Protein 6UEZ (pdb70)

InterPro domains:
  IPR001128 Cytochrome P450 [PF00067] (71-498)
  IPR001128 Cytochrome P450 [PR00385] (317-334)
  IPR001128 Cytochrome P450 [PR00385] (371-382)
  IPR001128 Cytochrome P450 [PR00385] (446-455)
  IPR001128 Cytochrome P450 [PR00385] (455-466)
  IPR002403 Cytochrome P450, E-class, group IV [PR00465] (67-84)
  IPR002403 Cytochrome P450, E-class, group IV [PR00465] (89-112)
  IPR002403 Cytochrome P450, E-class, group IV [PR00465] (308-334)
  IPR002403 Cytochrome P450, E-class, group IV [PR00465] (366-382)
  IPR002403 Cytochrome P450, E-class, group IV [PR00465] (399-413)
  IPR002403 Cytochrome P450, E-class, group IV [PR00465] (415-433)
  IPR002403 Cytochrome P450, E-class, group IV [PR00465] (439-455)
  IPR002403 Cytochrome P450, E-class, group IV [PR00465] (455-473)
  IPR017972 Cytochrome P450, conserved site [PS00086] (448-457)
  IPR036396 Cytochrome P450 superfamily [G3DSA:1.10.630.10] (57-509)
  IPR036396 Cytochrome P450 superfamily [SSF48264] (65-507)
  IPR050529 Lanosterol 14-alpha demethylase-like [PTHR24304] (34-508)

Solvent-accessible surface area: 39103 Å² total; per-residue (Å²): 234,60,132,105,6,42,115,15,152,18,101,87,116,139,58,10,27,6,108,53,0,16,143,29,3,10,104,28,0,21,93,5,36,128,160,59,21,59,1,0,4,0,20,0,32,37,136,39,1,0,0,0,1,10,13,135,3,0,8,29,4,4,30,17,104,9,114,44,1,1,0,30,61,3,30,32,114,9,16,33,49,0,22,3,138,20,6,13,41,54,26,82,26,90,42,35,62,42,3,26,97,25,38,47,58,14,31,57,100,70,57,6,97,121,7,2,66,44,0,33,128,20,0,115,89,32,1,112,83,12,33,115,74,27,80,83,42,0,44,107,3,0,14,53,0,0,0,5,0,0,0,45,15,21,5,25,160,79,3,50,87,59,14,75,68,166,9,9,109,13,8,56,26,0,18,21,12,25,13,43,37,22,2,21,70,77,57,208,72,114,109,44,15,98,152,41,65,85,136,7,7,124,50,12,46,63,1,0,112,85,13,37,115,102,111,183,183,26,151,84,182,137,151,63,61,17,40,48,9,25,80,20,72,10,190,114,46,108,82,20,76,44,32,14,1,0,1,6,6,1,13,22,6,14,60,6,8,8,37,2,4,3,1,0,0,0,0,0,2,2,1,3,112,54,67,91,14,0,123,118,0,18,73,24,0,43,121,48,16,24,128,124,43,45,100,6,59,47,89,32,6,107,64,0,44,23,0,41,32,0,0,51,0,0,6,0,2,44,3,9,73,5,9,19,7,12,42,1,121,49,89,26,97,16,70,63,43,14,0,40,71,45,22,17,0,0,1,0,0,5,0,1,0,32,9,74,103,33,6,107,109,49,103,73,18,46,8,72,9,20,66,134,110,18,14,26,97,63,62,114,18,2,35,7,16,40,24,23,9,76,46,72,60,54,18,82,99,8,13,33,9,0,3,13,0,0,0,0,9,0,0,39,31,1,41,0,42,30,39,146,62,75,40,2,82,40,43,68,105,26,21,16,13,29,5,81,84,13,46,0,108,4,108,95,24,136,104,126,107,7,41,113,15,153,21,97,83,118,133,62,9,28,6,118,53,1,17,157,26,3,10,103,31,0,37,94,6,31,120,158,58,22,57,1,0,4,0,23,0,29,39,137,38,2,0,0,0,2,9,11,137,4,0,20,29,4,4,92,16,106,10,121,41,1,2,0,27,61,3,29,31,113,10,15,21,46,1,23,4,131,20,5,14,41,35,23,83,26,91,45,34,76,37,3,43,110,25,37,88,55,10,32,64,99,70,51,7,101,129,8,1,54,36,0,33,126,17,0,113,112,34,4,125,85,13,40,132,75,27,84,82,42,0,45,105,4,0,14,50,0,0,0,6,0,0,0,37,8,18,4,10,160,71,15,52,90,75,12,76,71,160,5,9,109,12,6,56,33,0,18,18,10,24,11,41,45,28,4,22,82,84,59,196,166,107,92,51,7,103,171,0,56,85,141,4,6,53,60,14,74,98,7,8,126,58,13,54,88,71,29,140,48,65,21,75,29,110,96,30,56,47,37,50,14,44,105,18,71,11,121,70,44,85,79,20,74,44,52,14,4,0,1,5,17,1,12,21,8,14,59,6,7,6,39,2,4,3,1,0,0,1,0,0,1,3,1,4,113,54,56,87,14,0,114,114,0,25,91,24,1,51,117,48,16,24,122,122,41,44,98,6,66,34,75,33,5,128,82,0,85,20,0,41,34,0,0,47,0,0,6,0,2,47,4,8,74,6,10,20,7,12,42,2,118,50,88,27,99,16,66,64,45,31,0,41,72,47,22,17,0,0,1,1,1,4,0,1,0,33,12,98,100,35,6,106,109,56,101,73,20,46,6,71,10,29,119,133,146,17,16,29,97,64,65,147,15,3,36,7,14,39,24,22,30,124,43,144,63,57,19,80,100,7,15,35,9,0,4,14,0,0,0,0,6,0,0,39,40,10,28,1,34,25,40,138,63,76,39,2,86,37,44,73,105,24,20,17,14,27,5,84,79,13,44,0,98,3,104,45,33,136

Nearest PDB structures (foldseek):
  8ss0-assembly2_B  TM=9.964E-01  e=1.584E-68  Homo sapiens
  8sbi-assembly1_A  TM=9.655E-01  e=4.770E-65  Homo sapiens
  4uhi-assembly1_C  TM=9.512E-01  e=1.164E-63  Homo sapiens
  7wzl-assembly1_A  TM=8.510E-01  e=2.479E-21  Streptomyces avermitilis
  7wzm-assembly1_A  TM=8.390E-01  e=9.065E-21  Streptomyces avermitilis

CATH classification: 1.10.630.10

GO terms:
  GO:0006695 cholesterol biosynthetic process (P, TAS)
  GO:0008398 sterol 14-demethylase activity (F, IDA)
  GO:0006694 steroid biosynthetic process (P, IDA)
  GO:0020037 heme binding (F, IDA)
  GO:0008398 sterol 14-demethylase activity (F, EXP)
  GO:0005789 endoplasmic reticulum membrane (C, TAS)
  GO:0016712 oxidoreductase activity, acting on paired donors, with incorporation or reduction of molecular oxygen, reduced flavin or flavoprotein as one donor, and incorporation of one atom of oxygen (F, TAS)
  GO:0016125 sterol metabolic process (P, TAS)
  GO:0016020 membrane (C, HDA)

Sequence (891 aa):
KGKLPPYIFSPIPFLGHAIAFGKSPIEFLENAYEKYGPVFSFTMVGKTFTYLLGSDAAALLFNSKNEDLNAEDVYSRLTTPVFGKGVAYDVPNPVFLEQKKMLKSGLNIAHFKQHVSIIEKETKEYFESWGESGEKNVFEALSELIILTASHCLHGKEIRSQLNEKVAQLYADLAGGFSHAAWLLPGWLPLPSFRRRDRAHREIKDIFYKAIQKRRQSQEKIDDILQTLLDATYKDGRPLTDDEVAGMLIGLLLAGQATSSTTSAWMGFFLARDKTLQKKCYLEQKTVCGENLPPLTYDQLKDLNLLDRCIKETLRLRPPIMIMMRMARTPQTVAGYTIPPGHQVCVSPTVNQRLKDSWVERLDFNPDRYLQDNPASGEKFAYVPFGAGRHRCIGENFAYVQIKTIWSTMLRLYEFDLIDGYFPTVNYTTMIHTPENPVIRYKRRSGKLPPYIFSPIPFLGHAIAFGKSPIEFLENAYEKYGPVFSFTMVGKTFTYLLGSDAAALLFNSKNEDLNAEDVYSRLTTPVFGKGVAYDVPNPVFLEQKKMLKSGLNIAHFKQHVSIIEKETKEYFESWGESGEKNVFEALSELIILTASHCLHGKEIRSQLNEKVAQLYADLAGGFSHAAWLLPGWLPLPSFRRRDRAHREIKDIFYKAIQKRRQSQEKIDDILQTLLDATYKDGRPLTDDEVAGMLIGLLLAGQATSSTTSAWMGFFLARDKTLQKKCYLEQKTVCGENLPPLTYDQLKDLNLLDRCIKETLRLRPPIMIMMRMARTPQTVAGYTIPPGHQVCVSPTVNQRLKDSWVERLDFNPDRYLQDNPASGEKFAYVPFGAGRHRCIGENFAYVQIKTIWSTMLRLYEFDLIDGYFPTVNYTTMIHTPENPVIRYKRRS

Radius of gyration: 33.24 Å; Cα contacts (8 Å, |Δi|>4): 1461; chains: 2; bounding box: 66×96×78 Å

Structure (mmCIF, N/CA/C/O backbone):
data_6UEZ
#
_entry.id   6UEZ
#
_cell.length_a   91.180
_cell.length_b   165.070
_cell.length_c   154.030
_cell.angle_alpha   90.000
_cell.angle_beta   90.000
_cell.angle_gamma   90.000
#
_symmetry.space_group_name_H-M   'C 2 2 21'
#
loop_
_entity.id
_entity.type
_entity.pdbx_description
1 polymer 'Lanosterol 14-alpha demethylase'
2 non-polymer 'PROTOPORPHYRIN IX CONTAINING FE'
3 non-polymer LANOSTEROL
4 water water
#
loop_
_atom_site.group_PDB
_atom_site.id
_atom_site.type_symbol
_atom_site.label_atom_id
_atom_site.label_alt_id
_atom_site.label_comp_id
_atom_site.label_asym_id
_atom_site.label_entity_id
_atom_site.label_seq_id
_atom_site.pdbx_PDB_ins_code
_atom_site.Cartn_x
_atom_site.Cartn_y
_atom_site.Cartn_z
_atom_site.occupancy
_atom_site.B_iso_or_equiv
_atom_site.auth_seq_id
_atom_site.auth_comp_id
_atom_site.auth_asym_id
_atom_site.auth_atom_id
_atom_site.pdbx_PDB_model_num
ATOM 1 N N . LYS A 1 8 ? -54.210 -53.860 8.450 1.00 93.79 57 LYS A N 1
ATOM 2 C CA . LYS A 1 8 ? -55.296 -52.852 8.614 1.00 88.81 57 LYS A CA 1
ATOM 3 C C . LYS A 1 8 ? -55.522 -52.598 10.108 1.00 91.70 57 LYS A C 1
ATOM 4 O O . LYS A 1 8 ? -55.529 -51.419 10.514 1.00 98.69 57 LYS A O 1
ATOM 10 N N . GLY A 1 9 ? -55.623 -53.676 10.893 1.00 101.62 58 GLY A N 1
ATOM 11 C CA . GLY A 1 9 ? -56.079 -53.609 12.295 1.00 98.13 58 GLY A CA 1
ATOM 12 C C . GLY A 1 9 ? -55.125 -54.267 13.277 1.00 94.77 58 GLY A C 1
ATOM 13 O O . GLY A 1 9 ? -55.340 -54.058 14.487 1.00 120.29 58 GLY A O 1
ATOM 14 N N . LYS A 1 10 ? -54.135 -55.049 12.831 1.00 74.32 59 LYS A N 1
ATOM 15 C CA . LYS A 1 10 ? -53.292 -55.817 13.790 1.00 77.52 59 LYS A CA 1
ATOM 16 C C . LYS A 1 10 ? -52.222 -54.901 14.398 1.00 63.38 59 LYS A C 1
ATOM 17 O O . LYS A 1 10 ? -51.147 -54.755 13.792 1.00 58.01 59 LYS A O 1
ATOM 23 N N . LEU A 1 11 ? -52.528 -54.299 15.553 1.00 58.55 60 LEU A N 1
ATOM 24 C CA . LEU A 1 11 ? -51.593 -53.442 16.333 1.00 57.22 60 LEU A CA 1
ATOM 25 C C . LEU A 1 11 ? -50.470 -54.306 16.900 1.00 60.32 60 LEU A C 1
ATOM 26 O O . LEU A 1 11 ? -50.698 -55.459 17.264 1.00 49.70 60 LEU A O 1
ATOM 31 N N . PRO A 1 12 ? -49.236 -53.761 17.010 1.00 49.18 61 PRO A N 1
ATOM 32 C CA . PRO A 1 12 ? -48.128 -54.492 17.626 1.00 49.18 61 PRO A CA 1
ATOM 33 C C . PRO A 1 12 ? -48.535 -54.891 19.038 1.00 46.95 61 PRO A C 1
ATOM 34 O O . PRO A 1 12 ? -49.328 -54.203 19.675 1.00 48.65 61 PRO A O 1
ATOM 38 N N . PRO A 1 13 ? -47.945 -55.969 19.595 1.00 47.59 62 PRO A N 1
ATOM 39 C CA . PRO A 1 13 ? -48.176 -56.299 21.002 1.00 52.69 62 PRO A CA 1
ATOM 40 C C . PRO A 1 13 ? -47.847 -55.090 21.891 1.00 62.90 62 PRO A C 1
ATOM 41 O O . PRO A 1 13 ? -46.930 -54.358 21.564 1.00 48.70 62 PRO A O 1
ATOM 45 N N . TYR A 1 14 ? -48.618 -54.894 22.966 1.00 57.74 63 TYR A N 1
ATOM 46 C CA . TYR A 1 14 ? -48.499 -53.735 23.890 1.00 53.50 63 TYR A CA 1
ATOM 47 C C . TYR A 1 14 ? -47.921 -54.211 25.227 1.00 53.85 63 TYR A C 1
ATOM 48 O O . TYR A 1 14 ? -48.353 -55.270 25.715 1.00 51.56 63 TYR A O 1
ATOM 57 N N . ILE A 1 15 ? -46.894 -53.529 25.744 1.00 50.90 64 ILE A N 1
ATOM 58 C CA . ILE A 1 15 ? -46.284 -53.880 27.062 1.00 50.83 64 ILE A CA 1
ATOM 59 C C . ILE A 1 15 ? -47.161 -53.267 28.157 1.00 58.81 64 ILE A C 1
ATOM 60 O O . ILE A 1 15 ? -47.145 -52.029 28.304 1.00 57.02 64 ILE A O 1
ATOM 65 N N . PHE A 1 16 ? -47.863 -54.116 28.912 1.00 60.11 65 PHE A N 1
ATOM 66 C CA . PHE A 1 16 ? -48.750 -53.680 30.021 1.00 58.96 65 PHE A CA 1
ATOM 67 C C . PHE A 1 16 ? -47.919 -52.907 31.052 1.00 61.02 65 PHE A C 1
ATOM 68 O O . PHE A 1 16 ? -46.858 -53.402 31.491 1.00 56.98 65 PHE A O 1
ATOM 76 N N . SER A 1 17 ? -48.397 -51.717 31.427 1.00 60.21 66 SER A N 1
ATOM 77 C CA . SER A 1 17 ? -47.904 -50.967 32.611 1.00 63.03 66 SER A CA 1
ATOM 78 C C . SER A 1 17 ? -49.000 -50.899 33.670 1.00 66.62 66 SER A C 1
ATOM 79 O O . SER A 1 17 ? -50.098 -50.429 33.378 1.00 63.16 66 SER A O 1
ATOM 82 N N . PRO A 1 18 ? -48.690 -51.235 34.942 1.00 69.15 67 PRO A N 1
ATOM 83 C CA . PRO A 1 18 ? -49.658 -51.107 36.032 1.00 72.53 67 PRO A CA 1
ATOM 84 C C . PRO A 1 18 ? -49.828 -49.648 36.483 1.00 76.14 67 PRO A C 1
ATOM 85 O O . PRO A 1 18 ? -50.611 -49.412 37.382 1.00 71.38 67 PRO A O 1
ATOM 89 N N . ILE A 1 19 ? -49.097 -48.719 35.859 1.00 73.27 68 ILE A N 1
ATOM 90 C CA . ILE A 1 19 ? -49.150 -47.261 36.185 1.00 60.26 68 ILE A CA 1
ATOM 91 C C . ILE A 1 19 ? -49.794 -46.506 35.026 1.00 65.20 68 ILE A C 1
ATOM 92 O O . ILE A 1 19 ? -49.175 -46.354 33.974 1.00 66.23 68 ILE A O 1
ATOM 97 N N . PRO A 1 20 ? -51.002 -45.927 35.220 1.00 74.31 69 PRO A N 1
ATOM 98 C CA . PRO A 1 20 ? -51.675 -45.169 34.164 1.00 67.95 69 PRO A CA 1
ATOM 99 C C . PRO A 1 20 ? -50.953 -43.857 33.819 1.00 63.98 69 PRO A C 1
ATOM 100 O O . PRO A 1 20 ? -50.324 -43.285 34.693 1.00 65.16 69 PRO A O 1
ATOM 104 N N . PHE A 1 21 ? -50.990 -43.486 32.535 1.00 62.94 70 PHE A N 1
ATOM 105 C CA . PHE A 1 21 ? -50.429 -42.256 31.913 1.00 61.26 70 PHE A CA 1
ATOM 106 C C . PHE A 1 21 ? -48.895 -42.310 31.882 1.00 57.02 70 PHE A C 1
ATOM 107 O O . PHE A 1 21 ? -48.307 -42.132 30.795 1.00 58.80 70 PHE A O 1
ATOM 115 N N . LEU A 1 22 ? -48.237 -42.398 33.041 1.00 54.60 71 LEU A N 1
ATOM 116 C CA . LEU A 1 22 ? -46.751 -42.421 33.101 1.00 60.10 71 LEU A CA 1
ATOM 117 C C . LEU A 1 22 ? -46.226 -43.585 32.254 1.00 61.87 71 LEU A C 1
ATOM 118 O O . LEU A 1 22 ? -45.334 -43.337 31.416 1.00 62.53 71 LEU A O 1
ATOM 123 N N . GLY A 1 23 ? -46.739 -44.793 32.509 1.00 54.84 72 GLY A N 1
ATOM 124 C CA . GLY A 1 23 ? -46.360 -46.022 31.786 1.00 54.40 72 GLY A CA 1
ATOM 125 C C . GLY A 1 23 ? -44.994 -46.504 32.241 1.00 57.03 72 GLY A C 1
ATOM 126 O O . GLY A 1 23 ? -44.774 -46.580 33.466 1.00 51.91 72 GLY A O 1
ATOM 127 N N . HIS A 1 24 ? -44.073 -46.695 31.291 1.00 53.18 73 HIS A N 1
ATOM 128 C CA . HIS A 1 24 ? -42.709 -47.225 31.555 1.00 46.17 73 HIS A CA 1
ATOM 129 C C . HIS A 1 24 ? -41.684 -46.090 31.480 1.00 45.45 73 HIS A C 1
ATOM 130 O O . HIS A 1 24 ? -40.503 -46.399 31.254 1.00 48.25 73 HIS A O 1
ATOM 137 N N . ALA A 1 25 ? -42.116 -44.833 31.616 1.00 52.11 74 ALA A N 1
ATOM 138 C CA . ALA A 1 25 ? -41.243 -43.648 31.436 1.00 50.47 74 ALA A CA 1
ATOM 139 C C . ALA A 1 25 ? -40.011 -43.749 32.345 1.00 51.55 74 ALA A C 1
ATOM 140 O O . ALA A 1 25 ? -38.903 -43.430 31.872 1.00 48.49 74 ALA A O 1
ATOM 142 N N . ILE A 1 26 ? -40.151 -44.312 33.550 1.00 47.29 75 ILE A N 1
ATOM 143 C CA . ILE A 1 26 ? -39.036 -44.359 34.543 1.00 47.76 75 ILE A CA 1
ATOM 144 C C . ILE A 1 26 ? -38.091 -45.521 34.217 1.00 53.74 75 ILE A C 1
ATOM 145 O O . ILE A 1 26 ? -36.888 -45.248 34.023 1.00 51.28 75 ILE A O 1
ATOM 150 N N . ALA A 1 27 ? -38.614 -46.745 34.085 1.00 52.31 76 ALA A N 1
ATOM 151 C CA . ALA A 1 27 ? -37.811 -47.954 33.783 1.00 53.90 76 ALA A CA 1
ATOM 152 C C . ALA A 1 27 ? -37.048 -47.747 32.471 1.00 49.29 76 ALA A C 1
ATOM 153 O O . ALA A 1 27 ? -35.881 -48.170 32.399 1.00 50.38 76 ALA A O 1
ATOM 155 N N . PHE A 1 28 ? -37.679 -47.159 31.451 1.00 50.54 77 PHE A N 1
ATOM 156 C CA . PHE A 1 28 ? -37.038 -46.975 30.123 1.00 50.81 77 PHE A CA 1
ATOM 157 C C . PHE A 1 28 ? -35.920 -45.935 30.244 1.00 50.38 77 PHE A C 1
ATOM 158 O O . PHE A 1 28 ? -34.790 -46.195 29.795 1.00 47.24 77 PHE A O 1
ATOM 166 N N . GLY A 1 29 ? -36.260 -44.756 30.772 1.00 50.34 78 GLY A N 1
ATOM 167 C CA . GLY A 1 29 ? -35.314 -43.640 30.962 1.00 49.81 78 GLY A CA 1
ATOM 168 C C . GLY A 1 29 ? -34.095 -44.066 31.758 1.00 48.84 78 GLY A C 1
ATOM 169 O O . GLY A 1 29 ? -32.981 -43.615 31.437 1.00 54.08 78 GLY A O 1
ATOM 170 N N . LYS A 1 30 ? -34.286 -44.968 32.722 1.00 47.19 79 LYS A N 1
ATOM 171 C CA . LYS A 1 30 ? -33.226 -45.352 33.690 1.00 49.94 79 LYS A CA 1
ATOM 172 C C . LYS A 1 30 ? -32.258 -46.352 33.048 1.00 53.30 79 LYS A C 1
ATOM 173 O O . LYS A 1 30 ? -31.049 -46.254 33.330 1.00 52.18 79 LYS A O 1
ATOM 179 N N . SER A 1 31 ? -32.773 -47.319 32.282 1.00 44.64 80 SER A N 1
ATOM 180 C CA . SER A 1 31 ? -31.959 -48.399 31.665 1.00 45.58 80 SER A CA 1
ATOM 181 C C . SER A 1 31 ? -32.574 -48.777 30.321 1.00 43.37 80 SER A C 1
ATOM 182 O O . SER A 1 31 ? -33.190 -49.832 30.185 1.00 48.13 80 SER A O 1
ATOM 185 N N . PRO A 1 32 ? -32.446 -47.882 29.316 1.00 44.00 81 PRO A N 1
ATOM 186 C CA . PRO A 1 32 ? -33.142 -48.025 28.038 1.00 43.43 81 PRO A CA 1
ATOM 187 C C . PRO A 1 32 ? -32.707 -49.281 27.269 1.00 42.14 81 PRO A C 1
ATOM 188 O O . PRO A 1 32 ? -33.563 -49.920 26.686 1.00 42.01 81 PRO A O 1
ATOM 192 N N . ILE A 1 33 ? -31.424 -49.647 27.347 1.00 40.14 82 ILE A N 1
ATOM 193 C CA . ILE A 1 33 ? -30.866 -50.767 26.530 1.00 43.07 82 ILE A CA 1
ATOM 194 C C . ILE A 1 33 ? -31.348 -52.088 27.137 1.00 42.70 82 ILE A C 1
ATOM 195 O O . ILE A 1 33 ? -31.897 -52.921 26.396 1.00 42.89 82 ILE A O 1
ATOM 200 N N . GLU A 1 34 ? -31.204 -52.244 28.455 1.00 45.67 83 GLU A N 1
ATOM 201 C CA . GLU A 1 34 ? -31.739 -53.407 29.212 1.00 45.43 83 GLU A CA 1
ATOM 202 C C . GLU A 1 34 ? -33.250 -53.529 28.969 1.00 44.66 83 GLU A C 1
ATOM 203 O O . GLU A 1 34 ? -33.723 -54.665 28.772 1.00 44.62 83 GLU A O 1
ATOM 209 N N . PHE A 1 35 ? -33.996 -52.420 29.044 1.00 41.39 84 PHE A N 1
ATOM 210 C CA . PHE A 1 35 ? -35.466 -52.386 28.820 1.00 41.97 84 PHE A CA 1
ATOM 211 C C . PHE A 1 35 ? -35.799 -52.964 27.438 1.00 47.97 84 PHE A C 1
ATOM 212 O O . PHE A 1 35 ? -36.699 -53.825 27.354 1.00 42.65 84 PHE A O 1
ATOM 220 N N . LEU A 1 36 ? -35.136 -52.485 26.381 1.00 41.68 85 LEU A N 1
ATOM 221 C CA . LEU A 1 36 ? -35.478 -52.873 24.985 1.00 40.91 85 LEU A CA 1
ATOM 222 C C . LEU A 1 36 ? -35.053 -54.322 24.721 1.00 37.07 85 LEU A C 1
ATOM 223 O O . LEU A 1 36 ? -35.827 -55.035 24.055 1.00 39.74 85 LEU A O 1
ATOM 228 N N . GLU A 1 37 ? -33.940 -54.779 25.302 1.00 41.49 86 GLU A N 1
ATOM 229 C CA . GLU A 1 37 ? -33.448 -56.175 25.141 1.00 44.72 86 GLU A CA 1
ATOM 230 C C . GLU A 1 37 ? -34.420 -57.150 25.818 1.00 52.88 86 GLU A C 1
ATOM 231 O O . GLU A 1 37 ? -34.780 -58.166 25.186 1.00 47.95 86 GLU A O 1
ATOM 237 N N . ASN A 1 38 ? -34.873 -56.814 27.029 1.00 46.11 87 ASN A N 1
ATOM 238 C CA . ASN A 1 38 ? -35.879 -57.610 27.783 1.00 48.44 87 ASN A CA 1
ATOM 239 C C . ASN A 1 38 ? -37.178 -57.660 26.970 1.00 45.61 87 ASN A C 1
ATOM 240 O O . ASN A 1 38 ? -37.771 -58.748 26.847 1.00 54.22 87 ASN A O 1
ATOM 245 N N . ALA A 1 39 ? -37.586 -56.530 26.389 1.00 42.47 88 ALA A N 1
ATOM 246 C CA . ALA A 1 39 ? -38.819 -56.421 25.576 1.00 41.03 88 ALA A CA 1
ATOM 247 C C . ALA A 1 39 ? -38.667 -57.258 24.302 1.00 54.40 88 ALA A C 1
ATOM 248 O O . ALA A 1 39 ? -39.661 -57.904 23.905 1.00 46.97 88 ALA A O 1
ATOM 250 N N . TYR A 1 40 ? -37.470 -57.266 23.706 1.00 48.77 89 TYR A N 1
ATOM 251 C CA . TYR A 1 40 ? -37.162 -58.067 22.491 1.00 52.70 89 TYR A CA 1
ATOM 252 C C . TYR A 1 40 ? -37.401 -59.553 22.790 1.00 44.69 89 TYR A C 1
ATOM 253 O O . TYR A 1 40 ? -38.116 -60.212 22.013 1.00 43.98 89 TYR A O 1
ATOM 262 N N . GLU A 1 41 ? -36.871 -60.043 23.915 1.00 45.65 90 GLU A N 1
ATOM 263 C CA . GLU A 1 41 ? -36.964 -61.471 24.322 1.00 53.58 90 GLU A CA 1
ATOM 264 C C . GLU A 1 41 ? -38.436 -61.852 24.521 1.00 53.74 90 GLU A C 1
ATOM 265 O O . GLU A 1 41 ? -38.817 -62.967 24.116 1.00 48.65 90 GLU A O 1
ATOM 271 N N . LYS A 1 42 ? -39.241 -60.947 25.083 1.00 60.53 91 LYS A N 1
ATOM 272 C CA . LYS A 1 42 ? -40.631 -61.260 25.513 1.00 62.21 91 LYS A CA 1
ATOM 273 C C . LYS A 1 42 ? -41.618 -61.041 24.360 1.00 55.53 91 LYS A C 1
ATOM 274 O O . LYS A 1 42 ? -42.558 -61.842 24.239 1.00 56.05 91 LYS A O 1
ATOM 280 N N . TYR A 1 43 ? -41.464 -59.975 23.567 1.00 49.24 92 TYR A N 1
ATOM 281 C CA . TYR A 1 43 ? -42.515 -59.495 22.633 1.00 44.59 92 TYR A CA 1
ATOM 282 C C . TYR A 1 43 ? -42.069 -59.618 21.172 1.00 47.72 92 TYR A C 1
ATOM 283 O O . TYR A 1 43 ? -42.932 -59.394 20.302 1.00 47.87 92 TYR A O 1
ATOM 292 N N . GLY A 1 44 ? -40.772 -59.808 20.907 1.00 49.00 93 GLY A N 1
ATOM 293 C CA . GLY A 1 44 ? -40.252 -59.900 19.528 1.00 48.97 93 GLY A CA 1
ATOM 294 C C . GLY A 1 44 ? -39.788 -58.554 18.977 1.00 49.27 93 GLY A C 1
ATOM 295 O O . GLY A 1 44 ? -39.565 -57.604 19.726 1.00 44.49 93 GLY A O 1
ATOM 296 N N . PRO A 1 45 ? -39.613 -58.431 17.641 1.00 49.49 94 PRO A N 1
ATOM 297 C CA . PRO A 1 45 ? -38.936 -57.273 17.058 1.00 44.70 94 PRO A CA 1
ATOM 298 C C . PRO A 1 45 ? -39.778 -55.990 17.039 1.00 45.53 94 PRO A C 1
ATOM 299 O O . PRO A 1 45 ? -39.200 -54.948 16.809 1.00 42.28 94 PRO A O 1
ATOM 303 N N . VAL A 1 46 ? -41.105 -56.098 17.171 1.00 49.30 95 VAL A N 1
ATOM 304 C CA . VAL A 1 46 ? -42.024 -54.927 17.036 1.00 40.93 95 VAL A CA 1
ATOM 305 C C . VAL A 1 46 ? -42.995 -54.935 18.220 1.00 56.26 95 VAL A C 1
ATOM 306 O O . VAL A 1 46 ? -43.719 -55.938 18.399 1.00 47.36 95 VAL A O 1
ATOM 310 N N . PHE A 1 47 ? -42.991 -53.858 19.011 1.00 48.63 96 PHE A N 1
ATOM 311 C CA . PHE A 1 47 ? -43.830 -53.768 20.234 1.00 43.03 96 PHE A CA 1
ATOM 312 C C . PHE A 1 47 ? -44.071 -52.297 20.575 1.00 49.63 96 PHE A C 1
ATOM 313 O O . PHE A 1 47 ? -43.332 -51.418 20.090 1.00 45.16 96 PHE A O 1
ATOM 321 N N . SER A 1 48 ? -45.099 -52.079 21.399 1.00 45.94 97 SER A N 1
ATOM 322 C CA . SER A 1 48 ? -45.651 -50.744 21.744 1.00 43.28 97 SER A CA 1
ATOM 323 C C . SER A 1 48 ? -45.725 -50.625 23.268 1.00 48.56 97 SER A C 1
ATOM 324 O O . SER A 1 48 ? -45.773 -51.674 23.943 1.00 42.60 97 SER A O 1
ATOM 327 N N . PHE A 1 49 ? -45.470 -49.417 23.777 1.00 51.05 98 PHE A N 1
ATOM 328 C CA . PHE A 1 49 ? -45.632 -49.131 25.224 1.00 47.27 98 PHE A CA 1
ATOM 329 C C . PHE A 1 49 ? -45.927 -47.642 25.414 1.00 48.57 98 PHE A C 1
ATOM 330 O O . PHE A 1 49 ? -45.726 -46.827 24.492 1.00 49.03 98 PHE A O 1
ATOM 338 N N . THR A 1 50 ? -46.471 -47.324 26.590 1.00 52.74 99 THR A N 1
ATOM 339 C CA . THR A 1 50 ? -46.791 -45.926 26.978 1.00 52.81 99 THR A CA 1
ATOM 340 C C . THR A 1 50 ? -45.618 -45.319 27.751 1.00 40.81 99 THR A C 1
ATOM 341 O O . THR A 1 50 ? -45.088 -45.991 28.655 1.00 45.60 99 THR A O 1
ATOM 345 N N . MET A 1 51 ? -45.307 -44.058 27.446 1.00 41.71 100 MET A N 1
ATOM 346 C CA . MET A 1 51 ? -44.574 -43.140 28.358 1.00 49.14 100 MET A CA 1
ATOM 347 C C . MET A 1 51 ? -45.286 -41.781 28.354 1.00 47.38 100 MET A C 1
ATOM 348 O O . MET A 1 51 ? -45.557 -41.256 27.255 1.00 49.68 100 MET A O 1
ATOM 353 N N . VAL A 1 52 ? -45.560 -41.238 29.544 1.00 49.87 101 VAL A N 1
ATOM 354 C CA . VAL A 1 52 ? -46.063 -39.845 29.759 1.00 50.66 101 VAL A CA 1
ATOM 355 C C . VAL A 1 52 ? -47.268 -39.627 28.838 1.00 46.54 101 VAL A C 1
ATOM 356 O O . VAL A 1 52 ? -47.279 -38.627 28.095 1.00 50.88 101 VAL A O 1
ATOM 360 N N . GLY A 1 53 ? -48.174 -40.611 28.807 1.00 54.41 102 GLY A N 1
ATOM 361 C CA . GLY A 1 53 ? -49.468 -40.545 28.102 1.00 56.41 102 GLY A CA 1
ATOM 362 C C . GLY A 1 53 ? -49.320 -40.615 26.593 1.00 61.32 102 GLY A C 1
ATOM 363 O O . GLY A 1 53 ? -50.261 -40.182 25.900 1.00 55.79 102 GLY A O 1
ATOM 364 N N . LYS A 1 54 ? -48.218 -41.176 26.088 1.00 55.54 103 LYS A N 1
ATOM 365 C CA . LYS A 1 54 ? -48.002 -41.318 24.623 1.00 49.81 103 LYS A CA 1
ATOM 366 C C . LYS A 1 54 ? -47.523 -42.738 24.312 1.00 47.76 103 LYS A C 1
ATOM 367 O O . LYS A 1 54 ? -46.849 -43.356 25.160 1.00 47.99 103 LYS A O 1
ATOM 373 N N . THR A 1 55 ? -47.907 -43.232 23.134 1.00 46.75 104 THR A N 1
ATOM 374 C CA . THR A 1 55 ? -47.574 -44.607 22.683 1.00 48.76 104 THR A CA 1
ATOM 375 C C . THR A 1 55 ? -46.294 -44.533 21.847 1.00 40.62 104 THR A C 1
ATOM 376 O O . THR A 1 55 ? -46.217 -43.674 20.951 1.00 40.98 104 THR A O 1
ATOM 380 N N . PHE A 1 56 ? -45.292 -45.320 22.242 1.00 46.64 105 PHE A N 1
ATOM 381 C CA . PHE A 1 56 ? -44.047 -45.524 21.458 1.00 51.24 105 PHE A CA 1
ATOM 382 C C . PHE A 1 56 ? -44.082 -46.950 20.910 1.00 47.38 105 PHE A C 1
ATOM 383 O O . PHE A 1 56 ? -44.567 -47.849 21.624 1.00 49.26 105 PHE A O 1
ATOM 391 N N . THR A 1 57 ? -43.667 -47.091 19.650 1.00 45.28 106 THR A N 1
ATOM 392 C CA . THR A 1 57 ? -43.527 -48.399 18.959 1.00 45.51 106 THR A CA 1
ATOM 393 C C . THR A 1 57 ? -42.073 -48.560 18.505 1.00 38.66 106 THR A C 1
ATOM 394 O O . THR A 1 57 ? -41.575 -47.677 17.788 1.00 40.53 106 THR A O 1
ATOM 398 N N . TYR A 1 58 ? -41.409 -49.606 19.001 1.00 41.93 107 TYR A N 1
ATOM 399 C CA . TYR A 1 58 ? -39.975 -49.877 18.725 1.00 42.41 107 TYR A CA 1
ATOM 400 C C . TYR A 1 58 ? -39.841 -50.968 17.658 1.00 47.61 107 TYR A C 1
ATOM 401 O O . TYR A 1 58 ? -40.646 -51.922 17.621 1.00 44.21 107 TYR A O 1
ATOM 410 N N . LEU A 1 59 ? -38.915 -50.699 16.734 1.00 44.96 108 LEU A N 1
ATOM 411 C CA . LEU A 1 59 ? -38.515 -51.590 15.615 1.00 40.64 108 LEU A CA 1
ATOM 412 C C . LEU A 1 59 ? -37.071 -52.044 15.850 1.00 36.49 108 LEU A C 1
ATOM 413 O O . LEU A 1 59 ? -36.178 -51.181 15.860 1.00 42.59 108 LEU A O 1
ATOM 418 N N . LEU A 1 60 ? -36.910 -53.294 16.289 1.00 37.59 109 LEU A N 1
ATOM 419 C CA . LEU A 1 60 ? -35.583 -53.874 16.621 1.00 42.25 109 LEU A CA 1
ATOM 420 C C . LEU A 1 60 ? -35.193 -54.894 15.546 1.00 46.11 109 LEU A C 1
ATOM 421 O O . LEU A 1 60 ? -36.066 -55.687 15.134 1.00 42.55 109 LEU A O 1
ATOM 426 N N . GLY A 1 61 ? -33.886 -55.019 15.298 1.00 42.12 110 GLY A N 1
ATOM 427 C CA . GLY A 1 61 ? -33.333 -55.890 14.243 1.00 39.69 110 GLY A CA 1
ATOM 428 C C . GLY A 1 61 ? -33.433 -55.210 12.890 1.00 43.34 110 GLY A C 1
ATOM 429 O O . GLY A 1 61 ? -34.131 -54.181 12.793 1.00 40.18 110 GLY A O 1
ATOM 430 N N . SER A 1 62 ? -32.641 -55.682 11.924 1.00 40.49 111 SER A N 1
ATOM 431 C CA . SER A 1 62 ? -32.537 -55.108 10.557 1.00 42.13 111 SER A CA 1
ATOM 432 C C . SER A 1 62 ? -33.926 -55.004 9.918 1.00 39.97 111 SER A C 1
ATOM 433 O O . SER A 1 62 ? -34.269 -53.914 9.432 1.00 42.04 111 SER A O 1
ATOM 436 N N . ASP A 1 63 ? -34.691 -56.099 9.912 1.00 38.90 112 ASP A N 1
ATOM 437 C CA . ASP A 1 63 ? -35.920 -56.229 9.083 1.00 45.37 112 ASP A CA 1
ATOM 438 C C . ASP A 1 63 ? -36.957 -55.196 9.540 1.00 41.47 112 ASP A C 1
ATOM 439 O O . ASP A 1 63 ? -37.500 -54.471 8.678 1.00 46.69 112 ASP A O 1
ATOM 444 N N . ALA A 1 64 ? -37.208 -55.103 10.849 1.00 43.67 113 ALA A N 1
ATOM 445 C CA . ALA A 1 64 ? -38.192 -54.148 11.410 1.00 46.17 113 ALA A CA 1
ATOM 446 C C . ALA A 1 64 ? -37.679 -52.710 11.257 1.00 40.26 113 ALA A C 1
ATOM 447 O O . ALA A 1 64 ? -38.461 -51.857 10.788 1.00 41.38 113 ALA A O 1
ATOM 449 N N . ALA A 1 65 ? -36.408 -52.443 11.573 1.00 40.53 114 ALA A N 1
ATOM 450 C CA . ALA A 1 65 ? -35.856 -51.066 11.545 1.00 38.20 114 ALA A CA 1
ATOM 451 C C . ALA A 1 65 ? -35.931 -50.518 10.116 1.00 40.17 114 ALA A C 1
ATOM 452 O O . ALA A 1 65 ? -35.970 -49.277 9.963 1.00 39.14 114 ALA A O 1
ATOM 454 N N . ALA A 1 66 ? -35.965 -51.403 9.114 1.00 40.93 115 ALA A N 1
ATOM 455 C CA . ALA A 1 66 ? -36.002 -51.024 7.681 1.00 42.68 115 ALA A CA 1
ATOM 456 C C . ALA A 1 66 ? -37.165 -50.062 7.420 1.00 34.44 115 ALA A C 1
ATOM 457 O O . ALA A 1 66 ? -36.979 -49.134 6.610 1.00 40.70 115 ALA A O 1
ATOM 459 N N . LEU A 1 67 ? -38.302 -50.254 8.096 1.00 42.09 116 LEU A N 1
ATOM 460 C CA . LEU A 1 67 ? -39.484 -49.364 7.936 1.00 42.82 116 LEU A CA 1
ATOM 461 C C . LEU A 1 67 ? -39.091 -47.910 8.225 1.00 42.03 116 LEU A C 1
ATOM 462 O O . LEU A 1 67 ? -39.415 -47.027 7.406 1.00 41.61 116 LEU A O 1
ATOM 467 N N . LEU A 1 68 ? -38.402 -47.649 9.339 1.00 40.69 117 LEU A N 1
ATOM 468 C CA . LEU A 1 68 ? -37.979 -46.266 9.698 1.00 40.60 117 LEU A CA 1
ATOM 469 C C . LEU A 1 68 ? -36.930 -45.766 8.699 1.00 38.61 117 LEU A C 1
ATOM 470 O O . LEU A 1 68 ? -37.059 -44.630 8.199 1.00 44.11 117 LEU A O 1
ATOM 475 N N . PHE A 1 69 ? -35.933 -46.591 8.369 1.00 37.53 118 PHE A N 1
ATOM 476 C CA . PHE A 1 69 ? -34.787 -46.136 7.536 1.00 39.38 118 PHE A CA 1
ATOM 477 C C . PHE A 1 69 ? -35.222 -45.938 6.076 1.00 43.60 118 PHE A C 1
ATOM 478 O O . PHE A 1 69 ? -34.650 -45.047 5.411 1.00 44.13 118 PHE A O 1
ATOM 486 N N . ASN A 1 70 ? -36.281 -46.617 5.621 1.00 44.25 119 ASN A N 1
ATOM 487 C CA . ASN A 1 70 ? -36.743 -46.528 4.207 1.00 48.68 119 ASN A CA 1
ATOM 488 C C . ASN A 1 70 ? -37.844 -45.471 4.058 1.00 51.16 119 ASN A C 1
ATOM 489 O O . ASN A 1 70 ? -38.240 -45.200 2.906 1.00 49.84 119 ASN A O 1
ATOM 494 N N . SER A 1 71 ? -38.306 -44.885 5.168 1.00 52.20 120 SER A N 1
ATOM 495 C CA . SER A 1 71 ? -39.541 -44.056 5.227 1.00 47.25 120 SER A CA 1
ATOM 496 C C . SER A 1 71 ? -39.281 -42.623 4.749 1.00 51.48 120 SER A C 1
ATOM 497 O O . SER A 1 71 ? -38.197 -42.060 5.017 1.00 45.97 120 SER A O 1
ATOM 500 N N . LYS A 1 72 ? -40.274 -42.050 4.063 1.00 49.16 121 LYS A N 1
ATOM 501 C CA . LYS A 1 72 ? -40.286 -40.614 3.676 1.00 52.27 121 LYS A CA 1
ATOM 502 C C . LYS A 1 72 ? -40.681 -39.794 4.907 1.00 41.05 121 LYS A C 1
ATOM 503 O O . LYS A 1 72 ? -41.402 -40.331 5.776 1.00 41.65 121 LYS A O 1
ATOM 509 N N . ASN A 1 73 ? -40.187 -38.556 4.989 1.00 43.42 122 ASN A N 1
ATOM 510 C CA . ASN A 1 73 ? -40.430 -37.681 6.167 1.00 49.97 122 ASN A CA 1
ATOM 511 C C . ASN A 1 73 ? -41.929 -37.375 6.302 1.00 52.71 122 ASN A C 1
ATOM 512 O O . ASN A 1 73 ? -42.379 -37.179 7.451 1.00 43.63 122 ASN A O 1
ATOM 517 N N . GLU A 1 74 ? -42.700 -37.445 5.210 1.00 54.17 123 GLU A N 1
ATOM 518 C CA . GLU A 1 74 ? -44.162 -37.160 5.228 1.00 52.76 123 GLU A CA 1
ATOM 519 C C . GLU A 1 74 ? -44.907 -38.289 5.949 1.00 49.37 123 GLU A C 1
ATOM 520 O O . GLU A 1 74 ? -45.988 -38.007 6.502 1.00 53.24 123 GLU A O 1
ATOM 526 N N . ASP A 1 75 ? -44.358 -39.510 5.953 1.00 49.57 124 ASP A N 1
ATOM 527 C CA . ASP A 1 75 ? -45.015 -40.688 6.582 1.00 47.80 124 ASP A CA 1
ATOM 528 C C . ASP A 1 75 ? -44.480 -40.849 8.011 1.00 48.76 124 ASP A C 1
ATOM 529 O O . ASP A 1 75 ? -45.307 -40.885 8.943 1.00 49.55 124 ASP A O 1
ATOM 534 N N . LEU A 1 76 ? -43.159 -40.981 8.177 1.00 47.10 125 LEU A N 1
ATOM 535 C CA . LEU A 1 76 ? -42.475 -41.028 9.499 1.00 45.16 125 LEU A CA 1
ATOM 536 C C . LEU A 1 76 ? -41.618 -39.769 9.655 1.00 47.27 125 LEU A C 1
ATOM 537 O O . LEU A 1 76 ? -40.551 -39.671 9.005 1.00 45.49 125 LEU A O 1
ATOM 542 N N . ASN A 1 77 ? -42.133 -38.832 10.455 1.00 42.64 126 ASN A N 1
ATOM 543 C CA . ASN A 1 77 ? -41.701 -37.411 10.481 1.00 42.22 126 ASN A CA 1
ATOM 544 C C . ASN A 1 77 ? -40.672 -37.206 11.598 1.00 37.00 126 ASN A C 1
ATOM 545 O O . ASN A 1 77 ? -40.971 -37.551 12.757 1.00 42.42 126 ASN A O 1
ATOM 550 N N . ALA A 1 78 ? -39.522 -36.604 11.291 1.00 37.66 127 ALA A N 1
ATOM 551 C CA . ALA A 1 78 ? -38.460 -36.399 12.306 1.00 40.85 127 ALA A CA 1
ATOM 552 C C . ALA A 1 78 ? -38.747 -35.145 13.140 1.00 43.03 127 ALA A C 1
ATOM 553 O O . ALA A 1 78 ? -38.788 -35.275 14.380 1.00 39.56 127 ALA A O 1
ATOM 555 N N . GLU A 1 79 ? -39.058 -34.018 12.487 1.00 46.04 128 GLU A N 1
ATOM 556 C CA . GLU A 1 79 ? -39.123 -32.683 13.142 1.00 40.65 128 GLU A CA 1
ATOM 557 C C . GLU A 1 79 ? -40.265 -32.654 14.164 1.00 43.89 128 GLU A C 1
ATOM 558 O O . GLU A 1 79 ? -40.057 -32.026 15.222 1.00 44.23 128 GLU A O 1
ATOM 564 N N . ASP A 1 80 ? -41.321 -33.450 13.959 1.00 45.82 129 ASP A N 1
ATOM 565 C CA . ASP A 1 80 ? -42.429 -33.587 14.945 1.00 46.46 129 ASP A CA 1
ATOM 566 C C . ASP A 1 80 ? -41.840 -33.955 16.313 1.00 54.77 129 ASP A C 1
ATOM 567 O O . ASP A 1 80 ? -42.389 -33.501 17.339 1.00 45.54 129 ASP A O 1
ATOM 572 N N . VAL A 1 81 ? -40.870 -34.874 16.346 1.00 46.53 130 VAL A N 1
ATOM 573 C CA . VAL A 1 81 ? -40.263 -35.342 17.629 1.00 44.78 130 VAL A CA 1
ATOM 574 C C . VAL A 1 81 ? -39.089 -34.426 17.990 1.00 39.34 130 VAL A C 1
ATOM 575 O O . VAL A 1 81 ? -39.017 -34.014 19.160 1.00 45.41 130 VAL A O 1
ATOM 579 N N . TYR A 1 82 ? -38.199 -34.120 17.041 1.00 40.49 131 TYR A N 1
ATOM 580 C CA . TYR A 1 82 ? -36.853 -33.572 17.359 1.00 38.16 131 TYR A CA 1
ATOM 581 C C . TYR A 1 82 ? -36.923 -32.083 17.723 1.00 44.66 131 TYR A C 1
ATOM 582 O O . TYR A 1 82 ? -36.058 -31.649 18.515 1.00 41.79 131 TYR A O 1
ATOM 591 N N . SER A 1 83 ? -37.902 -31.326 17.215 1.00 44.99 132 SER A N 1
ATOM 592 C CA . SER A 1 83 ? -37.966 -29.853 17.420 1.00 45.55 132 SER A CA 1
ATOM 593 C C . SER A 1 83 ? -37.845 -29.514 18.910 1.00 42.10 132 SER A C 1
ATOM 594 O O . SER A 1 83 ? -37.064 -28.610 19.252 1.00 41.20 132 SER A O 1
ATOM 597 N N . ARG A 1 84 ? -38.654 -30.145 19.765 1.00 43.12 133 ARG A N 1
ATOM 598 C CA . ARG A 1 84 ? -38.629 -29.871 21.226 1.00 46.33 133 ARG A CA 1
ATOM 599 C C . ARG A 1 84 ? -37.229 -30.133 21.795 1.00 51.31 133 ARG A C 1
ATOM 600 O O . ARG A 1 84 ? -36.919 -29.529 22.843 1.00 42.70 133 ARG A O 1
ATOM 608 N N . LEU A 1 85 ? -36.414 -30.982 21.158 1.00 48.14 134 LEU A N 1
ATOM 609 C CA . LEU A 1 85 ? -35.063 -31.332 21.673 1.00 44.45 134 LEU A CA 1
ATOM 610 C C . LEU A 1 85 ? -34.015 -30.348 21.140 1.00 40.68 134 LEU A C 1
ATOM 611 O O . LEU A 1 85 ? -33.169 -29.900 21.940 1.00 42.54 134 LEU A O 1
ATOM 616 N N . THR A 1 86 ? -34.033 -30.056 19.837 1.00 39.57 135 THR A N 1
ATOM 617 C CA . THR A 1 86 ? -32.911 -29.388 19.127 1.00 43.89 135 THR A CA 1
ATOM 618 C C . THR A 1 86 ? -33.148 -27.878 19.041 1.00 41.42 135 THR A C 1
ATOM 619 O O . THR A 1 86 ? -32.150 -27.151 18.860 1.00 39.13 135 THR A O 1
ATOM 623 N N . THR A 1 87 ? -34.411 -27.449 18.957 1.00 40.66 136 THR A N 1
ATOM 624 C CA . THR A 1 87 ? -34.774 -26.025 18.717 1.00 45.23 136 THR A CA 1
ATOM 625 C C . THR A 1 87 ? -34.240 -25.148 19.848 1.00 45.36 136 THR A C 1
ATOM 626 O O . THR A 1 87 ? -33.687 -24.082 19.579 1.00 43.52 136 THR A O 1
ATOM 630 N N . PRO A 1 88 ? -34.417 -25.521 21.137 1.00 40.76 137 PRO A N 1
ATOM 631 C CA . PRO A 1 88 ? -33.793 -24.777 22.232 1.00 45.10 137 PRO A CA 1
ATOM 632 C C . PRO A 1 88 ? -32.258 -24.807 22.170 1.00 53.28 137 PRO A C 1
ATOM 633 O O . PRO A 1 88 ? -31.640 -24.017 22.861 1.00 48.51 137 PRO A O 1
ATOM 637 N N . VAL A 1 89 ? -31.666 -25.775 21.462 1.00 48.56 138 VAL A N 1
ATOM 638 C CA . VAL A 1 89 ? -30.180 -25.926 21.433 1.00 49.09 138 VAL A CA 1
ATOM 639 C C . VAL A 1 89 ? -29.602 -25.076 20.297 1.00 47.32 138 VAL A C 1
ATOM 640 O O . VAL A 1 89 ? -28.618 -24.351 20.548 1.00 47.43 138 VAL A O 1
ATOM 644 N N . PHE A 1 90 ? -30.158 -25.186 19.086 1.00 48.37 139 PHE A N 1
ATOM 645 C CA . PHE A 1 90 ? -29.628 -24.488 17.885 1.00 50.99 139 PHE A CA 1
ATOM 646 C C . PHE A 1 90 ? -30.276 -23.106 17.735 1.00 47.61 139 PHE A C 1
ATOM 647 O O . PHE A 1 90 ? -29.602 -22.200 17.206 1.00 51.87 139 PHE A O 1
ATOM 655 N N . GLY A 1 91 ? -31.551 -22.962 18.110 1.00 48.41 140 GLY A N 1
ATOM 656 C CA . GLY A 1 91 ? -32.330 -21.735 17.851 1.00 52.66 140 GLY A CA 1
ATOM 657 C C . GLY A 1 91 ? -33.361 -21.911 16.746 1.00 59.89 140 GLY A C 1
ATOM 658 O O . GLY A 1 91 ? -33.316 -22.932 16.028 1.00 59.54 140 GLY A O 1
ATOM 659 N N . LYS A 1 92 ? -34.261 -20.936 16.588 1.00 56.67 141 LYS A N 1
ATOM 660 C CA . LYS A 1 92 ? -35.422 -21.027 15.659 1.00 60.66 141 LYS A CA 1
ATOM 661 C C . LYS A 1 92 ? -34.933 -20.859 14.214 1.00 51.29 141 LYS A C 1
ATOM 662 O O . LYS A 1 92 ? -33.819 -20.333 14.019 1.00 48.60 141 LYS A O 1
ATOM 668 N N . GLY A 1 93 ? -35.607 -21.496 13.250 1.00 51.40 142 GLY A N 1
ATOM 669 C CA . GLY A 1 9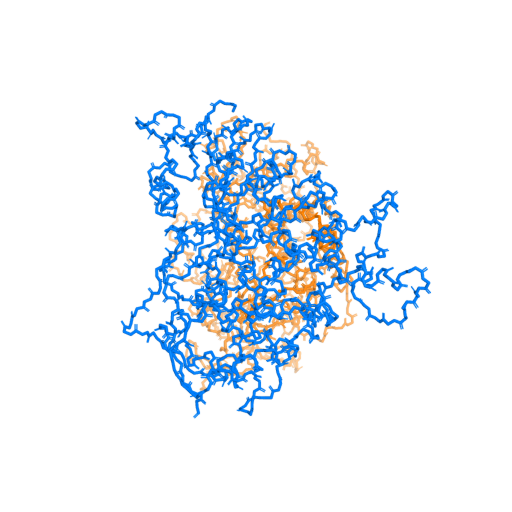3 ? -35.332 -21.307 11.810 1.00 54.58 142 GLY A CA 1
ATOM 670 C C . GLY A 1 93 ? -34.335 -22.287 11.209 1.00 56.49 142 GLY A C 1
ATOM 671 O O . GLY A 1 93 ? -34.091 -22.182 9.986 1.00 49.77 142 GLY A O 1
ATOM 672 N N . VAL A 1 94 ? -33.719 -23.172 12.000 1.00 46.56 143 VAL A N 1
ATOM 673 C CA . VAL A 1 94 ? -32.732 -24.164 11.473 1.00 49.93 143 VAL A CA 1
ATOM 674 C C . VAL A 1 94 ? -33.108 -25.584 11.912 1.00 47.65 143 VAL A C 1
ATOM 675 O O . VAL A 1 94 ? -33.933 -25.740 12.834 1.00 47.32 143 VAL A O 1
ATOM 679 N N . ALA A 1 95 ? -32.605 -26.579 11.174 1.00 48.46 144 ALA A N 1
ATOM 680 C CA . ALA A 1 95 ? -32.760 -28.022 11.470 1.00 47.33 144 ALA A CA 1
ATOM 681 C C . ALA A 1 95 ? -34.250 -28.374 11.564 1.00 41.71 144 ALA A C 1
ATOM 682 O O . ALA A 1 95 ? -34.959 -28.275 10.542 1.00 48.37 144 ALA A O 1
ATOM 684 N N . TYR A 1 96 ? -34.726 -28.718 12.763 1.00 40.79 145 TYR A N 1
ATOM 685 C CA . TYR A 1 96 ? -36.055 -29.346 12.975 1.00 41.19 145 TYR A CA 1
ATOM 686 C C . TYR A 1 96 ? -37.079 -28.280 13.380 1.00 44.88 145 TYR A C 1
ATOM 687 O O . TYR A 1 96 ? -38.270 -28.619 13.556 1.00 47.22 145 TYR A O 1
ATOM 696 N N . ASP A 1 97 ? -36.690 -27.004 13.302 1.00 45.07 146 ASP A N 1
ATOM 697 C CA . ASP A 1 97 ? -37.651 -25.891 13.529 1.00 52.22 146 ASP A CA 1
ATOM 698 C C . ASP A 1 97 ? -38.285 -25.462 12.201 1.00 52.71 146 ASP A C 1
ATOM 699 O O . ASP A 1 97 ? -39.105 -24.528 12.226 1.00 55.41 146 ASP A O 1
ATOM 704 N N . VAL A 1 98 ? -37.873 -26.045 11.071 1.00 50.69 147 VAL A N 1
ATOM 705 C CA . VAL A 1 98 ? -38.422 -25.692 9.728 1.00 48.64 147 VAL A CA 1
ATOM 706 C C . VAL A 1 98 ? -38.926 -26.955 9.035 1.00 61.83 147 VAL A C 1
ATOM 707 O O . VAL A 1 98 ? -38.684 -28.069 9.495 1.00 50.63 147 VAL A O 1
ATOM 711 N N . PRO A 1 99 ? -39.679 -26.811 7.920 1.00 59.52 148 PRO A N 1
ATOM 712 C CA . PRO A 1 99 ? -40.051 -27.958 7.092 1.00 57.79 148 PRO A CA 1
ATOM 713 C C . PRO A 1 99 ? -38.796 -28.610 6.494 1.00 54.00 148 PRO A C 1
ATOM 714 O O . PRO A 1 99 ? -37.846 -27.915 6.166 1.00 46.80 148 PRO A O 1
ATOM 718 N N . ASN A 1 100 ? -38.867 -29.931 6.309 1.00 52.17 149 ASN A N 1
ATOM 719 C CA . ASN A 1 100 ? -37.740 -30.773 5.825 1.00 51.31 149 ASN A CA 1
ATOM 720 C C . ASN A 1 100 ? -37.120 -30.172 4.566 1.00 50.33 149 ASN A C 1
ATOM 721 O O . ASN A 1 100 ? -35.895 -30.150 4.453 1.00 51.61 149 ASN A O 1
ATOM 726 N N . PRO A 1 101 ? -37.904 -29.750 3.547 1.00 56.17 150 PRO A N 1
ATOM 727 C CA . PRO A 1 101 ? -37.321 -29.248 2.302 1.00 51.64 150 PRO A CA 1
ATOM 728 C C . PRO A 1 101 ? -36.387 -28.061 2.584 1.00 45.33 150 PRO A C 1
ATOM 729 O O . PRO A 1 101 ? -35.312 -27.988 2.020 1.00 53.43 150 PRO A O 1
ATOM 733 N N . VAL A 1 102 ? -36.769 -27.207 3.536 1.00 51.18 151 VAL A N 1
ATOM 734 C CA . VAL A 1 102 ? -35.914 -26.061 3.967 1.00 50.70 151 VAL A CA 1
ATOM 735 C C . VAL A 1 102 ? -34.632 -26.619 4.594 1.00 49.20 151 VAL A C 1
ATOM 736 O O . VAL A 1 102 ? -33.526 -26.169 4.220 1.00 52.51 151 VAL A O 1
ATOM 740 N N . PHE A 1 103 ? -34.786 -27.557 5.531 1.00 49.91 152 PHE A N 1
ATOM 741 C CA . PHE A 1 103 ? -33.643 -28.218 6.213 1.00 45.55 152 PHE A CA 1
ATOM 742 C C . PHE A 1 103 ? -32.765 -28.914 5.165 1.00 45.90 152 PHE A C 1
ATOM 743 O O . PHE A 1 103 ? -31.527 -28.823 5.284 1.00 48.50 152 PHE A O 1
ATOM 751 N N . LEU A 1 104 ? -33.361 -29.533 4.140 1.00 49.84 153 LEU A N 1
ATOM 752 C CA . LEU A 1 104 ? -32.568 -30.237 3.095 1.00 49.63 153 LEU A CA 1
ATOM 753 C C . LEU A 1 104 ? -31.665 -29.220 2.389 1.00 47.68 153 LEU A C 1
ATOM 754 O O . LEU A 1 104 ? -30.501 -29.577 2.128 1.00 50.35 153 LEU A O 1
ATOM 759 N N . GLU A 1 105 ? -32.075 -27.950 2.299 1.00 53.39 154 GLU A N 1
ATOM 760 C CA . GLU A 1 105 ? -31.201 -26.885 1.732 1.00 58.55 154 GLU A CA 1
ATOM 761 C C . GLU A 1 105 ? -30.078 -26.551 2.722 1.00 48.81 154 GLU A C 1
ATOM 762 O O . GLU A 1 105 ? -28.931 -26.355 2.273 1.00 50.32 154 GLU A O 1
ATOM 768 N N . GLN A 1 106 ? -30.359 -26.518 4.029 1.00 52.36 155 GLN A N 1
ATOM 769 C CA . GLN A 1 106 ? -29.325 -26.182 5.046 1.00 55.56 155 GLN A CA 1
ATOM 770 C C . GLN A 1 106 ? -28.285 -27.310 5.083 1.00 51.42 155 GLN A C 1
ATOM 771 O O . GLN A 1 106 ? -27.076 -27.013 5.008 1.00 48.86 155 GLN A O 1
ATOM 777 N N . LYS A 1 107 ? -28.745 -28.561 4.993 1.00 51.22 156 LYS A N 1
ATOM 778 C CA . LYS A 1 107 ? -27.883 -29.772 5.058 1.00 51.27 156 LYS A CA 1
ATOM 779 C C . LYS A 1 107 ? -26.902 -29.731 3.880 1.00 54.72 156 LYS A C 1
ATOM 780 O O . LYS A 1 107 ? -25.678 -29.846 4.112 1.00 50.87 156 LYS A O 1
ATOM 786 N N . LYS A 1 108 ? -27.413 -29.395 2.691 1.00 51.40 157 LYS A N 1
ATOM 787 C CA . LYS A 1 108 ? -26.592 -29.305 1.454 1.00 58.80 157 LYS A CA 1
ATOM 788 C C . LYS A 1 108 ? -25.499 -28.249 1.658 1.00 51.70 157 LYS A C 1
ATOM 789 O O . LYS A 1 108 ? -24.343 -28.512 1.280 1.00 57.75 157 LYS A O 1
ATOM 795 N N . MET A 1 109 ? -25.851 -27.110 2.262 1.00 54.07 158 MET A N 1
ATOM 796 C CA . MET A 1 109 ? -24.906 -25.988 2.503 1.00 56.40 158 MET A CA 1
ATOM 797 C C . MET A 1 109 ? -23.772 -26.480 3.409 1.00 54.81 158 MET A C 1
ATOM 798 O O . MET A 1 109 ? -22.604 -26.255 3.043 1.00 57.91 158 MET A O 1
ATOM 803 N N . LEU A 1 110 ? -24.096 -27.203 4.487 1.00 53.60 159 LEU A N 1
ATOM 804 C CA . LEU A 1 110 ? -23.091 -27.672 5.479 1.00 54.45 159 LEU A CA 1
ATOM 805 C C . LEU A 1 110 ? -22.247 -28.799 4.875 1.00 51.37 159 LEU A C 1
ATOM 806 O O . LEU A 1 110 ? -21.213 -29.138 5.477 1.00 61.39 159 LEU A O 1
ATOM 811 N N . LYS A 1 111 ? -22.640 -29.309 3.705 1.00 57.52 160 LYS A N 1
ATOM 812 C CA . LYS A 1 111 ? -21.938 -30.422 3.012 1.00 60.94 160 LYS A CA 1
ATOM 813 C C . LYS A 1 111 ? -20.833 -29.846 2.119 1.00 60.64 160 LYS A C 1
ATOM 814 O O . LYS A 1 111 ? -19.932 -30.618 1.741 1.00 53.80 160 LYS A O 1
ATOM 820 N N . SER A 1 112 ? -20.823 -28.527 1.894 1.00 65.23 161 SER A N 1
ATOM 821 C CA . SER A 1 112 ? -19.936 -27.875 0.894 1.00 72.80 161 SER A CA 1
ATOM 822 C C . SER A 1 112 ? -18.460 -28.019 1.288 1.00 67.72 161 SER A C 1
ATOM 823 O O . SER A 1 112 ? -17.626 -28.125 0.367 1.00 77.51 161 SER A O 1
ATOM 826 N N . GLY A 1 113 ? -18.141 -28.170 2.574 1.00 60.06 162 GLY A N 1
ATOM 827 C CA . GLY A 1 113 ? -16.733 -28.329 2.985 1.00 62.65 162 GLY A CA 1
ATOM 828 C C . GLY A 1 113 ? -16.371 -29.774 3.282 1.00 63.77 162 GLY A C 1
ATOM 829 O O . GLY A 1 113 ? -15.249 -30.017 3.763 1.00 58.39 162 GLY A O 1
ATOM 830 N N . LEU A 1 114 ? -17.286 -30.716 3.043 1.00 57.08 163 LEU A N 1
ATOM 831 C CA . LEU A 1 114 ? -17.012 -32.135 3.391 1.00 54.74 163 LEU A CA 1
ATOM 832 C C . LEU A 1 114 ? -16.539 -32.904 2.154 1.00 59.73 163 LEU A C 1
ATOM 833 O O . LEU A 1 114 ? -17.346 -33.660 1.573 1.00 53.55 163 LEU A O 1
ATOM 838 N N . ASN A 1 115 ? -15.245 -32.809 1.836 1.00 49.40 164 ASN A N 1
ATOM 839 C CA . ASN A 1 115 ? -14.696 -33.536 0.663 1.00 56.25 164 ASN A CA 1
ATOM 840 C C . ASN A 1 115 ? -13.224 -33.860 0.925 1.00 54.18 164 ASN A C 1
ATOM 841 O O . ASN A 1 115 ? -12.638 -33.293 1.861 1.00 48.04 164 ASN A O 1
ATOM 846 N N . ILE A 1 116 ? -12.671 -34.769 0.122 1.00 55.70 165 ILE A N 1
ATOM 847 C CA . ILE A 1 116 ? -11.266 -35.242 0.292 1.00 59.00 165 ILE A CA 1
ATOM 848 C C . ILE A 1 116 ? -10.333 -34.031 0.184 1.00 58.06 165 ILE A C 1
ATOM 849 O O . ILE A 1 116 ? -9.404 -33.939 1.011 1.00 59.42 165 ILE A O 1
ATOM 854 N N . ALA A 1 117 ? -10.657 -33.072 -0.691 1.00 64.29 166 ALA A N 1
ATOM 855 C CA . ALA A 1 117 ? -9.881 -31.823 -0.877 1.00 63.24 166 ALA A CA 1
ATOM 856 C C . ALA A 1 117 ? -9.673 -31.172 0.494 1.00 62.10 166 ALA A C 1
ATOM 857 O O . ALA A 1 117 ? -8.499 -31.041 0.908 1.00 57.78 166 ALA A O 1
ATOM 859 N N . HIS A 1 118 ? -10.770 -30.965 1.231 1.00 59.29 167 HIS A N 1
ATOM 860 C CA . HIS A 1 118 ? -10.750 -30.386 2.602 1.00 60.53 167 HIS A CA 1
ATOM 861 C C . HIS A 1 118 ? -10.141 -31.380 3.600 1.00 55.90 167 HIS A C 1
ATOM 862 O O . HIS A 1 118 ? -9.305 -30.940 4.418 1.00 57.13 167 HIS A O 1
ATOM 869 N N . PHE A 1 119 ? -10.540 -32.657 3.582 1.00 53.38 168 PHE A N 1
ATOM 870 C CA . PHE A 1 119 ? -10.095 -33.648 4.600 1.00 54.37 168 PHE A CA 1
ATOM 871 C C . PHE A 1 119 ? -8.565 -33.752 4.576 1.00 59.38 168 PHE A C 1
ATOM 872 O O . PHE A 1 119 ? -7.964 -33.919 5.661 1.00 51.13 168 PHE A O 1
ATOM 880 N N . LYS A 1 120 ? -7.960 -33.650 3.386 1.00 55.53 169 LYS A N 1
ATOM 881 C CA . LYS A 1 120 ? -6.483 -33.704 3.211 1.00 66.71 169 LYS A CA 1
ATOM 882 C C . LYS A 1 120 ? -5.841 -32.594 4.051 1.00 59.76 169 LYS A C 1
ATOM 883 O O . LYS A 1 120 ? -4.882 -32.917 4.777 1.00 62.55 169 LYS A O 1
ATOM 889 N N . GLN A 1 121 ? -6.414 -31.385 4.045 1.00 56.20 170 GLN A N 1
ATOM 890 C CA . GLN A 1 121 ? -5.955 -30.238 4.878 1.00 63.68 170 GLN A CA 1
ATOM 891 C C . GLN A 1 121 ? -6.222 -30.561 6.353 1.00 63.04 170 GLN A C 1
ATOM 892 O O . GLN A 1 121 ? -5.390 -30.214 7.213 1.00 60.28 170 GLN A O 1
ATOM 898 N N . HIS A 1 122 ? -7.369 -31.182 6.642 1.00 59.70 171 HIS A N 1
ATOM 899 C CA . HIS A 1 122 ? -7.846 -31.449 8.025 1.00 57.40 171 HIS A CA 1
ATOM 900 C C . HIS A 1 122 ? -6.797 -32.272 8.779 1.00 47.47 171 HIS A C 1
ATOM 901 O O . HIS A 1 122 ? -6.566 -31.988 9.968 1.00 48.57 171 HIS A O 1
ATOM 908 N N . VAL A 1 123 ? -6.218 -33.282 8.126 1.00 50.23 172 VAL A N 1
ATOM 909 C CA . VAL A 1 123 ? -5.354 -34.263 8.847 1.00 53.19 172 VAL A CA 1
ATOM 910 C C . VAL A 1 123 ? -4.293 -33.483 9.632 1.00 53.60 172 VAL A C 1
ATOM 911 O O . VAL A 1 123 ? -4.190 -33.714 10.851 1.00 54.77 172 VAL A O 1
ATOM 915 N N . SER A 1 124 ? -3.569 -32.554 9.003 1.00 54.65 173 SER A N 1
ATOM 916 C CA . SER A 1 124 ? -2.413 -31.904 9.675 1.00 66.09 173 SER A CA 1
ATOM 917 C C . SER A 1 124 ? -2.917 -30.966 10.781 1.00 59.50 173 SER A C 1
ATOM 918 O O . SER A 1 124 ? -2.388 -31.064 11.908 1.00 59.40 173 SER A O 1
ATOM 921 N N . ILE A 1 125 ? -4.000 -30.224 10.527 1.00 54.32 174 ILE A N 1
ATOM 922 C CA . ILE A 1 125 ? -4.643 -29.321 11.530 1.00 52.40 174 ILE A CA 1
ATOM 923 C C . ILE A 1 125 ? -4.944 -30.125 12.801 1.00 56.62 174 ILE A C 1
ATOM 924 O O . ILE A 1 125 ? -4.609 -29.675 13.914 1.00 52.74 174 ILE A O 1
ATOM 929 N N . ILE A 1 126 ? -5.607 -31.274 12.647 1.00 51.42 175 ILE A N 1
ATOM 930 C CA . ILE A 1 126 ? -6.043 -32.087 13.819 1.00 56.33 175 ILE A CA 1
ATOM 931 C C . ILE A 1 126 ? -4.808 -32.627 14.550 1.00 49.81 175 ILE A C 1
ATOM 932 O O . ILE A 1 126 ? -4.756 -32.517 15.793 1.00 53.98 175 ILE A O 1
ATOM 937 N N . GLU A 1 127 ? -3.865 -33.221 13.813 1.00 48.82 176 GLU A N 1
ATOM 938 C CA . GLU A 1 127 ? -2.613 -33.787 14.386 1.00 64.81 176 GLU A CA 1
ATOM 939 C C . GLU A 1 127 ? -1.937 -32.708 15.242 1.00 59.73 176 GLU A C 1
ATOM 940 O O . GLU A 1 127 ? -1.626 -32.972 16.423 1.00 56.74 176 GLU A O 1
ATOM 946 N N . LYS A 1 128 ? -1.816 -31.493 14.702 1.00 61.62 177 LYS A N 1
ATOM 947 C CA . LYS A 1 128 ? -1.149 -30.367 15.410 1.00 75.01 177 LYS A CA 1
ATOM 948 C C . LYS A 1 128 ? -1.939 -30.013 16.676 1.00 75.23 177 LYS A C 1
ATOM 949 O O . LYS A 1 128 ? -1.328 -29.982 17.766 1.00 62.97 177 LYS A O 1
ATOM 955 N N . GLU A 1 129 ? -3.246 -29.760 16.557 1.00 57.36 178 GLU A N 1
ATOM 956 C CA . GLU A 1 129 ? -4.093 -29.375 17.720 1.00 55.96 178 GLU A CA 1
ATOM 957 C C . GLU A 1 129 ? -3.967 -30.430 18.826 1.00 56.45 178 GLU A C 1
ATOM 958 O O . GLU A 1 129 ? -4.024 -30.055 20.015 1.00 57.22 178 GLU A O 1
ATOM 964 N N . THR A 1 130 ? -3.921 -31.711 18.447 1.00 57.38 179 THR A N 1
ATOM 965 C CA . THR A 1 130 ? -3.821 -32.854 19.394 1.00 56.98 179 THR A CA 1
ATOM 966 C C . THR A 1 130 ? -2.446 -32.820 20.072 1.00 61.43 179 THR A C 1
ATOM 967 O O . THR A 1 130 ? -2.398 -32.842 21.319 1.00 67.52 179 THR A O 1
ATOM 971 N N . LYS A 1 131 ? -1.379 -32.739 19.272 1.00 56.18 180 LYS A N 1
ATOM 972 C CA . LYS A 1 131 ? 0.015 -32.666 19.789 1.00 67.18 180 LYS A CA 1
ATOM 973 C C . LYS A 1 131 ? 0.128 -31.467 20.738 1.00 59.08 180 LYS A C 1
ATOM 974 O O . LYS A 1 131 ? 0.538 -31.697 21.892 1.00 64.00 180 LYS A O 1
ATOM 980 N N . GLU A 1 132 ? -0.416 -30.309 20.344 1.00 57.96 181 GLU A N 1
ATOM 981 C CA . GLU A 1 132 ? -0.384 -29.042 21.127 1.00 59.75 181 GLU A CA 1
ATOM 982 C C . GLU A 1 132 ? -1.158 -29.216 22.440 1.00 60.25 181 GLU A C 1
ATOM 983 O O . GLU A 1 132 ? -0.593 -28.877 23.498 1.00 55.21 181 GLU A O 1
ATOM 989 N N . TYR A 1 133 ? -2.421 -29.654 22.378 1.00 58.86 182 TYR A N 1
ATOM 990 C CA . TYR A 1 133 ? -3.303 -29.774 23.570 1.00 59.39 182 TYR A CA 1
ATOM 991 C C . TYR A 1 133 ? -2.653 -30.673 24.630 1.00 53.94 182 TYR A C 1
ATOM 992 O O . TYR A 1 133 ? -2.853 -30.408 25.835 1.00 58.82 182 TYR A O 1
ATOM 1001 N N . PHE A 1 134 ? -1.983 -31.753 24.217 1.00 53.53 183 PHE A N 1
ATOM 1002 C CA . PHE A 1 134 ? -1.601 -32.856 25.139 1.00 61.56 183 PHE A CA 1
ATOM 1003 C C . PHE A 1 134 ? -0.236 -32.584 25.782 1.00 67.21 183 PHE A C 1
ATOM 1004 O O . PHE A 1 134 ? 0.086 -33.244 26.788 1.00 66.41 183 PHE A O 1
ATOM 1012 N N . GLU A 1 135 ? 0.495 -31.580 25.291 1.00 83.55 184 GLU A N 1
ATOM 1013 C CA . GLU A 1 135 ? 1.728 -31.089 25.965 1.00 77.04 184 GLU A CA 1
ATOM 1014 C C . GLU A 1 135 ? 1.385 -30.719 27.412 1.00 70.91 184 GLU A C 1
ATOM 1015 O O . GLU A 1 135 ? 2.276 -30.823 28.277 1.00 88.27 184 GLU A O 1
ATOM 1021 N N . SER A 1 136 ? 0.106 -30.443 27.690 1.00 72.19 185 SER A N 1
ATOM 1022 C CA . SER A 1 136 ? -0.392 -30.077 29.042 1.00 71.46 185 SER A CA 1
ATOM 1023 C C . SER A 1 136 ? -0.431 -31.309 29.954 1.00 76.45 185 SER A C 1
ATOM 1024 O O . SER A 1 136 ? -0.722 -31.130 31.152 1.00 84.30 185 SER A O 1
ATOM 1027 N N . TRP A 1 137 ? -0.243 -32.513 29.402 1.00 69.25 186 TRP A N 1
ATOM 1028 C CA . TRP A 1 137 ? -0.413 -33.799 30.133 1.00 73.65 186 TRP A CA 1
ATOM 1029 C C . TRP A 1 137 ? 0.929 -34.316 30.671 1.00 72.99 186 TRP A C 1
ATOM 1030 O O . TRP A 1 137 ? 0.915 -35.169 31.585 1.00 58.90 186 TRP A O 1
ATOM 1041 N N . GLY A 1 138 ? 2.051 -33.778 30.180 1.00 73.86 187 GLY A N 1
ATOM 1042 C CA . GLY A 1 138 ? 3.397 -34.126 30.679 1.00 77.98 187 GLY A CA 1
ATOM 1043 C C . GLY A 1 138 ? 3.796 -35.544 30.307 1.00 72.54 187 GLY A C 1
ATOM 1044 O O . GLY A 1 138 ? 3.356 -36.038 29.249 1.00 71.06 187 GLY A O 1
ATOM 1045 N N . GLU A 1 139 ? 4.589 -36.208 31.152 1.00 70.24 188 GLU A N 1
ATOM 1046 C CA . GLU A 1 139 ? 5.257 -37.486 30.781 1.00 77.58 188 GLU A CA 1
ATOM 1047 C C . GLU A 1 139 ? 4.403 -38.672 31.244 1.00 68.07 188 GLU A C 1
ATOM 1048 O O . GLU A 1 139 ? 4.436 -39.715 30.556 1.00 68.03 188 GLU A O 1
ATOM 1054 N N . SER A 1 140 ? 3.607 -38.489 32.304 1.00 60.15 189 SER A N 1
ATOM 1055 C CA . SER A 1 140 ? 2.735 -39.539 32.896 1.00 68.71 189 SER A CA 1
ATOM 1056 C C . SER A 1 140 ? 1.664 -38.897 33.784 1.00 60.17 189 SER A C 1
ATOM 1057 O O . SER A 1 140 ? 1.804 -37.701 34.104 1.00 63.25 189 SER A O 1
ATOM 1060 N N . GLY A 1 141 ? 0.678 -39.687 34.224 1.00 59.73 190 GLY A N 1
ATOM 1061 C CA . GLY A 1 141 ? -0.374 -39.226 35.150 1.00 62.56 190 GLY A CA 1
ATOM 1062 C C . GLY A 1 141 ? -1.707 -39.933 34.960 1.00 62.56 190 GLY A C 1
ATOM 1063 O O . GLY A 1 141 ? -1.761 -40.973 34.266 1.00 57.80 190 GLY A O 1
ATOM 1064 N N . GLU A 1 142 ? -2.719 -39.427 35.671 1.00 64.73 191 GLU A N 1
ATOM 1065 C CA . GLU A 1 142 ? -4.115 -39.936 35.725 1.00 58.94 191 GLU A CA 1
ATOM 1066 C C . GLU A 1 142 ? -5.058 -38.754 35.479 1.00 71.21 191 GLU A C 1
ATOM 1067 O O . GLU A 1 142 ? -5.104 -37.842 36.329 1.00 64.06 191 GLU A O 1
ATOM 1073 N N . LYS A 1 143 ? -5.700 -38.707 34.309 1.00 69.97 192 LYS A N 1
ATOM 1074 C CA . LYS A 1 143 ? -6.503 -37.518 33.917 1.00 65.15 192 LYS A CA 1
ATOM 1075 C C . LYS A 1 143 ? -7.838 -37.961 33.312 1.00 63.88 192 LYS A C 1
ATOM 1076 O O . LYS A 1 143 ? -7.952 -39.105 32.828 1.00 53.64 192 LYS A O 1
ATOM 1082 N N . ASN A 1 144 ? -8.808 -37.049 33.368 1.00 57.19 193 ASN A N 1
ATOM 1083 C CA . ASN A 1 144 ? -10.140 -37.239 32.743 1.00 56.42 193 ASN A CA 1
ATOM 1084 C C . ASN A 1 144 ? -9.956 -37.127 31.229 1.00 49.19 193 ASN A C 1
ATOM 1085 O O . ASN A 1 144 ? -9.689 -36.025 30.726 1.00 48.25 193 ASN A O 1
ATOM 1090 N N . VAL A 1 145 ? -9.948 -38.266 30.543 1.00 45.75 194 VAL A N 1
ATOM 1091 C CA . VAL A 1 145 ? -9.720 -38.284 29.068 1.00 46.11 194 VAL A CA 1
ATOM 1092 C C . VAL A 1 145 ? -10.984 -37.772 28.366 1.00 42.55 194 VAL A C 1
ATOM 1093 O O . VAL A 1 145 ? -10.866 -37.208 27.257 1.00 45.47 194 VAL A O 1
ATOM 1097 N N . PHE A 1 146 ? -12.152 -37.854 29.011 1.00 44.51 195 PHE A N 1
ATOM 1098 C CA . PHE A 1 146 ? -13.422 -37.388 28.390 1.00 47.13 195 PHE A CA 1
ATOM 1099 C C . PHE A 1 146 ? -13.456 -35.855 28.402 1.00 52.54 195 PHE A C 1
ATOM 1100 O O . PHE A 1 146 ? -13.840 -35.257 27.379 1.00 45.97 195 PHE A O 1
ATOM 1108 N N . GLU A 1 147 ? -12.994 -35.213 29.479 1.00 49.71 196 GLU A N 1
ATOM 1109 C CA . GLU A 1 147 ? -12.938 -33.727 29.527 1.00 52.74 196 GLU A CA 1
ATOM 1110 C C . GLU A 1 147 ? -11.888 -33.213 28.537 1.00 43.56 196 GLU A C 1
ATOM 1111 O O . GLU A 1 147 ? -12.185 -32.234 27.831 1.00 49.88 196 GLU A O 1
ATOM 1117 N N . ALA A 1 148 ? -10.745 -33.896 28.424 1.00 49.36 197 ALA A N 1
ATOM 1118 C CA . ALA A 1 148 ? -9.656 -33.532 27.487 1.00 50.27 197 ALA A CA 1
ATOM 1119 C C . ALA A 1 148 ? -10.149 -33.640 26.038 1.00 48.12 197 ALA A C 1
ATOM 1120 O O . ALA A 1 148 ? -10.017 -32.661 25.278 1.00 42.40 197 ALA A O 1
ATOM 1122 N N . LEU A 1 149 ? -10.774 -34.763 25.673 1.00 48.98 198 LEU A N 1
ATOM 1123 C CA . LEU A 1 149 ? -11.265 -34.961 24.284 1.00 44.00 198 LEU A CA 1
ATOM 1124 C C . LEU A 1 149 ? -12.399 -33.972 23.982 1.00 41.59 198 LEU A C 1
ATOM 1125 O O . LEU A 1 149 ? -12.402 -33.406 22.868 1.00 46.38 198 LEU A O 1
ATOM 1130 N N . SER A 1 150 ? -13.262 -33.680 24.960 1.00 40.64 199 SER A N 1
ATOM 1131 C CA . SER A 1 150 ? -14.364 -32.692 24.816 1.00 45.76 199 SER A CA 1
ATOM 1132 C C . SER A 1 150 ? -13.765 -31.317 24.500 1.00 46.36 199 SER A C 1
ATOM 1133 O O . SER A 1 150 ? -14.282 -30.613 23.615 1.00 41.04 199 SER A O 1
ATOM 1136 N N . GLU A 1 151 ? -12.708 -30.942 25.225 1.00 46.94 200 GLU A N 1
ATOM 1137 C CA . GLU A 1 151 ? -11.973 -29.664 25.031 1.00 43.92 200 GLU A CA 1
ATOM 1138 C C . GLU A 1 151 ? -11.288 -29.683 23.661 1.00 43.73 200 GLU A C 1
ATOM 1139 O O . GLU A 1 151 ? -11.505 -28.742 22.871 1.00 48.83 200 GLU A O 1
ATOM 1145 N N . LEU A 1 152 ? -10.467 -30.711 23.423 1.00 48.15 201 LEU A N 1
ATOM 1146 C CA . LEU A 1 152 ? -9.652 -30.840 22.186 1.00 47.38 201 LEU A CA 1
ATOM 1147 C C . LEU A 1 152 ? -10.568 -30.760 20.960 1.00 52.61 201 LEU A C 1
ATOM 1148 O O . LEU A 1 152 ? -10.225 -30.030 20.010 1.00 48.11 201 LEU A O 1
ATOM 1153 N N . ILE A 1 153 ? -11.731 -31.417 20.996 1.00 47.85 202 ILE A N 1
ATOM 1154 C CA . ILE A 1 153 ? -12.533 -31.630 19.753 1.00 48.43 202 ILE A CA 1
ATOM 1155 C C . ILE A 1 153 ? -13.359 -30.374 19.456 1.00 40.49 202 ILE A C 1
ATOM 1156 O O . ILE A 1 153 ? -13.513 -30.062 18.261 1.00 43.19 202 ILE A O 1
ATOM 1161 N N . ILE A 1 154 ? -13.588 -29.513 20.452 1.00 40.10 203 ILE A N 1
ATOM 1162 C CA . ILE A 1 154 ? -14.088 -28.136 20.163 1.00 43.55 203 ILE A CA 1
ATOM 1163 C C . ILE A 1 154 ? -13.068 -27.448 19.248 1.00 50.32 203 ILE A C 1
ATOM 1164 O O . ILE A 1 154 ? -13.495 -26.773 18.290 1.00 53.17 203 ILE A O 1
ATOM 1169 N N . LEU A 1 155 ? -11.774 -27.596 19.552 1.00 43.92 204 LEU A N 1
ATOM 1170 C CA . LEU A 1 155 ? -10.665 -26.924 18.821 1.00 48.01 204 LEU A CA 1
ATOM 1171 C C . LEU A 1 155 ? -10.502 -27.559 17.437 1.00 53.07 204 LEU A C 1
ATOM 1172 O O . LEU A 1 155 ? -10.348 -26.798 16.465 1.00 53.35 204 LEU A O 1
ATOM 1177 N N . THR A 1 156 ? -10.597 -28.889 17.326 1.00 52.90 205 THR A N 1
ATOM 1178 C CA . THR A 1 156 ? -10.310 -29.593 16.047 1.00 53.00 205 THR A CA 1
ATOM 1179 C C . THR A 1 156 ? -11.512 -29.482 15.102 1.00 52.98 205 THR A C 1
ATOM 1180 O O . THR A 1 156 ? -11.301 -29.154 13.919 1.00 52.06 205 THR A O 1
ATOM 1184 N N . ALA A 1 157 ? -12.733 -29.614 15.627 1.00 51.09 206 ALA A N 1
ATOM 1185 C CA . ALA A 1 157 ? -13.972 -29.541 14.816 1.00 48.63 206 ALA A CA 1
ATOM 1186 C C . ALA A 1 157 ? -14.145 -28.117 14.273 1.00 47.71 206 ALA A C 1
ATOM 1187 O O . ALA A 1 157 ? -14.535 -27.976 13.095 1.00 51.29 206 ALA A O 1
ATOM 1189 N N . SER A 1 158 ? -13.941 -27.098 15.116 1.00 45.68 207 SER A N 1
ATOM 1190 C CA . SER A 1 158 ? -14.124 -25.666 14.754 1.00 50.33 207 SER A CA 1
ATOM 1191 C C . SER A 1 158 ? -13.074 -25.261 13.713 1.00 48.97 207 SER A C 1
ATOM 1192 O O . SER A 1 158 ? -13.433 -24.622 12.704 1.00 50.92 207 SER A O 1
ATOM 1195 N N . HIS A 1 159 ? -11.815 -25.633 13.954 1.00 51.98 208 HIS A N 1
ATOM 1196 C CA . HIS A 1 159 ? -10.677 -25.315 13.050 1.00 51.97 208 HIS A CA 1
ATOM 1197 C C . HIS A 1 159 ? -10.928 -25.918 11.662 1.00 55.68 208 HIS A C 1
ATOM 1198 O O . HIS A 1 159 ? -10.771 -25.186 10.660 1.00 52.27 208 HIS A O 1
ATOM 1205 N N . CYS A 1 160 ? -11.358 -27.183 11.608 1.00 54.37 209 CYS A N 1
ATOM 1206 C CA . CYS A 1 160 ? -11.564 -27.936 10.340 1.00 54.04 209 CYS A CA 1
ATOM 1207 C C . CYS A 1 160 ? -12.887 -27.531 9.682 1.00 57.38 209 CYS A C 1
ATOM 1208 O O . CYS A 1 160 ? -12.877 -27.288 8.461 1.00 61.47 209 CYS A O 1
ATOM 1211 N N . LEU A 1 161 ? -14.001 -27.583 10.418 1.00 53.30 210 LEU A N 1
ATOM 1212 C CA . LEU A 1 161 ? -15.341 -27.333 9.823 1.00 49.64 210 LEU A CA 1
ATOM 1213 C C . LEU A 1 161 ? -15.595 -25.824 9.720 1.00 55.67 210 LEU A C 1
ATOM 1214 O O . LEU A 1 161 ? -16.217 -25.412 8.721 1.00 49.68 210 LEU A O 1
ATOM 1219 N N . HIS A 1 162 ? -15.221 -25.036 10.735 1.00 46.74 211 HIS A N 1
ATOM 1220 C CA . HIS A 1 162 ? -15.593 -23.596 10.801 1.00 56.00 211 HIS A CA 1
ATOM 1221 C C . HIS A 1 162 ? -14.503 -22.715 10.184 1.00 53.79 211 HIS A C 1
ATOM 1222 O O . HIS A 1 162 ? -14.877 -21.702 9.563 1.00 58.77 211 HIS A O 1
ATOM 1229 N N . GLY A 1 163 ? -13.232 -23.110 10.307 1.00 59.81 212 GLY A N 1
ATOM 1230 C CA . GLY A 1 163 ? -12.080 -22.361 9.766 1.00 60.81 212 GLY A CA 1
ATOM 1231 C C . GLY A 1 163 ? -11.335 -21.610 10.857 1.00 63.35 212 GLY A C 1
ATOM 1232 O O . GLY A 1 163 ? -11.922 -21.418 11.943 1.00 52.82 212 GLY A O 1
ATOM 1233 N N . LYS A 1 164 ? -10.115 -21.153 10.552 1.00 67.44 213 LYS A N 1
ATOM 1234 C CA . LYS A 1 164 ? -9.153 -20.577 11.532 1.00 76.35 213 LYS A CA 1
ATOM 1235 C C . LYS A 1 164 ? -9.714 -19.283 12.134 1.00 63.92 213 LYS A C 1
ATOM 1236 O O . LYS A 1 164 ? -9.427 -19.027 13.322 1.00 57.67 213 LYS A O 1
ATOM 1242 N N . GLU A 1 165 ? -10.462 -18.496 11.354 1.00 60.75 214 GLU A N 1
ATOM 1243 C CA . GLU A 1 165 ? -11.074 -17.242 11.869 1.00 57.93 214 GLU A CA 1
ATOM 1244 C C . GLU A 1 165 ? -11.948 -17.594 13.079 1.00 63.22 214 GLU A C 1
ATOM 1245 O O . GLU A 1 165 ? -11.554 -17.199 14.192 1.00 63.35 214 GLU A O 1
ATOM 1251 N N . ILE A 1 166 ? -12.981 -18.427 12.912 1.00 65.30 215 ILE A N 1
ATOM 1252 C CA . ILE A 1 166 ? -13.901 -18.816 14.025 1.00 57.42 215 ILE A CA 1
ATOM 1253 C C . ILE A 1 166 ? -13.098 -19.560 15.100 1.00 49.77 215 ILE A C 1
ATOM 1254 O O . ILE A 1 166 ? -13.252 -19.211 16.287 1.00 54.05 215 ILE A O 1
ATOM 1259 N N . ARG A 1 167 ? -12.206 -20.476 14.704 1.00 55.54 216 ARG A N 1
ATOM 1260 C CA . ARG A 1 167 ? -11.349 -21.259 15.637 1.00 54.38 216 ARG A CA 1
ATOM 1261 C C . ARG A 1 167 ? -10.628 -20.310 16.601 1.00 59.83 216 ARG A C 1
ATOM 1262 O O . ARG A 1 167 ? -10.564 -20.618 17.808 1.00 59.79 216 ARG A O 1
ATOM 1270 N N . SER A 1 168 ? -10.069 -19.214 16.079 1.00 64.03 217 SER A N 1
ATOM 1271 C CA . SER A 1 168 ? -9.272 -18.238 16.868 1.00 63.83 217 SER A CA 1
ATOM 1272 C C . SER A 1 168 ? -10.160 -17.541 17.907 1.00 67.56 217 SER A C 1
ATOM 1273 O O . SER A 1 168 ? -9.605 -17.041 18.902 1.00 73.77 217 SER A O 1
ATOM 1276 N N . GLN A 1 169 ? -11.482 -17.550 17.715 1.00 62.84 218 GLN A N 1
ATOM 1277 C CA . GLN A 1 169 ? -12.439 -16.902 18.655 1.00 62.61 218 GLN A CA 1
ATOM 1278 C C . GLN A 1 169 ? -12.898 -17.890 19.733 1.00 59.22 218 GLN A C 1
ATOM 1279 O O . GLN A 1 169 ? -13.588 -17.461 20.649 1.00 59.47 218 GLN A O 1
ATOM 1285 N N . LEU A 1 170 ? -12.519 -19.162 19.618 1.00 62.04 219 LEU A N 1
ATOM 1286 C CA . LEU A 1 170 ? -12.945 -20.224 20.571 1.00 63.01 219 LEU A CA 1
ATOM 1287 C C . LEU A 1 170 ? -11.748 -20.687 21.410 1.00 59.13 219 LEU A C 1
ATOM 1288 O O . LEU A 1 170 ? -10.613 -20.667 20.893 1.00 71.22 219 LEU A O 1
ATOM 1293 N N . ASN A 1 171 ? -12.041 -21.232 22.594 1.00 70.84 220 ASN A N 1
ATOM 1294 C CA . ASN A 1 171 ? -11.059 -21.829 23.540 1.00 71.25 220 ASN A CA 1
ATOM 1295 C C . ASN A 1 171 ? -11.710 -23.059 24.183 1.00 69.94 220 ASN A C 1
ATOM 1296 O O . ASN A 1 171 ? -12.926 -23.246 23.971 1.00 71.05 220 ASN A O 1
ATOM 1301 N N . GLU A 1 172 ? -10.981 -23.749 25.066 1.00 63.18 221 GLU A N 1
ATOM 1302 C CA . GLU A 1 172 ? -11.387 -25.042 25.684 1.00 71.43 221 GLU A CA 1
ATOM 1303 C C . GLU A 1 172 ? -12.614 -24.845 26.583 1.00 68.39 221 GLU A C 1
ATOM 1304 O O . GLU A 1 172 ? -13.354 -25.829 26.779 1.00 67.65 221 GLU A O 1
ATOM 1310 N N . LYS A 1 173 ? -12.853 -23.621 27.066 1.00 61.17 222 LYS A N 1
ATOM 1311 C CA . LYS A 1 173 ? -13.978 -23.262 27.973 1.00 64.40 222 LYS A CA 1
ATOM 1312 C C . LYS A 1 173 ? -15.322 -23.475 27.265 1.00 61.69 222 LYS A C 1
ATOM 1313 O O . LYS A 1 173 ? -16.350 -23.618 27.957 1.00 64.86 222 LYS A O 1
ATOM 1319 N N . VAL A 1 174 ? -15.324 -23.400 25.932 1.00 58.32 223 VAL A N 1
ATOM 1320 C CA . VAL A 1 174 ? -16.539 -23.575 25.081 1.00 56.38 223 VAL A CA 1
ATOM 1321 C C . VAL A 1 174 ? -17.040 -25.015 25.245 1.00 51.85 223 VAL A C 1
ATOM 1322 O O . VAL A 1 174 ? -18.268 -25.213 25.200 1.00 57.90 223 VAL A O 1
ATOM 1326 N N . ALA A 1 175 ? -16.156 -25.929 25.659 1.00 49.05 224 ALA A N 1
ATOM 1327 C CA . ALA A 1 175 ? -16.470 -27.355 25.914 1.00 56.49 224 ALA A CA 1
ATOM 1328 C C . ALA A 1 175 ? -17.529 -27.462 27.018 1.00 56.12 224 ALA A C 1
ATOM 1329 O O . ALA A 1 175 ? -18.450 -28.288 26.858 1.00 48.95 224 ALA A O 1
ATOM 1331 N N . GLN A 1 176 ? -17.471 -26.605 28.044 1.00 50.45 225 GLN A N 1
ATOM 1332 C CA . GLN A 1 176 ? -18.497 -26.602 29.124 1.00 55.17 225 GLN A CA 1
ATOM 1333 C C . GLN A 1 176 ? -19.835 -26.093 28.571 1.00 57.88 225 GLN A C 1
ATOM 1334 O O . GLN A 1 176 ? -20.877 -26.626 29.016 1.00 52.36 225 GLN A O 1
ATOM 1340 N N . LEU A 1 177 ? -19.824 -25.065 27.712 1.00 50.90 226 LEU A N 1
ATOM 1341 C CA . LEU A 1 177 ? -21.052 -24.577 27.027 1.00 48.49 226 LEU A CA 1
ATOM 1342 C C . LEU A 1 177 ? -21.676 -25.759 26.277 1.00 44.68 226 LEU A C 1
ATOM 1343 O O . LEU A 1 177 ? -22.906 -25.929 26.363 1.00 42.09 226 LEU A O 1
ATOM 1348 N N . TYR A 1 178 ? -20.860 -26.525 25.545 1.00 44.82 227 TYR A N 1
ATOM 1349 C CA . TYR A 1 178 ? -21.349 -27.571 24.608 1.00 46.41 227 TYR A CA 1
ATOM 1350 C C . TYR A 1 178 ? -21.811 -28.794 25.408 1.00 44.18 227 TYR A C 1
ATOM 1351 O O . TYR A 1 178 ? -22.795 -29.436 24.993 1.00 44.68 227 TYR A O 1
ATOM 1360 N N . ALA A 1 179 ? -21.273 -28.985 26.616 1.00 45.17 228 ALA A N 1
ATOM 1361 C CA . ALA A 1 179 ? -21.728 -30.046 27.544 1.00 46.45 228 ALA A CA 1
ATOM 1362 C C . ALA A 1 179 ? -23.100 -29.653 28.105 1.00 49.59 228 ALA A C 1
ATOM 1363 O O . ALA A 1 179 ? -23.954 -30.550 28.244 1.00 44.19 228 ALA A O 1
ATOM 1365 N N . ASP A 1 180 ? -23.339 -28.355 28.296 1.00 47.67 229 ASP A N 1
ATOM 1366 C CA . ASP A 1 180 ? -24.636 -27.846 28.810 1.00 42.22 229 ASP A CA 1
ATOM 1367 C C . ASP A 1 180 ? -25.682 -27.924 27.694 1.00 39.99 229 ASP A C 1
ATOM 1368 O O . ASP A 1 180 ? -26.777 -28.331 27.976 1.00 43.94 229 ASP A O 1
ATOM 1373 N N . LEU A 1 181 ? -25.313 -27.582 26.468 1.00 43.02 230 LEU A N 1
ATOM 1374 C CA . LEU A 1 181 ? -26.201 -27.729 25.283 1.00 48.29 230 LEU A CA 1
ATOM 1375 C C . LEU A 1 181 ? -26.598 -29.203 25.158 1.00 41.71 230 LEU A C 1
ATOM 1376 O O . LEU A 1 181 ? -27.806 -29.469 25.024 1.00 46.10 230 LEU A O 1
ATOM 1381 N N . ALA A 1 182 ? -25.611 -30.104 25.223 1.00 42.66 231 ALA A N 1
ATOM 1382 C CA . ALA A 1 182 ? -25.790 -31.567 25.065 1.00 47.44 231 ALA A CA 1
ATOM 1383 C C . ALA A 1 182 ? -26.657 -32.106 26.207 1.00 47.81 231 ALA A C 1
ATOM 1384 O O . ALA A 1 182 ? -27.384 -33.085 25.953 1.00 40.47 231 ALA A O 1
ATOM 1386 N N . GLY A 1 183 ? -26.650 -31.439 27.367 1.00 44.37 232 GLY A N 1
ATOM 1387 C CA . GLY A 1 183 ? -27.518 -31.770 28.516 1.00 45.24 232 GLY A CA 1
ATOM 1388 C C . GLY A 1 183 ? -28.993 -31.597 28.185 1.00 43.71 232 GLY A C 1
ATOM 1389 O O . GLY A 1 183 ? -29.837 -32.171 28.902 1.00 45.06 232 GLY A O 1
ATOM 1390 N N . GLY A 1 184 ? -29.299 -30.823 27.139 1.00 40.08 233 GLY A N 1
ATOM 1391 C CA . GLY A 1 184 ? -30.669 -30.674 26.612 1.00 46.58 233 GLY A CA 1
ATOM 1392 C C . GLY A 1 184 ? -31.204 -31.937 25.956 1.00 45.00 233 GLY A C 1
ATOM 1393 O O . GLY A 1 184 ? -32.424 -31.973 25.700 1.00 47.40 233 GLY A O 1
ATOM 1394 N N . PHE A 1 185 ? -30.339 -32.880 25.565 1.00 40.05 234 PHE A N 1
ATOM 1395 C CA . PHE A 1 185 ? -30.748 -34.141 24.890 1.00 41.68 234 PHE A CA 1
ATOM 1396 C C . PHE A 1 185 ? -30.982 -35.213 25.955 1.00 42.88 234 PHE A C 1
ATOM 1397 O O . PHE A 1 185 ? -30.119 -36.067 26.242 1.00 47.69 234 PHE A O 1
ATOM 1405 N N . SER A 1 186 ? -32.135 -35.093 26.606 1.00 36.99 235 SER A N 1
ATOM 1406 C CA . SER A 1 186 ? -32.445 -35.986 27.744 1.00 41.71 235 SER A CA 1
ATOM 1407 C C . SER A 1 186 ? -33.882 -36.491 27.650 1.00 33.43 235 SER A C 1
ATOM 1408 O O . SER A 1 186 ? -34.699 -35.917 26.926 1.00 38.49 235 SER A O 1
ATOM 1411 N N . HIS A 1 187 ? -34.161 -37.490 28.480 1.00 41.78 236 HIS A N 1
ATOM 1412 C CA . HIS A 1 187 ? -35.499 -38.116 28.605 1.00 45.62 236 HIS A CA 1
ATOM 1413 C C . HIS A 1 187 ? -36.507 -37.024 28.975 1.00 46.62 236 HIS A C 1
ATOM 1414 O O . HIS A 1 187 ? -37.549 -36.938 28.309 1.00 48.62 236 HIS A O 1
ATOM 1421 N N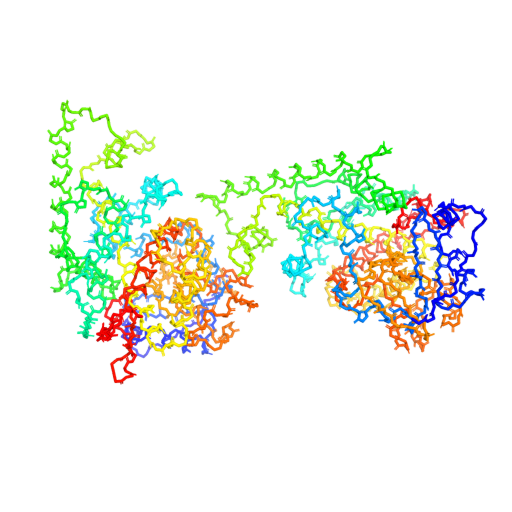 . ALA A 1 188 ? -36.125 -36.123 29.885 1.00 48.73 237 ALA A N 1
ATOM 1422 C CA . ALA A 1 188 ? -37.000 -35.016 30.336 1.00 43.95 237 ALA A CA 1
ATOM 1423 C C . ALA A 1 188 ? -37.337 -34.080 29.170 1.00 43.88 237 ALA A C 1
ATOM 1424 O O . ALA A 1 188 ? -38.524 -33.789 28.960 1.00 42.83 237 ALA A O 1
ATOM 1426 N N . ALA A 1 189 ? -36.340 -33.651 28.392 1.00 38.84 238 ALA A N 1
ATOM 1427 C CA . ALA A 1 189 ? -36.584 -32.744 27.248 1.00 40.67 238 ALA A CA 1
ATOM 1428 C C . ALA A 1 189 ? -37.431 -33.461 26.190 1.00 44.96 238 ALA A C 1
ATOM 1429 O O . ALA A 1 189 ? -38.266 -32.827 25.523 1.00 45.68 238 ALA A O 1
ATOM 1431 N N . TRP A 1 190 ? -37.188 -34.758 26.017 1.00 41.83 239 TRP A N 1
ATOM 1432 C CA . TRP A 1 190 ? -37.917 -35.583 25.025 1.00 42.40 239 TRP A CA 1
ATOM 1433 C C . TRP A 1 190 ? -39.403 -35.670 25.388 1.00 44.44 239 TRP A C 1
ATOM 1434 O O . TRP A 1 190 ? -40.217 -35.516 24.459 1.00 40.91 239 TRP A O 1
ATOM 1445 N N . LEU A 1 191 ? -39.746 -35.776 26.676 1.00 40.98 240 LEU A N 1
ATOM 1446 C CA . LEU A 1 191 ? -41.150 -36.110 27.044 1.00 43.31 240 LEU A CA 1
ATOM 1447 C C . LEU A 1 191 ? -41.894 -35.028 27.836 1.00 49.45 240 LEU A C 1
ATOM 1448 O O . LEU A 1 191 ? -43.104 -35.226 28.001 1.00 48.84 240 LEU A O 1
ATOM 1453 N N . LEU A 1 192 ? -41.252 -33.952 28.301 1.00 51.37 241 LEU A N 1
ATOM 1454 C CA . LEU A 1 192 ? -41.916 -32.916 29.146 1.00 46.65 241 LEU A CA 1
ATOM 1455 C C . LEU A 1 192 ? -42.037 -31.553 28.460 1.00 46.57 241 LEU A C 1
ATOM 1456 O O . LEU A 1 192 ? -41.287 -31.297 27.518 1.00 43.36 241 LEU A O 1
ATOM 1461 N N . PRO A 1 193 ? -42.942 -30.642 28.918 1.00 47.33 242 PRO A N 1
ATOM 1462 C CA . PRO A 1 193 ? -43.103 -29.234 28.509 1.00 52.35 242 PRO A CA 1
ATOM 1463 C C . PRO A 1 193 ? -41.771 -28.502 28.726 1.00 49.75 242 PRO A C 1
ATOM 1464 O O . PRO A 1 193 ? -41.087 -28.831 29.673 1.00 40.85 242 PRO A O 1
ATOM 1468 N N . GLY A 1 194 ? -41.339 -27.623 27.819 1.00 57.51 243 GLY A N 1
ATOM 1469 C CA . GLY A 1 194 ? -39.951 -27.129 27.914 1.00 57.16 243 GLY A CA 1
ATOM 1470 C C . GLY A 1 194 ? -39.750 -26.010 28.925 1.00 76.50 243 GLY A C 1
ATOM 1471 O O . GLY A 1 194 ? -38.983 -25.102 28.563 1.00 64.95 243 GLY A O 1
ATOM 1472 N N . TRP A 1 195 ? -40.148 -26.164 30.196 1.00 107.85 244 TRP A N 1
ATOM 1473 C CA . TRP A 1 195 ? -39.794 -25.228 31.303 1.00 73.78 244 TRP A CA 1
ATOM 1474 C C . TRP A 1 195 ? -39.202 -26.008 32.485 1.00 67.71 244 TRP A C 1
ATOM 1475 O O . TRP A 1 195 ? -40.001 -26.556 33.273 1.00 91.25 244 TRP A O 1
ATOM 1486 N N . LEU A 1 196 ? -37.870 -26.086 32.591 1.00 56.31 245 LEU A N 1
ATOM 1487 C CA . LEU A 1 196 ? -37.161 -26.943 33.585 1.00 72.56 245 LEU A CA 1
ATOM 1488 C C . LEU A 1 196 ? -36.046 -26.162 34.273 1.00 79.05 245 LEU A C 1
ATOM 1489 O O . LEU A 1 196 ? -35.595 -25.135 33.768 1.00 102.96 245 LEU A O 1
ATOM 1494 N N . PRO A 1 197 ? -35.570 -26.629 35.447 1.00 77.08 246 PRO A N 1
ATOM 1495 C CA . PRO A 1 197 ? -34.491 -25.970 36.189 1.00 86.04 246 PRO A CA 1
ATOM 1496 C C . PRO A 1 197 ? -33.123 -25.911 35.489 1.00 88.46 246 PRO A C 1
ATOM 1497 O O . PRO A 1 197 ? -32.406 -24.961 35.761 1.00 85.84 246 PRO A O 1
ATOM 1501 N N . LEU A 1 198 ? -32.813 -26.858 34.606 1.00 78.97 247 LEU A N 1
ATOM 1502 C CA . LEU A 1 198 ? -31.487 -27.016 33.940 1.00 70.16 247 LEU A CA 1
ATOM 1503 C C . LEU A 1 198 ? -31.120 -25.860 33.001 1.00 88.28 247 LEU A C 1
ATOM 1504 O O . LEU A 1 198 ? -31.983 -25.125 32.514 1.00 79.10 247 LEU A O 1
ATOM 1509 N N . PRO A 1 199 ? -29.785 -25.676 32.804 1.00 80.96 248 PRO A N 1
ATOM 1510 C CA . PRO A 1 199 ? -29.059 -24.637 32.054 1.00 64.84 248 PRO A CA 1
ATOM 1511 C C . PRO A 1 199 ? -28.636 -24.735 30.573 1.00 63.38 248 PRO A C 1
ATOM 1512 O O . PRO A 1 199 ? -27.647 -24.133 30.170 1.00 44.20 248 PRO A O 1
ATOM 1516 N N . SER A 1 200 ? -29.293 -25.568 29.763 1.00 48.42 249 SER A N 1
ATOM 1517 C CA . SER A 1 200 ? -29.158 -25.584 28.282 1.00 43.15 249 SER A CA 1
ATOM 1518 C C . SER A 1 200 ? -29.444 -24.181 27.734 1.00 49.61 249 SER A C 1
ATOM 1519 O O . SER A 1 200 ? -28.708 -23.722 26.839 1.00 44.17 249 SER A O 1
ATOM 1522 N N . PHE A 1 201 ? -30.423 -23.490 28.318 1.00 43.30 250 PHE A N 1
ATOM 1523 C CA . PHE A 1 201 ? -30.876 -22.152 27.856 1.00 49.57 250 PHE A CA 1
ATOM 1524 C C . PHE A 1 201 ? -29.757 -21.111 27.967 1.00 48.98 250 PHE A C 1
ATOM 1525 O O . PHE A 1 201 ? -29.580 -20.299 27.042 1.00 51.12 250 PHE A O 1
ATOM 1533 N N . ARG A 1 202 ? -29.057 -21.101 29.102 1.00 56.60 251 ARG A N 1
ATOM 1534 C CA . ARG A 1 202 ? -27.966 -20.128 29.367 1.00 54.88 251 ARG A CA 1
ATOM 1535 C C . ARG A 1 202 ? -26.832 -20.365 28.363 1.00 53.95 251 ARG A C 1
ATOM 1536 O O . ARG A 1 202 ? -26.288 -19.391 27.822 1.00 54.28 251 ARG A O 1
ATOM 1544 N N . ARG A 1 203 ? -26.537 -21.620 28.065 1.00 51.25 252 ARG A N 1
ATOM 1545 C CA . ARG A 1 203 ? -25.431 -21.909 27.124 1.00 47.47 252 ARG A CA 1
ATOM 1546 C C . ARG A 1 203 ? -25.792 -21.527 25.686 1.00 43.91 252 ARG A C 1
ATOM 1547 O O . ARG A 1 203 ? -24.890 -21.149 24.970 1.00 54.05 252 ARG A O 1
ATOM 1555 N N . ARG A 1 204 ? -27.049 -21.662 25.274 1.00 49.85 253 ARG A N 1
ATOM 1556 C CA . ARG A 1 204 ? -27.477 -21.274 23.900 1.00 52.36 253 ARG A CA 1
ATOM 1557 C C . ARG A 1 204 ? -27.283 -19.768 23.699 1.00 51.82 253 ARG A C 1
ATOM 1558 O O . ARG A 1 204 ? -26.668 -19.415 22.692 1.00 50.60 253 ARG A O 1
ATOM 1566 N N . ASP A 1 205 ? -27.721 -18.927 24.641 1.00 59.53 254 ASP A N 1
ATOM 1567 C CA . ASP A 1 205 ? -27.572 -17.453 24.511 1.00 56.58 254 ASP A CA 1
ATOM 1568 C C . ASP A 1 205 ? -26.085 -17.103 24.416 1.00 54.61 254 ASP A C 1
ATOM 1569 O O . ASP A 1 205 ? -25.720 -16.321 23.526 1.00 60.35 254 ASP A O 1
ATOM 1574 N N . ARG A 1 206 ? -25.248 -17.712 25.257 1.00 54.63 255 ARG A N 1
ATOM 1575 C CA . ARG A 1 206 ? -23.796 -17.399 25.262 1.00 50.74 255 ARG A CA 1
ATOM 1576 C C . ARG A 1 206 ? -23.174 -17.814 23.925 1.00 56.75 255 ARG A C 1
ATOM 1577 O O . ARG A 1 206 ? -22.425 -17.007 23.353 1.00 54.43 255 ARG A O 1
ATOM 1585 N N . ALA A 1 207 ? -23.502 -19.003 23.416 1.00 51.84 256 ALA A N 1
ATOM 1586 C CA . ALA A 1 207 ? -22.908 -19.497 22.152 1.00 51.60 256 ALA A CA 1
ATOM 1587 C C . ALA A 1 207 ? -23.402 -18.648 20.978 1.00 48.97 256 ALA A C 1
ATOM 1588 O O . ALA A 1 207 ? -22.581 -18.350 20.091 1.00 58.48 256 ALA A O 1
ATOM 1590 N N . HIS A 1 208 ? -24.687 -18.283 20.968 1.00 47.94 257 HIS A N 1
ATOM 1591 C CA . HIS A 1 208 ? -25.267 -17.479 19.859 1.00 55.89 257 HIS A CA 1
ATOM 1592 C C . HIS A 1 208 ? -24.537 -16.136 19.832 1.00 62.09 257 HIS A C 1
ATOM 1593 O O . HIS A 1 208 ? -24.187 -15.648 18.745 1.00 61.61 257 HIS A O 1
ATOM 1600 N N . ARG A 1 209 ? -24.271 -15.601 21.019 1.00 66.57 258 ARG A N 1
ATOM 1601 C CA . ARG A 1 209 ? -23.557 -14.311 21.166 1.00 69.80 258 ARG A CA 1
ATOM 1602 C C . ARG A 1 209 ? -22.201 -14.411 20.475 1.00 65.85 258 ARG A C 1
ATOM 1603 O O . ARG A 1 209 ? -21.920 -13.568 19.630 1.00 64.48 258 ARG A O 1
ATOM 1611 N N . GLU A 1 210 ? -21.408 -15.415 20.836 1.00 54.25 259 GLU A N 1
ATOM 1612 C CA . GLU A 1 210 ? -20.066 -15.589 20.214 1.00 61.46 259 GLU A CA 1
ATOM 1613 C C . GLU A 1 210 ? -20.195 -15.616 18.687 1.00 65.23 259 GLU A C 1
ATOM 1614 O O . GLU A 1 210 ? -19.378 -14.954 18.019 1.00 58.38 259 GLU A O 1
ATOM 1620 N N . ILE A 1 211 ? -21.131 -16.398 18.142 1.00 58.70 260 ILE A N 1
ATOM 1621 C CA . ILE A 1 211 ? -21.219 -16.585 16.662 1.00 67.28 260 ILE A CA 1
ATOM 1622 C C . ILE A 1 211 ? -21.778 -15.300 16.036 1.00 60.12 260 ILE A C 1
ATOM 1623 O O . ILE A 1 211 ? -21.382 -14.980 14.900 1.00 55.74 260 ILE A O 1
ATOM 1628 N N . LYS A 1 212 ? -22.590 -14.534 16.772 1.00 61.48 261 LYS A N 1
ATOM 1629 C CA . LYS A 1 212 ? -23.129 -13.234 16.284 1.00 59.55 261 LYS A CA 1
ATOM 1630 C C . LYS A 1 212 ? -21.981 -12.227 16.163 1.00 56.73 261 LYS A C 1
ATOM 1631 O O . LYS A 1 212 ? -21.934 -11.516 15.144 1.00 59.61 261 LYS A O 1
ATOM 1637 N N . ASP A 1 213 ? -21.010 -12.278 17.080 1.00 58.10 262 ASP A N 1
ATOM 1638 C CA . ASP A 1 213 ? -19.879 -11.312 17.082 1.00 66.01 262 ASP A CA 1
ATOM 1639 C C . ASP A 1 213 ? -18.824 -11.769 16.063 1.00 75.42 262 ASP A C 1
ATOM 1640 O O . ASP A 1 213 ? -18.312 -10.882 15.351 1.00 75.41 262 ASP A O 1
ATOM 1645 N N . ILE A 1 214 ? -18.660 -13.070 15.795 1.00 71.13 263 ILE A N 1
ATOM 1646 C CA . ILE A 1 214 ? -17.711 -13.514 14.728 1.00 83.22 263 ILE A CA 1
ATOM 1647 C C . ILE A 1 214 ? -18.201 -12.987 13.375 1.00 78.00 263 ILE A C 1
ATOM 1648 O O . ILE A 1 214 ? -17.330 -12.638 12.555 1.00 78.28 263 ILE A O 1
ATOM 1650 N N . PHE A 1 215 ? -19.492 -13.091 13.045 1.00 67.56 264 PHE A N 1
ATOM 1651 C CA . PHE A 1 215 ? -19.920 -12.653 11.691 1.00 72.62 264 PHE A CA 1
ATOM 1652 C C . PHE A 1 215 ? -20.421 -11.205 11.726 1.00 77.18 264 PHE A C 1
ATOM 1653 O O . PHE A 1 215 ? -20.181 -10.546 10.694 1.00 73.52 264 PHE A O 1
ATOM 1661 N N . TYR A 1 216 ? -20.823 -10.659 12.879 1.00 87.07 265 TYR A N 1
ATOM 1662 C CA . TYR A 1 216 ? -21.021 -9.192 13.029 1.00 97.09 265 TYR A CA 1
ATOM 1663 C C . TYR A 1 216 ? -19.692 -8.517 12.670 1.00 94.89 265 TYR A C 1
ATOM 1664 O O . TYR A 1 216 ? -19.709 -7.535 11.907 1.00 133.58 265 TYR A O 1
ATOM 1673 N N . LYS A 1 217 ? -18.578 -9.165 13.028 1.00 86.78 266 LYS A N 1
ATOM 1674 C CA . LYS A 1 217 ? -17.202 -8.715 12.686 1.00 97.53 266 LYS A CA 1
ATOM 1675 C C . LYS A 1 217 ? -16.946 -8.926 11.189 1.00 104.86 266 LYS A C 1
ATOM 1676 O O . LYS A 1 217 ? -16.320 -8.041 10.576 1.00 135.21 266 LYS A O 1
ATOM 1682 N N . ALA A 1 218 ? -17.296 -10.098 10.648 1.00 96.45 267 ALA A N 1
ATOM 1683 C CA . ALA A 1 218 ? -17.165 -10.400 9.203 1.00 82.90 267 ALA A CA 1
ATOM 1684 C C . ALA A 1 218 ? -18.135 -9.516 8.407 1.00 81.59 267 ALA A C 1
ATOM 1685 O O . ALA A 1 218 ? -17.705 -9.010 7.353 1.00 80.96 267 ALA A O 1
ATOM 1687 N N . ILE A 1 219 ? -19.337 -9.256 8.937 1.00 100.18 268 ILE A N 1
ATOM 1688 C CA . ILE A 1 219 ? -20.409 -8.433 8.294 1.00 99.99 268 ILE A CA 1
ATOM 1689 C C . ILE A 1 219 ? -20.157 -6.951 8.605 1.00 136.93 268 ILE A C 1
ATOM 1690 O O . ILE A 1 219 ? -20.673 -6.105 7.848 1.00 165.32 268 ILE A O 1
ATOM 1695 N N . GLN A 1 220 ? -19.375 -6.648 9.649 1.00 162.97 269 GLN A N 1
ATOM 1696 C CA . GLN A 1 220 ? -18.815 -5.298 9.938 1.00 135.29 269 GLN A CA 1
ATOM 1697 C C . GLN A 1 220 ? -17.899 -4.907 8.774 1.00 124.78 269 GLN A C 1
ATOM 1698 O O . GLN A 1 220 ? -17.776 -3.702 8.481 1.00 152.34 269 GLN A O 1
ATOM 1704 N N . LYS A 1 221 ? -17.302 -5.918 8.135 1.00 113.81 270 LYS A N 1
ATOM 1705 C CA . LYS A 1 221 ? -16.488 -5.773 6.900 1.00 115.84 270 LYS A CA 1
ATOM 1706 C C . LYS A 1 221 ? -17.367 -6.065 5.679 1.00 130.37 270 LYS A C 1
ATOM 1707 O O . LYS A 1 221 ? -17.179 -5.373 4.660 1.00 166.43 270 LYS A O 1
ATOM 1713 N N . ARG A 1 222 ? -18.419 -6.874 5.846 1.00 149.62 271 ARG A N 1
ATOM 1714 C CA . ARG A 1 222 ? -19.299 -7.326 4.733 1.00 163.43 271 ARG A CA 1
ATOM 1715 C C . ARG A 1 222 ? -19.958 -6.126 4.038 1.00 173.00 271 ARG A C 1
ATOM 1716 O O . ARG A 1 222 ? -20.381 -6.306 2.878 1.00 170.57 271 ARG A O 1
ATOM 1724 N N . ARG A 1 223 ? -19.962 -4.933 4.644 1.00 157.84 272 ARG A N 1
ATOM 1725 C CA . ARG A 1 223 ? -20.708 -3.766 4.093 1.00 124.91 272 ARG A CA 1
ATOM 1726 C C . ARG A 1 223 ? -19.954 -3.134 2.915 1.00 136.38 272 ARG A C 1
ATOM 1727 O O . ARG A 1 223 ? -20.613 -2.867 1.891 1.00 124.82 272 ARG A O 1
ATOM 1735 N N . GLN A 1 224 ? -18.669 -2.798 3.061 1.00 150.29 273 GLN A N 1
ATOM 1736 C CA . GLN A 1 224 ? -17.841 -2.315 1.921 1.00 156.47 273 GLN A CA 1
ATOM 1737 C C . GLN A 1 224 ? -16.725 -3.335 1.674 1.00 161.68 273 GLN A C 1
ATOM 1738 O O . GLN A 1 224 ? -15.847 -3.065 0.830 1.00 181.21 273 GLN A O 1
ATOM 1744 N N . SER A 1 225 ? -16.785 -4.517 2.280 1.00 171.93 274 SER A N 1
ATOM 1745 C CA . SER A 1 225 ? -15.644 -5.447 2.077 1.00 179.25 274 SER A CA 1
ATOM 1746 C C . SER A 1 225 ? -15.965 -6.594 1.127 1.00 182.17 274 SER A C 1
ATOM 1747 O O . SER A 1 225 ? -16.939 -7.337 1.362 1.00 179.76 274 SER A O 1
ATOM 1750 N N . GLN A 1 226 ? -15.123 -6.712 0.106 1.00 180.59 275 GLN A N 1
ATOM 1751 C CA . GLN A 1 226 ? -15.182 -7.838 -0.847 1.00 142.27 275 GLN A CA 1
ATOM 1752 C C . GLN A 1 226 ? -13.890 -8.621 -0.612 1.00 154.77 275 GLN A C 1
ATOM 1753 O O . GLN A 1 226 ? -12.851 -8.216 -1.170 1.00 157.88 275 GLN A O 1
ATOM 1759 N N . GLU A 1 227 ? -13.941 -9.672 0.222 1.00 161.76 276 GLU A N 1
ATOM 1760 C CA . GLU A 1 227 ? -12.737 -10.506 0.486 1.00 130.97 276 GLU A CA 1
ATOM 1761 C C . GLU A 1 227 ? -12.414 -11.290 -0.791 1.00 161.26 276 GLU A C 1
ATOM 1762 O O . GLU A 1 227 ? -13.372 -11.626 -1.515 1.00 148.24 276 GLU A O 1
ATOM 1768 N N . LYS A 1 228 ? -11.125 -11.421 -1.123 1.00 171.04 277 LYS A N 1
ATOM 1769 C CA . LYS A 1 228 ? -10.624 -12.233 -2.266 1.00 166.97 277 LYS A CA 1
ATOM 1770 C C . LYS A 1 228 ? -9.627 -13.273 -1.736 1.00 169.67 277 LYS A C 1
ATOM 1771 O O . LYS A 1 228 ? -8.437 -13.190 -2.100 1.00 192.45 277 LYS A O 1
ATOM 1777 N N . ILE A 1 229 ? -10.096 -14.189 -0.880 1.00 183.04 278 ILE A N 1
ATOM 1778 C CA . ILE A 1 229 ? -9.319 -15.337 -0.319 1.00 171.63 278 ILE A CA 1
ATOM 1779 C C . ILE A 1 229 ? -10.234 -16.566 -0.254 1.00 199.37 278 ILE A C 1
ATOM 1780 O O . ILE A 1 229 ? -11.450 -16.373 -0.044 1.00 235.78 278 ILE A O 1
ATOM 1785 N N . ASP A 1 230 ? -9.704 -17.774 -0.484 1.00 177.47 279 ASP A N 1
ATOM 1786 C CA . ASP A 1 230 ? -10.481 -19.033 -0.316 1.00 166.74 279 ASP A CA 1
ATOM 1787 C C . ASP A 1 230 ? -10.957 -19.110 1.141 1.00 150.83 279 ASP A C 1
ATOM 1788 O O . ASP A 1 230 ? -10.098 -19.161 2.047 1.00 155.46 279 ASP A O 1
ATOM 1793 N N . ASP A 1 231 ? -12.279 -19.118 1.337 1.00 107.77 280 ASP A N 1
ATOM 1794 C CA . ASP A 1 231 ? -12.984 -19.062 2.647 1.00 89.70 280 ASP A CA 1
ATOM 1795 C C . ASP A 1 231 ? -13.959 -20.241 2.738 1.00 115.84 280 ASP A C 1
ATOM 1796 O O . ASP A 1 231 ? -14.142 -20.931 1.714 1.00 141.07 280 ASP A O 1
ATOM 1801 N N . ILE A 1 232 ? -14.524 -20.478 3.927 1.00 109.19 281 ILE A N 1
ATOM 1802 C CA . ILE A 1 232 ? -15.839 -21.168 4.097 1.00 114.60 281 ILE A CA 1
ATOM 1803 C C . ILE A 1 232 ? -16.865 -20.147 4.602 1.00 90.36 281 ILE A C 1
ATOM 1804 O O . ILE A 1 232 ? -17.973 -20.123 4.033 1.00 126.33 281 ILE A O 1
ATOM 1809 N N . LEU A 1 233 ? -16.539 -19.352 5.629 1.00 130.73 282 LEU A N 1
ATOM 1810 C CA . LEU A 1 233 ? -17.563 -18.595 6.402 1.00 113.29 282 LEU A CA 1
ATOM 1811 C C . LEU A 1 233 ? -18.372 -17.704 5.454 1.00 86.87 282 LEU A C 1
ATOM 1812 O O . LEU A 1 233 ? -19.535 -17.401 5.798 1.00 73.54 282 LEU A O 1
ATOM 1817 N N . GLN A 1 234 ? -17.751 -17.251 4.360 1.00 74.75 283 GLN A N 1
ATOM 1818 C CA . GLN A 1 234 ? -18.447 -16.491 3.287 1.00 79.54 283 GLN A CA 1
ATOM 1819 C C . GLN A 1 234 ? -19.579 -17.369 2.738 1.00 69.10 283 GLN A C 1
ATOM 1820 O O . GLN A 1 234 ? -20.678 -16.811 2.559 1.00 62.31 283 GLN A O 1
ATOM 1826 N N . THR A 1 235 ? -19.372 -18.689 2.641 1.00 71.74 284 THR A N 1
ATOM 1827 C CA . THR A 1 235 ? -20.335 -19.651 2.035 1.00 60.53 284 THR A CA 1
ATOM 1828 C C . THR A 1 235 ? -21.729 -19.411 2.622 1.00 65.83 284 THR A C 1
ATOM 1829 O O . THR A 1 235 ? -22.714 -19.440 1.852 1.00 65.80 284 THR A O 1
ATOM 1833 N N . LEU A 1 236 ? -21.803 -19.470 3.955 1.00 69.85 285 LEU A N 1
ATOM 1834 C CA . LEU A 1 236 ? -23.071 -19.290 4.710 1.00 66.01 285 LEU A CA 1
ATOM 1835 C C . LEU A 1 236 ? -23.557 -17.845 4.535 1.00 61.53 285 LEU A C 1
ATOM 1836 O O . LEU A 1 236 ? -24.763 -17.670 4.274 1.00 56.61 285 LEU A O 1
ATOM 1841 N N . LEU A 1 237 ? -22.661 -16.852 4.529 1.00 64.58 286 LEU A N 1
ATOM 1842 C CA . LEU A 1 237 ? -23.076 -15.430 4.368 1.00 70.51 286 LEU A CA 1
ATOM 1843 C C . LEU A 1 237 ? -23.434 -15.154 2.903 1.00 67.46 286 LEU A C 1
ATOM 1844 O O . LEU A 1 237 ? -24.420 -14.426 2.682 1.00 68.97 286 LEU A O 1
ATOM 1849 N N . ASP A 1 238 ? -22.795 -15.860 1.964 1.00 65.27 287 ASP A N 1
ATOM 1850 C CA . ASP A 1 238 ? -22.933 -15.632 0.500 1.00 69.21 287 ASP A CA 1
ATOM 1851 C C . ASP A 1 238 ? -23.994 -16.560 -0.104 1.00 70.03 287 ASP A C 1
ATOM 1852 O O . ASP A 1 238 ? -24.211 -16.478 -1.329 1.00 80.56 287 ASP A O 1
ATOM 1857 N N . ALA A 1 239 ? -24.611 -17.450 0.679 1.00 64.86 288 ALA A N 1
ATOM 1858 C CA . ALA A 1 239 ? -25.580 -18.434 0.140 1.00 67.06 288 ALA A CA 1
ATOM 1859 C C . ALA A 1 239 ? -26.972 -17.801 0.048 1.00 58.27 288 ALA A C 1
ATOM 1860 O O . ALA A 1 239 ? -27.232 -16.821 0.769 1.00 61.12 288 ALA A O 1
ATOM 1862 N N . THR A 1 240 ? -27.843 -18.402 -0.768 1.00 59.19 289 THR A N 1
ATOM 1863 C CA . THR A 1 240 ? -29.307 -18.135 -0.793 1.00 65.62 289 THR A CA 1
ATOM 1864 C C . THR A 1 240 ? -30.055 -19.471 -0.842 1.00 60.24 289 THR A C 1
ATOM 1865 O O . THR A 1 240 ? -29.538 -20.404 -1.484 1.00 67.56 289 THR A O 1
ATOM 1869 N N . TYR A 1 241 ? -31.276 -19.518 -0.301 1.00 58.33 290 TYR A N 1
ATOM 1870 C CA . TYR A 1 241 ? -32.251 -20.609 -0.565 1.00 61.15 290 TYR A CA 1
ATOM 1871 C C . TYR A 1 241 ? -32.583 -20.623 -2.063 1.00 70.04 290 TYR A C 1
ATOM 1872 O O . TYR A 1 241 ? -32.151 -19.701 -2.787 1.00 65.79 290 TYR A O 1
ATOM 1881 N N . LYS A 1 242 ? -33.214 -21.712 -2.517 1.00 62.76 291 LYS A N 1
ATOM 1882 C CA . LYS A 1 242 ? -33.603 -21.934 -3.936 1.00 77.04 291 LYS A CA 1
ATOM 1883 C C . LYS A 1 242 ? -34.493 -20.781 -4.411 1.00 77.10 291 LYS A C 1
ATOM 1884 O O . LYS A 1 242 ? -34.553 -20.555 -5.636 1.00 79.18 291 LYS A O 1
ATOM 1890 N N . ASP A 1 243 ? -35.180 -20.107 -3.482 1.00 68.94 292 ASP A N 1
ATOM 1891 C CA . ASP A 1 243 ? -36.111 -18.987 -3.788 1.00 68.40 292 ASP A CA 1
ATOM 1892 C C . ASP A 1 243 ? -35.324 -17.674 -3.880 1.00 72.26 292 ASP A C 1
ATOM 1893 O O . ASP A 1 243 ? -35.966 -16.617 -4.051 1.00 75.30 292 ASP A O 1
ATOM 1898 N N . GLY A 1 244 ? -33.991 -17.733 -3.786 1.00 67.75 293 GLY A N 1
ATOM 1899 C CA . GLY A 1 244 ? -33.109 -16.555 -3.920 1.00 63.57 293 GLY A CA 1
ATOM 1900 C C . GLY A 1 244 ? -32.841 -15.843 -2.602 1.00 75.17 293 GLY A C 1
ATOM 1901 O O . GLY A 1 244 ? -31.884 -15.041 -2.573 1.00 80.04 293 GLY A O 1
ATOM 1902 N N . ARG A 1 245 ? -33.588 -16.138 -1.531 1.00 69.46 294 ARG A N 1
ATOM 1903 C CA . ARG A 1 245 ? -33.533 -15.385 -0.245 1.00 66.43 294 ARG A CA 1
ATOM 1904 C C . ARG A 1 245 ? -32.241 -15.684 0.513 1.00 63.59 294 ARG A C 1
ATOM 1905 O O . ARG A 1 245 ? -31.953 -16.844 0.797 1.00 66.92 294 ARG A O 1
ATOM 1913 N N . PRO A 1 246 ? -31.505 -14.651 0.985 1.00 67.51 295 PRO A N 1
ATOM 1914 C CA . PRO A 1 246 ? -30.291 -14.847 1.781 1.00 64.58 295 PRO A CA 1
ATOM 1915 C C . PRO A 1 246 ? -30.609 -15.334 3.202 1.00 62.55 295 PRO A C 1
ATOM 1916 O O . PRO A 1 246 ? -31.757 -15.263 3.600 1.00 62.47 295 PRO A O 1
ATOM 1920 N N . LEU A 1 247 ? -29.609 -15.875 3.904 1.00 71.84 296 LEU A N 1
ATOM 1921 C CA . LEU A 1 247 ? -29.759 -16.282 5.327 1.00 66.53 296 LEU A CA 1
ATOM 1922 C C . LEU A 1 247 ? -29.832 -15.016 6.184 1.00 58.35 296 LEU A C 1
ATOM 1923 O O . LEU A 1 247 ? -29.093 -14.067 5.865 1.00 64.81 296 LEU A O 1
ATOM 1928 N N . THR A 1 248 ? -30.668 -15.020 7.227 1.00 60.05 297 THR A N 1
ATOM 1929 C CA . THR A 1 248 ? -30.609 -14.011 8.319 1.00 58.58 297 THR A CA 1
ATOM 1930 C C . THR A 1 248 ? -29.392 -14.327 9.194 1.00 69.31 297 THR A C 1
ATOM 1931 O O . THR A 1 248 ? -28.885 -15.464 9.124 1.00 63.60 297 THR A O 1
ATOM 1935 N N . ASP A 1 249 ? -28.965 -13.351 9.999 1.00 64.74 298 ASP A N 1
ATOM 1936 C CA . ASP A 1 249 ? -27.876 -13.528 10.995 1.00 70.82 298 ASP A CA 1
ATOM 1937 C C . ASP A 1 249 ? -28.263 -14.659 11.955 1.00 64.63 298 ASP A C 1
ATOM 1938 O O . ASP A 1 249 ? -27.387 -15.478 12.303 1.00 58.76 298 ASP A O 1
ATOM 1943 N N . ASP A 1 250 ? -29.556 -14.781 12.269 1.00 54.39 299 ASP A N 1
ATOM 1944 C CA . ASP A 1 250 ? -30.048 -15.806 13.226 1.00 55.88 299 ASP A CA 1
ATOM 1945 C C . ASP A 1 250 ? -29.825 -17.201 12.630 1.00 58.79 299 ASP A C 1
ATOM 1946 O O . ASP A 1 250 ? -29.337 -18.078 13.372 1.00 59.54 299 ASP A O 1
ATOM 1951 N N . GLU A 1 251 ? -30.148 -17.379 11.344 1.00 54.24 300 GLU A N 1
ATOM 1952 C CA . GLU A 1 251 ? -29.994 -18.657 10.596 1.00 50.93 300 GLU A CA 1
ATOM 1953 C C . GLU A 1 251 ? -28.508 -19.016 10.493 1.00 57.24 300 GLU A C 1
ATOM 1954 O O . GLU A 1 251 ? -28.152 -20.186 10.735 1.00 47.54 300 GLU A O 1
ATOM 1960 N N . VAL A 1 252 ? -27.659 -18.054 10.120 1.00 55.57 301 VAL A N 1
ATOM 1961 C CA . VAL A 1 252 ? -26.188 -18.304 10.060 1.00 54.38 301 VAL A CA 1
ATOM 1962 C C . VAL A 1 252 ? -25.722 -18.783 11.437 1.00 58.25 301 VAL A C 1
ATOM 1963 O O . VAL A 1 252 ? -25.058 -19.837 11.480 1.00 56.14 301 VAL A O 1
ATOM 1967 N N . ALA A 1 253 ? -26.130 -18.088 12.504 1.00 53.41 302 ALA A N 1
ATOM 1968 C CA . ALA A 1 253 ? -25.702 -18.378 13.893 1.00 56.04 302 ALA A CA 1
ATOM 1969 C C . ALA A 1 253 ? -26.082 -19.820 14.250 1.00 52.58 302 ALA A C 1
ATOM 1970 O O . ALA A 1 253 ? -25.190 -20.590 14.662 1.00 48.25 302 ALA A O 1
ATOM 1972 N N . GLY A 1 254 ? -27.358 -20.171 14.062 1.00 49.55 303 GLY A N 1
ATOM 1973 C CA . GLY A 1 254 ? -27.921 -21.492 14.405 1.00 54.32 303 GLY A CA 1
ATOM 1974 C C . GLY A 1 254 ? -27.214 -22.611 13.661 1.00 48.51 303 GLY A C 1
ATOM 1975 O O . GLY A 1 254 ? -26.899 -23.637 14.290 1.00 44.18 303 GLY A O 1
ATOM 1976 N N . MET A 1 255 ? -26.833 -22.378 12.403 1.00 45.82 304 MET A N 1
ATOM 1977 C CA . MET A 1 255 ? -26.131 -23.410 11.599 1.00 50.67 304 MET A CA 1
ATOM 1978 C C . MET A 1 255 ? -24.688 -23.574 12.085 1.00 46.96 304 MET A C 1
ATOM 1979 O O . MET A 1 255 ? -24.232 -24.735 12.145 1.00 46.53 304 MET A O 1
ATOM 1984 N N . LEU A 1 256 ? -24.071 -22.512 12.611 1.00 46.02 305 LEU A N 1
ATOM 1985 C CA . LEU A 1 256 ? -22.685 -22.602 13.146 1.00 50.66 305 LEU A CA 1
ATOM 1986 C C . LEU A 1 256 ? -22.687 -23.337 14.492 1.00 46.41 305 LEU A C 1
ATOM 1987 O O . LEU A 1 256 ? -21.771 -24.147 14.710 1.00 49.63 305 LEU A O 1
ATOM 1992 N N . ILE A 1 257 ? -23.661 -23.062 15.363 1.00 45.72 306 ILE A N 1
ATOM 1993 C CA . ILE A 1 257 ? -23.846 -23.803 16.645 1.00 46.13 306 ILE A CA 1
ATOM 1994 C C . ILE A 1 257 ? -23.995 -25.291 16.319 1.00 45.39 306 ILE A C 1
ATOM 1995 O O . ILE A 1 257 ? -23.266 -26.10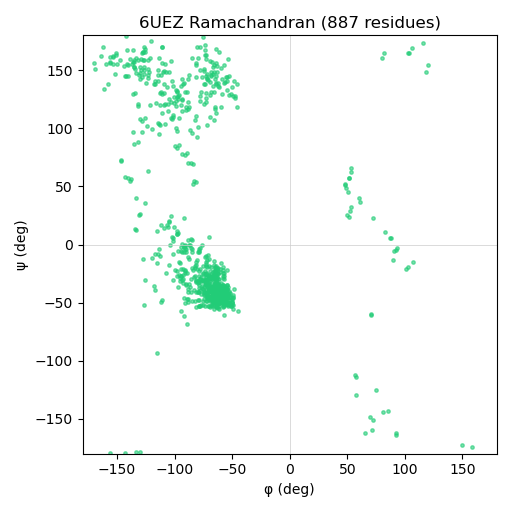5 16.924 1.00 43.57 306 ILE A O 1
ATOM 2000 N N . GLY A 1 258 ? -24.861 -25.589 15.346 1.00 42.25 307 GLY A N 1
ATOM 2001 C CA . GLY A 1 258 ? -25.257 -26.951 14.943 1.00 40.81 307 GLY A CA 1
ATOM 2002 C C . GLY A 1 258 ? -24.087 -27.698 14.331 1.00 41.67 307 GLY A C 1
ATOM 2003 O O . GLY A 1 258 ? -23.825 -28.850 14.737 1.00 40.87 307 GLY A O 1
ATOM 2004 N N . LEU A 1 259 ? -23.344 -27.040 13.441 1.00 42.96 308 LEU A N 1
ATOM 2005 C CA . LEU A 1 259 ? -22.173 -27.706 12.820 1.00 41.25 308 LEU A CA 1
ATOM 2006 C C . LEU A 1 259 ? -21.162 -28.038 13.920 1.00 42.99 308 LEU A C 1
ATOM 2007 O O . LEU A 1 259 ? -20.577 -29.125 13.878 1.00 41.90 308 LEU A O 1
ATOM 2012 N N . LEU A 1 260 ? -20.946 -27.123 14.864 1.00 40.74 309 LEU A N 1
ATOM 2013 C CA . LEU A 1 260 ? -19.949 -27.389 15.935 1.00 43.39 309 LEU A CA 1
ATOM 2014 C C . LEU A 1 260 ? -20.466 -28.511 16.840 1.00 43.91 309 LEU A C 1
ATOM 2015 O O . LEU A 1 260 ? -19.666 -29.364 17.256 1.00 39.79 309 LEU A O 1
ATOM 2020 N N . LEU A 1 261 ? -21.763 -28.527 17.126 1.00 44.55 310 LEU A N 1
ATOM 2021 C CA . LEU A 1 261 ? -22.305 -29.619 17.973 1.00 44.92 310 LEU A CA 1
ATOM 2022 C C . LEU A 1 261 ? -22.118 -30.963 17.261 1.00 43.92 310 LEU A C 1
ATOM 2023 O O . LEU A 1 261 ? -21.632 -31.883 17.900 1.00 38.36 310 LEU A O 1
ATOM 2028 N N . ALA A 1 262 ? -22.448 -31.027 15.973 1.00 39.36 311 ALA A N 1
ATOM 2029 C CA . ALA A 1 262 ? -22.339 -32.271 15.177 1.00 44.34 311 ALA A CA 1
ATOM 2030 C C . ALA A 1 262 ? -20.886 -32.754 15.159 1.00 45.12 311 ALA A C 1
ATOM 2031 O O . ALA A 1 262 ? -20.659 -33.966 15.195 1.00 40.57 311 ALA A O 1
ATOM 2033 N N . GLY A 1 263 ? -19.946 -31.816 15.035 1.00 46.44 312 GLY A N 1
ATOM 2034 C CA . GLY A 1 263 ? -18.501 -32.100 14.962 1.00 41.90 312 GLY A CA 1
ATOM 2035 C C . GLY A 1 263 ? -17.951 -32.594 16.286 1.00 40.45 312 GLY A C 1
ATOM 2036 O O . GLY A 1 263 ? -17.032 -33.425 16.280 1.00 43.36 312 GLY A O 1
ATOM 2037 N N . GLN A 1 264 ? -18.524 -32.143 17.402 1.00 43.10 313 GLN A N 1
ATOM 2038 C CA . GLN A 1 264 ? -17.898 -32.364 18.732 1.00 44.40 313 GLN A CA 1
ATOM 2039 C C . GLN A 1 264 ? -18.696 -33.333 19.613 1.00 43.85 313 GLN A C 1
ATOM 2040 O O . GLN A 1 264 ? -18.068 -34.210 20.218 1.00 47.65 313 GLN A O 1
ATOM 2046 N N . ALA A 1 265 ? -20.007 -33.145 19.768 1.00 41.78 314 ALA A N 1
ATOM 2047 C CA . ALA A 1 265 ? -20.776 -33.943 20.750 1.00 44.53 314 ALA A CA 1
ATOM 2048 C C . ALA A 1 265 ? -20.710 -35.434 20.405 1.00 45.90 314 ALA A C 1
ATOM 2049 O O . ALA A 1 265 ? -20.590 -36.249 21.330 1.00 43.85 314 ALA A O 1
ATOM 2051 N N . THR A 1 266 ? -20.727 -35.783 19.118 1.00 45.23 315 THR A N 1
ATOM 2052 C CA . THR A 1 266 ? -20.705 -37.203 18.677 1.00 45.22 315 THR A CA 1
ATOM 2053 C C . THR A 1 266 ? -19.299 -37.799 18.815 1.00 49.19 315 THR A C 1
ATOM 2054 O O . THR A 1 266 ? -19.211 -38.960 19.247 1.00 52.82 315 THR A O 1
ATOM 2058 N N . SER A 1 267 ? -18.243 -37.029 18.544 1.00 43.59 316 SER A N 1
ATOM 2059 C CA . SER A 1 267 ? -16.856 -37.563 18.478 1.00 43.21 316 SER A CA 1
ATOM 2060 C C . SER A 1 267 ? -16.224 -37.669 19.869 1.00 40.38 316 SER A C 1
ATOM 2061 O O . SER A 1 267 ? -15.348 -38.527 20.053 1.00 44.37 316 SER A O 1
ATOM 2064 N N . SER A 1 268 ? -16.650 -36.829 20.811 1.00 44.45 317 SER A N 1
ATOM 2065 C CA . SER A 1 268 ? -16.020 -36.706 22.152 1.00 47.87 317 SER A CA 1
ATOM 2066 C C . SER A 1 268 ? -16.317 -37.961 22.981 1.00 44.14 317 SER A C 1
ATOM 2067 O O . SER A 1 268 ? -15.353 -38.575 23.476 1.00 45.87 317 SER A O 1
ATOM 2070 N N . THR A 1 269 ? -17.571 -38.426 23.007 1.00 43.68 318 THR A N 1
ATOM 2071 C CA . THR A 1 269 ? -17.960 -39.653 23.754 1.00 45.34 318 THR A CA 1
ATOM 2072 C C . THR A 1 269 ? -17.330 -40.876 23.080 1.00 38.25 318 THR A C 1
ATOM 2073 O O . THR A 1 269 ? -16.717 -41.679 23.804 1.00 42.29 318 THR A O 1
ATOM 2077 N N . THR A 1 270 ? -17.439 -40.998 21.754 1.00 37.44 319 THR A N 1
ATOM 2078 C CA . THR A 1 270 ? -16.867 -42.129 20.974 1.00 42.20 319 THR A CA 1
ATOM 2079 C C . THR A 1 270 ? -15.358 -42.207 21.234 1.00 43.37 319 THR A C 1
ATOM 2080 O O . THR A 1 270 ? -14.862 -43.316 21.522 1.00 42.57 319 THR A O 1
ATOM 2084 N N . SER A 1 271 ? -14.656 -41.072 21.156 1.00 42.43 320 SER A N 1
ATOM 2085 C CA . SER A 1 271 ? -13.180 -40.991 21.321 1.00 42.94 320 SER A CA 1
ATOM 2086 C C . SER A 1 271 ? -12.778 -41.432 22.732 1.00 44.22 320 SER A C 1
ATOM 2087 O O . SER A 1 271 ? -11.808 -42.203 22.834 1.00 43.32 320 SER A O 1
ATOM 2090 N N . ALA A 1 272 ? -13.540 -41.030 23.756 1.00 42.77 321 ALA A N 1
ATOM 2091 C CA . ALA A 1 272 ? -13.298 -41.399 25.171 1.00 43.07 321 ALA A CA 1
ATOM 2092 C C . ALA A 1 272 ? -13.445 -42.917 25.338 1.00 47.57 321 ALA A C 1
ATOM 2093 O O . ALA A 1 272 ? -12.486 -43.579 25.794 1.00 46.48 321 ALA A O 1
ATOM 2095 N N . TRP A 1 273 ? -14.560 -43.460 24.842 1.00 41.49 322 TRP A N 1
ATOM 2096 C CA . TRP A 1 273 ? -14.905 -44.903 24.942 1.00 42.34 322 TRP A CA 1
ATOM 2097 C C . TRP A 1 273 ? -13.790 -45.731 24.294 1.00 41.92 322 TRP A C 1
ATOM 2098 O O . TRP A 1 273 ? -13.417 -46.778 24.862 1.00 45.76 322 TRP A O 1
ATOM 2109 N N . MET A 1 274 ? -13.297 -45.291 23.133 1.00 42.94 323 MET A N 1
ATOM 2110 C CA . MET A 1 274 ? -12.257 -46.039 22.380 1.00 47.40 323 MET A CA 1
ATOM 2111 C C . MET A 1 274 ? -10.983 -46.079 23.231 1.00 49.95 323 MET A C 1
ATOM 2112 O O . MET A 1 274 ? -10.337 -47.144 23.280 1.00 50.23 323 MET A O 1
ATOM 2117 N N . GLY A 1 275 ? -10.682 -44.976 23.920 1.00 50.13 324 GLY A N 1
ATOM 2118 C CA . GLY A 1 275 ? -9.583 -44.881 24.901 1.00 55.88 324 GLY A CA 1
ATOM 2119 C C . GLY A 1 275 ? -9.641 -46.023 25.900 1.00 46.68 324 GLY A C 1
ATOM 2120 O O . GLY A 1 275 ? -8.657 -46.782 25.985 1.00 50.58 324 GLY A O 1
ATOM 2121 N N . PHE A 1 276 ? -10.814 -46.267 26.489 1.00 48.37 325 PHE A N 1
ATOM 2122 C CA . PHE A 1 276 ? -10.998 -47.293 27.550 1.00 47.32 325 PHE A CA 1
ATOM 2123 C C . PHE A 1 276 ? -10.982 -48.703 26.950 1.00 48.55 325 PHE A C 1
ATOM 2124 O O . PHE A 1 276 ? -10.480 -49.623 27.630 1.00 46.15 325 PHE A O 1
ATOM 2132 N N . PHE A 1 277 ? -11.534 -48.897 25.749 1.00 45.94 326 PHE A N 1
ATOM 2133 C CA . PHE A 1 277 ? -11.491 -50.220 25.070 1.00 51.85 326 PHE A CA 1
ATOM 2134 C C . PHE A 1 277 ? -10.030 -50.593 24.797 1.00 50.11 326 PHE A C 1
ATOM 2135 O O . PHE A 1 277 ? -9.682 -51.776 24.978 1.00 49.68 326 PHE A O 1
ATOM 2143 N N . LEU A 1 278 ? -9.203 -49.610 24.423 1.00 46.38 327 LEU A N 1
ATOM 2144 C CA . LEU A 1 278 ? -7.781 -49.829 24.045 1.00 49.05 327 LEU A CA 1
ATOM 2145 C C . LEU A 1 278 ? -6.923 -50.000 25.307 1.00 54.24 327 LEU A C 1
ATOM 2146 O O . LEU A 1 278 ? -6.003 -50.843 25.292 1.00 52.49 327 LEU A O 1
ATOM 2151 N N . ALA A 1 279 ? -7.252 -49.286 26.387 1.00 52.71 328 ALA A N 1
ATOM 2152 C CA . ALA A 1 279 ? -6.559 -49.399 27.692 1.00 58.73 328 ALA A CA 1
ATOM 2153 C C . ALA A 1 279 ? -6.856 -50.774 28.300 1.00 69.23 328 ALA A C 1
ATOM 2154 O O . ALA A 1 279 ? -5.919 -51.421 28.809 1.00 70.73 328 ALA A O 1
ATOM 2156 N N . ARG A 1 280 ? -8.095 -51.250 28.168 1.00 53.43 329 ARG A N 1
ATOM 2157 C CA . ARG A 1 280 ? -8.458 -52.587 28.701 1.00 54.90 329 ARG A CA 1
ATOM 2158 C C . ARG A 1 280 ? -7.736 -53.672 27.899 1.00 57.26 329 ARG A C 1
ATOM 2159 O O . ARG A 1 280 ? -7.293 -54.644 28.522 1.00 58.43 329 ARG A O 1
ATOM 2167 N N . ASP A 1 281 ? -7.680 -53.557 26.570 1.00 57.65 330 ASP A N 1
ATOM 2168 C CA . ASP A 1 281 ? -7.015 -54.582 25.720 1.00 62.94 330 ASP A CA 1
ATOM 2169 C C . ASP A 1 281 ? -5.610 -54.085 25.362 1.00 58.45 330 ASP A C 1
ATOM 2170 O O . ASP A 1 281 ? -5.441 -53.458 24.303 1.00 53.90 330 ASP A O 1
ATOM 2175 N N . LYS A 1 282 ? -4.640 -54.331 26.246 1.00 53.76 331 LYS A N 1
ATOM 2176 C CA . LYS A 1 282 ? -3.246 -53.843 26.068 1.00 54.19 331 LYS A CA 1
ATOM 2177 C C . LYS A 1 282 ? -2.664 -54.441 24.783 1.00 51.47 331 LYS A C 1
ATOM 2178 O O . LYS A 1 282 ? -1.987 -53.694 24.050 1.00 60.55 331 LYS A O 1
ATOM 2184 N N . THR A 1 283 ? -2.953 -55.719 24.512 1.00 51.43 332 THR A N 1
ATOM 2185 C CA . THR A 1 283 ? -2.467 -56.454 23.312 1.00 57.97 332 THR A CA 1
ATOM 2186 C C . THR A 1 283 ? -3.003 -55.746 22.061 1.00 60.57 332 THR A C 1
ATOM 2187 O O . THR A 1 283 ? -2.214 -55.490 21.131 1.00 55.19 332 THR A O 1
ATOM 2191 N N . LEU A 1 284 ? -4.294 -55.403 22.056 1.00 66.42 333 LEU A N 1
ATOM 2192 C CA . LEU A 1 284 ? -4.924 -54.687 20.914 1.00 57.93 333 LEU A CA 1
ATOM 2193 C C . LEU A 1 284 ? -4.236 -53.326 20.761 1.00 48.47 333 LEU A C 1
ATOM 2194 O O . LEU A 1 284 ? -3.797 -52.997 19.635 1.00 53.41 333 LEU A O 1
ATOM 2199 N N . GLN A 1 285 ? -4.007 -52.639 21.884 1.00 46.57 334 GLN A N 1
ATOM 2200 C CA . GLN A 1 285 ? -3.390 -51.285 21.882 1.00 53.85 334 GLN A CA 1
ATOM 2201 C C . GLN A 1 285 ? -1.971 -51.344 21.300 1.00 58.15 334 GLN A C 1
ATOM 2202 O O . GLN A 1 285 ? -1.630 -50.470 20.477 1.00 53.22 334 GLN A O 1
ATOM 2208 N N . LYS A 1 286 ? -1.147 -52.313 21.710 1.00 58.02 335 LYS A N 1
ATOM 2209 C CA . LYS A 1 286 ? 0.235 -52.420 21.169 1.00 55.55 335 LYS A CA 1
ATOM 2210 C C . LYS A 1 286 ? 0.152 -52.736 19.670 1.00 61.35 335 LYS A C 1
ATOM 2211 O O . LYS A 1 286 ? 0.949 -52.150 18.908 1.00 57.36 335 LYS A O 1
ATOM 2217 N N . LYS A 1 287 ? -0.851 -53.506 19.231 1.00 57.45 336 LYS A N 1
ATOM 2218 C CA . LYS A 1 287 ? -1.019 -53.819 17.785 1.00 61.60 336 LYS A CA 1
ATOM 2219 C C . LYS A 1 287 ? -1.359 -52.540 17.008 1.00 57.76 336 LYS A C 1
ATOM 2220 O O . LYS A 1 287 ? -0.862 -52.408 15.869 1.00 56.15 336 LYS A O 1
ATOM 2226 N N . CYS A 1 288 ? -2.190 -51.655 17.569 1.00 54.55 337 CYS A N 1
ATOM 2227 C CA . CYS A 1 288 ? -2.578 -50.360 16.946 1.00 61.74 337 CYS A CA 1
ATOM 2228 C C . CYS A 1 288 ? -1.333 -49.478 16.799 1.00 66.15 337 CYS A C 1
ATOM 2229 O O . CYS A 1 288 ? -1.174 -48.834 15.740 1.00 63.37 337 CYS A O 1
ATOM 2232 N N . TYR A 1 289 ? -0.493 -49.435 17.837 1.00 71.63 338 TYR A N 1
ATOM 2233 C CA . TYR A 1 289 ? 0.768 -48.649 17.839 1.00 76.56 338 TYR A CA 1
ATOM 2234 C C . TYR A 1 289 ? 1.702 -49.197 16.753 1.00 69.01 338 TYR A C 1
ATOM 2235 O O . TYR A 1 289 ? 2.137 -48.431 15.867 1.00 59.13 338 TYR A O 1
ATOM 2244 N N . LEU A 1 290 ? 1.963 -50.508 16.797 1.00 68.02 339 LEU A N 1
ATOM 2245 C CA . LEU A 1 290 ? 2.805 -51.213 15.794 1.00 63.70 339 LEU A CA 1
ATOM 2246 C C . LEU A 1 290 ? 2.244 -50.943 14.394 1.00 73.16 339 LEU A C 1
ATOM 2247 O O . LEU A 1 290 ? 3.052 -50.765 13.461 1.00 64.25 339 LEU A O 1
ATOM 2252 N N . GLU A 1 291 ? 0.915 -50.894 14.247 1.00 68.63 340 GLU A N 1
ATOM 2253 C CA . GLU A 1 291 ? 0.294 -50.602 12.928 1.00 59.11 340 GLU A CA 1
ATOM 2254 C C . GLU A 1 291 ? 0.777 -49.227 12.452 1.00 59.60 340 GLU A C 1
ATOM 2255 O O . GLU A 1 291 ? 0.985 -49.089 11.230 1.00 63.20 340 GLU A O 1
ATOM 2261 N N . GLN A 1 292 ? 0.846 -48.239 13.353 1.00 55.10 341 GLN A N 1
ATOM 2262 C CA . GLN A 1 292 ? 1.283 -46.859 13.010 1.00 63.89 341 GLN A CA 1
ATOM 2263 C C . GLN A 1 292 ? 2.643 -46.953 12.306 1.00 76.87 341 GLN A C 1
ATOM 2264 O O . GLN A 1 292 ? 2.805 -46.381 11.207 1.00 69.14 341 GLN A O 1
ATOM 2270 N N . LYS A 1 293 ? 3.552 -47.760 12.862 1.00 72.22 342 LYS A N 1
ATOM 2271 C CA . LYS A 1 293 ? 4.945 -47.888 12.358 1.00 74.41 342 LYS A CA 1
ATOM 2272 C C . LYS A 1 293 ? 4.945 -48.705 11.060 1.00 67.58 342 LYS A C 1
ATOM 2273 O O . LYS A 1 293 ? 5.528 -48.213 10.073 1.00 62.89 342 LYS A O 1
ATOM 2279 N N . THR A 1 294 ? 4.188 -49.806 11.002 1.00 59.79 343 THR A N 1
ATOM 2280 C CA . THR A 1 294 ? 4.038 -50.650 9.784 1.00 67.17 343 THR A CA 1
ATOM 2281 C C . THR A 1 294 ? 3.562 -49.794 8.605 1.00 69.08 343 THR A C 1
ATOM 2282 O O . THR A 1 294 ? 4.129 -49.935 7.502 1.00 66.35 343 THR A O 1
ATOM 2286 N N . VAL A 1 295 ? 2.513 -48.990 8.802 1.00 67.79 344 VAL A N 1
ATOM 2287 C CA . VAL A 1 295 ? 1.883 -48.201 7.701 1.00 63.98 344 VAL A CA 1
ATOM 2288 C C . VAL A 1 295 ? 2.724 -46.954 7.401 1.00 59.21 344 VAL A C 1
ATOM 2289 O O . VAL A 1 295 ? 2.974 -46.706 6.207 1.00 66.36 344 VAL A O 1
ATOM 2293 N N . CYS A 1 296 ? 3.130 -46.191 8.423 1.00 67.23 345 CYS A N 1
ATOM 2294 C CA . CYS A 1 296 ? 3.662 -44.808 8.279 1.00 70.74 345 CYS A CA 1
ATOM 2295 C C . CYS A 1 296 ? 5.194 -44.791 8.226 1.00 75.07 345 CYS A C 1
ATOM 2296 O O . CYS A 1 296 ? 5.744 -43.847 7.625 1.00 72.37 345 CYS A O 1
ATOM 2299 N N . GLY A 1 297 ? 5.851 -45.764 8.867 1.00 78.59 346 GLY A N 1
ATOM 2300 C CA . GLY A 1 297 ? 7.319 -45.835 9.003 1.00 76.58 346 GLY A CA 1
ATOM 2301 C C . GLY A 1 297 ? 7.740 -45.783 10.462 1.00 78.24 346 GLY A C 1
ATOM 2302 O O . GLY A 1 297 ? 7.020 -45.143 11.255 1.00 72.54 346 GLY A O 1
ATOM 2303 N N . GLU A 1 298 ? 8.852 -46.449 10.796 1.00 82.53 347 GLU A N 1
ATOM 2304 C CA . GLU A 1 298 ? 9.446 -46.518 12.161 1.00 80.10 347 GLU A CA 1
ATOM 2305 C C . GLU A 1 298 ? 9.551 -45.119 12.780 1.00 66.71 347 GLU A C 1
ATOM 2306 O O . GLU A 1 298 ? 9.525 -45.022 14.026 1.00 85.85 347 GLU A O 1
ATOM 2312 N N . ASN A 1 299 ? 9.897 -44.127 11.955 1.00 62.83 348 ASN A N 1
ATOM 2313 C CA . ASN A 1 299 ? 10.281 -42.766 12.416 1.00 68.19 348 ASN A CA 1
ATOM 2314 C C . ASN A 1 299 ? 9.025 -41.946 12.731 1.00 76.29 348 ASN A C 1
ATOM 2315 O O . ASN A 1 299 ? 9.164 -40.890 13.380 1.00 84.34 348 ASN A O 1
ATOM 2320 N N . LEU A 1 300 ? 7.843 -42.413 12.315 1.00 74.37 349 LEU A N 1
ATOM 2321 C CA . LEU A 1 300 ? 6.546 -41.743 12.611 1.00 63.07 349 LEU A CA 1
ATOM 2322 C C . LEU A 1 300 ? 6.581 -40.277 12.183 1.00 56.25 349 LEU A C 1
ATOM 2323 O O . LEU A 1 300 ? 6.469 -39.375 13.009 1.00 62.80 349 LEU A O 1
ATOM 2328 N N . PRO A 1 301 ? 6.679 -40.007 10.861 1.00 66.39 350 PRO A N 1
ATOM 2329 C CA . PRO A 1 301 ? 6.606 -38.654 10.301 1.00 67.37 350 PRO A CA 1
ATOM 2330 C C . PRO A 1 301 ? 5.171 -38.127 10.279 1.00 81.05 350 PRO A C 1
ATOM 2331 O O . PRO A 1 301 ? 4.257 -38.909 10.527 1.00 76.24 350 PRO A O 1
ATOM 2335 N N . PRO A 1 302 ? 4.875 -36.876 9.834 1.00 71.78 351 PRO A N 1
ATOM 2336 C CA . PRO A 1 302 ? 3.514 -36.330 9.768 1.00 68.28 351 PRO A CA 1
ATOM 2337 C C . PRO A 1 302 ? 2.436 -37.243 9.162 1.00 73.67 351 PRO A C 1
ATOM 2338 O O . PRO A 1 302 ? 2.708 -37.871 8.152 1.00 65.49 351 PRO A O 1
ATOM 2342 N N . LEU A 1 303 ? 1.239 -37.275 9.759 1.00 65.21 352 LEU A N 1
ATOM 2343 C CA . LEU A 1 303 ? 0.119 -38.125 9.272 1.00 60.28 352 LEU A CA 1
ATOM 2344 C C . LEU A 1 303 ? -0.409 -37.525 7.968 1.00 49.69 352 LEU A C 1
ATOM 2345 O O . LEU A 1 303 ? -0.595 -36.294 7.918 1.00 59.81 352 LEU A O 1
ATOM 2350 N N . THR A 1 304 ? -0.805 -38.404 7.045 1.00 63.73 353 THR A N 1
ATOM 2351 C CA . THR A 1 304 ? -1.406 -38.024 5.740 1.00 60.25 353 THR A CA 1
ATOM 2352 C C . THR A 1 304 ? -2.772 -38.709 5.631 1.00 57.68 353 THR A C 1
ATOM 2353 O O . THR A 1 304 ? -2.956 -39.801 6.209 1.00 57.56 353 THR A O 1
ATOM 2357 N N . TYR A 1 305 ? -3.689 -38.081 4.894 1.00 59.20 354 TYR A N 1
ATOM 2358 C CA . TYR A 1 305 ? -5.009 -38.665 4.541 1.00 60.09 354 TYR A CA 1
ATOM 2359 C C . TYR A 1 305 ? -4.819 -40.069 3.950 1.00 58.88 354 TYR A C 1
ATOM 2360 O O . TYR A 1 305 ? -5.484 -41.020 4.399 1.00 56.65 354 TYR A O 1
ATOM 2369 N N . ASP A 1 306 ? -3.859 -40.238 3.038 1.00 62.55 355 ASP A N 1
ATOM 2370 C CA . ASP A 1 306 ? -3.675 -41.508 2.282 1.00 60.13 355 ASP A CA 1
ATOM 2371 C C . ASP A 1 306 ? -3.194 -42.607 3.240 1.00 58.69 355 ASP A C 1
ATOM 2372 O O . ASP A 1 306 ? -3.630 -43.766 3.070 1.00 61.31 355 ASP A O 1
ATOM 2377 N N . GLN A 1 307 ? -2.537 -42.226 4.339 1.00 51.83 356 GLN A N 1
ATOM 2378 C CA . GLN A 1 307 ? -2.135 -43.176 5.412 1.00 59.60 356 GLN A CA 1
ATOM 2379 C C . GLN A 1 307 ? -3.373 -43.640 6.191 1.00 56.65 356 GLN A C 1
ATOM 2380 O O . GLN A 1 307 ? -3.514 -44.855 6.426 1.00 55.38 356 GLN A O 1
ATOM 2386 N N . LEU A 1 308 ? -4.272 -42.721 6.551 1.00 58.54 357 LEU A N 1
ATOM 2387 C CA . LEU A 1 308 ? -5.464 -43.049 7.379 1.00 53.12 357 LEU A CA 1
ATOM 2388 C C . LEU A 1 308 ? -6.186 -44.264 6.786 1.00 52.89 357 LEU A C 1
ATOM 2389 O O . LEU A 1 308 ? -6.519 -45.182 7.559 1.00 55.50 357 LEU A O 1
ATOM 2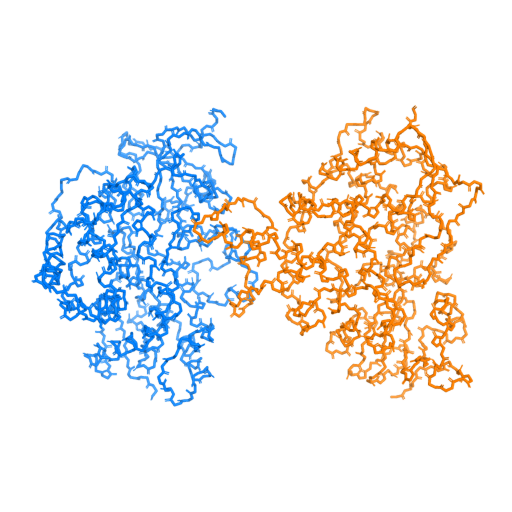394 N N . LYS A 1 309 ? -6.352 -44.298 5.460 1.00 51.26 358 LYS A N 1
ATOM 2395 C CA . LYS A 1 309 ? -7.097 -45.359 4.730 1.00 54.72 358 LYS A CA 1
ATOM 2396 C C . LYS A 1 309 ? -6.400 -46.715 4.898 1.00 54.89 358 LYS A C 1
ATOM 2397 O O . LYS A 1 309 ? -7.056 -47.752 4.668 1.00 54.98 358 LYS A O 1
ATOM 2403 N N . ASP A 1 310 ? -5.122 -46.715 5.290 1.00 54.88 359 ASP A N 1
ATOM 2404 C CA . ASP A 1 310 ? -4.316 -47.957 5.448 1.00 56.44 359 ASP A CA 1
ATOM 2405 C C . ASP A 1 310 ? -4.162 -48.312 6.932 1.00 53.47 359 ASP A C 1
ATOM 2406 O O . ASP A 1 310 ? -3.638 -49.410 7.209 1.00 55.00 359 ASP A O 1
ATOM 2411 N N . LEU A 1 311 ? -4.716 -47.510 7.847 1.00 52.01 360 LEU A N 1
ATOM 2412 C CA . LEU A 1 311 ? -4.752 -47.862 9.294 1.00 49.56 360 LEU A CA 1
ATOM 2413 C C . LEU A 1 311 ? -5.961 -48.764 9.564 1.00 50.52 360 LEU A C 1
ATOM 2414 O O . LEU A 1 311 ? -6.947 -48.290 10.161 1.00 50.64 360 LEU A O 1
ATOM 2419 N N . ASN A 1 312 ? -5.907 -49.999 9.059 1.00 52.03 361 ASN A N 1
ATOM 2420 C CA . ASN A 1 312 ? -7.107 -50.861 8.888 1.00 53.77 361 ASN A CA 1
ATOM 2421 C C . ASN A 1 312 ? -7.565 -51.370 10.260 1.00 55.80 361 ASN A C 1
ATOM 2422 O O . ASN A 1 312 ? -8.792 -51.472 10.455 1.00 50.57 361 ASN A O 1
ATOM 2427 N N . LEU A 1 313 ? -6.625 -51.624 11.178 1.00 50.56 362 LEU A N 1
ATOM 2428 C CA . LEU A 1 313 ? -6.928 -52.106 12.551 1.00 55.28 362 LEU A CA 1
ATOM 2429 C C . LEU A 1 313 ? -7.537 -50.940 13.334 1.00 48.46 362 LEU A C 1
ATOM 2430 O O . LEU A 1 313 ? -8.620 -51.131 13.918 1.00 50.14 362 LEU A O 1
ATOM 2435 N N . LEU A 1 314 ? -6.915 -49.759 13.284 1.00 42.08 363 LEU A N 1
ATOM 2436 C CA . LEU A 1 314 ? -7.462 -48.577 14.003 1.00 46.14 363 LEU A CA 1
ATOM 2437 C C . LEU A 1 314 ? -8.851 -48.244 13.441 1.00 45.90 363 LEU A C 1
ATOM 2438 O O . LEU A 1 314 ? -9.744 -47.879 14.229 1.00 43.18 363 LEU A O 1
ATOM 2443 N N . ASP A 1 315 ? -9.050 -48.417 12.131 1.00 43.49 364 ASP A N 1
ATOM 2444 C CA . ASP A 1 315 ? -10.370 -48.200 11.480 1.00 45.63 364 ASP A CA 1
ATOM 2445 C C . ASP A 1 315 ? -11.408 -49.151 12.089 1.00 50.92 364 ASP A C 1
ATOM 2446 O O . ASP A 1 315 ? -12.499 -48.686 12.475 1.00 47.37 364 ASP A O 1
ATOM 2451 N N . ARG A 1 316 ? -11.066 -50.432 12.254 1.00 42.97 365 ARG A N 1
ATOM 2452 C CA . ARG A 1 316 ? -11.991 -51.460 12.807 1.00 48.73 365 ARG A CA 1
ATOM 2453 C C . ARG A 1 316 ? -12.240 -51.217 14.302 1.00 42.66 365 ARG A C 1
ATOM 2454 O O . ARG A 1 316 ? -13.348 -51.550 14.772 1.00 38.68 365 ARG A O 1
ATOM 2462 N N . CYS A 1 317 ? -11.277 -50.630 15.021 1.00 39.78 366 CYS A N 1
ATOM 2463 C CA . CYS A 1 317 ? -11.416 -50.266 16.458 1.00 42.92 366 CYS A CA 1
ATOM 2464 C C . CYS A 1 317 ? -12.439 -49.134 16.617 1.00 39.29 366 CYS A C 1
ATOM 2465 O O . CYS A 1 317 ? -13.204 -49.149 17.601 1.00 44.66 366 CYS A O 1
ATOM 2468 N N . ILE A 1 318 ? -12.419 -48.150 15.714 1.00 39.02 367 ILE A N 1
ATOM 2469 C CA . ILE A 1 318 ? -13.410 -47.033 15.702 1.00 40.48 367 ILE A CA 1
ATOM 2470 C C . ILE A 1 318 ? -14.777 -47.638 15.367 1.00 41.32 367 ILE A C 1
ATOM 2471 O O . ILE A 1 318 ? -15.747 -47.375 16.100 1.00 41.73 367 ILE A O 1
ATOM 2476 N N . LYS A 1 319 ? -14.824 -48.509 14.356 1.00 40.58 368 LYS A N 1
ATOM 2477 C CA . LYS A 1 319 ? -16.072 -49.203 13.938 1.00 42.31 368 LYS A CA 1
ATOM 2478 C C . LYS A 1 319 ? -16.642 -49.986 15.127 1.00 43.33 368 LYS A C 1
ATOM 2479 O O . LYS A 1 319 ? -17.869 -49.898 15.341 1.00 39.10 368 LYS A O 1
ATOM 2485 N N . GLU A 1 320 ? -15.788 -50.699 15.871 1.00 37.79 369 GLU A N 1
ATOM 2486 C CA . GLU A 1 320 ? -16.217 -51.534 17.028 1.00 37.02 369 GLU A CA 1
ATOM 2487 C C . GLU A 1 320 ? -16.632 -50.643 18.205 1.00 37.83 369 GLU A C 1
ATOM 2488 O O . GLU A 1 320 ? -17.539 -51.067 18.956 1.00 36.59 369 GLU A O 1
ATOM 2494 N N . THR A 1 321 ? -16.037 -49.455 18.363 1.00 38.94 370 THR A N 1
ATOM 2495 C CA . THR A 1 321 ? -16.449 -48.492 19.422 1.00 39.83 370 THR A CA 1
ATOM 2496 C C . THR A 1 321 ? -17.851 -47.954 19.109 1.00 39.30 370 THR A C 1
ATOM 2497 O O . THR A 1 321 ? -18.724 -47.975 19.997 1.00 37.34 370 THR A O 1
ATOM 2501 N N . LEU A 1 322 ? -18.085 -47.577 17.852 1.00 36.00 371 LEU A N 1
ATOM 2502 C CA . LEU A 1 322 ? -19.413 -47.110 17.377 1.00 37.04 371 LEU A CA 1
ATOM 2503 C C . LEU A 1 322 ? -20.411 -48.269 17.438 1.00 36.28 371 LEU A C 1
ATOM 2504 O O . LEU A 1 322 ? -21.576 -47.960 17.751 1.00 37.75 371 LEU A O 1
ATOM 2509 N N . ARG A 1 323 ? -19.955 -49.525 17.377 1.00 36.19 372 ARG A N 1
ATOM 2510 C CA . ARG A 1 323 ? -20.876 -50.685 17.531 1.00 36.79 372 ARG A CA 1
ATOM 2511 C C . ARG A 1 323 ? -21.403 -50.721 18.970 1.00 37.06 372 ARG A C 1
ATOM 2512 O O . ARG A 1 323 ? -22.640 -50.822 19.149 1.00 34.72 372 ARG A O 1
ATOM 2520 N N . LEU A 1 324 ? -20.507 -50.604 19.956 1.00 34.83 373 LEU A N 1
ATOM 2521 C CA . LEU A 1 324 ? -20.844 -50.905 21.375 1.00 37.65 373 LEU A CA 1
ATOM 2522 C C . LEU A 1 324 ? -21.299 -49.656 22.143 1.00 37.18 373 LEU A C 1
ATOM 2523 O O . LEU A 1 324 ? -22.056 -49.802 23.129 1.00 36.62 373 LEU A O 1
ATOM 2528 N N . ARG A 1 325 ? -20.856 -48.469 21.722 1.00 35.26 374 ARG A N 1
ATOM 2529 C CA . ARG A 1 325 ? -21.133 -47.198 22.443 1.00 40.33 374 ARG A CA 1
ATOM 2530 C C . ARG A 1 325 ? -21.459 -46.111 21.426 1.00 38.95 374 ARG A C 1
ATOM 2531 O O . ARG A 1 325 ? -20.766 -45.101 21.352 1.00 46.83 374 ARG A O 1
ATOM 2539 N N . PRO A 1 326 ? -22.441 -46.318 20.524 1.00 37.99 375 PRO A N 1
ATOM 2540 C CA . PRO A 1 326 ? -22.792 -45.258 19.578 1.00 41.84 375 PRO A CA 1
ATOM 2541 C C . PRO A 1 326 ? -23.339 -44.059 20.347 1.00 37.86 375 PRO A C 1
ATOM 2542 O O . PRO A 1 326 ? -24.097 -44.212 21.303 1.00 43.88 375 PRO A O 1
ATOM 2546 N N . PRO A 1 327 ? -22.975 -42.818 19.958 1.00 36.41 376 PRO A N 1
ATOM 2547 C CA . PRO A 1 327 ? -23.408 -41.640 20.711 1.00 36.65 376 PRO A CA 1
ATOM 2548 C C . PRO A 1 327 ? -24.911 -41.356 20.573 1.00 38.59 376 PRO A C 1
ATOM 2549 O O . PRO A 1 327 ? -25.472 -40.709 21.440 1.00 42.17 376 PRO A O 1
ATOM 2553 N N . ILE A 1 328 ? -25.515 -41.782 19.460 1.00 38.33 377 ILE A N 1
ATOM 2554 C CA . ILE A 1 328 ? -26.996 -41.762 19.267 1.00 36.35 377 ILE A CA 1
ATOM 2555 C C . ILE A 1 328 ? -27.533 -43.185 19.459 1.00 35.92 377 ILE A C 1
ATOM 2556 O O . ILE A 1 328 ? -27.226 -44.063 18.639 1.00 38.01 377 ILE A O 1
ATOM 2561 N N . MET A 1 329 ? -28.238 -43.409 20.571 1.00 30.88 378 MET A N 1
ATOM 2562 C CA . MET A 1 329 ? -28.735 -44.748 20.981 1.00 35.70 378 MET A CA 1
ATOM 2563 C C . MET A 1 329 ? -30.145 -44.994 20.429 1.00 34.89 378 MET A C 1
ATOM 2564 O O . MET A 1 329 ? -30.534 -46.175 20.313 1.00 36.79 378 MET A O 1
ATOM 2569 N N . ILE A 1 330 ? -30.891 -43.930 20.122 1.00 33.58 379 ILE A N 1
ATOM 2570 C CA . ILE A 1 330 ? -32.286 -44.056 19.602 1.00 40.12 379 ILE A CA 1
ATOM 2571 C C . ILE A 1 330 ? -32.498 -42.972 18.543 1.00 37.09 379 ILE A C 1
ATOM 2572 O O . ILE A 1 330 ? -31.964 -41.861 18.715 1.00 34.42 379 ILE A O 1
ATOM 2577 N N . MET A 1 331 ? -33.273 -43.300 17.505 1.00 36.87 380 MET A N 1
ATOM 2578 C CA . MET A 1 331 ? -33.783 -42.302 16.530 1.00 39.10 380 MET A CA 1
ATOM 2579 C C . MET A 1 331 ? -35.305 -42.417 16.454 1.00 37.60 380 MET A C 1
ATOM 2580 O O . MET A 1 331 ? -35.814 -43.519 16.722 1.00 40.12 380 MET A O 1
ATOM 2585 N N . MET A 1 332 ? -35.972 -41.263 16.390 1.00 39.86 381 MET A N 1
ATOM 2586 C CA . MET A 1 332 ? -37.431 -41.180 16.654 1.00 36.36 381 MET A CA 1
ATOM 2587 C C . MET A 1 332 ? -38.124 -40.482 15.483 1.00 33.40 381 MET A C 1
ATOM 2588 O O . MET A 1 332 ? -37.503 -39.619 14.837 1.00 36.97 381 MET A O 1
ATOM 2593 N N . ARG A 1 333 ? -39.357 -40.914 15.213 1.00 39.20 382 ARG A N 1
ATOM 2594 C CA . ARG A 1 333 ? -40.251 -40.300 14.194 1.00 41.31 382 ARG A CA 1
ATOM 2595 C C . ARG A 1 333 ? -41.687 -40.295 14.732 1.00 39.01 382 ARG A C 1
ATOM 2596 O O . ARG A 1 333 ? -42.046 -41.228 15.483 1.00 39.50 382 ARG A O 1
ATOM 2604 N N . MET A 1 334 ? -42.522 -39.380 14.230 1.00 41.83 383 MET A N 1
ATOM 2605 C CA . MET A 1 334 ? -43.995 -39.462 14.429 1.00 40.63 383 MET A CA 1
ATOM 2606 C C . MET A 1 334 ? -44.633 -40.098 13.189 1.00 38.22 383 MET A C 1
ATOM 2607 O O . MET A 1 334 ? -44.377 -39.618 12.068 1.00 43.27 383 MET A O 1
ATOM 2612 N N . ALA A 1 335 ? -45.427 -41.152 13.391 1.00 41.72 384 ALA A N 1
ATOM 2613 C CA . ALA A 1 335 ? -46.285 -41.746 12.340 1.00 47.48 384 ALA A CA 1
ATOM 2614 C C . ALA A 1 335 ? -47.414 -40.764 12.008 1.00 48.31 384 ALA A C 1
ATOM 2615 O O . ALA A 1 335 ? -48.305 -40.576 12.863 1.00 52.11 384 ALA A O 1
ATOM 2617 N N . ARG A 1 336 ? -47.353 -40.173 10.811 1.00 45.53 385 ARG A N 1
ATOM 2618 C CA . ARG A 1 336 ? -48.406 -39.282 10.257 1.00 52.80 385 ARG A CA 1
ATOM 2619 C C . ARG A 1 336 ? -49.382 -40.100 9.405 1.00 62.49 385 ARG A C 1
ATOM 2620 O O . ARG A 1 336 ? -50.477 -39.584 9.120 1.00 61.83 385 ARG A O 1
ATOM 2628 N N . THR A 1 337 ? -48.969 -41.279 8.930 1.00 58.85 386 THR A N 1
ATOM 2629 C CA . THR A 1 337 ? -49.828 -42.162 8.095 1.00 54.81 386 THR A CA 1
ATOM 2630 C C . THR A 1 337 ? -49.704 -43.600 8.589 1.00 62.49 386 THR A C 1
ATOM 2631 O O . THR A 1 337 ? -48.687 -43.962 9.176 1.00 63.07 386 THR A O 1
ATOM 2635 N N . PRO A 1 338 ? -50.734 -44.456 8.402 1.00 56.70 387 PRO A N 1
ATOM 2636 C CA . PRO A 1 338 ? -50.630 -45.855 8.814 1.00 58.93 387 PRO A CA 1
ATOM 2637 C C . PRO A 1 338 ? -49.412 -46.515 8.150 1.00 56.40 387 PRO A C 1
ATOM 2638 O O . PRO A 1 338 ? -49.101 -46.208 7.010 1.00 48.91 387 PRO A O 1
ATOM 2642 N N . GLN A 1 339 ? -48.709 -47.350 8.919 1.00 49.11 388 GLN A N 1
ATOM 2643 C CA . GLN A 1 339 ? -47.479 -48.048 8.462 1.00 48.73 388 GLN A CA 1
ATOM 2644 C C . GLN A 1 339 ? -47.620 -49.531 8.817 1.00 52.27 388 GLN A C 1
ATOM 2645 O O . GLN A 1 339 ? -48.269 -49.834 9.839 1.00 55.47 388 GLN A O 1
ATOM 2651 N N . THR A 1 340 ? -47.070 -50.404 7.967 1.00 47.97 389 THR A N 1
ATOM 2652 C CA . THR A 1 340 ? -47.098 -51.877 8.164 1.00 54.50 389 THR A CA 1
ATOM 2653 C C . THR A 1 340 ? -45.655 -52.375 8.290 1.00 51.72 389 THR A C 1
ATOM 2654 O O . THR A 1 340 ? -44.788 -51.914 7.512 1.00 52.29 389 THR A O 1
ATOM 2658 N N . VAL A 1 341 ? -45.435 -53.294 9.234 1.00 48.94 390 VAL A N 1
ATOM 2659 C CA . VAL A 1 341 ? -44.120 -53.976 9.414 1.00 49.23 390 VAL A CA 1
ATOM 2660 C C . VAL A 1 341 ? -44.370 -55.295 10.147 1.00 51.20 390 VAL A C 1
ATOM 2661 O O . VAL A 1 341 ? -45.122 -55.283 11.148 1.00 50.99 390 VAL A O 1
ATOM 2665 N N . ALA A 1 342 ? -43.694 -56.357 9.695 1.00 52.24 391 ALA A N 1
ATOM 2666 C CA . ALA A 1 342 ? -43.703 -57.683 10.354 1.00 55.09 391 ALA A CA 1
ATOM 2667 C C . ALA A 1 342 ? -45.154 -58.130 10.571 1.00 58.51 391 ALA A C 1
ATOM 2668 O O . ALA A 1 342 ? -45.416 -58.871 11.540 1.00 53.16 391 ALA A O 1
ATOM 2670 N N . GLY A 1 343 ? -46.065 -57.685 9.698 1.00 55.87 392 GLY A N 1
ATOM 2671 C CA . GLY A 1 343 ? -47.484 -58.092 9.701 1.00 61.52 392 GLY A CA 1
ATOM 2672 C C . GLY A 1 343 ? -48.339 -57.224 10.609 1.00 67.18 392 GLY A C 1
ATOM 2673 O O . GLY A 1 343 ? -49.534 -57.529 10.787 1.00 64.35 392 GLY A O 1
ATOM 2674 N N . TYR A 1 344 ? -47.768 -56.167 11.190 1.00 53.09 393 TYR A N 1
ATOM 2675 C CA . TYR A 1 344 ? -48.525 -55.266 12.097 1.00 54.26 393 TYR A CA 1
ATOM 2676 C C . TYR A 1 344 ? -48.875 -53.974 11.356 1.00 51.43 393 TYR A C 1
ATOM 2677 O O . TYR A 1 344 ? -48.222 -53.625 10.356 1.00 53.05 393 TYR A O 1
ATOM 2686 N N . THR A 1 345 ? -49.908 -53.291 11.851 1.00 58.79 394 THR A N 1
ATOM 2687 C CA . THR A 1 345 ? -50.291 -51.940 11.365 1.00 56.86 394 THR A CA 1
ATOM 2688 C C . THR A 1 345 ? -50.024 -50.931 12.485 1.00 53.50 394 THR A C 1
ATOM 2689 O O . THR A 1 345 ? -50.549 -51.116 13.601 1.00 61.19 394 THR A O 1
ATOM 2693 N N . ILE A 1 346 ? -49.159 -49.957 12.193 1.00 49.65 395 ILE A N 1
ATOM 2694 C CA . ILE A 1 346 ? -48.827 -48.822 13.103 1.00 51.09 395 ILE A CA 1
ATOM 2695 C C . ILE A 1 346 ? -49.735 -47.647 12.749 1.00 45.87 395 ILE A C 1
ATOM 2696 O O . ILE A 1 346 ? -49.630 -47.085 11.661 1.00 48.21 395 ILE A O 1
ATOM 2701 N N . PRO A 1 347 ? -50.639 -47.218 13.658 1.00 52.92 396 PRO A N 1
ATOM 2702 C CA . PRO A 1 347 ? -51.553 -46.117 13.353 1.00 55.58 396 PRO A CA 1
ATOM 2703 C C . PRO A 1 347 ? -50.881 -44.761 13.542 1.00 58.36 396 PRO A C 1
ATOM 2704 O O . PRO A 1 347 ? -49.938 -44.615 14.320 1.00 48.52 396 PRO A O 1
ATOM 2708 N N . PRO A 1 348 ? -51.379 -43.725 12.832 1.00 59.91 397 PRO A N 1
ATOM 2709 C CA . PRO A 1 348 ? -50.867 -42.364 12.985 1.00 54.85 397 PRO A CA 1
ATOM 2710 C C . PRO A 1 348 ? -50.916 -41.945 14.463 1.00 56.15 397 PRO A C 1
ATOM 2711 O O . PRO A 1 348 ? -51.839 -42.349 15.152 1.00 51.49 397 PRO A O 1
ATOM 2715 N N . GLY A 1 349 ? -49.890 -41.229 14.933 1.00 49.19 398 GLY A N 1
ATOM 2716 C CA . GLY A 1 349 ? -49.838 -40.732 16.322 1.00 47.24 398 GLY A CA 1
ATOM 2717 C C . GLY A 1 349 ? -48.912 -41.573 17.185 1.00 52.58 398 GLY A C 1
ATOM 2718 O O . GLY A 1 349 ? -48.520 -41.103 18.273 1.00 53.30 398 GLY A O 1
ATOM 2719 N N . HIS A 1 350 ? -48.602 -42.798 16.755 1.00 51.37 399 HIS A N 1
ATOM 2720 C CA . HIS A 1 350 ? -47.511 -43.612 17.352 1.00 49.20 399 HIS A CA 1
ATOM 2721 C C . HIS A 1 350 ? -46.184 -42.877 17.134 1.00 42.35 399 HIS A C 1
ATOM 2722 O O . HIS A 1 350 ? -45.971 -42.325 16.037 1.00 46.66 399 HIS A O 1
ATOM 2729 N N . GLN A 1 351 ? -45.338 -42.818 18.164 1.00 45.91 400 GLN A N 1
ATOM 2730 C CA . GLN A 1 351 ? -43.923 -42.411 17.959 1.00 46.82 400 GLN A CA 1
ATOM 2731 C C . GLN A 1 351 ? -43.136 -43.679 17.613 1.00 39.25 400 GLN A C 1
ATOM 2732 O O . GLN A 1 351 ? -43.099 -44.589 18.458 1.00 49.95 400 GLN A O 1
ATOM 2738 N N . VAL A 1 352 ? -42.542 -43.737 16.416 1.00 40.63 401 VAL A N 1
ATOM 2739 C CA . VAL A 1 352 ? -41.819 -44.951 15.934 1.00 38.00 401 VAL A CA 1
ATOM 2740 C C . VAL A 1 352 ? -40.315 -44.737 16.134 1.00 37.13 401 VAL A C 1
ATOM 2741 O O . VAL A 1 352 ? -39.793 -43.703 15.698 1.00 38.66 401 VAL A O 1
ATOM 2745 N N . CYS A 1 353 ? -39.640 -45.672 16.804 1.00 38.65 402 CYS A N 1
ATOM 2746 C CA . CYS A 1 353 ? -38.208 -45.523 17.167 1.00 37.74 402 CYS A CA 1
ATOM 2747 C C . CYS A 1 353 ? -37.412 -46.732 16.671 1.00 40.44 402 CYS A C 1
ATOM 2748 O O . CYS A 1 353 ? -37.929 -47.861 16.763 1.00 38.96 402 CYS A O 1
ATOM 2751 N N . VAL A 1 354 ? -36.133 -46.490 16.370 1.00 38.48 403 VAL A N 1
ATOM 2752 C CA . VAL A 1 354 ? -35.118 -47.577 16.234 1.00 35.87 403 VAL A CA 1
ATOM 2753 C C . VAL A 1 354 ? -33.991 -47.265 17.223 1.00 37.99 403 VAL A C 1
ATOM 2754 O O . VAL A 1 354 ? -33.850 -46.091 17.628 1.00 38.89 403 VAL A O 1
ATOM 2758 N N . SER A 1 355 ? -33.226 -48.295 17.585 1.00 35.69 404 SER A N 1
ATOM 2759 C CA . SER A 1 355 ? -32.041 -48.165 18.472 1.00 34.68 404 SER A CA 1
ATOM 2760 C C . SER A 1 355 ? -30.832 -48.771 17.770 1.00 32.15 404 SER A C 1
ATOM 2761 O O . SER A 1 355 ? -30.675 -49.991 17.750 1.00 31.32 404 SER A O 1
ATOM 2764 N N . PRO A 1 356 ? -29.870 -47.941 17.311 1.00 35.01 405 PRO A N 1
ATOM 2765 C CA . PRO A 1 356 ? -28.599 -48.484 16.836 1.00 32.27 405 PRO A CA 1
ATOM 2766 C C . PRO A 1 356 ? -27.922 -49.351 17.907 1.00 34.34 405 PRO A C 1
ATOM 2767 O O . PRO A 1 356 ? -27.452 -50.420 17.568 1.00 36.39 405 PRO A O 1
ATOM 2771 N N . THR A 1 357 ? -27.944 -48.928 19.174 1.00 36.51 406 THR A N 1
ATOM 2772 C CA . THR A 1 357 ? -27.270 -49.660 20.279 1.00 37.88 406 THR A CA 1
ATOM 2773 C C . THR A 1 357 ? -27.828 -51.088 20.350 1.00 38.29 406 THR A C 1
ATOM 2774 O O . THR A 1 357 ? -27.025 -52.043 20.391 1.00 36.32 406 THR A O 1
ATOM 2778 N N . VAL A 1 358 ? -29.156 -51.237 20.317 1.00 35.25 407 VAL A N 1
ATOM 2779 C CA . VAL A 1 358 ? -29.821 -52.567 20.466 1.00 38.46 407 VAL A CA 1
ATOM 2780 C C . VAL A 1 358 ? -29.528 -53.418 19.225 1.00 34.93 407 VAL A C 1
ATOM 2781 O O . VAL A 1 358 ? -29.079 -54.568 19.395 1.00 35.78 407 VAL A O 1
ATOM 2785 N N . ASN A 1 359 ? -29.686 -52.850 18.023 1.00 35.21 408 ASN A N 1
ATOM 2786 C CA . ASN A 1 359 ? -29.450 -53.578 16.747 1.00 34.23 408 ASN A CA 1
ATOM 2787 C C . ASN A 1 359 ? -27.995 -54.056 16.724 1.00 35.01 408 ASN A C 1
ATOM 2788 O O . ASN A 1 359 ? -27.724 -55.152 16.199 1.00 35.63 408 ASN A O 1
ATOM 2793 N N . GLN A 1 360 ? -27.083 -53.210 17.206 1.00 37.94 409 GLN A N 1
ATOM 2794 C CA . GLN A 1 360 ? -25.623 -53.453 17.075 1.00 39.15 409 GLN A CA 1
ATOM 2795 C C . GLN A 1 360 ? -25.116 -54.468 18.105 1.00 37.30 409 GLN A C 1
ATOM 2796 O O . GLN A 1 360 ? -23.929 -54.799 18.023 1.00 34.86 409 GLN A O 1
ATOM 2802 N N . ARG A 1 361 ? -25.954 -54.951 19.028 1.00 35.33 410 ARG A N 1
ATOM 2803 C CA . ARG A 1 361 ? -25.547 -56.040 19.958 1.00 41.57 410 ARG A CA 1
ATOM 2804 C C . ARG A 1 361 ? -26.629 -57.127 20.059 1.00 41.70 410 ARG A C 1
ATOM 2805 O O . ARG A 1 361 ? -26.526 -57.991 20.948 1.00 40.62 410 ARG A O 1
ATOM 2813 N N . LEU A 1 362 ? -27.622 -57.111 19.167 1.00 37.29 411 LEU A N 1
ATOM 2814 C CA . LEU A 1 362 ? -28.734 -58.101 19.151 1.00 39.24 411 LEU A CA 1
ATOM 2815 C C . LEU A 1 362 ? -28.167 -59.520 19.276 1.00 41.66 411 LEU A C 1
ATOM 2816 O O . LEU A 1 362 ? -27.331 -59.894 18.444 1.00 38.80 411 LEU A O 1
ATOM 2821 N N . LYS A 1 363 ? -28.654 -60.291 20.250 1.00 36.63 412 LYS A N 1
ATOM 2822 C CA . LYS A 1 363 ? -28.156 -61.641 20.634 1.00 45.49 412 LYS A CA 1
ATOM 2823 C C . LYS A 1 363 ? -28.093 -62.566 19.412 1.00 38.37 412 LYS A C 1
ATOM 2824 O O . LYS A 1 363 ? -27.177 -63.412 19.346 1.00 40.45 412 LYS A O 1
ATOM 2830 N N . ASP A 1 364 ? -29.108 -62.508 18.549 1.00 40.40 413 ASP A N 1
ATOM 2831 C CA . ASP A 1 364 ? -29.263 -63.465 17.421 1.00 45.21 413 ASP A CA 1
ATOM 2832 C C . ASP A 1 364 ? -28.501 -63.023 16.165 1.00 44.41 413 ASP A C 1
ATOM 2833 O O . ASP A 1 364 ? -28.494 -63.794 15.199 1.00 44.74 413 ASP A O 1
ATOM 2838 N N . SER A 1 365 ? -27.813 -61.880 16.168 1.00 43.66 414 SER A N 1
ATOM 2839 C CA . SER A 1 365 ? -27.036 -61.468 14.971 1.00 40.02 414 SER A CA 1
ATOM 2840 C C . SER A 1 365 ? -25.540 -61.368 15.293 1.00 36.58 414 SER A C 1
ATOM 2841 O O . SER A 1 365 ? -24.709 -61.666 14.424 1.00 37.82 414 SER A O 1
ATOM 2844 N N . TRP A 1 366 ? -25.187 -60.935 16.502 1.00 38.10 415 TRP A N 1
ATOM 2845 C CA . TRP A 1 366 ? -23.770 -60.646 1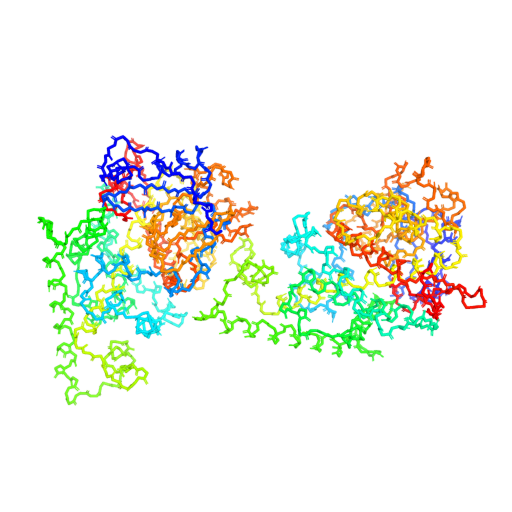6.844 1.00 37.11 415 TRP A CA 1
ATOM 2846 C C . TRP A 1 366 ? -23.168 -61.687 17.797 1.00 42.93 415 TRP A C 1
ATOM 2847 O O . TRP A 1 366 ? -23.607 -61.791 18.956 1.00 41.12 415 TRP A O 1
ATOM 2858 N N . VAL A 1 367 ? -22.095 -62.347 17.360 1.00 36.69 416 VAL A N 1
ATOM 2859 C CA . VAL A 1 367 ? -21.307 -63.280 18.217 1.00 41.30 416 VAL A CA 1
ATOM 2860 C C . VAL A 1 367 ? -20.607 -62.441 19.289 1.00 42.72 416 VAL A C 1
ATOM 2861 O O . VAL A 1 367 ? -20.264 -61.280 18.984 1.00 41.53 416 VAL A O 1
ATOM 2865 N N . GLU A 1 368 ? -20.402 -62.994 20.488 1.00 42.44 417 GLU A N 1
ATOM 2866 C CA . GLU A 1 368 ? -19.611 -62.296 21.538 1.00 44.21 417 GLU A CA 1
ATOM 2867 C C . GLU A 1 368 ? -20.105 -60.848 21.641 1.00 41.23 417 GLU A C 1
ATOM 2868 O O . GLU A 1 368 ? -19.286 -59.923 21.480 1.00 42.91 417 GLU A O 1
ATOM 2874 N N . ARG A 1 369 ? -21.420 -60.665 21.777 1.00 38.27 418 ARG A N 1
ATOM 2875 C CA . ARG A 1 369 ? -22.108 -59.407 21.382 1.00 38.45 418 ARG A CA 1
ATOM 2876 C C . ARG A 1 369 ? -21.630 -58.236 22.246 1.00 36.26 418 ARG A C 1
ATOM 2877 O O . ARG A 1 369 ? -21.586 -57.110 21.725 1.00 39.48 418 ARG A O 1
ATOM 2885 N N . LEU A 1 370 ? -21.291 -58.480 23.515 1.00 39.87 419 LEU A N 1
ATOM 2886 C CA . LEU A 1 370 ? -20.855 -57.423 24.466 1.00 40.60 419 LEU A CA 1
ATOM 2887 C C . LEU A 1 370 ? -19.338 -57.222 24.422 1.00 42.69 419 LEU A C 1
ATOM 2888 O O . LEU A 1 370 ? -18.852 -56.347 25.160 1.00 45.12 419 LEU A O 1
ATOM 2893 N N . ASP A 1 371 ? -18.613 -58.028 23.642 1.00 43.31 420 ASP A N 1
ATOM 2894 C CA . ASP A 1 371 ? -17.126 -57.994 23.633 1.00 41.12 420 ASP A CA 1
ATOM 2895 C C . ASP A 1 371 ? -16.625 -57.067 22.519 1.00 42.04 420 ASP A C 1
ATOM 2896 O O . ASP A 1 371 ? -17.179 -57.075 21.404 1.00 40.01 420 ASP A O 1
ATOM 2901 N N . PHE A 1 372 ? -15.548 -56.343 22.834 1.00 40.14 421 PHE A N 1
ATOM 2902 C CA . PHE A 1 372 ? -14.818 -55.424 21.924 1.00 41.62 421 PHE A CA 1
ATOM 2903 C C . PHE A 1 372 ? -13.818 -56.252 21.116 1.00 42.52 421 PHE A C 1
ATOM 2904 O O . PHE A 1 372 ? -12.758 -56.618 21.656 1.00 47.30 421 PHE A O 1
ATOM 2912 N N . ASN A 1 373 ? -14.223 -56.645 19.906 1.00 44.26 422 ASN A N 1
ATOM 2913 C CA . ASN A 1 373 ? -13.412 -57.520 19.020 1.00 44.73 422 ASN A CA 1
ATOM 2914 C C . ASN A 1 373 ? -13.372 -56.926 17.615 1.00 47.51 422 ASN A C 1
ATOM 2915 O O . ASN A 1 373 ? -14.196 -57.240 16.759 1.00 45.86 422 ASN A O 1
ATOM 2920 N N . PRO A 1 374 ? -12.393 -56.033 17.354 1.00 43.60 423 PRO A N 1
ATOM 2921 C CA . PRO A 1 374 ? -12.274 -55.370 16.055 1.00 42.31 423 PRO A CA 1
ATOM 2922 C C . PRO A 1 374 ? -12.128 -56.340 14.872 1.00 43.11 423 PRO A C 1
ATOM 2923 O O . PRO A 1 374 ? -12.433 -55.964 13.751 1.00 44.49 423 PRO A O 1
ATOM 2927 N N . ASP A 1 375 ? -11.673 -57.569 15.138 1.00 40.06 424 ASP A N 1
ATOM 2928 C CA . ASP A 1 375 ? -11.433 -58.601 14.095 1.00 46.46 424 ASP A CA 1
ATOM 2929 C C . ASP A 1 375 ? -12.764 -59.238 13.675 1.00 46.76 424 ASP A C 1
ATOM 2930 O O . ASP A 1 375 ? -12.770 -59.962 12.662 1.00 44.89 424 ASP A O 1
ATOM 2935 N N . ARG A 1 376 ? -13.885 -58.909 14.323 1.00 46.43 425 ARG A N 1
ATOM 2936 C CA . ARG A 1 376 ? -15.186 -59.509 13.923 1.00 40.20 425 ARG A CA 1
ATOM 2937 C C . ARG A 1 376 ? -15.489 -59.122 12.470 1.00 40.71 425 ARG A C 1
ATOM 2938 O O . ARG A 1 376 ? -16.172 -59.913 11.777 1.00 45.06 425 ARG A O 1
ATOM 2946 N N . TYR A 1 377 ? -14.912 -58.020 11.979 1.00 42.89 426 TYR A N 1
ATOM 2947 C CA . TYR A 1 377 ? -15.208 -57.499 10.617 1.00 47.53 426 TYR A CA 1
ATOM 2948 C C . TYR A 1 377 ? -14.326 -58.172 9.557 1.00 45.07 426 TYR A C 1
ATOM 2949 O O . TYR A 1 377 ? -14.650 -57.992 8.371 1.00 46.64 426 TYR A O 1
ATOM 2958 N N . LEU A 1 378 ? -13.390 -59.048 9.935 1.00 56.78 427 LEU A N 1
ATOM 2959 C CA . LEU A 1 378 ? -12.513 -59.751 8.957 1.00 47.55 427 LEU A CA 1
ATOM 2960 C C . LEU A 1 378 ? -13.126 -61.093 8.542 1.00 52.15 427 LEU A C 1
ATOM 2961 O O . LEU A 1 378 ? -12.576 -61.733 7.623 1.00 57.76 427 LEU A O 1
ATOM 2966 N N . GLN A 1 379 ? -14.280 -61.444 9.116 1.00 44.78 428 GLN A N 1
ATOM 2967 C CA . GLN A 1 379 ? -15.080 -62.618 8.677 1.00 44.71 428 GLN A CA 1
ATOM 2968 C C . GLN A 1 379 ? -16.533 -62.180 8.468 1.00 45.00 428 GLN A C 1
ATOM 2969 O O . GLN A 1 379 ? -16.813 -60.975 8.605 1.00 46.84 428 GLN A O 1
ATOM 2975 N N . ASP A 1 380 ? -17.412 -63.116 8.099 1.00 40.90 429 ASP A N 1
ATOM 2976 C CA . ASP A 1 380 ? -18.860 -62.820 7.946 1.00 43.45 429 ASP A CA 1
ATOM 2977 C C . ASP A 1 380 ? -19.356 -62.106 9.208 1.00 47.27 429 ASP A C 1
ATOM 2978 O O . ASP A 1 380 ? -19.059 -62.570 10.326 1.00 43.19 429 ASP A O 1
ATOM 2983 N N . ASN A 1 381 ? -20.142 -61.043 9.025 1.00 41.88 430 ASN A N 1
ATOM 2984 C CA . ASN A 1 381 ? -20.657 -60.240 10.166 1.00 39.28 430 ASN A CA 1
ATOM 2985 C C . ASN A 1 381 ? -21.882 -59.468 9.691 1.00 42.53 430 ASN A C 1
ATOM 2986 O O . ASN A 1 381 ? -22.040 -59.213 8.500 1.00 41.02 430 ASN A O 1
ATOM 2991 N N . PRO A 1 382 ? -22.779 -59.092 10.628 1.00 44.46 431 PRO A N 1
ATOM 2992 C CA . PRO A 1 382 ? -24.021 -58.416 10.257 1.00 43.41 431 PRO A CA 1
ATOM 2993 C C . PRO A 1 382 ? -23.874 -56.967 9.762 1.00 40.42 431 PRO A C 1
ATOM 2994 O O . PRO A 1 382 ? -24.830 -56.456 9.203 1.00 39.57 431 PRO A O 1
ATOM 2998 N N . ALA A 1 383 ? -22.688 -56.359 9.867 1.00 38.65 432 ALA A N 1
ATOM 2999 C CA . ALA A 1 383 ? -22.429 -55.005 9.322 1.00 41.67 432 ALA A CA 1
ATOM 3000 C C . ALA A 1 383 ? -22.417 -55.087 7.791 1.00 48.34 432 ALA A C 1
ATOM 3001 O O . ALA A 1 383 ? -23.107 -54.267 7.163 1.00 49.51 432 ALA A O 1
ATOM 3003 N N . SER A 1 384 ? -21.850 -56.158 7.228 1.00 45.69 433 SER A N 1
ATOM 3004 C CA . SER A 1 384 ? -21.833 -56.427 5.765 1.00 44.24 433 SER A CA 1
ATOM 3005 C C . SER A 1 384 ? -22.958 -57.403 5.400 1.00 46.76 433 SER A C 1
ATOM 3006 O O . SER A 1 384 ? -23.506 -57.302 4.285 1.00 53.60 433 SER A O 1
ATOM 3009 N N . GLY A 1 385 ? -23.357 -58.253 6.350 1.00 44.53 434 GLY A N 1
ATOM 3010 C CA . GLY A 1 385 ? -24.292 -59.370 6.108 1.00 41.75 434 GLY A CA 1
ATOM 3011 C C . GLY A 1 385 ? -25.744 -58.927 6.124 1.00 44.42 434 GLY A C 1
ATOM 3012 O O . GLY A 1 385 ? -26.587 -59.690 5.619 1.00 44.71 434 GLY A O 1
ATOM 3013 N N . GLU A 1 386 ? -26.058 -57.848 6.848 1.00 43.11 435 GLU A N 1
ATOM 3014 C CA . GLU A 1 386 ? -27.450 -57.345 6.993 1.00 39.30 435 GLU A CA 1
ATOM 3015 C C . GLU A 1 386 ? -27.482 -55.870 6.576 1.00 41.43 435 GLU A C 1
ATOM 3016 O O . GLU A 1 386 ? -26.408 -55.228 6.514 1.00 42.19 435 GLU A O 1
ATOM 3022 N N . LYS A 1 387 ? -28.666 -55.329 6.365 1.00 39.63 436 LYS A N 1
ATOM 3023 C CA . LYS A 1 387 ? -28.759 -53.925 5.918 1.00 46.49 436 LYS A CA 1
ATOM 3024 C C . LYS A 1 387 ? -28.730 -52.942 7.092 1.00 44.13 436 LYS A C 1
ATOM 3025 O O . LYS A 1 387 ? -28.017 -51.967 6.983 1.00 40.79 436 LYS A O 1
ATOM 3031 N N . PHE A 1 388 ? -29.417 -53.242 8.194 1.00 40.77 437 PHE A N 1
ATOM 3032 C CA . PHE A 1 388 ? -29.636 -52.224 9.255 1.00 41.53 437 PHE A CA 1
ATOM 3033 C C . PHE A 1 388 ? -29.291 -52.770 10.646 1.00 40.86 437 PHE A C 1
ATOM 3034 O O . PHE A 1 388 ? -29.828 -52.221 11.625 1.00 45.48 437 PHE A O 1
ATOM 3042 N N . ALA A 1 389 ? -28.405 -53.766 10.753 1.00 38.15 438 ALA A N 1
ATOM 3043 C CA . ALA A 1 389 ? -27.918 -54.294 12.051 1.00 38.70 438 ALA A CA 1
ATOM 3044 C C . ALA A 1 389 ? -26.856 -53.345 12.620 1.00 35.75 438 ALA A C 1
ATOM 3045 O O . ALA A 1 389 ? -26.710 -53.269 13.854 1.00 39.82 438 ALA A O 1
ATOM 3047 N N . TYR A 1 390 ? -26.090 -52.698 11.739 1.00 38.83 439 TYR A N 1
ATOM 3048 C CA . TYR A 1 390 ? -25.011 -51.732 12.074 1.00 36.70 439 TYR A CA 1
ATOM 3049 C C . TYR A 1 390 ? -25.357 -50.374 11.451 1.00 37.41 439 TYR A C 1
ATOM 3050 O O . TYR A 1 390 ? -25.212 -50.228 10.225 1.00 37.65 439 TYR A O 1
ATOM 3059 N N . VAL A 1 391 ? -25.907 -49.457 12.236 1.00 35.64 440 VAL A N 1
ATOM 3060 C CA . VAL A 1 391 ? -26.359 -48.158 11.673 1.00 31.82 440 VAL A CA 1
ATOM 3061 C C . VAL A 1 391 ? -25.970 -47.019 12.609 1.00 35.80 440 VAL A C 1
ATOM 3062 O O . VAL A 1 391 ? -26.846 -46.261 12.953 1.00 37.50 440 VAL A O 1
ATOM 3066 N N . PRO A 1 392 ? -24.690 -46.819 12.973 1.00 38.03 441 PRO A N 1
ATOM 3067 C CA . PRO A 1 392 ? -24.305 -45.752 13.890 1.00 32.85 441 PRO A CA 1
ATOM 3068 C C . PRO A 1 392 ? -24.540 -44.336 13.351 1.00 36.68 441 PRO A C 1
ATOM 3069 O O . PRO A 1 392 ? -24.630 -43.453 14.129 1.00 37.23 441 PRO A O 1
ATOM 3073 N N . PHE A 1 393 ? -24.538 -44.173 12.030 1.00 34.68 442 PHE A N 1
ATOM 3074 C CA . PHE A 1 393 ? -24.720 -42.849 11.388 1.00 36.48 442 PHE A CA 1
ATOM 3075 C C . PHE A 1 393 ? -26.089 -42.778 10.710 1.00 35.77 442 PHE A C 1
ATOM 3076 O O . PHE A 1 393 ? -26.260 -41.937 9.854 1.00 35.89 442 PHE A O 1
ATOM 3084 N N . GLY A 1 394 ? -26.999 -43.710 11.024 1.00 31.32 443 GLY A N 1
ATOM 3085 C CA . GLY A 1 394 ? -28.337 -43.830 10.416 1.00 36.70 443 GLY A CA 1
ATOM 3086 C C . GLY A 1 394 ? -28.257 -44.334 8.987 1.00 36.54 443 GLY A C 1
ATOM 3087 O O . GLY A 1 394 ? -27.181 -44.799 8.560 1.00 39.06 443 GLY A O 1
ATOM 3088 N N . ALA A 1 395 ? -29.328 -44.073 8.237 1.00 35.23 444 ALA A N 1
ATOM 3089 C CA . ALA A 1 395 ? -29.540 -44.521 6.841 1.00 37.39 444 ALA A CA 1
ATOM 3090 C C . ALA A 1 395 ? -30.777 -43.795 6.308 1.00 38.64 444 ALA A C 1
ATOM 3091 O O . ALA A 1 395 ? -31.655 -43.432 7.114 1.00 41.13 444 ALA A O 1
ATOM 3093 N N . GLY A 1 396 ? -30.871 -43.656 4.986 1.00 44.39 445 GLY A N 1
ATOM 3094 C CA . GLY A 1 396 ? -32.077 -43.119 4.328 1.00 42.04 445 GLY A CA 1
ATOM 3095 C C . GLY A 1 396 ? -32.049 -41.603 4.293 1.00 39.80 445 GLY A C 1
ATOM 3096 O O . GLY A 1 396 ? -30.940 -41.032 4.254 1.00 44.71 445 GLY A O 1
ATOM 3097 N N . ARG A 1 397 ? -33.218 -40.977 4.453 1.00 43.97 446 ARG A N 1
ATOM 3098 C CA . ARG A 1 397 ? -33.409 -39.541 4.114 1.00 45.66 446 ARG A CA 1
ATOM 3099 C C . ARG A 1 397 ? -32.845 -38.646 5.225 1.00 44.74 446 ARG A C 1
ATOM 3100 O O . ARG A 1 397 ? -32.393 -37.535 4.894 1.00 45.36 446 ARG A O 1
ATOM 3108 N N . HIS A 1 398 ? -32.722 -39.153 6.455 1.00 42.91 447 HIS A N 1
ATOM 3109 C CA . HIS A 1 398 ? -32.166 -38.377 7.595 1.00 38.69 447 HIS A CA 1
ATOM 3110 C C . HIS A 1 398 ? -30.741 -38.826 7.922 1.00 44.69 447 HIS A C 1
ATOM 3111 O O . HIS A 1 398 ? -30.272 -38.515 9.021 1.00 38.23 447 HIS A O 1
ATOM 3118 N N . ARG A 1 399 ? -30.061 -39.496 6.993 1.00 44.25 448 ARG A N 1
ATOM 3119 C CA . ARG A 1 399 ? -28.722 -40.064 7.293 1.00 40.24 448 ARG A CA 1
ATOM 3120 C C . ARG A 1 399 ? -27.682 -38.955 7.473 1.00 42.11 448 ARG A C 1
ATOM 3121 O O . ARG A 1 399 ? -27.864 -37.858 6.942 1.00 38.79 448 ARG A O 1
ATOM 3129 N N . CYS A 1 400 ? -26.600 -39.291 8.173 1.00 39.98 449 CYS A N 1
ATOM 3130 C CA . CYS A 1 400 ? -25.476 -38.378 8.492 1.00 41.32 449 CYS A CA 1
ATOM 3131 C C . CYS A 1 400 ? -24.772 -37.916 7.214 1.00 45.77 449 CYS A C 1
ATOM 3132 O O . CYS A 1 400 ? -24.731 -38.705 6.268 1.00 42.65 449 CYS A O 1
ATOM 3135 N N . ILE A 1 401 ? -24.143 -36.741 7.275 1.00 40.76 450 ILE A N 1
ATOM 3136 C CA . ILE A 1 401 ? -23.263 -36.185 6.206 1.00 43.04 450 ILE A CA 1
ATOM 3137 C C . ILE A 1 401 ? -21.821 -36.146 6.718 1.00 41.17 450 ILE A C 1
ATOM 3138 O O . ILE A 1 401 ? -20.933 -35.902 5.901 1.00 47.69 450 ILE A O 1
ATOM 3143 N N . GLY A 1 402 ? -21.586 -36.380 8.010 1.00 39.42 451 GLY A N 1
ATOM 3144 C CA . GLY A 1 402 ? -20.235 -36.219 8.577 1.00 40.19 451 GLY A CA 1
ATOM 3145 C C . GLY A 1 402 ? -19.516 -37.516 8.897 1.00 37.37 451 GLY A C 1
ATOM 3146 O O . GLY A 1 402 ? -18.509 -37.436 9.614 1.00 38.01 451 GLY A O 1
ATOM 3147 N N . GLU A 1 403 ? -19.952 -38.663 8.373 1.00 40.17 452 GLU A N 1
ATOM 3148 C CA . GLU A 1 403 ? -19.271 -39.943 8.711 1.00 39.87 452 GLU A CA 1
ATOM 3149 C C . GLU A 1 403 ? -17.787 -39.852 8.337 1.00 43.75 452 GLU A C 1
ATOM 3150 O O . GLU A 1 403 ? -16.937 -40.178 9.192 1.00 41.40 452 GLU A O 1
ATOM 3156 N N . ASN A 1 404 ? -17.473 -39.410 7.115 1.00 43.97 453 ASN A N 1
ATOM 3157 C CA . ASN A 1 404 ? -16.060 -39.340 6.654 1.00 43.39 453 ASN A CA 1
ATOM 3158 C C . ASN A 1 404 ? -15.286 -38.376 7.557 1.00 41.37 453 ASN A C 1
ATOM 3159 O O . ASN A 1 404 ? -14.176 -38.735 8.003 1.00 42.95 453 ASN A O 1
ATOM 3164 N N . PHE A 1 405 ? -15.851 -37.199 7.836 1.00 47.49 454 PHE A N 1
ATOM 3165 C CA . PHE A 1 405 ? -15.141 -36.210 8.688 1.00 45.50 454 PHE A CA 1
ATOM 3166 C C . PHE A 1 405 ? -14.909 -36.817 10.077 1.00 47.75 454 PHE A C 1
ATOM 3167 O O . PHE A 1 405 ? -13.803 -36.649 10.627 1.00 44.65 454 PHE A O 1
ATOM 3175 N N . ALA A 1 406 ? -15.915 -37.485 10.648 1.00 42.14 455 ALA A N 1
ATOM 3176 C CA . ALA A 1 406 ? -15.825 -38.056 12.014 1.00 41.68 455 ALA A CA 1
ATOM 3177 C C . ALA A 1 406 ? -14.678 -39.073 12.066 1.00 41.39 455 ALA A C 1
ATOM 3178 O O . ALA A 1 406 ? -13.893 -39.030 13.036 1.00 42.07 455 ALA A O 1
ATOM 3180 N N . TYR A 1 407 ? -14.530 -39.886 11.017 1.00 37.77 456 TYR A N 1
ATOM 3181 C CA . TYR A 1 407 ? -13.454 -40.907 10.914 1.00 46.16 456 TYR A CA 1
ATOM 3182 C C . TYR A 1 407 ? -12.091 -40.218 10.779 1.00 45.37 456 TYR A C 1
ATOM 3183 O O . TYR A 1 407 ? -11.119 -40.686 11.400 1.00 44.01 456 TYR A O 1
ATOM 3192 N N . VAL A 1 408 ? -11.999 -39.183 9.942 1.00 45.83 457 VAL A N 1
ATOM 3193 C CA . VAL A 1 408 ? -10.732 -38.408 9.774 1.00 49.96 457 VAL A CA 1
ATOM 3194 C C . VAL A 1 408 ? -10.359 -37.828 11.143 1.00 46.99 457 VAL A C 1
ATOM 3195 O O . VAL A 1 408 ? -9.187 -37.956 11.552 1.00 43.81 457 VAL A O 1
ATOM 3199 N N . GLN A 1 409 ? -11.350 -37.340 11.895 1.00 49.63 458 GLN A N 1
ATOM 3200 C CA . GLN A 1 409 ? -11.089 -36.612 13.166 1.00 43.64 458 GLN A CA 1
ATOM 3201 C C . GLN A 1 409 ? -10.659 -37.605 14.252 1.00 45.37 458 GLN A C 1
ATOM 3202 O O . GLN A 1 409 ? -9.570 -37.419 14.822 1.00 47.02 458 GLN A O 1
ATOM 3208 N N . ILE A 1 410 ? -11.438 -38.666 14.479 1.00 43.02 459 ILE A N 1
ATOM 3209 C CA . ILE A 1 410 ? -11.157 -39.681 15.539 1.00 47.33 459 ILE A CA 1
ATOM 3210 C C . ILE A 1 410 ? -9.856 -40.430 15.222 1.00 44.48 459 ILE A C 1
ATOM 3211 O O . ILE A 1 410 ? -9.102 -40.716 16.177 1.00 49.33 459 ILE A O 1
ATOM 3216 N N . LYS A 1 411 ? -9.628 -40.786 13.954 1.00 45.80 460 LYS A N 1
ATOM 3217 C CA . LYS A 1 411 ? -8.447 -41.588 13.535 1.00 48.88 460 LYS A CA 1
ATOM 3218 C C . LYS A 1 411 ? -7.177 -40.759 13.733 1.00 44.81 460 LYS A C 1
ATOM 3219 O O . LYS A 1 411 ? -6.170 -41.330 14.195 1.00 49.68 460 LYS A O 1
ATOM 3225 N N . THR A 1 412 ? -7.205 -39.500 13.290 1.00 49.35 461 THR A N 1
ATOM 3226 C CA . THR A 1 412 ? -6.054 -38.568 13.436 1.00 50.68 461 THR A CA 1
ATOM 3227 C C . THR A 1 412 ? -5.799 -38.300 14.922 1.00 52.42 461 THR A C 1
ATOM 3228 O O . THR A 1 412 ? -4.622 -38.378 15.321 1.00 57.68 461 THR A O 1
ATOM 3232 N N . ILE A 1 413 ? -6.838 -38.062 15.729 1.00 49.75 462 ILE A N 1
ATOM 3233 C CA . ILE A 1 413 ? -6.639 -37.801 17.187 1.00 50.23 462 ILE A CA 1
ATOM 3234 C C . ILE A 1 413 ? -6.066 -39.066 17.839 1.00 51.48 462 ILE A C 1
ATOM 3235 O O . ILE A 1 413 ? -5.140 -38.920 18.660 1.00 52.57 462 ILE A O 1
ATOM 3240 N N . TRP A 1 414 ? -6.562 -40.263 17.505 1.00 47.59 463 TRP A N 1
ATOM 3241 C CA . TRP A 1 414 ? -6.123 -41.488 18.227 1.00 49.38 463 TRP A CA 1
ATOM 3242 C C . TRP A 1 414 ? -4.787 -41.987 17.671 1.00 55.16 463 TRP A C 1
ATOM 3243 O O . TRP A 1 414 ? -3.971 -42.452 18.492 1.00 49.23 463 TRP A O 1
ATOM 3254 N N . SER A 1 415 ? -4.539 -41.782 16.373 1.00 46.94 464 SER A N 1
ATOM 3255 C CA . SER A 1 415 ? -3.207 -42.007 15.755 1.00 51.28 464 SER A CA 1
ATOM 3256 C C . SER A 1 415 ? -2.182 -41.193 16.550 1.00 49.79 464 SER A C 1
ATOM 3257 O O . SER A 1 415 ? -1.273 -41.816 17.129 1.00 55.38 464 SER A O 1
ATOM 3260 N N . THR A 1 416 ? -2.462 -39.901 16.743 1.00 57.15 465 THR A N 1
ATOM 3261 C CA . THR A 1 416 ? -1.588 -38.958 17.491 1.00 51.54 465 THR A CA 1
ATOM 3262 C C . THR A 1 416 ? -1.463 -39.434 18.942 1.00 58.93 465 THR A C 1
ATOM 3263 O O . THR A 1 416 ? -0.322 -39.672 19.377 1.00 63.85 465 THR A O 1
ATOM 3267 N N . MET A 1 417 ? -2.581 -39.699 19.625 1.00 54.06 466 MET A N 1
ATOM 3268 C CA . MET A 1 417 ? -2.554 -40.004 21.081 1.00 58.57 466 MET A CA 1
ATOM 3269 C C . MET A 1 417 ? -1.770 -41.296 21.351 1.00 63.44 466 MET A C 1
ATOM 3270 O O . MET A 1 417 ? -1.086 -41.345 22.394 1.00 67.84 466 MET A O 1
ATOM 3275 N N . LEU A 1 418 ? -1.821 -42.282 20.449 1.00 57.01 467 LEU A N 1
ATOM 3276 C CA . LEU A 1 418 ? -1.159 -43.601 20.649 1.00 62.44 467 LEU A CA 1
ATOM 3277 C C . LEU A 1 418 ? 0.348 -43.458 20.405 1.00 68.80 467 LEU A C 1
ATOM 3278 O O . LEU A 1 418 ? 1.121 -44.191 21.056 1.00 64.38 467 LEU A O 1
ATOM 3283 N N . ARG A 1 419 ? 0.747 -42.543 19.514 1.00 62.58 468 ARG A N 1
ATOM 3284 C CA . ARG A 1 419 ? 2.170 -42.172 19.289 1.00 64.73 468 ARG A CA 1
ATOM 3285 C C . ARG A 1 419 ? 2.710 -41.451 20.529 1.00 63.83 468 ARG A C 1
ATOM 3286 O O . ARG A 1 419 ? 3.870 -41.719 20.890 1.00 71.41 468 ARG A O 1
ATOM 3294 N N . LEU A 1 420 ? 1.876 -40.634 21.182 1.00 67.67 469 LEU A N 1
ATOM 3295 C CA . LEU A 1 420 ? 2.242 -39.789 22.353 1.00 61.18 469 LEU A CA 1
ATOM 3296 C C . LEU A 1 420 ? 2.423 -40.646 23.610 1.00 68.80 469 LEU A C 1
ATOM 3297 O O . LEU A 1 420 ? 3.226 -40.252 24.479 1.00 65.72 469 LEU A O 1
ATOM 3302 N N . TYR A 1 421 ? 1.511 -41.597 23.832 1.00 62.04 470 TYR A N 1
ATOM 3303 C CA . TYR A 1 421 ? 1.309 -42.238 25.158 1.00 63.84 470 TYR A CA 1
ATOM 3304 C C . TYR A 1 421 ? 0.880 -43.701 25.020 1.00 59.45 470 TYR A C 1
ATOM 3305 O O . TYR A 1 421 ? 0.274 -44.080 24.000 1.00 61.00 470 TYR A O 1
ATOM 3314 N N . GLU A 1 422 ? 1.111 -44.438 26.110 1.00 56.71 471 GLU A N 1
ATOM 3315 C CA . GLU A 1 422 ? 0.493 -45.753 26.430 1.00 60.06 471 GLU A CA 1
ATOM 3316 C C . GLU A 1 422 ? -0.536 -45.528 27.543 1.00 58.30 471 GLU A C 1
ATOM 3317 O O . GLU A 1 422 ? -0.245 -44.744 28.468 1.00 62.36 471 GLU A O 1
ATOM 3323 N N . PHE A 1 423 ? -1.721 -46.127 27.399 1.00 57.80 472 PHE A N 1
ATOM 3324 C CA . PHE A 1 423 ? -2.906 -45.911 28.270 1.00 56.88 472 PHE A CA 1
ATOM 3325 C C . PHE A 1 423 ? -3.264 -47.224 28.971 1.00 53.98 472 PHE A C 1
ATOM 3326 O O . PHE A 1 423 ? -3.275 -48.286 28.315 1.00 60.74 472 PHE A O 1
ATOM 3334 N N . ASP A 1 424 ? -3.649 -47.112 30.246 1.00 53.67 473 ASP A N 1
ATOM 3335 C CA . ASP A 1 424 ? -4.035 -48.269 31.096 1.00 54.30 473 ASP A CA 1
ATOM 3336 C C . ASP A 1 424 ? -5.280 -47.879 31.898 1.00 46.78 473 ASP A C 1
ATOM 3337 O O . ASP A 1 424 ? -5.470 -46.675 32.163 1.00 56.03 473 ASP A O 1
ATOM 3342 N N . LEU A 1 425 ? -6.056 -48.882 32.315 1.00 48.60 474 LEU A N 1
ATOM 3343 C CA . LEU A 1 425 ? -7.155 -48.709 33.297 1.00 49.25 474 LEU A CA 1
ATOM 3344 C C . LEU A 1 425 ? -6.546 -48.356 34.656 1.00 65.35 474 LEU A C 1
ATOM 3345 O O . LEU A 1 425 ? -5.334 -48.586 34.839 1.00 72.57 474 LEU A O 1
ATOM 3350 N N . ILE A 1 426 ? -7.345 -47.714 35.514 1.00 60.37 475 ILE A N 1
ATOM 3351 C CA . ILE A 1 426 ? -6.974 -47.448 36.935 1.00 67.38 475 ILE A CA 1
ATOM 3352 C C . ILE A 1 426 ? -7.697 -48.482 37.804 1.00 72.29 475 ILE A C 1
ATOM 3353 O O . ILE A 1 426 ? -8.945 -48.469 37.822 1.00 61.36 475 ILE A O 1
ATOM 3358 N N . ASP A 1 427 ? -6.938 -49.405 38.405 1.00 75.02 476 ASP A N 1
ATOM 3359 C CA . ASP A 1 427 ? -7.481 -50.468 39.292 1.00 73.60 476 ASP A CA 1
ATOM 3360 C C . ASP A 1 427 ? -8.449 -51.343 38.488 1.00 68.77 476 ASP A C 1
ATOM 3361 O O . ASP A 1 427 ? -9.511 -51.706 39.030 1.00 66.27 476 ASP A O 1
ATOM 3366 N N . GLY A 1 428 ? -8.132 -51.578 37.211 1.00 68.90 477 GLY A N 1
ATOM 3367 C CA . GLY A 1 428 ? -8.976 -52.351 36.280 1.00 67.52 477 GLY A CA 1
ATOM 3368 C C . GLY A 1 428 ? -10.425 -51.892 36.274 1.00 64.95 477 GLY A C 1
ATOM 3369 O O . GLY A 1 428 ? -11.282 -52.713 35.889 1.00 66.97 477 GLY A O 1
ATOM 3370 N N . TYR A 1 429 ? -10.706 -50.631 36.621 1.00 54.36 478 TYR A N 1
ATOM 3371 C CA . TYR A 1 429 ? -12.063 -50.035 36.480 1.00 55.87 478 TYR A CA 1
ATOM 3372 C C . TYR A 1 429 ? -12.348 -49.737 35.003 1.00 52.47 478 TYR A C 1
ATOM 3373 O O . TYR A 1 429 ? -11.619 -48.937 34.383 1.00 51.96 478 TYR A O 1
ATOM 3382 N N . PHE A 1 430 ? -13.410 -50.332 34.453 1.00 56.60 479 PHE A N 1
ATOM 3383 C CA . PHE A 1 430 ? -13.951 -49.977 33.113 1.00 57.86 479 PHE A CA 1
ATOM 3384 C C . PHE A 1 430 ? -15.169 -49.076 33.288 1.00 50.21 479 PHE A C 1
ATOM 3385 O O . PHE A 1 430 ? -16.134 -49.458 33.945 1.00 51.43 479 PHE A O 1
ATOM 3393 N N . PRO A 1 431 ? -15.167 -47.846 32.726 1.00 49.20 480 PRO A N 1
ATOM 3394 C CA . PRO A 1 431 ? -16.294 -46.928 32.896 1.00 47.36 480 PRO A CA 1
ATOM 3395 C C . PRO A 1 431 ? -17.655 -47.553 32.554 1.00 50.68 480 PRO A C 1
ATOM 3396 O O . PRO A 1 431 ? -17.784 -48.254 31.565 1.00 47.09 480 PRO A O 1
ATOM 3400 N N . THR A 1 432 ? -18.609 -47.398 33.475 1.00 46.41 481 THR A N 1
ATOM 3401 C CA . THR A 1 432 ? -20.029 -47.783 33.276 1.00 49.67 481 THR A CA 1
ATOM 3402 C C . THR A 1 432 ? -20.705 -46.659 32.485 1.00 43.78 481 THR A C 1
ATOM 3403 O O . THR A 1 432 ? -20.130 -45.558 32.393 1.00 44.95 481 THR A O 1
ATOM 3407 N N . VAL A 1 433 ? -21.933 -46.888 32.018 1.00 43.93 482 VAL A N 1
ATOM 3408 C CA . VAL A 1 433 ? -22.656 -45.909 31.154 1.00 50.29 482 VAL A CA 1
ATOM 3409 C C . VAL A 1 433 ? -23.462 -44.938 32.024 1.00 46.70 482 VAL A C 1
ATOM 3410 O O . VAL A 1 433 ? -24.294 -45.391 32.828 1.00 51.55 482 VAL A O 1
ATOM 3414 N N . ASN A 1 434 ? -23.321 -43.642 31.735 1.00 47.93 483 ASN A N 1
ATOM 3415 C CA . ASN A 1 434 ? -24.163 -42.540 32.271 1.00 47.04 483 ASN A CA 1
ATOM 3416 C C . ASN A 1 434 ? -25.373 -42.365 31.345 1.00 47.19 483 ASN A C 1
ATOM 3417 O O . ASN A 1 434 ? -25.160 -41.937 30.194 1.00 49.25 483 ASN A O 1
ATOM 3422 N N . TYR A 1 435 ? -26.587 -42.594 31.858 1.00 42.10 484 TYR A N 1
ATOM 3423 C CA . TYR A 1 435 ? -27.850 -42.492 31.080 1.00 42.58 484 TYR A CA 1
ATOM 3424 C C . TYR A 1 435 ? -28.511 -41.134 31.332 1.00 44.38 484 TYR A C 1
ATOM 3425 O O . TYR A 1 435 ? -29.669 -40.966 30.905 1.00 47.29 484 TYR A O 1
ATOM 3434 N N . THR A 1 436 ? -27.813 -40.219 32.015 1.00 47.17 485 THR A N 1
ATOM 3435 C CA . THR A 1 436 ? -28.329 -38.858 32.324 1.00 45.01 485 THR A CA 1
ATOM 3436 C C . THR A 1 436 ? -28.871 -38.248 31.029 1.00 41.91 485 THR A C 1
ATOM 3437 O O . THR A 1 436 ? -29.938 -37.610 31.071 1.00 46.59 485 THR A O 1
ATOM 3441 N N . THR A 1 437 ? -28.051 -38.268 29.977 1.00 39.77 486 THR A N 1
ATOM 3442 C CA . THR A 1 437 ? -28.435 -37.757 28.636 1.00 45.72 486 THR A CA 1
ATOM 3443 C C . THR A 1 437 ? -28.556 -38.948 27.682 1.00 44.46 486 THR A C 1
ATOM 3444 O O . THR A 1 437 ? -28.056 -40.039 28.012 1.00 44.20 486 THR A O 1
ATOM 3448 N N . MET A 1 438 ? -29.098 -38.690 26.491 1.00 40.87 487 MET A N 1
ATOM 3449 C CA . MET A 1 438 ? -29.368 -39.740 25.473 1.00 44.02 487 MET A CA 1
ATOM 3450 C C . MET A 1 438 ? -28.138 -39.856 24.568 1.00 41.73 487 MET A C 1
ATOM 3451 O O . MET A 1 438 ? -28.132 -40.723 23.675 1.00 41.60 487 MET A O 1
ATOM 3456 N N . ILE A 1 439 ? -27.121 -39.027 24.825 1.00 40.82 488 ILE A N 1
ATOM 3457 C CA . ILE A 1 439 ? -25.716 -39.278 24.380 1.00 43.79 488 ILE A CA 1
ATOM 3458 C C . ILE A 1 439 ? -24.961 -39.873 25.573 1.00 44.67 488 ILE A C 1
ATOM 3459 O O . ILE A 1 439 ? -24.535 -39.106 26.456 1.00 52.72 488 ILE A O 1
ATOM 3464 N N . HIS A 1 440 ? -24.796 -41.198 25.564 1.00 45.02 489 HIS A N 1
ATOM 3465 C CA . HIS A 1 440 ? -24.317 -42.008 26.715 1.00 50.42 489 HIS A CA 1
ATOM 3466 C C . HIS A 1 440 ? -22.817 -41.772 26.922 1.00 51.72 489 HIS A C 1
ATOM 3467 O O . HIS A 1 440 ? -22.041 -42.033 25.980 1.00 58.53 489 HIS A O 1
ATOM 3474 N N . THR A 1 441 ? -22.432 -41.332 28.124 1.00 50.89 490 THR A N 1
ATOM 3475 C CA . THR A 1 441 ? -21.042 -40.898 28.432 1.00 51.81 490 THR A CA 1
ATOM 3476 C C . THR A 1 441 ? -20.427 -41.853 29.450 1.00 46.06 490 THR A C 1
ATOM 3477 O O . THR A 1 441 ? -21.137 -42.443 30.261 1.00 47.00 490 THR A O 1
ATOM 3481 N N . PRO A 1 442 ? -19.089 -42.043 29.414 1.00 49.53 491 PRO A N 1
ATOM 3482 C CA . PRO A 1 442 ? -18.413 -42.914 30.376 1.00 47.03 491 PRO A CA 1
ATOM 3483 C C . PRO A 1 442 ? -18.362 -42.269 31.768 1.00 51.92 491 PRO A C 1
ATOM 3484 O O . PRO A 1 442 ? -17.962 -41.120 31.848 1.00 49.84 491 PRO A O 1
ATOM 3488 N N . GLU A 1 443 ? -18.838 -42.981 32.794 1.00 51.76 492 GLU A N 1
ATOM 3489 C CA . GLU A 1 443 ? -18.785 -42.525 34.211 1.00 56.26 492 GLU A CA 1
ATOM 3490 C C . GLU A 1 443 ? -17.337 -42.639 34.703 1.00 52.23 492 GLU A C 1
ATOM 3491 O O . GLU A 1 443 ? -16.643 -43.590 34.293 1.00 48.67 492 GLU A O 1
ATOM 3497 N N . ASN A 1 444 ? -16.861 -41.636 35.447 1.00 54.28 493 ASN A N 1
ATOM 3498 C CA . ASN A 1 444 ? -15.499 -41.603 36.046 1.00 52.95 493 ASN A CA 1
ATOM 3499 C C . ASN A 1 444 ? -14.446 -41.889 34.978 1.00 58.86 493 ASN A C 1
ATOM 3500 O O . ASN A 1 444 ? -13.648 -42.814 35.119 1.00 53.13 493 ASN A O 1
ATOM 3505 N N . PRO A 1 445 ? -14.401 -41.098 33.882 1.00 54.24 494 PRO A N 1
ATOM 3506 C CA . PRO A 1 445 ? -13.535 -41.433 32.751 1.00 50.21 494 PRO A CA 1
ATOM 3507 C C . PRO A 1 445 ? -12.096 -40.939 32.962 1.00 54.58 494 PRO A C 1
ATOM 3508 O O . PRO A 1 445 ? -11.541 -40.317 32.077 1.00 49.31 494 PRO A O 1
ATOM 3512 N N . VAL A 1 446 ? -11.498 -41.278 34.107 1.00 57.92 495 VAL A N 1
ATOM 3513 C CA . VAL A 1 446 ? -10.081 -40.929 34.422 1.00 50.72 495 VAL A CA 1
ATOM 3514 C C . VAL A 1 446 ? -9.186 -42.049 33.882 1.00 46.37 495 VAL A C 1
ATOM 3515 O O . VAL A 1 446 ? -9.463 -43.225 34.189 1.00 50.40 495 VAL A O 1
ATOM 3519 N N . ILE A 1 447 ? -8.231 -41.707 33.012 1.00 50.54 496 ILE A N 1
ATOM 3520 C CA . ILE A 1 447 ? -7.345 -42.701 32.333 1.00 60.79 496 ILE A CA 1
ATOM 3521 C C . ILE A 1 447 ? -5.920 -42.571 32.881 1.00 59.82 496 ILE A C 1
ATOM 3522 O O . ILE A 1 447 ? -5.550 -41.453 33.274 1.00 53.07 496 ILE A O 1
ATOM 3527 N N . ARG A 1 448 ? -5.166 -43.674 32.930 1.00 59.44 497 ARG A N 1
ATOM 3528 C CA . ARG A 1 448 ? -3.717 -43.648 33.268 1.00 61.36 497 ARG A CA 1
ATOM 3529 C C . ARG A 1 448 ? -2.919 -43.691 31.962 1.00 65.63 497 ARG A C 1
ATOM 3530 O O . ARG A 1 448 ? -3.219 -44.560 31.116 1.00 68.72 497 ARG A O 1
ATOM 3538 N N . TYR A 1 449 ? -1.938 -42.793 31.831 1.00 56.82 498 TYR A N 1
ATOM 3539 C CA . TYR A 1 449 ? -1.053 -42.663 30.644 1.00 64.10 498 TYR A CA 1
ATOM 3540 C C . TYR A 1 449 ? 0.403 -42.502 31.101 1.00 71.40 498 TYR A C 1
ATOM 3541 O O . TYR A 1 449 ? 0.620 -42.025 32.230 1.00 66.10 498 TYR A O 1
ATOM 3550 N N . LYS A 1 450 ? 1.323 -42.848 30.213 1.00 68.50 499 LYS A N 1
ATOM 3551 C CA . LYS A 1 450 ? 2.788 -42.702 30.384 1.00 75.57 499 LYS A CA 1
ATOM 3552 C C . LYS A 1 450 ? 3.358 -42.497 28.976 1.00 72.92 499 LYS A C 1
ATOM 3553 O O . LYS A 1 450 ? 2.754 -42.990 28.024 1.00 68.36 499 LYS A O 1
ATOM 3559 N N . ARG A 1 451 ? 4.520 -41.862 28.831 1.00 61.11 500 ARG A N 1
ATOM 3560 C CA . ARG A 1 451 ? 5.088 -41.556 27.489 1.00 69.71 500 ARG A CA 1
ATOM 3561 C C . ARG A 1 451 ? 5.337 -42.871 26.740 1.00 71.69 500 ARG A C 1
ATOM 3562 O O . ARG A 1 451 ? 5.738 -43.858 27.390 1.00 79.64 500 ARG A O 1
ATOM 3570 N N . ARG A 1 452 ? 4.961 -42.910 25.458 1.00 78.31 501 ARG A N 1
ATOM 3571 C CA . ARG A 1 452 ? 5.094 -44.080 24.546 1.00 90.77 501 ARG A CA 1
ATOM 3572 C C . ARG A 1 452 ? 6.574 -44.392 24.291 1.00 86.94 501 ARG A C 1
ATOM 3573 O O . ARG A 1 452 ? 7.328 -43.453 23.954 1.00 107.71 501 ARG A O 1
ATOM 3581 N N . SER A 1 453 ? 6.961 -45.664 24.436 1.00 90.90 502 SER A N 1
ATOM 3582 C CA . SER A 1 453 ? 8.227 -46.239 23.908 1.00 106.48 502 SER A CA 1
ATOM 3583 C C . SER A 1 453 ? 9.409 -45.318 24.235 1.00 119.88 502 SER A C 1
ATOM 3584 O O . SER A 1 453 ? 10.260 -45.678 25.052 1.00 102.03 502 SER A O 1
ATOM 3587 N N . GLY B 1 9 ? 9.608 -87.675 -10.774 1.00 79.73 58 GLY B N 1
ATOM 3588 C CA . GLY B 1 9 ? 9.679 -89.160 -10.896 1.00 67.84 58 GLY B CA 1
ATOM 3589 C C . GLY B 1 9 ? 9.293 -89.629 -12.288 1.00 66.62 58 GLY B C 1
ATOM 3590 O O . GLY B 1 9 ? 9.971 -89.224 -13.251 1.00 78.92 58 GLY B O 1
ATOM 3591 N N . LYS B 1 10 ? 8.212 -90.406 -12.407 1.00 59.16 59 LYS B N 1
ATOM 3592 C CA . LYS B 1 10 ? 7.781 -91.027 -13.689 1.00 63.04 59 LYS B CA 1
ATOM 3593 C C . LYS B 1 10 ? 6.659 -90.211 -14.345 1.00 60.32 59 LYS B C 1
ATOM 3594 O O . LYS B 1 10 ? 5.529 -90.220 -13.817 1.00 54.00 59 LYS B O 1
ATOM 3600 N N . LEU B 1 11 ? 6.908 -89.703 -15.556 1.00 52.20 60 LEU B N 1
ATOM 3601 C CA . LEU B 1 11 ? 5.953 -88.834 -16.297 1.00 51.21 60 LEU B CA 1
ATOM 3602 C C . LEU B 1 11 ? 4.837 -89.704 -16.869 1.00 50.43 60 LEU B C 1
ATOM 3603 O O . LEU B 1 11 ? 5.052 -90.881 -17.153 1.00 46.86 60 LEU B O 1
ATOM 3608 N N . PRO B 1 12 ? 3.579 -89.211 -16.922 1.00 46.23 61 PRO B N 1
ATOM 3609 C CA . PRO B 1 12 ? 2.505 -89.973 -17.559 1.00 48.16 61 PRO B CA 1
ATOM 3610 C C . PRO B 1 12 ? 2.903 -90.355 -18.980 1.00 44.75 61 PRO B C 1
ATOM 3611 O O . PRO B 1 12 ? 3.688 -89.646 -19.603 1.00 43.52 61 PRO B O 1
ATOM 3615 N N . PRO B 1 13 ? 2.266 -91.381 -19.585 1.00 46.02 62 PRO B N 1
ATOM 3616 C CA . PRO B 1 13 ? 2.489 -91.686 -20.999 1.00 51.94 62 PRO B CA 1
ATOM 3617 C C . PRO B 1 13 ? 2.144 -90.488 -21.897 1.00 52.96 62 PRO B C 1
ATOM 3618 O O . PRO B 1 13 ? 1.162 -89.811 -21.652 1.00 44.45 62 PRO B O 1
ATOM 3622 N N . TYR B 1 14 ? 2.939 -90.283 -22.949 1.00 49.57 63 TYR B N 1
ATOM 3623 C CA . TYR B 1 14 ? 2.822 -89.112 -23.856 1.00 52.33 63 TYR B CA 1
ATOM 3624 C C . TYR B 1 14 ? 2.323 -89.594 -25.222 1.00 51.90 63 TYR B C 1
ATOM 3625 O O . TYR B 1 14 ? 2.758 -90.680 -25.653 1.00 45.87 63 TYR B O 1
ATOM 3634 N N . ILE B 1 15 ? 1.278 -88.945 -25.748 1.00 44.71 64 ILE B N 1
ATOM 3635 C CA . ILE B 1 15 ? 0.650 -89.312 -27.051 1.00 46.25 64 ILE B CA 1
ATOM 3636 C C . ILE B 1 15 ? 1.477 -88.679 -28.175 1.00 51.49 64 ILE B C 1
ATOM 3637 O O . ILE B 1 15 ? 1.439 -87.444 -28.338 1.00 53.00 64 ILE B O 1
ATOM 3642 N N . PHE B 1 16 ? 2.226 -89.502 -28.910 1.00 53.37 65 PHE B N 1
ATOM 3643 C CA . PHE B 1 16 ? 3.084 -89.045 -30.033 1.00 55.15 65 PHE B CA 1
ATOM 3644 C C . PHE B 1 16 ? 2.219 -88.253 -31.018 1.00 50.39 65 PHE B C 1
ATOM 3645 O O . PHE B 1 16 ? 1.111 -88.710 -31.361 1.00 56.40 65 PHE B O 1
ATOM 3653 N N . SER B 1 17 ? 2.701 -87.087 -31.453 1.00 54.35 66 SER B N 1
ATOM 3654 C CA . SER B 1 17 ? 2.193 -86.409 -32.673 1.00 54.31 66 SER B CA 1
ATOM 3655 C C . SER B 1 17 ? 3.319 -86.328 -33.698 1.00 60.35 66 SER B C 1
ATOM 3656 O O . SER B 1 17 ? 4.437 -85.960 -33.348 1.00 51.67 66 SER B O 1
ATOM 3659 N N . PRO B 1 18 ? 3.040 -86.591 -34.994 1.00 66.18 67 PRO B N 1
ATOM 3660 C CA . PRO B 1 18 ? 4.045 -86.394 -36.038 1.00 66.95 67 PRO B CA 1
ATOM 3661 C C . PRO B 1 18 ? 4.317 -84.906 -36.309 1.00 68.73 67 PRO B C 1
ATOM 3662 O O . PRO B 1 18 ? 5.235 -84.617 -37.052 1.00 71.53 67 PRO B O 1
ATOM 3666 N N . ILE B 1 19 ? 3.452 -84.018 -35.807 1.00 68.08 68 ILE B N 1
ATOM 3667 C CA . ILE B 1 19 ? 3.502 -82.551 -36.086 1.00 52.69 68 ILE B CA 1
ATOM 3668 C C . ILE B 1 19 ? 4.129 -81.818 -34.905 1.00 62.07 68 ILE B C 1
ATOM 3669 O O . ILE B 1 19 ? 3.430 -81.529 -33.937 1.00 55.99 68 ILE B O 1
ATOM 3674 N N . PRO B 1 20 ? 5.361 -81.283 -35.066 1.00 65.22 69 PRO B N 1
ATOM 3675 C CA . PRO B 1 20 ? 5.994 -80.464 -34.032 1.00 58.58 69 PRO B CA 1
ATOM 3676 C C . PRO B 1 20 ? 5.220 -79.166 -33.765 1.00 62.12 69 PRO B C 1
ATOM 3677 O O . PRO B 1 20 ? 4.613 -78.647 -34.688 1.00 58.03 69 PRO B O 1
ATOM 3681 N N . PHE B 1 21 ? 5.221 -78.749 -32.493 1.00 59.45 70 PHE B N 1
ATOM 3682 C CA . PHE B 1 21 ? 4.588 -77.526 -31.928 1.00 58.74 70 PHE B CA 1
ATOM 3683 C C . PHE B 1 21 ? 3.061 -77.669 -31.931 1.00 56.00 70 PHE B C 1
ATOM 3684 O O . PHE B 1 21 ? 2.452 -77.555 -30.854 1.00 58.25 70 PHE B O 1
ATOM 3692 N N . LEU B 1 22 ? 2.451 -77.863 -33.103 1.00 52.21 71 LEU B N 1
ATOM 3693 C CA . LEU B 1 22 ? 0.977 -77.982 -33.255 1.00 54.75 71 LEU B CA 1
ATOM 3694 C C . LEU B 1 22 ? 0.468 -79.146 -32.398 1.00 53.46 71 LEU B C 1
ATOM 3695 O O . LEU B 1 22 ? -0.533 -78.960 -31.678 1.00 52.62 71 LEU B O 1
ATOM 3700 N N . GLY B 1 23 ? 1.168 -80.283 -32.427 1.00 47.04 72 GLY B N 1
ATOM 3701 C CA . GLY B 1 23 ? 0.731 -81.488 -31.700 1.00 47.76 72 GLY B CA 1
ATOM 3702 C C . GLY B 1 23 ? -0.655 -81.913 -32.151 1.00 54.13 72 GLY B C 1
ATOM 3703 O O . GLY B 1 23 ? -0.880 -81.971 -33.375 1.00 49.81 72 GLY B O 1
ATOM 3704 N N . HIS B 1 24 ? -1.567 -82.132 -31.198 1.00 45.87 73 HIS B N 1
ATOM 3705 C CA . HIS B 1 24 ? -2.943 -82.628 -31.468 1.00 42.01 73 HIS B CA 1
ATOM 3706 C C . HIS B 1 24 ? -3.943 -81.471 -31.377 1.00 44.60 73 HIS B C 1
ATOM 3707 O O . HIS B 1 24 ? -5.137 -81.767 -31.177 1.00 44.78 73 HIS B O 1
ATOM 3714 N N . ALA B 1 25 ? -3.488 -80.230 -31.587 1.00 44.43 74 ALA B N 1
ATOM 3715 C CA . ALA B 1 25 ? -4.346 -79.030 -31.455 1.00 42.14 74 ALA B CA 1
ATOM 3716 C C . ALA B 1 25 ? -5.561 -79.159 -32.382 1.00 48.03 74 ALA B C 1
ATOM 3717 O O . ALA B 1 25 ? -6.674 -78.844 -31.921 1.00 45.08 74 ALA B O 1
ATOM 3719 N N . ILE B 1 26 ? -5.408 -79.711 -33.591 1.00 46.80 75 ILE B N 1
ATOM 3720 C CA . ILE B 1 26 ? -6.532 -79.746 -34.574 1.00 42.52 75 ILE B CA 1
ATOM 3721 C C . ILE B 1 26 ? -7.505 -80.875 -34.210 1.00 43.96 75 ILE B C 1
ATOM 3722 O O . ILE B 1 26 ? -8.707 -80.578 -34.075 1.00 50.54 75 ILE B O 1
ATOM 3727 N N . ALA B 1 27 ? -7.016 -82.107 -34.031 1.00 43.48 76 ALA B N 1
ATOM 3728 C CA . ALA B 1 27 ? -7.861 -83.293 -33.761 1.00 48.26 76 ALA B CA 1
ATOM 3729 C C . ALA B 1 27 ? -8.628 -83.085 -32.447 1.00 53.07 76 ALA B C 1
ATOM 3730 O O . ALA B 1 27 ? -9.836 -83.388 -32.402 1.00 44.71 76 ALA B O 1
ATOM 3732 N N . PHE B 1 28 ? -7.989 -82.503 -31.427 1.00 49.05 77 PHE B N 1
ATOM 3733 C CA . PHE B 1 28 ? -8.640 -82.281 -30.110 1.00 48.05 77 PHE B CA 1
ATOM 3734 C C . PHE B 1 28 ? -9.754 -81.241 -30.269 1.00 43.78 77 PHE B C 1
ATOM 3735 O O . PHE B 1 28 ? -10.897 -81.504 -29.844 1.00 45.09 77 PHE B O 1
ATOM 3743 N N . GLY B 1 29 ? -9.411 -80.085 -30.843 1.00 48.62 78 GLY B N 1
ATOM 3744 C CA . GLY B 1 29 ? -10.355 -78.968 -31.039 1.00 49.63 78 GLY B CA 1
ATOM 3745 C C . GLY B 1 29 ? -11.579 -79.420 -31.817 1.00 48.95 78 GLY B C 1
ATOM 3746 O O . GLY B 1 29 ? -12.705 -79.022 -31.471 1.00 53.65 78 GLY B O 1
ATOM 3747 N N . LYS B 1 30 ? -11.389 -80.318 -32.784 1.00 45.86 79 LYS B N 1
ATOM 3748 C CA . LYS B 1 30 ? -12.466 -80.699 -33.733 1.00 48.11 79 LYS B CA 1
ATOM 3749 C C . LYS B 1 30 ? -13.428 -81.690 -33.067 1.00 49.82 79 LYS B C 1
ATOM 3750 O O . LYS B 1 30 ? -14.654 -81.562 -33.277 1.00 50.45 79 LYS B O 1
ATOM 3756 N N . SER B 1 31 ? -12.896 -82.644 -32.298 1.00 45.43 80 SER B N 1
ATOM 3757 C CA . SER B 1 31 ? -13.694 -83.724 -31.658 1.00 47.75 80 SER B CA 1
ATOM 3758 C C . SER B 1 31 ? -13.077 -84.091 -30.312 1.00 45.23 80 SER B C 1
ATOM 3759 O O . SER B 1 31 ? -12.491 -85.160 -30.172 1.00 44.96 80 SER B O 1
ATOM 3762 N N . PRO B 1 32 ? -13.200 -83.231 -29.277 1.00 43.17 81 PRO B N 1
ATOM 3763 C CA . PRO B 1 32 ? -12.476 -83.429 -28.020 1.00 41.07 81 PRO B CA 1
ATOM 3764 C C . PRO B 1 32 ? -12.935 -84.652 -27.215 1.00 38.28 81 PRO B C 1
ATOM 3765 O O . PRO B 1 32 ? -12.103 -85.247 -26.561 1.00 41.57 81 PRO B O 1
ATOM 3769 N N . ILE B 1 33 ? -14.225 -84.994 -27.273 1.00 39.85 82 ILE B N 1
ATOM 3770 C CA . ILE B 1 33 ? -14.787 -86.121 -26.468 1.00 42.68 82 ILE B CA 1
ATOM 3771 C C . ILE B 1 33 ? -14.307 -87.438 -27.083 1.00 43.37 82 ILE B C 1
ATOM 3772 O O . ILE B 1 33 ? -13.771 -88.281 -26.343 1.00 42.79 82 ILE B O 1
ATOM 3777 N N . GLU B 1 34 ? -14.446 -87.577 -28.404 1.00 46.15 83 GLU B N 1
ATOM 3778 C CA . GLU B 1 34 ? -13.967 -88.768 -29.157 1.00 43.71 83 GLU B CA 1
ATOM 3779 C C . GLU B 1 34 ? -12.449 -88.893 -28.973 1.00 40.56 83 GLU B C 1
ATOM 3780 O O . GLU B 1 34 ? -11.974 -90.021 -28.741 1.00 41.66 83 GLU B O 1
ATOM 3786 N N . PHE B 1 35 ? -11.714 -87.775 -29.006 1.00 38.34 84 PHE B N 1
ATOM 3787 C CA . PHE B 1 35 ? -10.240 -87.757 -28.810 1.00 41.12 84 PHE B CA 1
ATOM 3788 C C . PHE B 1 35 ? -9.892 -88.319 -27.426 1.00 46.91 84 PHE B C 1
ATOM 3789 O O . PHE B 1 35 ? -8.936 -89.107 -27.327 1.00 40.80 84 PHE B O 1
ATOM 3797 N N . LEU B 1 36 ? -10.560 -87.846 -26.368 1.00 38.85 85 LEU B N 1
ATOM 3798 C CA . LEU B 1 36 ? -10.225 -88.238 -24.972 1.00 39.22 85 LEU B CA 1
ATOM 3799 C C . LEU B 1 36 ? -10.679 -89.680 -24.715 1.00 36.06 85 LEU B C 1
ATOM 3800 O O . LEU B 1 36 ? -9.933 -90.404 -24.026 1.00 36.70 85 LEU B O 1
ATOM 3805 N N . GLU B 1 37 ? -11.801 -90.118 -25.299 1.00 38.12 86 GLU B N 1
ATOM 3806 C CA . GLU B 1 37 ? -12.304 -91.508 -25.120 1.00 40.00 86 GLU B CA 1
ATOM 3807 C C . GLU B 1 37 ? -11.346 -92.500 -25.791 1.00 46.36 86 GLU B C 1
ATOM 3808 O O . GLU B 1 37 ? -11.044 -93.545 -25.180 1.00 46.43 86 GLU B O 1
ATOM 3814 N N . ASN B 1 38 ? -10.812 -92.150 -26.964 1.00 45.53 87 ASN B N 1
ATOM 3815 C CA . ASN B 1 38 ? -9.844 -92.998 -27.710 1.00 42.72 87 ASN B CA 1
ATOM 3816 C C . ASN B 1 38 ? -8.531 -93.060 -26.923 1.00 42.43 87 ASN B C 1
ATOM 3817 O O . ASN B 1 38 ? -7.949 -94.153 -26.829 1.00 50.98 87 ASN B O 1
ATOM 3822 N N . ALA B 1 39 ? -8.091 -91.933 -26.356 1.00 41.10 88 ALA B N 1
ATOM 3823 C CA . ALA B 1 39 ? -6.851 -91.861 -25.550 1.00 39.47 88 ALA B CA 1
ATOM 3824 C C . ALA B 1 39 ? -7.026 -92.705 -24.283 1.00 45.72 88 ALA B C 1
ATOM 3825 O O . ALA B 1 39 ? -6.063 -93.390 -23.887 1.00 45.95 88 ALA B O 1
ATOM 3827 N N . TYR B 1 40 ? -8.208 -92.645 -23.663 1.00 49.26 89 TYR B N 1
ATOM 3828 C CA . TYR B 1 40 ? -8.522 -93.420 -22.434 1.00 49.80 89 TYR B CA 1
ATOM 3829 C C . TYR B 1 40 ? -8.303 -94.911 -22.711 1.00 43.60 89 TYR B C 1
ATOM 3830 O O . TYR B 1 40 ? -7.590 -95.567 -21.930 1.00 46.39 89 TYR B O 1
ATOM 3839 N N . GLU B 1 41 ? -8.809 -95.392 -23.852 1.00 46.34 90 GLU B N 1
ATOM 3840 C CA . GLU B 1 41 ? -8.736 -96.820 -24.268 1.00 51.57 90 GLU B CA 1
ATOM 3841 C C . GLU B 1 41 ? -7.278 -97.205 -24.539 1.00 51.81 90 GLU B C 1
ATOM 3842 O O . GLU B 1 41 ? -6.844 -98.281 -24.086 1.00 51.35 90 GLU B O 1
ATOM 3848 N N . LYS B 1 42 ? -6.502 -96.311 -25.158 1.00 53.44 91 LYS B N 1
ATOM 3849 C CA . LYS B 1 42 ? -5.113 -96.656 -25.562 1.00 52.69 91 LYS B CA 1
ATOM 3850 C C . LYS B 1 42 ? -4.114 -96.401 -24.425 1.00 50.98 91 LYS B C 1
ATOM 3851 O O . LYS B 1 42 ? -3.117 -97.133 -24.363 1.00 52.93 91 LYS B O 1
ATOM 3857 N N . TYR B 1 43 ? -4.275 -95.360 -23.604 1.00 47.53 92 TYR B N 1
ATOM 3858 C CA . TYR B 1 43 ? -3.205 -94.917 -22.671 1.00 44.56 92 TYR B CA 1
ATOM 3859 C C . TYR B 1 43 ? -3.650 -94.987 -21.207 1.00 46.99 92 TYR B C 1
ATOM 3860 O O . TYR B 1 43 ? -2.778 -94.779 -20.339 1.00 51.42 92 TYR B O 1
ATOM 3869 N N . GLY B 1 44 ? -4.944 -95.185 -20.938 1.00 46.93 93 GLY B N 1
ATOM 3870 C CA . GLY B 1 44 ? -5.461 -95.287 -19.559 1.00 47.47 93 GLY B CA 1
ATOM 3871 C C . GLY B 1 44 ? -5.913 -93.930 -19.026 1.00 51.45 93 GLY B C 1
ATOM 3872 O O . GLY B 1 44 ? -6.102 -92.997 -19.803 1.00 45.43 93 GLY B O 1
ATOM 3873 N N . PRO B 1 45 ? -6.061 -93.764 -17.691 1.00 46.81 94 PRO B N 1
ATOM 3874 C CA . PRO B 1 45 ? -6.754 -92.601 -17.137 1.00 40.80 94 PRO B CA 1
ATOM 3875 C C . PRO B 1 45 ? -5.919 -91.317 -17.034 1.00 42.67 94 PRO B C 1
ATOM 3876 O O . PRO B 1 45 ? -6.475 -90.293 -16.667 1.00 42.68 94 PRO B O 1
ATOM 3880 N N . VAL B 1 46 ? -4.595 -91.444 -17.159 1.00 40.12 95 VAL B N 1
ATOM 3881 C CA . VAL B 1 46 ? -3.665 -90.284 -17.020 1.00 38.83 95 VAL B CA 1
ATOM 3882 C C . VAL B 1 46 ? -2.700 -90.310 -18.210 1.00 52.11 95 VAL B C 1
ATOM 3883 O O . VAL B 1 46 ? -2.041 -91.351 -18.421 1.00 46.71 95 VAL B O 1
ATOM 3887 N N . PHE B 1 47 ? -2.707 -89.247 -19.021 1.00 47.96 96 PHE B N 1
ATOM 3888 C CA . PHE B 1 47 ? -1.867 -89.172 -20.245 1.00 44.97 96 PHE B CA 1
ATOM 3889 C C . PHE B 1 47 ? -1.632 -87.705 -20.610 1.00 46.00 96 PHE B C 1
ATOM 3890 O O . PHE B 1 47 ? -2.355 -86.823 -20.120 1.00 39.99 96 PHE B O 1
ATOM 3898 N N . SER B 1 48 ? -0.545 -87.473 -21.348 1.00 42.81 97 SER B N 1
ATOM 3899 C CA . SER B 1 48 ? -0.032 -86.125 -21.699 1.00 40.75 97 SER B CA 1
ATOM 3900 C C . SER B 1 48 ? 0.042 -86.031 -23.226 1.00 46.63 97 SER B C 1
ATOM 3901 O O . SER B 1 48 ? 0.155 -87.083 -23.887 1.00 40.87 97 SER B O 1
ATOM 3904 N N . PHE B 1 49 ? -0.209 -84.833 -23.757 1.00 44.13 98 PHE B N 1
ATOM 3905 C CA . PHE B 1 49 ? -0.018 -84.551 -25.202 1.00 47.23 98 PHE B CA 1
ATOM 3906 C C . PHE B 1 49 ? 0.258 -83.056 -25.379 1.00 47.94 98 PHE B C 1
ATOM 3907 O O . PHE B 1 49 ? 0.022 -82.251 -24.456 1.00 43.44 98 PHE B O 1
ATOM 3915 N N . THR B 1 50 ? 0.816 -82.716 -26.543 1.00 46.19 99 THR B N 1
ATOM 3916 C CA . THR B 1 50 ? 1.152 -81.315 -26.907 1.00 45.05 99 THR B CA 1
ATOM 3917 C C . THR B 1 50 ? -0.033 -80.687 -27.646 1.00 40.77 99 THR B C 1
ATOM 3918 O O . THR B 1 50 ? -0.597 -81.341 -28.546 1.00 40.00 99 THR B O 1
ATOM 3922 N N . MET B 1 51 ? -0.328 -79.421 -27.341 1.00 41.69 100 MET B N 1
ATOM 3923 C CA . MET B 1 51 ? -1.067 -78.543 -28.287 1.00 46.49 100 MET B CA 1
ATOM 3924 C C . MET B 1 51 ? -0.382 -77.175 -28.303 1.00 48.71 100 MET B C 1
ATOM 3925 O O . MET B 1 51 ? -0.057 -76.686 -27.202 1.00 47.03 100 MET B O 1
ATOM 3930 N N . VAL B 1 52 ? -0.081 -76.680 -29.508 1.00 46.54 101 VAL B N 1
ATOM 3931 C CA . VAL B 1 52 ? 0.445 -75.303 -29.760 1.00 47.10 101 VAL B CA 1
ATOM 3932 C C . VAL B 1 52 ? 1.613 -75.041 -28.801 1.00 43.83 101 VAL B C 1
ATOM 3933 O O . VAL B 1 52 ? 1.586 -74.023 -28.085 1.00 49.42 101 VAL B O 1
ATOM 3937 N N . GLY B 1 53 ? 2.556 -75.982 -28.708 1.00 47.83 102 GLY B N 1
ATOM 3938 C CA . GLY B 1 53 ? 3.840 -75.773 -28.010 1.00 47.89 102 GLY B CA 1
ATOM 3939 C C . GLY B 1 53 ? 3.742 -75.967 -26.507 1.00 54.11 102 GLY B C 1
ATOM 3940 O O . GLY B 1 53 ? 4.746 -75.668 -25.828 1.00 50.28 102 GLY B O 1
ATOM 3941 N N . LYS B 1 54 ? 2.623 -76.496 -25.996 1.00 52.82 103 LYS B N 1
ATOM 3942 C CA . LYS B 1 54 ? 2.410 -76.670 -24.533 1.00 50.78 103 LYS B CA 1
ATOM 3943 C C . LYS B 1 54 ? 1.940 -78.095 -24.222 1.00 47.77 103 LYS B C 1
ATOM 3944 O O . LYS B 1 54 ? 1.239 -78.727 -25.044 1.00 40.36 103 LYS B O 1
ATOM 3950 N N . THR B 1 55 ? 2.253 -78.555 -23.009 1.00 45.65 104 THR B N 1
ATOM 3951 C CA . THR B 1 55 ? 1.902 -79.927 -22.561 1.00 40.35 104 THR B CA 1
ATOM 3952 C C . THR B 1 55 ? 0.614 -79.881 -21.734 1.00 37.18 104 THR B C 1
ATOM 3953 O O . THR B 1 55 ? 0.510 -79.064 -20.799 1.00 42.00 104 THR B O 1
ATOM 3957 N N . PHE B 1 56 ? -0.343 -80.725 -22.123 1.00 42.48 105 PHE B N 1
ATOM 3958 C CA . PHE B 1 56 ? -1.626 -80.947 -21.407 1.00 41.92 105 PHE B CA 1
ATOM 3959 C C . PHE B 1 56 ? -1.596 -82.366 -20.840 1.00 44.65 105 PHE B C 1
ATOM 3960 O O . PHE B 1 56 ? -1.182 -83.300 -21.550 1.00 46.10 105 PHE B O 1
ATOM 3968 N N . THR B 1 57 ? -1.940 -82.489 -19.557 1.00 40.55 106 THR B N 1
ATOM 3969 C CA . THR B 1 57 ? -2.119 -83.807 -18.893 1.00 39.99 106 THR B CA 1
ATOM 3970 C C . THR B 1 57 ? -3.583 -83.941 -18.472 1.00 39.19 106 THR B C 1
ATOM 3971 O O . THR B 1 57 ? -4.075 -83.048 -17.764 1.00 41.06 106 THR B O 1
ATOM 3975 N N . TYR B 1 58 ? -4.262 -84.984 -18.955 1.00 41.73 107 TYR B N 1
ATOM 3976 C CA . TYR B 1 58 ? -5.692 -85.237 -18.645 1.00 38.24 107 TYR B CA 1
ATOM 3977 C C . TYR B 1 58 ? -5.831 -86.342 -17.593 1.00 43.50 107 TYR B C 1
ATOM 3978 O O . TYR B 1 58 ? -5.031 -87.297 -17.545 1.00 41.66 107 TYR B O 1
ATOM 3987 N N . LEU B 1 59 ? -6.787 -86.114 -16.691 1.00 40.04 108 LEU B N 1
ATOM 3988 C CA . LEU B 1 59 ? -7.171 -87.032 -15.590 1.00 35.59 108 LEU B CA 1
ATOM 3989 C C . LEU B 1 59 ? -8.600 -87.499 -15.868 1.00 37.34 108 LEU B C 1
ATOM 3990 O O . LEU B 1 59 ? -9.514 -86.655 -15.825 1.00 40.75 108 LEU B O 1
ATOM 3995 N N . LEU B 1 60 ? -8.754 -88.738 -16.336 1.00 36.84 109 LEU B N 1
ATOM 3996 C CA . LEU B 1 60 ? -10.103 -89.282 -16.633 1.00 42.73 109 LEU B CA 1
ATOM 3997 C C . LEU B 1 60 ? -10.490 -90.276 -15.534 1.00 42.57 109 LEU B C 1
ATOM 3998 O O . LEU B 1 60 ? -9.635 -91.079 -15.105 1.00 40.43 109 LEU B O 1
ATOM 4003 N N . GLY B 1 61 ? -11.798 -90.340 -15.282 1.00 40.32 110 GLY B N 1
ATOM 4004 C CA . GLY B 1 61 ? -12.403 -91.207 -14.256 1.00 33.24 110 GLY B CA 1
ATOM 4005 C C . GLY B 1 61 ? -12.306 -90.541 -12.896 1.00 38.79 110 GLY B C 1
ATOM 4006 O O . GLY B 1 61 ? -11.527 -89.575 -12.759 1.00 36.90 110 GLY B O 1
ATOM 4007 N N . SER B 1 62 ? -13.080 -91.048 -11.935 1.00 38.69 111 SER B N 1
ATOM 4008 C CA . SER B 1 62 ? -13.193 -90.475 -10.569 1.00 43.15 111 SER B CA 1
ATOM 4009 C C . SER B 1 62 ? -11.810 -90.424 -9.907 1.00 39.18 111 SER B C 1
ATOM 4010 O O . SER B 1 62 ? -11.414 -89.335 -9.469 1.00 37.55 111 SER B O 1
ATOM 4013 N N . ASP B 1 63 ? -11.065 -91.532 -9.885 1.00 41.96 112 ASP B N 1
ATOM 4014 C CA . ASP B 1 63 ? -9.846 -91.653 -9.039 1.00 42.53 112 ASP B CA 1
ATOM 4015 C C . ASP B 1 63 ? -8.797 -90.636 -9.500 1.00 42.65 112 ASP B C 1
ATOM 4016 O O . ASP B 1 63 ? -8.194 -89.977 -8.630 1.00 44.83 112 ASP B O 1
ATOM 4021 N N . ALA B 1 64 ? -8.570 -90.511 -10.811 1.00 41.73 113 ALA B N 1
ATOM 4022 C CA . ALA B 1 64 ? -7.560 -89.569 -11.346 1.00 40.17 113 ALA B CA 1
ATOM 4023 C C . ALA B 1 64 ? -8.072 -88.130 -11.205 1.00 39.50 113 ALA B C 1
ATOM 4024 O O . ALA B 1 64 ? -7.269 -87.247 -10.830 1.00 36.99 113 ALA B O 1
ATOM 4026 N N . ALA B 1 65 ? -9.354 -87.876 -11.496 1.00 38.57 114 ALA B N 1
ATOM 4027 C CA . ALA B 1 65 ? -9.908 -86.502 -11.481 1.00 35.83 114 ALA B CA 1
ATOM 4028 C C . ALA B 1 65 ? -9.821 -85.934 -10.060 1.00 37.16 114 ALA B C 1
ATOM 4029 O O . ALA B 1 65 ? -9.711 -84.700 -9.940 1.00 36.75 114 ALA B O 1
ATOM 4031 N N . ALA B 1 66 ? -9.723 -86.791 -9.037 1.00 42.32 115 ALA B N 1
ATOM 4032 C CA . ALA B 1 66 ? -9.699 -86.371 -7.614 1.00 40.43 115 ALA B CA 1
ATOM 4033 C C . ALA B 1 66 ? -8.509 -85.439 -7.356 1.00 37.23 115 ALA B C 1
ATOM 4034 O O . ALA B 1 66 ? -8.657 -84.515 -6.529 1.00 39.62 115 ALA B O 1
ATOM 4036 N N . LEU B 1 67 ? -7.390 -85.639 -8.061 1.00 42.74 116 LEU B N 1
ATOM 4037 C CA . LEU B 1 67 ? -6.178 -84.787 -7.915 1.00 40.43 116 LEU B CA 1
ATOM 4038 C C . LEU B 1 67 ? -6.565 -83.328 -8.177 1.00 40.52 116 LEU B C 1
ATOM 4039 O O . LEU B 1 67 ? -6.208 -82.456 -7.362 1.00 39.75 116 LEU B O 1
ATOM 4044 N N . LEU B 1 68 ? -7.278 -83.062 -9.275 1.00 37.06 117 LEU B N 1
ATOM 4045 C CA . LEU B 1 68 ? -7.657 -81.667 -9.625 1.00 37.43 117 LEU B CA 1
ATOM 4046 C C . LEU B 1 68 ? -8.728 -81.179 -8.642 1.00 35.83 117 LEU B C 1
ATOM 4047 O O . LEU B 1 68 ? -8.610 -80.037 -8.161 1.00 37.91 117 LEU B O 1
ATOM 4052 N N . PHE B 1 69 ? -9.738 -81.994 -8.324 1.00 35.71 118 PHE B N 1
ATOM 4053 C CA . PHE B 1 69 ? -10.864 -81.514 -7.479 1.00 37.62 118 PHE B CA 1
ATOM 4054 C C . PHE B 1 69 ? -10.399 -81.347 -6.026 1.00 40.76 118 PHE B C 1
ATOM 4055 O O . PHE B 1 69 ? -10.923 -80.418 -5.380 1.00 43.02 118 PHE B O 1
ATOM 4063 N N . ASN B 1 70 ? -9.364 -82.066 -5.576 1.00 43.52 119 ASN B N 1
ATOM 4064 C CA . ASN B 1 70 ? -8.897 -82.025 -4.159 1.00 45.63 119 ASN B CA 1
ATOM 4065 C C . ASN B 1 70 ? -7.808 -80.960 -3.972 1.00 48.23 119 ASN B C 1
ATOM 4066 O O . ASN B 1 70 ? -7.418 -80.712 -2.813 1.00 44.09 119 ASN B O 1
ATOM 4071 N N . SER B 1 71 ? -7.405 -80.275 -5.047 1.00 43.97 120 SER B N 1
ATOM 4072 C CA . SER B 1 71 ? -6.168 -79.451 -5.069 1.00 41.23 120 SER B CA 1
ATOM 4073 C C . SER B 1 71 ? -6.430 -78.020 -4.588 1.00 43.36 120 SER B C 1
ATOM 4074 O O . SER B 1 71 ? -7.459 -77.420 -4.950 1.00 39.93 120 SER B O 1
ATOM 4077 N N . LYS B 1 72 ? -5.427 -77.445 -3.919 1.00 44.90 121 LYS B N 1
ATOM 4078 C CA . LYS B 1 72 ? -5.358 -75.993 -3.606 1.00 48.21 121 LYS B CA 1
ATOM 4079 C C . LYS B 1 72 ? -5.004 -75.219 -4.881 1.00 41.39 121 LYS B C 1
ATOM 4080 O O . LYS B 1 72 ? -4.254 -75.761 -5.722 1.00 40.40 121 LYS B O 1
ATOM 4086 N N . ASN B 1 73 ? -5.459 -73.966 -4.958 1.00 38.87 122 ASN B N 1
ATOM 4087 C CA . ASN B 1 73 ? -5.182 -73.070 -6.114 1.00 44.21 122 ASN B CA 1
ATOM 4088 C C . ASN B 1 73 ? -3.679 -72.782 -6.211 1.00 43.71 122 ASN B C 1
ATOM 4089 O O . ASN B 1 73 ? -3.188 -72.620 -7.345 1.00 40.34 122 ASN B O 1
ATOM 4094 N N . GLU B 1 74 ? -2.961 -72.777 -5.084 1.00 45.13 123 GLU B N 1
ATOM 4095 C CA . GLU B 1 74 ? -1.495 -72.521 -5.083 1.00 45.90 123 GLU B CA 1
ATOM 4096 C C . GLU B 1 74 ? -0.777 -73.653 -5.825 1.00 42.66 123 GLU B C 1
ATOM 4097 O O . GLU B 1 74 ? 0.320 -73.392 -6.354 1.00 48.02 123 GLU B O 1
ATOM 4103 N N . ASP B 1 75 ? -1.324 -74.873 -5.800 1.00 41.41 124 ASP B N 1
ATOM 4104 C CA . ASP B 1 75 ? -0.698 -76.061 -6.444 1.00 41.40 124 ASP B CA 1
ATOM 4105 C C . ASP B 1 75 ? -1.211 -76.212 -7.883 1.00 43.53 124 ASP B C 1
ATOM 4106 O O . ASP B 1 75 ? -0.374 -76.329 -8.794 1.00 43.22 124 ASP B O 1
ATOM 4111 N N . LEU B 1 76 ? -2.521 -76.405 -8.058 1.00 43.77 125 LEU B N 1
ATOM 4112 C CA . LEU B 1 76 ? -3.183 -76.443 -9.391 1.00 41.91 125 LEU B CA 1
ATOM 4113 C C . LEU B 1 76 ? -4.021 -75.174 -9.567 1.00 42.28 125 LEU B C 1
ATOM 4114 O O . LEU B 1 76 ? -5.114 -75.084 -8.973 1.00 39.95 125 LEU B O 1
ATOM 4119 N N . ASN B 1 77 ? -3.486 -74.245 -10.364 1.00 38.99 126 ASN B N 1
ATOM 4120 C CA . ASN B 1 77 ? -3.901 -72.819 -10.400 1.00 42.03 126 ASN B CA 1
ATOM 4121 C C . ASN B 1 77 ? -4.895 -72.600 -11.546 1.00 40.45 126 ASN B C 1
ATOM 4122 O O . ASN B 1 77 ? -4.562 -72.922 -12.699 1.00 41.69 126 ASN B O 1
ATOM 4127 N N . ALA B 1 78 ? -6.075 -72.050 -11.254 1.00 36.22 127 ALA B N 1
ATOM 4128 C CA . ALA B 1 78 ? -7.130 -71.838 -12.274 1.00 35.73 127 ALA B CA 1
ATOM 4129 C C . ALA B 1 78 ? -6.818 -70.582 -13.097 1.00 40.13 127 ALA B C 1
ATOM 4130 O O . ALA B 1 78 ? -6.899 -70.656 -14.342 1.00 38.33 127 ALA B O 1
ATOM 4132 N N . GLU B 1 79 ? -6.486 -69.467 -12.439 1.00 40.30 128 GLU B N 1
ATOM 4133 C CA . GLU B 1 79 ? -6.454 -68.139 -13.107 1.00 39.75 128 GLU B CA 1
ATOM 4134 C C . GLU B 1 79 ? -5.296 -68.093 -14.113 1.00 41.63 128 GLU B C 1
ATOM 4135 O O . GLU B 1 79 ? -5.496 -67.461 -15.170 1.00 39.67 128 GLU B O 1
ATOM 4141 N N . ASP B 1 80 ? -4.226 -68.870 -13.903 1.00 39.48 129 ASP B N 1
ATOM 4142 C CA . ASP B 1 80 ? -3.111 -69.002 -14.881 1.00 41.56 129 ASP B CA 1
ATOM 4143 C C . ASP B 1 80 ? -3.699 -69.382 -16.247 1.00 48.14 129 ASP B C 1
ATOM 4144 O O . ASP B 1 80 ? -3.202 -68.888 -17.281 1.00 43.42 129 ASP B O 1
ATOM 4149 N N . VAL B 1 81 ? -4.708 -70.259 -16.262 1.00 38.83 130 VAL B N 1
ATOM 4150 C CA . VAL B 1 81 ? -5.307 -70.756 -17.536 1.00 40.51 130 VAL B CA 1
ATOM 4151 C C . VAL B 1 81 ? -6.487 -69.868 -17.940 1.00 40.55 130 VAL B C 1
ATOM 4152 O O . VAL B 1 81 ? -6.558 -69.515 -19.131 1.00 43.55 130 VAL B O 1
ATOM 4156 N N . TYR B 1 82 ? -7.378 -69.527 -17.004 1.00 37.98 131 TYR B N 1
ATOM 4157 C CA . TYR B 1 82 ? -8.717 -68.979 -17.346 1.00 39.16 131 TYR B CA 1
ATOM 4158 C C . TYR B 1 82 ? -8.640 -67.495 -17.716 1.00 38.34 131 TYR B C 1
ATOM 4159 O O . TYR B 1 82 ? -9.477 -67.054 -18.526 1.00 41.57 131 TYR B O 1
ATOM 4168 N N . SER B 1 83 ? -7.656 -66.759 -17.192 1.00 39.11 132 SER B N 1
ATOM 4169 C CA . SER B 1 83 ? -7.566 -65.292 -17.408 1.00 45.64 132 SER B CA 1
ATOM 4170 C C . SER B 1 83 ? -7.697 -64.975 -18.903 1.00 41.90 132 SER B C 1
ATOM 4171 O O . SER B 1 83 ? -8.534 -64.123 -19.252 1.00 42.73 132 SER B O 1
ATOM 4174 N N . ARG B 1 84 ? -6.905 -65.625 -19.759 1.00 38.50 133 ARG B N 1
ATOM 4175 C CA . ARG B 1 84 ? -6.927 -65.354 -21.221 1.00 42.98 133 ARG B CA 1
ATOM 4176 C C . ARG B 1 84 ? -8.343 -65.586 -21.759 1.00 42.90 133 ARG B C 1
ATOM 4177 O O . ARG B 1 84 ? -8.740 -64.860 -22.684 1.00 40.25 133 ARG B O 1
ATOM 4185 N N . LEU B 1 85 ? -9.130 -66.471 -21.138 1.00 43.56 134 LEU B N 1
ATOM 4186 C CA . LEU B 1 85 ? -10.503 -66.791 -21.614 1.00 40.03 134 LEU B CA 1
ATOM 4187 C C . LEU B 1 85 ? -11.545 -65.803 -21.076 1.00 41.12 134 LEU B C 1
ATOM 4188 O O . LEU B 1 85 ? -12.432 -65.403 -21.856 1.00 41.87 134 LEU B O 1
ATOM 4193 N N . THR B 1 86 ? -11.541 -65.534 -19.767 1.00 39.43 135 THR B N 1
ATOM 4194 C CA . THR B 1 86 ? -12.642 -64.805 -19.080 1.00 39.09 135 THR B CA 1
ATOM 4195 C C . THR B 1 86 ? -12.359 -63.299 -19.010 1.00 38.88 135 THR B C 1
ATOM 4196 O O . THR B 1 86 ? -13.333 -62.531 -18.878 1.00 39.94 135 THR B O 1
ATOM 4200 N N . THR B 1 87 ? -11.089 -62.884 -18.953 1.00 40.79 136 THR B N 1
ATOM 4201 C CA . THR B 1 87 ? -10.725 -61.464 -18.692 1.00 39.32 136 THR B CA 1
ATOM 4202 C C . THR B 1 87 ? -11.247 -60.587 -19.829 1.00 44.74 136 THR B C 1
ATOM 4203 O O . THR B 1 87 ? -11.863 -59.555 -19.561 1.00 39.15 136 THR B O 1
ATOM 4207 N N . PRO B 1 88 ? -11.125 -60.997 -21.113 1.00 37.79 137 PRO B N 1
ATOM 4208 C CA . PRO B 1 88 ? -11.743 -60.234 -22.197 1.00 40.54 137 PRO B CA 1
ATOM 4209 C C . PRO B 1 88 ? -13.278 -60.248 -22.114 1.00 44.27 137 PRO B C 1
ATOM 4210 O O . PRO B 1 88 ? -13.895 -59.409 -22.737 1.00 47.20 137 PRO B O 1
ATOM 4214 N N . VAL B 1 89 ? -13.886 -61.174 -21.366 1.00 42.81 138 VAL B N 1
ATOM 4215 C CA . VAL B 1 89 ? -15.374 -61.318 -21.346 1.00 44.79 138 VAL B CA 1
ATOM 4216 C C . VAL B 1 89 ? -15.981 -60.463 -20.228 1.00 45.49 138 VAL B C 1
ATOM 4217 O O . VAL B 1 89 ? -16.997 -59.780 -20.487 1.00 47.23 138 VAL B O 1
ATOM 4221 N N . PHE B 1 90 ? -15.458 -60.576 -19.004 1.00 43.17 139 PHE B N 1
ATOM 4222 C CA . PHE B 1 90 ? -16.005 -59.862 -17.821 1.00 44.71 139 PHE B CA 1
ATOM 4223 C C . PHE B 1 90 ? -15.358 -58.479 -17.696 1.00 41.61 139 PHE B C 1
ATOM 4224 O O . PHE B 1 90 ? -16.032 -57.576 -17.169 1.00 45.10 139 PHE B O 1
ATOM 4232 N N . GLY B 1 91 ? -14.059 -58.376 -17.990 1.00 41.31 140 GLY B N 1
ATOM 4233 C CA . GLY B 1 91 ? -13.278 -57.140 -17.785 1.00 48.51 140 GLY B CA 1
ATOM 4234 C C . GLY B 1 91 ? -12.179 -57.317 -16.747 1.00 47.31 140 GLY B C 1
ATOM 4235 O O . GLY B 1 91 ? -12.120 -58.375 -16.089 1.00 50.96 140 GLY B O 1
ATOM 4236 N N . LYS B 1 92 ? -11.337 -56.293 -16.587 1.00 48.74 141 LYS B N 1
ATOM 4237 C CA . LYS B 1 92 ? -10.186 -56.312 -15.646 1.00 53.19 141 LYS B CA 1
ATOM 4238 C C . LYS B 1 92 ? -10.712 -56.223 -14.208 1.00 45.22 141 LYS B C 1
ATOM 4239 O O . LYS B 1 92 ? -11.842 -55.730 -14.018 1.00 44.89 141 LYS B O 1
ATOM 4245 N N . GLY B 1 93 ? -10.018 -56.865 -13.265 1.00 47.11 142 GLY B N 1
ATOM 4246 C CA . GLY B 1 93 ? -10.236 -56.655 -11.820 1.00 47.49 142 GLY B CA 1
ATOM 4247 C C . GLY B 1 93 ? -11.217 -57.640 -11.208 1.00 45.96 142 GLY B C 1
ATOM 4248 O O . GLY B 1 93 ? -11.437 -57.557 -9.988 1.00 48.95 142 GLY B O 1
ATOM 4249 N N . VAL B 1 94 ? -11.821 -58.541 -11.988 1.00 44.63 143 VAL B N 1
ATOM 4250 C CA . VAL B 1 94 ? -12.799 -59.521 -11.424 1.00 45.25 143 VAL B CA 1
ATOM 4251 C C . VAL B 1 94 ? -12.420 -60.935 -11.877 1.00 48.11 143 VAL B C 1
ATOM 4252 O O . VAL B 1 94 ? -11.713 -61.073 -12.897 1.00 50.48 143 VAL B O 1
ATOM 4256 N N . ALA B 1 95 ? -12.911 -61.934 -11.136 1.00 43.31 144 ALA B N 1
ATOM 4257 C CA . ALA B 1 95 ? -12.785 -63.376 -11.447 1.00 44.67 144 ALA B CA 1
ATOM 4258 C C . ALA B 1 95 ? -11.302 -63.752 -11.560 1.00 46.11 144 ALA B C 1
ATOM 4259 O O . ALA B 1 95 ? -10.599 -63.709 -10.533 1.00 46.79 144 ALA B O 1
ATOM 4261 N N . TYR B 1 96 ? -10.844 -64.128 -12.757 1.00 39.12 145 TYR B N 1
ATOM 4262 C CA . TYR B 1 96 ? -9.509 -64.757 -12.930 1.00 38.86 145 TYR B CA 1
ATOM 4263 C C . TYR B 1 96 ? -8.485 -63.697 -13.348 1.00 38.43 145 TYR B C 1
ATOM 4264 O O . TYR B 1 96 ? -7.303 -64.058 -13.498 1.00 44.43 145 TYR B O 1
ATOM 4273 N N . ASP B 1 97 ? -8.858 -62.416 -13.294 1.00 37.01 146 ASP B N 1
ATOM 4274 C CA . ASP B 1 97 ? -7.887 -61.310 -13.526 1.00 40.87 146 ASP B CA 1
ATOM 4275 C C . ASP B 1 97 ? -7.295 -60.830 -12.194 1.00 43.71 146 ASP B C 1
ATOM 4276 O O . ASP B 1 97 ? -6.473 -59.896 -12.227 1.00 47.09 146 ASP B O 1
ATOM 4281 N N . VAL B 1 98 ? -7.688 -61.423 -11.061 1.00 44.75 147 VAL B N 1
ATOM 4282 C CA . VAL B 1 98 ? -7.153 -61.052 -9.715 1.00 45.37 147 VAL B CA 1
ATOM 4283 C C . VAL B 1 98 ? -6.650 -62.307 -9.004 1.00 47.61 147 VAL B C 1
ATOM 4284 O O . VAL B 1 98 ? -6.962 -63.423 -9.416 1.00 39.62 147 VAL B O 1
ATOM 4288 N N . PRO B 1 99 ? -5.861 -62.170 -7.911 1.00 50.61 148 PRO B N 1
ATOM 4289 C CA . PRO B 1 99 ? -5.490 -63.318 -7.082 1.00 46.52 148 PRO B CA 1
ATOM 4290 C C . PRO B 1 99 ? -6.736 -64.003 -6.499 1.00 47.53 148 PRO B C 1
ATOM 4291 O O . PRO B 1 99 ? -7.749 -63.357 -6.286 1.00 42.97 148 PRO B O 1
ATOM 4295 N N . ASN B 1 100 ? -6.623 -65.308 -6.244 1.00 45.36 149 ASN B N 1
ATOM 4296 C CA . ASN B 1 100 ? -7.755 -66.155 -5.781 1.00 44.27 149 ASN B CA 1
ATOM 4297 C C . ASN B 1 100 ? -8.375 -65.568 -4.515 1.00 44.45 149 ASN B C 1
ATOM 4298 O O . ASN B 1 100 ? -9.598 -65.493 -4.440 1.00 42.90 149 ASN B O 1
ATOM 4303 N N . PRO B 1 101 ? -7.600 -65.151 -3.485 1.00 48.11 150 PRO B N 1
ATOM 4304 C CA . PRO B 1 101 ? -8.184 -64.631 -2.245 1.00 48.95 150 PRO B CA 1
ATOM 4305 C C . PRO B 1 101 ? -9.117 -63.438 -2.506 1.00 42.54 150 PRO B C 1
ATOM 4306 O O . PRO B 1 101 ? -10.192 -63.371 -1.935 1.00 45.28 150 PRO B O 1
ATOM 4310 N N . VAL B 1 102 ? -8.747 -62.581 -3.461 1.00 42.73 151 VAL B N 1
ATOM 4311 C CA . VAL B 1 102 ? -9.610 -61.449 -3.913 1.00 46.39 151 VAL B CA 1
ATOM 4312 C C . VAL B 1 102 ? -10.891 -62.008 -4.544 1.00 50.90 151 VAL B C 1
ATOM 4313 O O . VAL B 1 102 ? -11.993 -61.507 -4.240 1.00 43.87 151 VAL B O 1
ATOM 4317 N N . PHE B 1 103 ? -10.749 -62.982 -5.446 1.00 48.39 152 PHE B N 1
ATOM 4318 C CA . PHE B 1 103 ? -11.893 -63.613 -6.155 1.00 43.08 152 PHE B CA 1
ATOM 4319 C C . PHE B 1 103 ? -12.812 -64.323 -5.152 1.00 42.83 152 PHE B C 1
ATOM 4320 O O . PHE B 1 103 ? -14.046 -64.240 -5.343 1.00 42.62 152 PHE B O 1
ATOM 4328 N N . LEU B 1 104 ? -12.272 -64.909 -4.077 1.00 43.43 153 LEU B N 1
ATOM 4329 C CA . LEU B 1 104 ? -13.121 -65.552 -3.035 1.00 41.66 153 LEU B CA 1
ATOM 4330 C C . LEU B 1 104 ? -14.012 -64.490 -2.379 1.00 45.10 153 LEU B C 1
ATOM 4331 O O . LEU B 1 104 ? -15.204 -64.797 -2.169 1.00 45.15 153 LEU B O 1
ATOM 4336 N N . GLU B 1 105 ? -13.524 -63.252 -2.228 1.00 43.94 154 GLU B N 1
ATOM 4337 C CA . GLU B 1 105 ? -14.345 -62.123 -1.713 1.00 49.23 154 GLU B CA 1
ATOM 4338 C C . GLU B 1 105 ? -15.484 -61.823 -2.697 1.00 45.01 154 GLU B C 1
ATOM 4339 O O . GLU B 1 105 ? -16.638 -61.697 -2.242 1.00 43.82 154 GLU B O 1
ATOM 4345 N N . GLN B 1 106 ? -15.206 -61.774 -4.003 1.00 44.69 155 GLN B N 1
ATOM 4346 C CA . GLN B 1 106 ? -16.232 -61.437 -5.027 1.00 42.11 155 GLN B CA 1
ATOM 4347 C C . GLN B 1 106 ? -17.282 -62.554 -5.077 1.00 47.71 155 GLN B C 1
ATOM 4348 O O . GLN B 1 106 ? -18.497 -62.253 -5.092 1.00 45.34 155 GLN B O 1
ATOM 4354 N N . LYS B 1 107 ? -16.813 -63.801 -5.008 1.00 43.48 156 LYS B N 1
ATOM 4355 C CA . LYS B 1 107 ? -17.674 -65.010 -5.035 1.00 46.24 156 LYS B CA 1
ATOM 4356 C C . LYS B 1 107 ? -18.626 -64.959 -3.838 1.00 47.32 156 LYS B C 1
ATOM 4357 O O . LYS B 1 107 ? -19.813 -65.242 -4.013 1.00 49.17 156 LYS B O 1
ATOM 4363 N N . LYS B 1 108 ? -18.130 -64.582 -2.659 1.00 45.18 157 LYS B N 1
ATOM 4364 C CA . LYS B 1 108 ? -18.978 -64.524 -1.440 1.00 46.77 157 LYS B CA 1
ATOM 4365 C C . LYS B 1 108 ? -20.052 -63.447 -1.638 1.00 44.09 157 LYS B C 1
ATOM 4366 O O . LYS B 1 108 ? -21.228 -63.722 -1.331 1.00 52.55 157 LYS B O 1
ATOM 4372 N N . MET B 1 109 ? -19.715 -62.329 -2.287 1.00 46.40 158 MET B N 1
ATOM 4373 C CA . MET B 1 109 ? -20.697 -61.232 -2.505 1.00 50.99 158 MET B CA 1
ATOM 4374 C C . MET B 1 109 ? -21.794 -61.738 -3.448 1.00 51.11 158 MET B C 1
ATOM 4375 O O . MET B 1 109 ? -22.976 -61.473 -3.173 1.00 53.55 158 MET B O 1
ATOM 4380 N N . LEU B 1 110 ? -21.430 -62.501 -4.483 1.00 52.15 159 LEU B N 1
ATOM 4381 C CA . LEU B 1 110 ? -22.395 -62.994 -5.505 1.00 50.98 159 LEU B CA 1
ATOM 4382 C C . LEU B 1 110 ? -23.280 -64.107 -4.933 1.00 49.62 159 LEU B C 1
ATOM 4383 O O . LEU B 1 110 ? -24.266 -64.462 -5.610 1.00 62.23 159 LEU B O 1
ATOM 4388 N N . LYS B 1 111 ? -22.894 -64.689 -3.793 1.00 49.55 160 LYS B N 1
ATOM 4389 C CA . LYS B 1 111 ? -23.688 -65.729 -3.083 1.00 54.50 160 LYS B CA 1
ATOM 4390 C C . LYS B 1 111 ? -24.780 -65.086 -2.220 1.00 62.61 160 LYS B C 1
ATOM 4391 O O . LYS B 1 111 ? -25.672 -65.822 -1.749 1.00 54.07 160 LYS B O 1
ATOM 4397 N N . SER B 1 112 ? -24.658 -63.792 -1.908 1.00 60.52 161 SER B N 1
ATOM 4398 C CA . SER B 1 112 ? -25.752 -63.032 -1.248 1.00 70.60 161 SER B CA 1
ATOM 4399 C C . SER B 1 112 ? -26.925 -62.972 -2.231 1.00 69.54 161 SER B C 1
ATOM 4400 O O . SER B 1 112 ? -26.692 -62.624 -3.405 1.00 109.29 161 SER B O 1
ATOM 4403 N N . GLY B 1 113 ? -28.060 -63.553 -1.838 1.00 69.91 162 GLY B N 1
ATOM 4404 C CA . GLY B 1 113 ? -29.227 -63.672 -2.732 1.00 67.71 162 GLY B CA 1
ATOM 4405 C C . GLY B 1 113 ? -29.421 -65.097 -3.219 1.00 56.78 162 GLY B C 1
ATOM 4406 O O . GLY B 1 113 ? -30.465 -65.358 -3.843 1.00 59.91 162 GLY B O 1
ATOM 4407 N N . LEU B 1 114 ? -28.415 -65.963 -3.073 1.00 54.20 163 LEU B N 1
ATOM 4408 C CA . LEU B 1 114 ? -28.593 -67.388 -3.460 1.00 54.48 163 LEU B CA 1
ATOM 4409 C C . LEU B 1 114 ? -29.021 -68.186 -2.226 1.00 48.91 163 LEU B C 1
ATOM 4410 O O . LEU B 1 114 ? -28.167 -68.851 -1.613 1.00 51.93 163 LEU B O 1
ATOM 4415 N N . ASN B 1 115 ? -30.299 -68.072 -1.856 1.00 48.99 164 ASN B N 1
ATOM 4416 C CA . ASN B 1 115 ? -30.844 -68.798 -0.679 1.00 54.03 164 ASN B CA 1
ATOM 4417 C C . ASN B 1 115 ? -32.332 -69.080 -0.912 1.00 47.21 164 ASN B C 1
ATOM 4418 O O . ASN B 1 115 ? -32.928 -68.462 -1.811 1.00 44.96 164 ASN B O 1
ATOM 4423 N N . ILE B 1 116 ? -32.879 -70.007 -0.123 1.00 54.48 165 ILE B N 1
ATOM 4424 C CA . ILE B 1 116 ? -34.292 -70.475 -0.241 1.00 58.91 165 ILE B CA 1
ATOM 4425 C C . ILE B 1 116 ? -35.237 -69.269 -0.184 1.00 57.19 165 ILE B C 1
ATOM 4426 O O . ILE B 1 116 ? -36.183 -69.224 -0.994 1.00 54.46 165 ILE B O 1
ATOM 4431 N N . ALA B 1 117 ? -34.997 -68.323 0.729 1.00 54.78 166 ALA B N 1
ATOM 4432 C CA . ALA B 1 117 ? -35.828 -67.103 0.858 1.00 60.87 166 ALA B CA 1
ATOM 4433 C C . ALA B 1 117 ? -35.971 -66.471 -0.531 1.00 55.50 166 ALA B C 1
ATOM 4434 O O . ALA B 1 117 ? -37.117 -66.236 -0.970 1.00 56.19 166 ALA B O 1
ATOM 4436 N N . HIS B 1 118 ? -34.844 -66.277 -1.224 1.00 50.95 167 HIS B N 1
ATOM 4437 C CA . HIS B 1 118 ? -34.809 -65.673 -2.584 1.00 51.99 167 HIS B CA 1
ATOM 4438 C C . HIS B 1 118 ? -35.366 -66.658 -3.618 1.00 55.37 167 HIS B C 1
ATOM 4439 O O . HIS B 1 118 ? -36.110 -66.192 -4.504 1.00 55.84 167 HIS B O 1
ATOM 4446 N N . PHE B 1 119 ? -35.013 -67.947 -3.549 1.00 57.38 168 PHE B N 1
ATOM 4447 C CA . PHE B 1 119 ? -35.462 -68.956 -4.547 1.00 55.55 168 PHE B CA 1
ATOM 4448 C C . PHE B 1 119 ? -36.994 -69.049 -4.514 1.00 53.77 168 PHE B C 1
ATOM 4449 O O . PHE B 1 119 ? -37.603 -69.086 -5.605 1.00 48.82 168 PHE B O 1
ATOM 4457 N N . LYS B 1 120 ? -37.603 -68.884 -3.335 1.00 49.31 169 LYS B N 1
ATOM 4458 C CA . LYS B 1 120 ? -39.079 -68.964 -3.155 1.00 59.56 169 LYS B CA 1
ATOM 4459 C C . LYS B 1 120 ? -39.742 -67.849 -3.972 1.00 60.16 169 LYS B C 1
ATOM 4460 O O . LYS B 1 120 ? -40.725 -68.151 -4.673 1.00 58.35 169 LYS B O 1
ATOM 4466 N N . GLN B 1 121 ? -39.143 -66.654 -3.986 1.00 54.49 170 GLN B N 1
ATOM 4467 C CA . GLN B 1 121 ? -39.656 -65.492 -4.760 1.00 51.96 170 GLN B CA 1
ATOM 4468 C C . GLN B 1 121 ? -39.356 -65.717 -6.247 1.00 58.68 170 GLN B C 1
ATOM 4469 O O . GLN B 1 121 ? -40.233 -65.407 -7.076 1.00 50.63 170 GLN B O 1
ATOM 4475 N N . HIS B 1 122 ? -38.261 -66.417 -6.563 1.00 54.29 171 HIS B N 1
ATOM 4476 C CA . HIS B 1 122 ? -37.791 -66.629 -7.959 1.00 55.50 171 HIS B CA 1
ATOM 4477 C C . HIS B 1 122 ? -38.829 -67.409 -8.773 1.00 46.20 171 HIS B C 1
ATOM 4478 O O . HIS B 1 122 ? -38.984 -67.101 -9.965 1.00 42.77 171 HIS B O 1
ATOM 4485 N N . VAL B 1 123 ? -39.438 -68.435 -8.175 1.00 50.82 172 VAL B N 1
ATOM 4486 C CA . VAL B 1 123 ? -40.302 -69.409 -8.906 1.00 54.66 172 VAL B CA 1
ATOM 4487 C C . VAL B 1 123 ? -41.373 -68.637 -9.682 1.00 58.33 172 VAL B C 1
ATOM 4488 O O . VAL B 1 123 ? -41.481 -68.851 -10.906 1.00 55.30 172 VAL B O 1
ATOM 4492 N N . SER B 1 124 ? -42.115 -67.751 -9.011 1.00 58.04 173 SER B N 1
ATOM 4493 C CA . SER B 1 124 ? -43.270 -67.048 -9.627 1.00 61.13 173 SER B CA 1
ATOM 4494 C C . SER B 1 124 ? -42.748 -66.106 -10.717 1.00 51.16 173 SER B C 1
ATOM 4495 O O . SER B 1 124 ? -43.285 -66.166 -11.841 1.00 54.91 173 SER B O 1
ATOM 4498 N N . ILE B 1 125 ? -41.611 -65.446 -10.472 1.00 47.67 174 ILE B N 1
ATOM 4499 C CA . ILE B 1 125 ? -40.984 -64.510 -11.455 1.00 50.51 174 ILE B CA 1
ATOM 4500 C C . ILE B 1 125 ? -40.662 -65.275 -12.745 1.00 50.82 174 ILE B C 1
ATOM 4501 O O . ILE B 1 125 ? -40.941 -64.742 -13.836 1.00 52.06 174 ILE B O 1
ATOM 4506 N N . ILE B 1 126 ? -40.072 -66.471 -12.642 1.00 52.51 175 ILE B N 1
ATOM 4507 C CA . ILE B 1 126 ? -39.614 -67.242 -13.839 1.00 49.39 175 ILE B CA 1
ATOM 4508 C C . ILE B 1 126 ? -40.834 -67.792 -14.588 1.00 48.20 175 ILE B C 1
ATOM 4509 O O . ILE B 1 126 ? -40.853 -67.702 -15.833 1.00 50.27 175 ILE B O 1
ATOM 4514 N N . GLU B 1 127 ? -41.813 -68.337 -13.859 1.00 53.19 176 GLU B N 1
ATOM 4515 C CA . GLU B 1 127 ? -43.118 -68.790 -14.413 1.00 58.10 176 GLU B CA 1
ATOM 4516 C C . GLU B 1 127 ? -43.725 -67.675 -15.275 1.00 52.63 176 GLU B C 1
ATOM 4517 O O . GLU B 1 127 ? -44.044 -67.940 -16.455 1.00 54.47 176 GLU B O 1
ATOM 4523 N N . LYS B 1 128 ? -43.777 -66.449 -14.741 1.00 55.24 177 LYS B N 1
ATOM 4524 C CA . LYS B 1 128 ? -44.381 -65.262 -15.407 1.00 59.05 177 LYS B CA 1
ATOM 4525 C C . LYS B 1 128 ? -43.611 -64.943 -16.694 1.00 60.53 177 LYS B C 1
ATOM 4526 O O . LYS B 1 128 ? -44.236 -64.879 -17.774 1.00 58.06 177 LYS B O 1
ATOM 4532 N N . GLU B 1 129 ? -42.291 -64.768 -16.577 1.00 51.03 178 GLU B N 1
ATOM 4533 C CA . GLU B 1 129 ? -41.391 -64.486 -17.727 1.00 53.60 178 GLU B CA 1
ATOM 4534 C C . GLU B 1 129 ? -41.586 -65.556 -18.808 1.00 51.30 178 GLU B C 1
ATOM 4535 O O . GLU B 1 129 ? -41.597 -65.180 -19.999 1.00 54.59 178 GLU B O 1
ATOM 4541 N N . THR B 1 130 ? -41.683 -66.830 -18.412 1.00 49.73 179 THR B N 1
ATOM 4542 C CA . THR B 1 130 ? -41.766 -67.980 -19.352 1.00 52.90 179 THR B CA 1
ATOM 4543 C C . THR B 1 130 ? -43.135 -67.954 -20.041 1.00 58.04 179 THR B C 1
ATOM 4544 O O . THR B 1 130 ? -43.142 -67.908 -21.287 1.00 53.75 179 THR B O 1
ATOM 4548 N N . LYS B 1 131 ? -44.228 -67.889 -19.270 1.00 60.10 180 LYS B N 1
ATOM 4549 C CA . LYS B 1 131 ? -45.612 -67.875 -19.820 1.00 64.59 180 LYS B CA 1
ATOM 4550 C C . LYS B 1 131 ? -45.774 -66.658 -20.740 1.00 61.88 180 LYS B C 1
ATOM 4551 O O . LYS B 1 131 ? -46.215 -66.865 -21.888 1.00 65.15 180 LYS B O 1
ATOM 4557 N N . GLU B 1 132 ? -45.248 -65.492 -20.344 1.00 62.82 181 GLU B N 1
ATOM 4558 C CA . GLU B 1 132 ? -45.256 -64.242 -21.154 1.00 65.45 181 GLU B CA 1
ATOM 4559 C C . GLU B 1 132 ? -44.474 -64.458 -22.455 1.00 61.64 181 GLU B C 1
ATOM 4560 O O . GLU B 1 132 ? -44.999 -64.087 -23.521 1.00 57.88 181 GLU B O 1
ATOM 4566 N N . TYR B 1 133 ? -43.208 -64.879 -22.368 1.00 54.34 182 TYR B N 1
ATOM 4567 C CA . TYR B 1 133 ? -42.314 -65.010 -23.550 1.00 54.83 182 TYR B CA 1
ATOM 4568 C C . TYR B 1 133 ? -42.960 -65.912 -24.611 1.00 49.51 182 TYR B C 1
ATOM 4569 O O . TYR B 1 133 ? -42.786 -65.625 -25.813 1.00 52.41 182 TYR B O 1
ATOM 4578 N N . PHE B 1 134 ? -43.557 -67.035 -24.196 1.00 55.80 183 PHE B N 1
ATOM 4579 C CA . PHE B 1 134 ? -44.021 -68.114 -25.108 1.00 66.28 183 PHE B CA 1
ATOM 4580 C C . PHE B 1 134 ? -45.426 -67.823 -25.651 1.00 71.59 183 PHE B C 1
ATOM 4581 O O . PHE B 1 134 ? -45.955 -68.661 -26.412 1.00 68.13 183 PHE B O 1
ATOM 4589 N N . GLU B 1 135 ? -46.003 -66.663 -25.322 1.00 72.83 184 GLU B N 1
ATOM 4590 C CA . GLU B 1 135 ? -47.255 -66.173 -25.963 1.00 78.93 184 GLU B CA 1
ATOM 4591 C C . GLU B 1 135 ? -46.955 -65.774 -27.413 1.00 71.91 184 GLU B C 1
ATOM 4592 O O . GLU B 1 135 ? -47.882 -65.839 -28.244 1.00 90.18 184 GLU B O 1
ATOM 4598 N N . SER B 1 136 ? -45.680 -65.547 -27.745 1.00 77.95 185 SER B N 1
ATOM 4599 C CA . SER B 1 136 ? -45.232 -65.205 -29.122 1.00 72.98 185 SER B CA 1
ATOM 4600 C C . SER B 1 136 ? -45.143 -66.468 -29.986 1.00 74.56 185 SER B C 1
ATOM 4601 O O . SER B 1 136 ? -44.716 -66.333 -31.151 1.00 77.02 185 SER B O 1
ATOM 4604 N N . TRP B 1 137 ? -45.332 -67.649 -29.391 1.00 65.35 186 TRP B N 1
ATOM 4605 C CA . TRP B 1 137 ? -45.100 -68.958 -30.060 1.00 68.98 186 TRP B CA 1
ATOM 4606 C C . TRP B 1 137 ? -46.412 -69.500 -30.641 1.00 77.20 186 TRP B C 1
ATOM 4607 O O . TRP B 1 137 ? -46.350 -70.303 -31.598 1.00 66.56 186 TRP B O 1
ATOM 4618 N N . GLY B 1 138 ? -47.548 -68.948 -30.203 1.00 69.33 187 GLY B N 1
ATOM 4619 C CA . GLY B 1 138 ? -48.875 -69.293 -30.750 1.00 74.29 187 GLY B CA 1
ATOM 4620 C C . GLY B 1 138 ? -49.322 -70.678 -30.313 1.00 73.38 187 GLY B C 1
ATOM 4621 O O . GLY B 1 138 ? -48.831 -71.172 -29.277 1.00 68.78 187 GLY B O 1
ATOM 4622 N N . GLU B 1 139 ? -50.141 -71.340 -31.135 1.00 60.64 188 GLU B N 1
ATOM 4623 C CA . GLU B 1 139 ? -50.853 -72.586 -30.744 1.00 67.02 188 GLU B CA 1
ATOM 4624 C C . GLU B 1 139 ? -50.027 -73.800 -31.187 1.00 56.50 188 GLU B C 1
ATOM 4625 O O . GLU B 1 139 ? -50.064 -74.817 -30.464 1.00 66.69 188 GLU B O 1
ATOM 4631 N N . SER B 1 140 ? -49.217 -73.639 -32.240 1.00 54.98 189 SER B N 1
ATOM 4632 C CA . SER B 1 140 ? -48.407 -74.711 -32.878 1.00 64.14 189 SER B CA 1
ATOM 4633 C C . SER B 1 140 ? -47.330 -74.082 -33.770 1.00 60.64 189 SER B C 1
ATOM 4634 O O . SER B 1 140 ? -47.495 -72.900 -34.136 1.00 65.76 189 SER B O 1
ATOM 4637 N N . GLY B 1 141 ? -46.295 -74.844 -34.140 1.00 56.14 190 GLY B N 1
ATOM 4638 C CA . GLY B 1 141 ? -45.216 -74.336 -35.012 1.00 59.34 190 GLY B CA 1
ATOM 4639 C C . GLY B 1 141 ? -43.911 -75.110 -34.903 1.00 57.61 190 GLY B C 1
ATOM 4640 O O . GLY B 1 141 ? -43.906 -76.224 -34.339 1.00 55.61 190 GLY B O 1
ATOM 4641 N N . GLU B 1 142 ? -42.883 -74.594 -35.585 1.00 60.65 191 GLU B N 1
ATOM 4642 C CA . GLU B 1 142 ? -41.517 -75.172 -35.705 1.00 60.34 191 GLU B CA 1
ATOM 4643 C C . GLU B 1 142 ? -40.513 -74.029 -35.519 1.00 67.16 191 GLU B C 1
ATOM 4644 O O . GLU B 1 142 ? -40.381 -73.201 -36.443 1.00 65.36 191 GLU B O 1
ATOM 4650 N N . LYS B 1 143 ? -39.982 -73.853 -34.305 1.00 57.20 192 LYS B N 1
ATOM 4651 C CA . LYS B 1 143 ? -39.150 -72.659 -33.998 1.00 56.07 192 LYS B CA 1
ATOM 4652 C C . LYS B 1 143 ? -37.818 -73.078 -33.367 1.00 56.90 192 LYS B C 1
ATOM 4653 O O . LYS B 1 143 ? -37.734 -74.191 -32.807 1.00 48.46 192 LYS B O 1
ATOM 4659 N N . ASN B 1 144 ? -36.866 -72.142 -33.332 1.00 54.09 193 ASN B N 1
ATOM 4660 C CA . ASN B 1 144 ? -35.519 -72.403 -32.759 1.00 56.81 193 ASN B CA 1
ATOM 4661 C C . ASN B 1 144 ? -35.612 -72.319 -31.231 1.00 50.54 193 ASN B C 1
ATOM 4662 O O . ASN B 1 144 ? -35.741 -71.198 -30.697 1.00 51.64 193 ASN B O 1
ATOM 4667 N N . VAL B 1 145 ? -35.661 -73.471 -30.558 1.00 46.53 194 VAL B N 1
ATOM 4668 C CA . VAL B 1 145 ? -35.843 -73.512 -29.075 1.00 53.53 194 VAL B CA 1
ATOM 4669 C C . VAL B 1 145 ? -34.591 -72.981 -28.361 1.00 44.85 194 VAL B C 1
ATOM 4670 O O . VAL B 1 145 ? -34.730 -72.414 -27.260 1.00 45.09 194 VAL B O 1
ATOM 4674 N N . PHE B 1 146 ? -33.406 -73.112 -28.963 1.00 43.68 195 PHE B N 1
ATOM 4675 C CA . PHE B 1 146 ? -32.144 -72.641 -28.335 1.00 45.59 195 PHE B CA 1
ATOM 4676 C C . PHE B 1 146 ? -32.107 -71.108 -28.344 1.00 52.93 195 PHE B C 1
ATOM 4677 O O . PHE B 1 146 ? -31.728 -70.528 -27.309 1.00 46.90 195 PHE B O 1
ATOM 4685 N N . GLU B 1 147 ? -32.509 -70.479 -29.453 1.00 51.82 196 GLU B N 1
ATOM 4686 C CA . GLU B 1 147 ? -32.612 -68.997 -29.544 1.00 54.79 196 GLU B CA 1
ATOM 4687 C C . GLU B 1 147 ? -33.687 -68.497 -28.572 1.00 47.85 196 GLU B C 1
ATOM 4688 O O . GLU B 1 147 ? -33.416 -67.510 -27.868 1.00 55.32 196 GLU B O 1
ATOM 4694 N N . ALA B 1 148 ? -34.827 -69.187 -28.483 1.00 48.01 197 ALA B N 1
ATOM 4695 C CA . ALA B 1 148 ? -35.913 -68.835 -27.537 1.00 53.06 197 ALA B CA 1
ATOM 4696 C C . ALA B 1 148 ? -35.397 -68.925 -26.095 1.00 51.00 197 ALA B C 1
ATOM 4697 O O . ALA B 1 148 ? -35.608 -67.981 -25.308 1.00 43.62 197 ALA B O 1
ATOM 4699 N N . LEU B 1 149 ? -34.761 -70.041 -25.730 1.00 43.69 198 LEU B N 1
ATOM 4700 C CA . LEU B 1 149 ? -34.321 -70.237 -24.323 1.00 47.54 198 LEU B CA 1
ATOM 4701 C C . LEU B 1 149 ? -33.197 -69.248 -23.992 1.00 43.75 198 LEU B C 1
ATOM 4702 O O . LEU B 1 149 ? -33.227 -68.694 -22.875 1.00 47.75 198 LEU B O 1
ATOM 4707 N N . SER B 1 150 ? -32.313 -68.956 -24.949 1.00 43.51 199 SER B N 1
ATOM 4708 C CA . SER B 1 150 ? -31.220 -67.962 -24.783 1.00 45.28 199 SER B CA 1
ATOM 4709 C C . SER B 1 150 ? -31.835 -66.601 -24.435 1.00 48.71 199 SER B C 1
ATOM 4710 O O . SER B 1 150 ? -31.338 -65.942 -23.506 1.00 44.33 199 SER B O 1
ATOM 4713 N N . GLU B 1 151 ? -32.848 -66.164 -25.188 1.00 49.36 200 GLU B N 1
ATOM 4714 C CA . GLU B 1 151 ? -33.536 -64.860 -24.981 1.00 41.66 200 GLU B CA 1
ATOM 4715 C C . GLU B 1 151 ? -34.257 -64.873 -23.629 1.00 41.98 200 GLU B C 1
ATOM 4716 O O . GLU B 1 151 ? -33.962 -64.005 -22.782 1.00 51.84 200 GLU B O 1
ATOM 4722 N N . LEU B 1 152 ? -35.043 -65.923 -23.375 1.00 45.79 201 LEU B N 1
ATOM 4723 C CA . LEU B 1 152 ? -35.874 -66.067 -22.150 1.00 43.60 201 LEU B CA 1
ATOM 4724 C C . LEU B 1 152 ? -34.982 -66.035 -20.905 1.00 50.57 201 LEU B C 1
ATOM 4725 O O . LEU B 1 152 ? -35.452 -65.484 -19.890 1.00 44.70 201 LEU B O 1
ATOM 4730 N N . ILE B 1 153 ? -33.829 -66.715 -20.924 1.00 51.30 202 ILE B N 1
ATOM 4731 C CA . ILE B 1 153 ? -32.975 -66.892 -19.708 1.00 44.81 202 ILE B CA 1
ATOM 4732 C C . ILE B 1 153 ? -32.265 -65.567 -19.411 1.00 38.26 202 ILE B C 1
ATOM 4733 O O . ILE B 1 153 ? -31.999 -65.313 -18.224 1.00 42.00 202 ILE B O 1
ATOM 4738 N N . ILE B 1 154 ? -31.955 -64.749 -20.424 1.00 42.95 203 ILE B N 1
ATOM 4739 C CA . ILE B 1 154 ? -31.443 -63.375 -20.143 1.00 46.82 203 ILE B CA 1
ATOM 4740 C C . ILE B 1 154 ? -32.475 -62.695 -19.235 1.00 49.96 203 ILE B C 1
ATOM 4741 O O . ILE B 1 154 ? -32.052 -62.015 -18.279 1.00 47.56 203 ILE B O 1
ATOM 4746 N N . LEU B 1 155 ? -33.769 -62.925 -19.486 1.00 45.39 204 LEU B N 1
ATOM 4747 C CA . LEU B 1 155 ? -34.873 -62.240 -18.762 1.00 47.54 204 LEU B CA 1
ATOM 4748 C C . LEU B 1 155 ? -35.019 -62.873 -17.375 1.00 48.65 204 LEU B C 1
ATOM 4749 O O . LEU B 1 155 ? -35.188 -62.114 -16.403 1.00 51.25 204 LEU B O 1
ATOM 4754 N N . THR B 1 156 ? -34.956 -64.204 -17.267 1.00 48.28 205 THR B N 1
ATOM 4755 C CA . THR B 1 156 ? -35.223 -64.881 -15.968 1.00 49.36 205 THR B CA 1
ATOM 4756 C C . THR B 1 156 ? -33.992 -64.774 -15.062 1.00 51.17 205 THR B C 1
ATOM 4757 O O . THR B 1 156 ? -34.197 -64.560 -13.850 1.00 51.73 205 THR B O 1
ATOM 4761 N N . ALA B 1 157 ? -32.780 -64.869 -15.622 1.00 51.92 206 ALA B N 1
ATOM 4762 C CA . ALA B 1 157 ? -31.531 -64.787 -14.828 1.00 48.54 206 ALA B CA 1
ATOM 4763 C C . ALA B 1 157 ? -31.412 -63.363 -14.275 1.00 44.44 206 ALA B C 1
ATOM 4764 O O . ALA B 1 157 ? -31.270 -63.244 -13.043 1.00 47.90 206 ALA B O 1
ATOM 4766 N N . SER B 1 158 ? -31.559 -62.343 -15.129 1.00 47.87 207 SER B N 1
ATOM 4767 C CA . SER B 1 158 ? -31.415 -60.912 -14.745 1.00 49.23 207 SER B CA 1
ATOM 4768 C C . SER B 1 158 ? -32.500 -60.521 -13.734 1.00 47.80 207 SER B C 1
ATOM 4769 O O . SER B 1 158 ? -32.168 -59.900 -12.704 1.00 50.33 207 SER B O 1
ATOM 4772 N N . HIS B 1 159 ? -33.755 -60.898 -13.988 1.00 53.71 208 HIS B N 1
ATOM 4773 C CA . HIS B 1 159 ? -34.884 -60.588 -13.070 1.00 51.41 208 HIS B CA 1
ATOM 4774 C C . HIS B 1 159 ? -34.583 -61.169 -11.684 1.00 47.21 208 HIS B C 1
ATOM 4775 O O . HIS B 1 159 ? -34.708 -60.442 -10.682 1.00 48.50 208 HIS B O 1
ATOM 4782 N N . CYS B 1 160 ? -34.145 -62.429 -11.634 1.00 48.18 209 CYS B N 1
ATOM 4783 C CA . CYS B 1 160 ? -33.943 -63.173 -10.362 1.00 49.18 209 CYS B CA 1
ATOM 4784 C C . CYS B 1 160 ? -32.632 -62.731 -9.700 1.00 49.51 209 CYS B C 1
ATOM 4785 O O . CYS B 1 160 ? -32.664 -62.318 -8.525 1.00 53.22 209 CYS B O 1
ATOM 4788 N N . LEU B 1 161 ? -31.515 -62.766 -10.431 1.00 45.85 210 LEU B N 1
ATOM 4789 C CA . LEU B 1 161 ? -30.188 -62.543 -9.799 1.00 48.31 210 LEU B CA 1
ATOM 4790 C C . LEU B 1 161 ? -29.906 -61.042 -9.676 1.00 50.06 210 LEU B C 1
ATOM 4791 O O . LEU B 1 161 ? -29.212 -60.674 -8.708 1.00 49.07 210 LEU B O 1
ATOM 4796 N N . HIS B 1 162 ? -30.277 -60.238 -10.678 1.00 44.82 211 HIS B N 1
ATOM 4797 C CA . HIS B 1 162 ? -29.879 -58.806 -10.765 1.00 44.90 211 HIS B CA 1
ATOM 4798 C C . HIS B 1 162 ? -30.955 -57.903 -10.152 1.00 51.98 211 HIS B C 1
ATOM 4799 O O . HIS B 1 162 ? -30.587 -56.809 -9.680 1.00 54.54 211 HIS B O 1
ATOM 4806 N N . GLY B 1 163 ? -32.228 -58.307 -10.212 1.00 46.90 212 GLY B N 1
ATOM 4807 C CA . GLY B 1 163 ? -33.357 -57.500 -9.708 1.00 55.21 212 GLY B CA 1
ATOM 4808 C C . GLY B 1 163 ? -34.136 -56.818 -10.822 1.00 56.88 212 GLY B C 1
ATOM 4809 O O . GLY B 1 163 ? -33.600 -56.679 -11.944 1.00 48.62 212 GLY B O 1
ATOM 4810 N N . LYS B 1 164 ? -35.338 -56.326 -10.502 1.00 56.18 213 LYS B N 1
ATOM 4811 C CA . LYS B 1 164 ? -36.303 -55.794 -11.502 1.00 60.59 213 LYS B CA 1
ATOM 4812 C C . LYS B 1 164 ? -35.719 -54.543 -12.167 1.00 54.67 213 LYS B C 1
ATOM 4813 O O . LYS B 1 164 ? -35.957 -54.367 -13.381 1.00 58.55 213 LYS B O 1
ATOM 4819 N N . GLU B 1 165 ? -34.958 -53.724 -11.433 1.00 58.57 214 GLU B N 1
ATOM 4820 C CA . GLU B 1 165 ? -34.429 -52.453 -11.999 1.00 58.89 214 GLU B CA 1
ATOM 4821 C C . GLU B 1 165 ? -33.526 -52.782 -13.194 1.00 60.77 214 GLU B C 1
ATOM 4822 O O . GLU B 1 165 ? -33.783 -52.247 -14.292 1.00 53.36 214 GLU B O 1
ATOM 4828 N N . ILE B 1 166 ? -32.535 -53.661 -13.010 1.00 56.15 215 ILE B N 1
ATOM 4829 C CA . ILE B 1 166 ? -31.591 -54.039 -14.106 1.00 56.34 215 ILE B CA 1
ATOM 4830 C C . ILE B 1 166 ? -32.380 -54.775 -15.196 1.00 45.38 215 ILE B C 1
ATOM 4831 O O . ILE B 1 166 ? -32.127 -54.510 -16.388 1.00 50.51 215 ILE B O 1
ATOM 4836 N N . ARG B 1 167 ? -33.302 -55.655 -14.794 1.00 52.69 216 ARG B N 1
ATOM 4837 C CA . ARG B 1 167 ? -34.144 -56.453 -15.725 1.00 50.29 216 ARG B CA 1
ATOM 4838 C C . ARG B 1 167 ? -34.889 -55.503 -16.669 1.00 60.36 216 ARG B C 1
ATOM 4839 O O . ARG B 1 167 ? -34.885 -55.760 -17.888 1.00 56.93 216 ARG B O 1
ATOM 4847 N N . SER B 1 168 ? -35.399 -54.383 -16.146 1.00 64.72 217 SER B N 1
ATOM 4848 C CA . SER B 1 168 ? -36.170 -53.387 -16.937 1.00 58.59 217 SER B CA 1
ATOM 4849 C C . SER B 1 168 ? -35.271 -52.756 -18.007 1.00 62.57 217 SER B C 1
ATOM 4850 O O . SER B 1 168 ? -35.806 -52.287 -19.024 1.00 66.72 217 SER B O 1
ATOM 4853 N N . GLN B 1 169 ? -33.946 -52.803 -17.838 1.00 61.50 218 GLN B N 1
ATOM 4854 C CA . GLN B 1 169 ? -33.002 -52.184 -18.808 1.00 59.50 218 GLN B CA 1
ATOM 4855 C C . GLN B 1 169 ? -32.563 -53.193 -19.875 1.00 63.07 218 GLN B C 1
ATOM 4856 O O . GLN B 1 169 ? -31.911 -52.754 -20.842 1.00 68.40 218 GLN B O 1
ATOM 4862 N N . LEU B 1 170 ? -32.938 -54.470 -19.737 1.00 65.62 219 LEU B N 1
ATOM 4863 C CA . LEU B 1 170 ? -32.547 -55.544 -20.690 1.00 60.60 219 LEU B CA 1
ATOM 4864 C C . LEU B 1 170 ? -33.754 -55.996 -21.522 1.00 60.85 219 LEU B C 1
ATOM 4865 O O . LEU B 1 170 ? -34.895 -55.897 -21.025 1.00 73.14 219 LEU B O 1
ATOM 4870 N N . ASN B 1 171 ? -33.480 -56.545 -22.710 1.00 69.88 220 ASN B N 1
ATOM 4871 C CA . ASN B 1 171 ? -34.474 -57.137 -23.647 1.00 70.95 220 ASN B CA 1
ATOM 4872 C C . ASN B 1 171 ? -33.827 -58.362 -24.304 1.00 74.26 220 ASN B C 1
ATOM 4873 O O . ASN B 1 171 ? -32.623 -58.576 -24.059 1.00 61.23 220 ASN B O 1
ATOM 4878 N N . GLU B 1 172 ? -34.539 -59.048 -25.205 1.00 65.02 221 GLU B N 1
ATOM 4879 C CA . GLU B 1 172 ? -34.083 -60.329 -25.811 1.00 67.47 221 GLU B CA 1
ATOM 4880 C C . GLU B 1 172 ? -32.829 -60.098 -26.663 1.00 63.18 221 GLU B C 1
ATOM 4881 O O . GLU B 1 172 ? -32.103 -61.082 -26.899 1.00 65.16 221 GLU B O 1
ATOM 4887 N N . LYS B 1 173 ? -32.618 -58.869 -27.148 1.00 53.28 222 LYS B N 1
ATOM 4888 C CA . LYS B 1 173 ? -31.476 -58.485 -28.022 1.00 57.62 222 LYS B CA 1
ATOM 4889 C C . LYS B 1 173 ? -30.159 -58.806 -27.305 1.00 57.77 222 LYS B C 1
ATOM 4890 O O . LYS B 1 173 ? -29.156 -59.080 -27.991 1.00 65.29 222 LYS B O 1
ATOM 4896 N N . VAL B 1 174 ? -30.148 -58.644 -25.979 1.00 52.73 223 VAL B N 1
ATOM 4897 C CA . VAL B 1 174 ? -28.965 -58.876 -25.096 1.00 52.35 223 VAL B CA 1
ATOM 4898 C C . VAL B 1 174 ? -28.478 -60.321 -25.271 1.00 51.87 223 VAL B C 1
ATOM 4899 O O . VAL B 1 174 ? -27.251 -60.530 -25.217 1.00 54.06 223 VAL B O 1
ATOM 4903 N N . ALA B 1 175 ? -29.374 -61.239 -25.653 1.00 46.84 224 ALA B N 1
ATOM 4904 C CA . ALA B 1 175 ? -29.061 -62.661 -25.932 1.00 53.23 224 ALA B CA 1
ATOM 4905 C C . ALA B 1 175 ? -27.966 -62.758 -27.002 1.00 51.89 224 ALA B C 1
ATOM 4906 O O . ALA B 1 175 ? -27.002 -63.523 -26.796 1.00 47.56 224 ALA B O 1
ATOM 4908 N N . GLN B 1 176 ? -28.019 -61.935 -28.054 1.00 48.29 225 GLN B N 1
ATOM 4909 C CA . GLN B 1 176 ? -26.973 -61.984 -29.111 1.00 55.50 225 GLN B CA 1
ATOM 4910 C C . GLN B 1 176 ? -25.643 -61.451 -28.560 1.00 48.34 225 GLN B C 1
ATOM 4911 O O . GLN B 1 176 ? -24.588 -61.936 -29.021 1.00 47.60 225 GLN B O 1
ATOM 4917 N N . LEU B 1 177 ? -25.666 -60.411 -27.718 1.00 46.42 226 LEU B N 1
ATOM 4918 C CA . LEU B 1 177 ? -24.432 -59.925 -27.039 1.00 51.37 226 LEU B CA 1
ATOM 4919 C C . LEU B 1 177 ? -23.823 -61.093 -26.257 1.00 44.20 226 LEU B C 1
ATOM 4920 O O . LEU B 1 177 ? -22.588 -61.234 -26.301 1.00 45.93 226 LEU B O 1
ATOM 4925 N N . TYR B 1 178 ? -24.653 -61.842 -25.522 1.00 42.50 227 TYR B N 1
ATOM 4926 C CA . TYR B 1 178 ? -24.179 -62.918 -24.613 1.00 42.94 227 TYR B CA 1
ATOM 4927 C C . TYR B 1 178 ? -23.709 -64.116 -25.441 1.00 41.07 227 TYR B C 1
ATOM 4928 O O . TYR B 1 178 ? -22.726 -64.752 -25.027 1.00 40.59 227 TYR B O 1
ATOM 4937 N N . ALA B 1 179 ? -24.259 -64.308 -26.643 1.00 44.63 228 ALA B N 1
ATOM 4938 C CA . ALA B 1 179 ? -23.800 -65.385 -27.550 1.00 43.51 228 ALA B CA 1
ATOM 4939 C C . ALA B 1 179 ? -22.426 -64.983 -28.096 1.00 44.64 228 ALA B C 1
ATOM 4940 O O . ALA B 1 179 ? -21.542 -65.856 -28.155 1.00 45.80 228 ALA B O 1
ATOM 4942 N N . ASP B 1 180 ? -22.185 -63.685 -28.307 1.00 48.86 229 ASP B N 1
ATOM 4943 C CA . ASP B 1 180 ? -20.867 -63.227 -28.824 1.00 46.00 229 ASP B CA 1
ATOM 4944 C C . ASP B 1 180 ? -19.857 -63.225 -27.671 1.00 41.02 229 ASP B C 1
ATOM 4945 O O . ASP B 1 180 ? -18.677 -63.516 -27.945 1.00 42.64 229 ASP B O 1
ATOM 4950 N N . LEU B 1 181 ? -20.294 -63.000 -26.428 1.00 41.65 230 LEU B N 1
ATOM 4951 C CA . LEU B 1 181 ? -19.392 -63.104 -25.246 1.00 47.03 230 LEU B CA 1
ATOM 4952 C C . LEU B 1 181 ? -18.978 -64.571 -25.091 1.00 39.93 230 LEU B C 1
ATOM 4953 O O . LEU B 1 181 ? -17.763 -64.843 -25.007 1.00 45.81 230 LEU B O 1
ATOM 4958 N N . ALA B 1 182 ? -19.955 -65.479 -25.175 1.00 42.34 231 ALA B N 1
ATOM 4959 C CA . ALA B 1 182 ? -19.770 -66.942 -25.032 1.00 48.06 231 ALA B CA 1
ATOM 4960 C C . ALA B 1 182 ? -18.889 -67.489 -26.162 1.00 48.08 231 ALA B C 1
ATOM 4961 O O . ALA B 1 182 ? -18.171 -68.480 -25.908 1.00 42.96 231 ALA B O 1
ATOM 4963 N N . GLY B 1 183 ? -18.916 -66.856 -27.341 1.00 40.13 232 GLY B N 1
ATOM 4964 C CA . GLY B 1 183 ? -18.068 -67.221 -28.492 1.00 40.23 232 GLY B CA 1
ATOM 4965 C C . GLY B 1 183 ? -16.600 -66.977 -28.185 1.00 40.56 232 GLY B C 1
ATOM 4966 O O . GLY B 1 183 ? -15.731 -67.460 -28.937 1.00 42.65 232 GLY B O 1
ATOM 4967 N N . GLY B 1 184 ? -16.339 -66.228 -27.111 1.00 43.97 233 GLY B N 1
ATOM 4968 C CA . GLY B 1 184 ? -14.984 -66.013 -26.568 1.00 42.81 233 GLY B CA 1
ATOM 4969 C C . GLY B 1 184 ? -14.416 -67.275 -25.944 1.00 42.51 233 GLY B C 1
ATOM 4970 O O . GLY B 1 184 ? -13.186 -67.308 -25.732 1.00 45.12 233 GLY B O 1
ATOM 4971 N N . PHE B 1 185 ? -15.279 -68.214 -25.542 1.00 38.76 234 PHE B N 1
ATOM 4972 C CA . PHE B 1 185 ? -14.876 -69.484 -24.880 1.00 42.57 234 PHE B CA 1
ATOM 4973 C C . PHE B 1 185 ? -14.616 -70.546 -25.951 1.00 41.85 234 PHE B C 1
ATOM 4974 O O . PHE B 1 185 ? -15.474 -71.412 -26.203 1.00 44.55 234 PHE B O 1
ATOM 4982 N N . SER B 1 186 ? -13.442 -70.450 -26.576 1.00 36.53 235 SER B N 1
ATOM 4983 C CA . SER B 1 186 ? -13.122 -71.250 -27.784 1.00 41.41 235 SER B CA 1
ATOM 4984 C C . SER B 1 186 ? -11.710 -71.822 -27.647 1.00 37.16 235 SER B C 1
ATOM 4985 O O . SER B 1 186 ? -10.881 -71.263 -26.905 1.00 36.68 235 SER B O 1
ATOM 4988 N N . HIS B 1 187 ? -11.473 -72.885 -28.408 1.00 41.58 236 HIS B N 1
ATOM 4989 C CA . HIS B 1 187 ? -10.146 -73.533 -28.547 1.00 43.23 236 HIS B CA 1
ATOM 4990 C C . HIS B 1 187 ? -9.138 -72.440 -28.913 1.00 46.31 236 HIS B C 1
ATOM 4991 O O . HIS B 1 187 ? -8.083 -72.367 -28.267 1.00 43.71 236 HIS B O 1
ATOM 4998 N N . ALA B 1 188 ? -9.534 -71.529 -29.806 1.00 46.33 237 ALA B N 1
ATOM 4999 C CA . ALA B 1 188 ? -8.670 -70.414 -30.256 1.00 43.61 237 ALA B CA 1
ATOM 5000 C C . ALA B 1 188 ? -8.292 -69.494 -29.090 1.00 44.05 237 ALA B C 1
ATOM 5001 O O . ALA B 1 188 ? -7.093 -69.216 -28.908 1.00 40.71 237 ALA B O 1
ATOM 5003 N N . ALA B 1 189 ? -9.268 -69.045 -28.298 1.00 42.44 238 ALA B N 1
ATOM 5004 C CA . ALA B 1 189 ? -9.000 -68.133 -27.161 1.00 45.87 238 ALA B CA 1
ATOM 5005 C C . ALA B 1 189 ? -8.128 -68.857 -26.133 1.00 42.89 238 ALA B C 1
ATOM 5006 O O . ALA B 1 189 ? -7.253 -68.232 -25.525 1.00 44.90 238 ALA B O 1
ATOM 5008 N N . TRP B 1 190 ? -8.397 -70.145 -25.946 1.00 41.22 239 TRP B N 1
ATOM 5009 C CA . TRP B 1 190 ? -7.654 -70.984 -24.974 1.00 40.48 239 TRP B CA 1
ATOM 5010 C C . TRP B 1 190 ? -6.188 -71.124 -25.390 1.00 40.25 239 TRP B C 1
ATOM 5011 O O . TRP B 1 190 ? -5.344 -71.022 -24.488 1.00 41.41 239 TRP B O 1
ATOM 5022 N N . LEU B 1 191 ? -5.886 -71.224 -26.688 1.00 43.03 240 LEU B N 1
ATOM 5023 C CA . LEU B 1 191 ? -4.503 -71.582 -27.110 1.00 42.66 240 LEU B CA 1
ATOM 5024 C C . LEU B 1 191 ? -3.755 -70.478 -27.865 1.00 45.36 240 LEU B C 1
ATOM 5025 O O . LEU B 1 191 ? -2.543 -70.656 -28.029 1.00 45.37 240 LEU B O 1
ATOM 5030 N N . LEU B 1 192 ? -4.373 -69.361 -28.258 1.00 45.95 241 LEU B N 1
ATOM 5031 C CA . LEU B 1 192 ? -3.564 -68.388 -29.052 1.00 48.25 241 LEU B CA 1
ATOM 5032 C C . LEU B 1 192 ? -3.470 -67.005 -28.391 1.00 47.94 241 LEU B C 1
ATOM 5033 O O . LEU B 1 192 ? -4.120 -66.793 -27.347 1.00 44.26 241 LEU B O 1
ATOM 5038 N N . PRO B 1 193 ? -2.677 -66.063 -28.966 1.00 46.75 242 PRO B N 1
ATOM 5039 C CA . PRO B 1 193 ? -2.563 -64.677 -28.469 1.00 52.49 242 PRO B CA 1
ATOM 5040 C C . PRO B 1 193 ? -3.955 -64.068 -28.684 1.00 51.87 242 PRO B C 1
ATOM 5041 O O . PRO B 1 193 ? -4.516 -64.300 -29.750 1.00 40.20 242 PRO B O 1
ATOM 5045 N N . GLY B 1 194 ? -4.446 -63.226 -27.770 1.00 74.61 243 GLY B N 1
ATOM 5046 C CA . GLY B 1 194 ? -5.869 -62.905 -27.971 1.00 71.36 243 GLY B CA 1
ATOM 5047 C C . GLY B 1 194 ? -6.032 -61.749 -28.934 1.00 79.88 243 GLY B C 1
ATOM 5048 O O . GLY B 1 194 ? -6.245 -60.651 -28.451 1.00 72.59 243 GLY B O 1
ATOM 5049 N N . TRP B 1 195 ? -5.755 -61.947 -30.221 1.00 97.05 244 TRP B N 1
ATOM 5050 C CA . TRP B 1 195 ? -5.891 -60.769 -31.110 1.00 74.49 244 TRP B CA 1
ATOM 5051 C C . TRP B 1 195 ? -6.950 -60.770 -32.214 1.00 56.86 244 TRP B C 1
ATOM 5052 O O . TRP B 1 195 ? -8.108 -60.516 -31.961 1.00 60.02 244 TRP B O 1
ATOM 5063 N N . LEU B 1 196 ? -6.484 -61.185 -33.371 1.00 56.56 245 LEU B N 1
ATOM 5064 C CA . LEU B 1 196 ? -7.041 -60.943 -34.715 1.00 64.32 245 LEU B CA 1
ATOM 5065 C C . LEU B 1 196 ? -8.423 -61.459 -35.141 1.00 59.60 245 LEU B C 1
ATOM 5066 O O . LEU B 1 196 ? -8.931 -60.798 -36.033 1.00 51.75 245 LEU B O 1
ATOM 5071 N N . PRO B 1 197 ? -9.185 -62.701 -34.773 1.00 54.69 246 PRO B N 1
ATOM 5072 C CA . PRO B 1 197 ? -10.385 -63.322 -35.362 1.00 59.04 246 PRO B CA 1
ATOM 5073 C C . PRO B 1 197 ? -11.853 -62.846 -35.370 1.00 57.58 246 PRO B C 1
ATOM 5074 O O . PRO B 1 197 ? -12.444 -63.015 -36.433 1.00 66.75 246 PRO B O 1
ATOM 5078 N N . LEU B 1 198 ? -12.444 -62.365 -34.266 1.00 57.69 247 LEU B N 1
ATOM 5079 C CA . LEU B 1 198 ? -13.927 -62.204 -34.125 1.00 61.98 247 LEU B CA 1
ATOM 5080 C C . LEU B 1 198 ? -14.340 -61.148 -33.091 1.00 65.54 247 LEU B C 1
ATOM 5081 O O . LEU B 1 198 ? -13.474 -60.500 -32.495 1.00 63.24 247 LEU B O 1
ATOM 5086 N N . PRO B 1 199 ? -15.759 -60.916 -32.871 1.00 62.28 248 PRO B N 1
ATOM 5087 C CA . PRO B 1 199 ? -16.792 -59.934 -31.936 1.00 57.57 248 PRO B CA 1
ATOM 5088 C C . PRO B 1 199 ? -16.961 -60.083 -30.412 1.00 64.13 248 PRO B C 1
ATOM 5089 O O . PRO B 1 199 ? -17.845 -59.407 -29.914 1.00 44.73 248 PRO B O 1
ATOM 5093 N N . SER B 1 200 ? -16.195 -60.932 -29.706 1.00 51.08 249 SER B N 1
ATOM 5094 C CA . SER B 1 200 ? -16.404 -60.960 -28.235 1.00 46.27 249 SER B CA 1
ATOM 5095 C C . SER B 1 200 ? -16.112 -59.561 -27.678 1.00 52.69 249 SER B C 1
ATOM 5096 O O . SER B 1 200 ? -16.866 -59.097 -26.793 1.00 45.96 249 SER B O 1
ATOM 5099 N N . PHE B 1 201 ? -15.111 -58.889 -28.257 1.00 45.77 250 PHE B N 1
ATOM 5100 C CA . PHE B 1 201 ? -14.612 -57.562 -27.804 1.00 50.47 250 PHE B CA 1
ATOM 5101 C C . PHE B 1 201 ? -15.730 -56.521 -27.927 1.00 51.36 250 PHE B C 1
ATOM 5102 O O . PHE B 1 201 ? -15.887 -55.709 -26.994 1.00 51.63 250 PHE B O 1
ATOM 5110 N N . ARG B 1 202 ? -16.459 -56.519 -29.048 1.00 58.98 251 ARG B N 1
ATOM 5111 C CA . ARG B 1 202 ? -17.507 -55.499 -29.323 1.00 52.20 251 ARG B CA 1
ATOM 5112 C C . ARG B 1 202 ? -18.632 -55.690 -28.300 1.00 51.04 251 ARG B C 1
ATOM 5113 O O . ARG B 1 202 ? -19.119 -54.691 -27.741 1.00 51.04 251 ARG B O 1
ATOM 5121 N N . ARG B 1 203 ? -19.031 -56.939 -28.047 1.00 48.29 252 ARG B N 1
ATOM 5122 C CA . ARG B 1 203 ? -20.156 -57.216 -27.116 1.00 48.45 252 ARG B CA 1
ATOM 5123 C C . ARG B 1 203 ? -19.735 -56.901 -25.676 1.00 46.08 252 ARG B C 1
ATOM 5124 O O . ARG B 1 203 ? -20.604 -56.411 -24.931 1.00 51.09 252 ARG B O 1
ATOM 5126 N N . ARG B 1 204 ? -18.477 -57.134 -25.283 1.00 48.29 253 ARG B N 1
ATOM 5127 C CA . ARG B 1 204 ? -18.035 -56.771 -23.908 1.00 50.75 253 ARG B CA 1
ATOM 5128 C C . ARG B 1 204 ? -18.241 -55.263 -23.725 1.00 51.06 253 ARG B C 1
ATOM 5129 O O . ARG B 1 204 ? -18.826 -54.870 -22.702 1.00 51.76 253 ARG B O 1
ATOM 5137 N N . ASP B 1 205 ? -17.741 -54.463 -24.673 1.00 54.70 254 ASP B N 1
ATOM 5138 C CA . ASP B 1 205 ? -17.838 -52.979 -24.644 1.00 58.65 254 ASP B CA 1
ATOM 5139 C C . ASP B 1 205 ? -19.314 -52.587 -24.518 1.00 55.08 254 ASP B C 1
ATOM 5140 O O . ASP B 1 205 ? -19.624 -51.770 -23.631 1.00 60.86 254 ASP B O 1
ATOM 5145 N N . ARG B 1 206 ? -20.185 -53.241 -25.276 1.00 53.85 255 ARG B N 1
ATOM 5146 C CA . ARG B 1 206 ? -21.639 -52.943 -25.303 1.00 53.99 255 ARG B CA 1
ATOM 5147 C C . ARG B 1 206 ? -22.313 -53.245 -23.961 1.00 54.03 255 ARG B C 1
ATOM 5148 O O . ARG B 1 206 ? -23.058 -52.389 -23.508 1.00 56.93 255 ARG B O 1
ATOM 5156 N N . ALA B 1 207 ? -22.053 -54.409 -23.361 1.00 49.40 256 ALA B N 1
ATOM 5157 C CA . ALA B 1 207 ? -22.727 -54.846 -22.115 1.00 50.63 256 ALA B CA 1
ATOM 5158 C C . ALA B 1 207 ? -22.207 -54.001 -20.947 1.00 45.75 256 ALA B C 1
ATOM 5159 O O . ALA B 1 207 ? -23.008 -53.670 -20.051 1.00 54.02 256 ALA B O 1
ATOM 5161 N N . HIS B 1 208 ? -20.916 -53.656 -20.963 1.00 44.40 257 HIS B N 1
ATOM 5162 C CA . HIS B 1 208 ? -20.261 -52.805 -19.932 1.00 56.66 257 HIS B CA 1
ATOM 5163 C C . HIS B 1 208 ? -20.976 -51.449 -19.875 1.00 58.67 257 HIS B C 1
ATOM 5164 O O . HIS B 1 208 ? -21.433 -51.068 -18.777 1.00 54.50 257 HIS B O 1
ATOM 5171 N N . ARG B 1 209 ? -21.176 -50.817 -21.037 1.00 66.73 258 ARG B N 1
ATOM 5172 C CA . ARG B 1 209 ? -21.861 -49.501 -21.164 1.00 63.43 258 ARG B CA 1
ATOM 5173 C C . ARG B 1 209 ? -23.274 -49.608 -20.579 1.00 55.06 258 ARG B C 1
ATOM 5174 O O . ARG B 1 209 ? -23.616 -48.729 -19.762 1.00 61.85 258 ARG B O 1
ATOM 5176 N N . GLU B 1 210 ? -24.024 -50.678 -20.868 1.00 46.58 259 GLU B N 1
ATOM 5177 C CA . GLU B 1 210 ? -25.382 -50.860 -20.283 1.00 57.91 259 GLU B CA 1
ATOM 5178 C C . GLU B 1 210 ? -25.293 -50.915 -18.754 1.00 64.68 259 GLU B C 1
ATOM 5179 O O . GLU B 1 210 ? -26.141 -50.296 -18.084 1.00 59.28 259 GLU B O 1
ATOM 5185 N N . ILE B 1 211 ? -24.361 -51.695 -18.200 1.00 53.84 260 ILE B N 1
ATOM 5186 C CA . ILE B 1 211 ? -24.291 -51.890 -16.721 1.00 61.29 260 ILE B CA 1
ATOM 5187 C C . ILE B 1 211 ? -23.739 -50.610 -16.078 1.00 58.41 260 ILE B C 1
ATOM 5188 O O . ILE B 1 211 ? -24.166 -50.293 -14.950 1.00 60.59 260 ILE B O 1
ATOM 5193 N N . LYS B 1 212 ? -22.869 -49.867 -16.771 1.00 57.06 261 LYS B N 1
ATOM 5194 C CA . LYS B 1 212 ? -22.392 -48.532 -16.317 1.00 63.59 261 LYS B CA 1
ATOM 5195 C C . LYS B 1 212 ? -23.572 -47.556 -16.253 1.00 65.36 261 LYS B C 1
ATOM 5196 O O . LYS B 1 212 ? -23.672 -46.827 -15.243 1.00 59.05 261 LYS B O 1
ATOM 5202 N N . ASP B 1 213 ? -24.457 -47.595 -17.256 1.00 66.78 262 ASP B N 1
ATOM 5203 C CA . ASP B 1 213 ? -25.665 -46.729 -17.327 1.00 62.34 262 ASP B CA 1
ATOM 5204 C C . ASP B 1 213 ? -26.575 -47.041 -16.133 1.00 66.34 262 ASP B C 1
ATOM 5205 O O . ASP B 1 213 ? -27.117 -46.084 -15.546 1.00 72.88 262 ASP B O 1
ATOM 5210 N N . ILE B 1 214 ? -26.722 -48.312 -15.747 1.00 68.03 263 ILE B N 1
ATOM 5211 C CA . ILE B 1 214 ? -27.696 -48.697 -14.681 1.00 82.63 263 ILE B CA 1
ATOM 5212 C C . ILE B 1 214 ? -27.174 -48.246 -13.312 1.00 76.28 263 ILE B C 1
ATOM 5213 O O . ILE B 1 214 ? -28.026 -47.962 -12.446 1.00 65.01 263 ILE B O 1
ATOM 5215 N N . PHE B 1 215 ? -25.864 -48.231 -13.046 1.00 63.73 264 PHE B N 1
ATOM 5216 C CA . PHE B 1 215 ? -25.480 -47.844 -11.663 1.00 73.08 264 PHE B CA 1
ATOM 5217 C C . PHE B 1 215 ? -25.038 -46.380 -11.593 1.00 67.44 264 PHE B C 1
ATOM 5218 O O . PHE B 1 215 ? -25.310 -45.800 -10.528 1.00 62.09 264 PHE B O 1
ATOM 5226 N N . TYR B 1 216 ? -24.615 -45.730 -12.682 1.00 84.66 265 TYR B N 1
ATOM 5227 C CA . TYR B 1 216 ? -24.392 -44.261 -12.623 1.00 102.62 265 TYR B CA 1
ATOM 5228 C C . TYR B 1 216 ? -25.769 -43.584 -12.595 1.00 97.90 265 TYR B C 1
ATOM 5229 O O . TYR B 1 216 ? -25.911 -42.552 -11.907 1.00 100.39 265 TYR B O 1
ATOM 5238 N N . LYS B 1 217 ? -26.786 -44.262 -13.139 1.00 78.57 266 LYS B N 1
ATOM 5239 C CA . LYS B 1 217 ? -28.222 -43.984 -12.861 1.00 89.66 266 LYS B CA 1
ATOM 5240 C C . LYS B 1 217 ? -28.432 -44.055 -11.344 1.00 99.93 266 LYS B C 1
ATOM 5241 O O . LYS B 1 217 ? -28.907 -43.071 -10.745 1.00 109.27 266 LYS B O 1
ATOM 5243 N N . ALA B 1 218 ? -27.931 -45.101 -10.693 1.00 81.50 267 ALA B N 1
ATOM 5244 C CA . ALA B 1 218 ? -28.168 -45.201 -9.239 1.00 75.98 267 ALA B CA 1
ATOM 5245 C C . ALA B 1 218 ? -27.062 -44.547 -8.396 1.00 76.34 267 ALA B C 1
ATOM 5246 O O . ALA B 1 218 ? -27.372 -44.201 -7.262 1.00 84.39 267 ALA B O 1
ATOM 5248 N N . ILE B 1 219 ? -25.841 -44.364 -8.911 1.00 78.49 268 ILE B N 1
ATOM 5249 C CA . ILE B 1 219 ? -24.727 -43.832 -8.066 1.00 82.08 268 ILE B CA 1
ATOM 5250 C C . ILE B 1 219 ? -24.902 -42.325 -7.844 1.00 110.15 268 ILE B C 1
ATOM 5251 O O . ILE B 1 219 ? -24.392 -41.817 -6.823 1.00 113.74 268 ILE B O 1
ATOM 5256 N N . GLN B 1 220 ? -25.603 -41.645 -8.756 1.00 125.63 269 GLN B N 1
ATOM 5257 C CA . GLN B 1 220 ? -25.882 -40.187 -8.658 1.00 139.14 269 GLN B CA 1
ATOM 5258 C C . GLN B 1 220 ? -27.344 -39.989 -8.242 1.00 123.24 269 GLN B C 1
ATOM 5259 O O . GLN B 1 220 ? -27.669 -38.904 -7.721 1.00 132.24 269 GLN B O 1
ATOM 5265 N N . LYS B 1 221 ? -28.182 -41.018 -8.396 1.00 83.46 270 LYS B N 1
ATOM 5266 C CA . LYS B 1 221 ? -29.513 -41.016 -7.736 1.00 80.97 270 LYS B CA 1
ATOM 5267 C C . LYS B 1 221 ? -29.306 -41.463 -6.285 1.00 114.22 270 LYS B C 1
ATOM 5268 O O . LYS B 1 221 ? -30.159 -41.119 -5.442 1.00 93.17 270 LYS B O 1
ATOM 5274 N N . ARG B 1 222 ? -28.156 -42.090 -6.007 1.00 127.70 271 ARG B N 1
ATOM 5275 C CA . ARG B 1 222 ? -27.826 -42.643 -4.663 1.00 159.67 271 ARG B CA 1
ATOM 5276 C C . ARG B 1 222 ? -26.884 -41.716 -3.876 1.00 162.20 271 ARG B C 1
ATOM 5277 O O . ARG B 1 222 ? -26.477 -42.135 -2.768 1.00 173.43 271 ARG B O 1
ATOM 5279 N N . ARG B 1 223 ? -26.700 -40.451 -4.279 1.00 135.03 272 ARG B N 1
ATOM 5280 C CA . ARG B 1 223 ? -25.822 -39.486 -3.556 1.00 129.38 272 ARG B CA 1
ATOM 5281 C C . ARG B 1 223 ? -26.557 -38.704 -2.460 1.00 145.35 272 ARG B C 1
ATOM 5282 O O . ARG B 1 223 ? -26.055 -38.736 -1.318 1.00 141.27 272 ARG B O 1
ATOM 5290 N N . GLN B 1 224 ? -27.481 -37.808 -2.827 1.00 161.53 273 GLN B N 1
ATOM 5291 C CA . GLN B 1 224 ? -28.288 -37.031 -1.845 1.00 147.52 273 GLN B CA 1
ATOM 5292 C C . GLN B 1 224 ? -29.746 -37.478 -1.992 1.00 188.43 273 GLN B C 1
ATOM 5293 O O . GLN B 1 224 ? -30.599 -37.005 -1.214 1.00 181.28 273 GLN B O 1
ATOM 5299 N N . SER B 1 225 ? -30.004 -38.357 -2.965 1.00 190.42 274 SER B N 1
ATOM 5300 C CA . SER B 1 225 ? -31.362 -38.880 -3.267 1.00 175.80 274 SER B CA 1
ATOM 5301 C C . SER B 1 225 ? -31.437 -40.398 -3.461 1.00 164.95 274 SER B C 1
ATOM 5302 O O . SER B 1 225 ? -32.196 -40.835 -4.350 1.00 133.43 274 SER B O 1
ATOM 5305 N N . GLN B 1 226 ? -30.700 -41.164 -2.648 1.00 153.57 275 GLN B N 1
ATOM 5306 C CA . GLN B 1 226 ? -30.751 -42.651 -2.684 1.00 137.46 275 GLN B CA 1
ATOM 5307 C C . GLN B 1 226 ? -32.114 -43.205 -2.260 1.00 153.75 275 GLN B C 1
ATOM 5308 O O . GLN B 1 226 ? -32.439 -43.126 -1.059 1.00 167.76 275 GLN B O 1
ATOM 5310 N N . GLU B 1 227 ? -32.898 -43.708 -3.218 1.00 146.87 276 GLU B N 1
ATOM 5311 C CA . GLU B 1 227 ? -34.019 -44.621 -2.874 1.00 149.02 276 GLU B CA 1
ATOM 5312 C C . GLU B 1 227 ? -33.244 -45.812 -2.293 1.00 145.49 276 GLU B C 1
ATOM 5313 O O . GLU B 1 227 ? -32.348 -46.339 -3.001 1.00 114.76 276 GLU B O 1
ATOM 5319 N N . LYS B 1 228 ? -33.397 -46.056 -0.985 1.00 152.11 277 LYS B N 1
ATOM 5320 C CA . LYS B 1 228 ? -32.932 -47.318 -0.349 1.00 163.66 277 LYS B CA 1
ATOM 5321 C C . LYS B 1 228 ? -34.236 -48.086 -0.111 1.00 193.03 277 LYS B C 1
ATOM 5322 O O . LYS B 1 228 ? -35.166 -47.495 0.476 1.00 201.32 277 LYS B O 1
ATOM 5324 N N . ILE B 1 229 ? -34.378 -49.220 -0.804 1.00 182.12 278 ILE B N 1
ATOM 5325 C CA . ILE B 1 229 ? -35.502 -50.193 -0.659 1.00 151.76 278 ILE B CA 1
ATOM 5326 C C . ILE B 1 229 ? -34.856 -51.563 -0.414 1.00 185.50 278 ILE B C 1
ATOM 5327 O O . ILE B 1 229 ? -33.660 -51.687 -0.749 1.00 185.31 278 ILE B O 1
ATOM 5332 N N . ASP B 1 230 ? -35.517 -52.506 0.276 1.00 194.14 279 ASP B N 1
ATOM 5333 C CA . ASP B 1 230 ? -35.048 -53.920 0.315 1.00 191.25 279 ASP B CA 1
ATOM 5334 C C . ASP B 1 230 ? -34.690 -54.318 -1.125 1.00 162.68 279 ASP B C 1
ATOM 5335 O O . ASP B 1 230 ? -35.607 -54.397 -1.978 1.00 147.14 279 ASP B O 1
ATOM 5340 N N . ASP B 1 231 ? -33.416 -54.654 -1.352 1.00 114.70 280 ASP B N 1
ATOM 5341 C CA . ASP B 1 231 ? -32.735 -54.729 -2.674 1.00 96.59 280 ASP B CA 1
ATOM 5342 C C . ASP B 1 231 ? -31.784 -55.931 -2.684 1.00 112.51 280 ASP B C 1
ATOM 5343 O O . ASP B 1 231 ? -31.544 -56.496 -1.597 1.00 122.26 280 ASP B O 1
ATOM 5348 N N . ILE B 1 232 ? -31.284 -56.294 -3.873 1.00 144.75 281 ILE B N 1
ATOM 5349 C CA . ILE B 1 232 ? -30.065 -57.128 -4.118 1.00 167.56 281 ILE B CA 1
ATOM 5350 C C . ILE B 1 232 ? -29.125 -56.355 -5.057 1.00 96.42 281 ILE B C 1
ATOM 5351 O O . ILE B 1 232 ? -28.462 -56.987 -5.920 1.00 77.57 281 ILE B O 1
ATOM 5356 N N . LEU B 1 233 ? -29.082 -55.026 -4.913 1.00 77.21 282 LEU B N 1
ATOM 5357 C CA . LEU B 1 233 ? -28.630 -54.085 -5.978 1.00 95.71 282 LEU B CA 1
ATOM 5358 C C . LEU B 1 233 ? -27.534 -53.166 -5.430 1.00 77.92 282 LEU B C 1
ATOM 5359 O O . LEU B 1 233 ? -26.494 -52.941 -6.092 1.00 58.60 282 LEU B O 1
ATOM 5364 N N . GLN B 1 234 ? -27.861 -52.550 -4.296 1.00 66.79 283 GLN B N 1
ATOM 5365 C CA . GLN B 1 234 ? -26.876 -51.744 -3.546 1.00 65.28 283 GLN B CA 1
ATOM 5366 C C . GLN B 1 234 ? -25.779 -52.684 -3.059 1.00 58.95 283 GLN B C 1
ATOM 5367 O O . GLN B 1 234 ? -24.793 -52.133 -2.549 1.00 57.37 283 GLN B O 1
ATOM 5373 N N . THR B 1 235 ? -26.045 -53.995 -3.012 1.00 53.72 284 THR B N 1
ATOM 5374 C CA . THR B 1 235 ? -25.097 -54.912 -2.320 1.00 52.38 284 THR B CA 1
ATOM 5375 C C . THR B 1 235 ? -23.688 -54.690 -2.880 1.00 57.22 284 THR B C 1
ATOM 5376 O O . THR B 1 235 ? -22.759 -54.515 -2.064 1.00 58.18 284 THR B O 1
ATOM 5380 N N . LEU B 1 236 ? -23.534 -54.701 -4.209 1.00 51.44 285 LEU B N 1
ATOM 5381 C CA . LEU B 1 236 ? -22.196 -54.489 -4.824 1.00 49.71 285 LEU B CA 1
ATOM 5382 C C . LEU B 1 236 ? -21.774 -53.028 -4.628 1.00 47.98 285 LEU B C 1
ATOM 5383 O O . LEU B 1 236 ? -20.608 -52.813 -4.250 1.00 50.63 285 LEU B O 1
ATOM 5388 N N . LEU B 1 237 ? -22.704 -52.072 -4.715 1.00 50.57 286 LEU B N 1
ATOM 5389 C CA . LEU B 1 237 ? -22.390 -50.627 -4.537 1.00 57.25 286 LEU B CA 1
ATOM 5390 C C . LEU B 1 237 ? -22.071 -50.356 -3.062 1.00 52.53 286 LEU B C 1
ATOM 5391 O O . LEU B 1 237 ? -21.145 -49.567 -2.822 1.00 55.64 286 LEU B O 1
ATOM 5396 N N . ASP B 1 238 ? -22.665 -51.117 -2.135 1.00 53.47 287 ASP B N 1
ATOM 5397 C CA . ASP B 1 238 ? -22.503 -50.907 -0.671 1.00 53.42 287 ASP B CA 1
ATOM 5398 C C . ASP B 1 238 ? -21.426 -51.838 -0.100 1.00 52.30 287 ASP B C 1
ATOM 5399 O O . ASP B 1 238 ? -21.139 -51.722 1.106 1.00 58.30 287 ASP B O 1
ATOM 5404 N N . ALA B 1 239 ? -20.852 -52.759 -0.881 1.00 52.14 288 ALA B N 1
ATOM 5405 C CA . ALA B 1 239 ? -19.877 -53.734 -0.335 1.00 49.21 288 ALA B CA 1
ATOM 5406 C C . ALA B 1 239 ? -18.507 -53.060 -0.197 1.00 46.0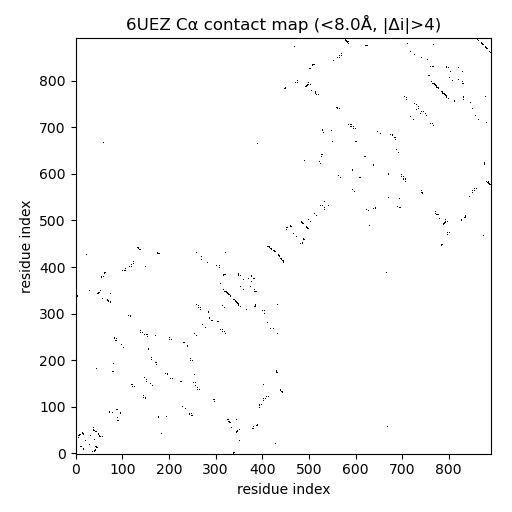0 288 ALA B C 1
ATOM 5407 O O . ALA B 1 239 ? -18.283 -52.038 -0.875 1.00 51.42 288 ALA B O 1
ATOM 5409 N N . THR B 1 240 ? -17.636 -53.636 0.636 1.00 48.31 289 THR B N 1
ATOM 5410 C CA . THR B 1 240 ? -16.176 -53.356 0.662 1.00 53.89 289 THR B CA 1
ATOM 5411 C C . THR B 1 240 ? -15.435 -54.692 0.759 1.00 48.97 289 THR B C 1
ATOM 5412 O O . THR B 1 240 ? -15.968 -55.622 1.382 1.00 44.33 289 THR B O 1
ATOM 5416 N N . TYR B 1 241 ? -14.202 -54.752 0.251 1.00 46.79 290 TYR B N 1
ATOM 5417 C CA . TYR B 1 241 ? -13.273 -55.872 0.549 1.00 46.62 290 TYR B CA 1
ATOM 5418 C C . TYR B 1 241 ? -12.955 -55.849 2.048 1.00 50.63 290 TYR B C 1
ATOM 5419 O O . TYR B 1 241 ? -13.266 -54.840 2.712 1.00 48.54 290 TYR B O 1
ATOM 5428 N N . LYS B 1 242 ? -12.327 -56.919 2.543 1.00 46.38 291 LYS B N 1
ATOM 5429 C CA . LYS B 1 242 ? -11.991 -57.084 3.982 1.00 53.87 291 LYS B CA 1
ATOM 5430 C C . LYS B 1 242 ? -11.055 -55.953 4.423 1.00 57.04 291 LYS B C 1
ATOM 5431 O O . LYS B 1 242 ? -11.010 -55.675 5.635 1.00 50.70 291 LYS B O 1
ATOM 5437 N N . ASP B 1 243 ? -10.360 -55.305 3.483 1.00 52.72 292 ASP B N 1
ATOM 5438 C CA . ASP B 1 243 ? -9.391 -54.221 3.798 1.00 51.21 292 ASP B CA 1
ATOM 5439 C C . ASP B 1 243 ? -10.122 -52.874 3.835 1.00 52.24 292 ASP B C 1
ATOM 5440 O O . ASP B 1 243 ? -9.431 -51.835 3.863 1.00 47.19 292 ASP B O 1
ATOM 5445 N N . GLY B 1 244 ? -11.451 -52.882 3.680 1.00 51.08 293 GLY B N 1
ATOM 5446 C CA . GLY B 1 244 ? -12.287 -51.666 3.755 1.00 50.95 293 GLY B CA 1
ATOM 5447 C C . GLY B 1 244 ? -12.486 -50.966 2.420 1.00 55.35 293 GLY B C 1
ATOM 5448 O O . GLY B 1 244 ? -13.281 -50.007 2.399 1.00 61.75 293 GLY B O 1
ATOM 5449 N N . ARG B 1 245 ? -11.843 -51.396 1.328 1.00 58.67 294 ARG B N 1
ATOM 5450 C CA . ARG B 1 245 ? -11.928 -50.684 0.020 1.00 54.10 294 ARG B CA 1
ATOM 5451 C C . ARG B 1 245 ? -13.253 -51.006 -0.670 1.00 54.55 294 ARG B C 1
ATOM 5452 O O . ARG B 1 245 ? -13.593 -52.171 -0.866 1.00 52.32 294 ARG B O 1
ATOM 5460 N N . PRO B 1 246 ? -14.025 -49.976 -1.086 1.00 53.67 295 PRO B N 1
ATOM 5461 C CA . PRO B 1 246 ? -15.245 -50.176 -1.868 1.00 56.78 295 PRO B CA 1
ATOM 5462 C C . PRO B 1 246 ? -14.901 -50.585 -3.307 1.00 61.10 295 PRO B C 1
ATOM 5463 O O . PRO B 1 246 ? -13.777 -50.366 -3.731 1.00 53.73 295 PRO B O 1
ATOM 5467 N N . LEU B 1 247 ? -15.861 -51.195 -4.009 1.00 53.83 296 LEU B N 1
ATOM 5468 C CA . LEU B 1 247 ? -15.635 -51.634 -5.411 1.00 53.54 296 LEU B CA 1
ATOM 5469 C C . LEU B 1 247 ? -15.611 -50.387 -6.299 1.00 48.63 296 LEU B C 1
ATOM 5470 O O . LEU B 1 247 ? -16.352 -49.437 -5.993 1.00 61.56 296 LEU B O 1
ATOM 5475 N N . THR B 1 248 ? -14.777 -50.379 -7.341 1.00 50.56 297 THR B N 1
ATOM 5476 C CA . THR B 1 248 ? -14.863 -49.368 -8.428 1.00 49.05 297 THR B CA 1
ATOM 5477 C C . THR B 1 248 ? -16.086 -49.690 -9.294 1.00 61.31 297 THR B C 1
ATOM 5478 O O . THR B 1 248 ? -16.646 -50.801 -9.166 1.00 53.06 297 THR B O 1
ATOM 5482 N N . ASP B 1 249 ? -16.468 -48.738 -10.148 1.00 52.64 298 ASP B N 1
ATOM 5483 C CA . ASP B 1 249 ? -17.600 -48.886 -11.099 1.00 58.91 298 ASP B CA 1
ATOM 5484 C C . ASP B 1 249 ? -17.232 -50.006 -12.078 1.00 56.37 298 ASP B C 1
ATOM 5485 O O . ASP B 1 249 ? -18.113 -50.816 -12.431 1.00 58.72 298 ASP B O 1
ATOM 5490 N N . ASP B 1 250 ? -15.931 -50.129 -12.351 1.00 49.86 299 ASP B N 1
ATOM 5491 C CA . ASP B 1 250 ? -15.388 -51.163 -13.271 1.00 54.38 299 ASP B CA 1
ATOM 5492 C C . ASP B 1 250 ? -15.628 -52.552 -12.671 1.00 50.67 299 ASP B C 1
ATOM 5493 O O . ASP B 1 250 ? -16.180 -53.402 -13.396 1.00 51.10 299 ASP B O 1
ATOM 5498 N N . GLU B 1 251 ? -15.268 -52.750 -11.398 1.00 49.98 300 GLU B N 1
ATOM 5499 C CA . GLU B 1 251 ? -15.470 -54.020 -10.645 1.00 50.92 300 GLU B CA 1
ATOM 5500 C C . GLU B 1 251 ? -16.965 -54.354 -10.581 1.00 54.98 300 GLU B C 1
ATOM 5501 O O . GLU B 1 251 ? -17.318 -55.522 -10.843 1.00 46.56 300 GLU B O 1
ATOM 5507 N N . VAL B 1 252 ? -17.818 -53.387 -10.227 1.00 52.02 301 VAL B N 1
ATOM 5508 C CA . VAL B 1 252 ? -19.291 -53.626 -10.144 1.00 48.76 301 VAL B CA 1
ATOM 5509 C C . VAL B 1 252 ? -19.781 -54.102 -11.515 1.00 47.24 301 VAL B C 1
ATOM 5510 O O . VAL B 1 252 ? -20.525 -55.098 -11.543 1.00 47.44 301 VAL B O 1
ATOM 5514 N N . ALA B 1 253 ? -19.430 -53.384 -12.587 1.00 43.22 302 ALA B N 1
ATOM 5515 C CA . ALA B 1 253 ? -19.808 -53.733 -13.977 1.00 51.26 302 ALA B CA 1
ATOM 5516 C C . ALA B 1 253 ? -19.376 -55.172 -14.282 1.00 45.38 302 ALA B C 1
ATOM 5517 O O . ALA B 1 253 ? -20.204 -55.969 -14.768 1.00 43.11 302 ALA B O 1
ATOM 5519 N N . GLY B 1 254 ? -18.105 -55.482 -14.013 1.00 47.66 303 GLY B N 1
ATOM 5520 C CA . GLY B 1 254 ? -17.501 -56.798 -14.297 1.00 51.40 303 GLY B CA 1
ATOM 5521 C C . GLY B 1 254 ? -18.289 -57.918 -13.642 1.00 44.73 303 GLY B C 1
ATOM 5522 O O . GLY B 1 254 ? -18.660 -58.876 -14.338 1.00 37.36 303 GLY B O 1
ATOM 5523 N N . MET B 1 255 ? -18.620 -57.746 -12.360 1.00 45.02 304 MET B N 1
ATOM 5524 C CA . MET B 1 255 ? -19.372 -58.739 -11.550 1.00 46.70 304 MET B CA 1
ATOM 5525 C C . MET B 1 255 ? -20.807 -58.864 -12.073 1.00 42.98 304 MET B C 1
ATOM 5526 O O . MET B 1 255 ? -21.317 -59.999 -12.093 1.00 45.54 304 MET B O 1
ATOM 5531 N N . LEU B 1 256 ? -21.362 -57.790 -12.641 1.00 43.16 305 LEU B N 1
ATOM 5532 C CA . LEU B 1 256 ? -22.745 -57.813 -13.187 1.00 48.06 305 LEU B CA 1
ATOM 5533 C C . LEU B 1 256 ? -22.759 -58.574 -14.516 1.00 39.97 305 LEU B C 1
ATOM 5534 O O . LEU B 1 256 ? -23.686 -59.376 -14.694 1.00 42.61 305 LEU B O 1
ATOM 5539 N N . ILE B 1 257 ? -21.731 -58.425 -15.356 1.00 45.44 306 ILE B N 1
ATOM 5540 C CA . ILE B 1 257 ? -21.643 -59.162 -16.651 1.00 43.89 306 ILE B CA 1
ATOM 5541 C C . ILE B 1 257 ? -21.498 -60.656 -16.346 1.00 41.60 306 ILE B C 1
ATOM 5542 O O . ILE B 1 257 ? -22.168 -61.471 -17.017 1.00 43.37 306 ILE B O 1
ATOM 5547 N N . GLY B 1 258 ? -20.649 -60.963 -15.359 1.00 37.26 307 GLY B N 1
ATOM 5548 C CA . GLY B 1 258 ? -20.310 -62.329 -14.919 1.00 37.48 307 GLY B CA 1
ATOM 5549 C C . GLY B 1 258 ? -21.497 -63.026 -14.281 1.00 39.82 307 GLY B C 1
ATOM 5550 O O . GLY B 1 258 ? -21.757 -64.198 -14.615 1.00 37.93 307 GLY B O 1
ATOM 5551 N N . LEU B 1 259 ? -22.207 -62.342 -13.381 1.00 40.19 308 LEU B N 1
ATOM 5552 C CA . LEU B 1 259 ? -23.416 -62.940 -12.757 1.00 37.40 308 LEU B CA 1
ATOM 5553 C C . LEU B 1 259 ? -24.417 -63.273 -13.868 1.00 38.86 308 LEU B C 1
ATOM 5554 O O . LEU B 1 259 ? -25.052 -64.343 -13.795 1.00 40.21 308 LEU B O 1
ATOM 5559 N N . LEU B 1 260 ? -24.586 -62.397 -14.863 1.00 41.03 309 LEU B N 1
ATOM 5560 C CA . LEU B 1 260 ? -25.622 -62.664 -15.896 1.00 40.95 309 LEU B CA 1
ATOM 5561 C C . LEU B 1 260 ? -25.113 -63.760 -16.841 1.00 42.40 309 LEU B C 1
ATOM 5562 O O . LEU B 1 260 ? -25.918 -64.629 -17.235 1.00 41.15 309 LEU B O 1
ATOM 5567 N N . LEU B 1 261 ? -23.799 -63.842 -17.067 1.00 41.93 310 LEU B N 1
ATOM 5568 C CA . LEU B 1 261 ? -23.244 -64.919 -17.929 1.00 41.43 310 LEU B CA 1
ATOM 5569 C C . LEU B 1 261 ? -23.407 -66.269 -17.222 1.00 41.12 310 LEU B C 1
ATOM 5570 O O . LEU B 1 261 ? -23.845 -67.239 -17.877 1.00 35.48 310 LEU B O 1
ATOM 5575 N N . ALA B 1 262 ? -23.113 -66.325 -15.920 1.00 40.38 311 ALA B N 1
ATOM 5576 C CA . ALA B 1 262 ? -23.264 -67.553 -15.104 1.00 44.16 311 ALA B CA 1
ATOM 5577 C C . ALA B 1 262 ? -24.732 -67.993 -15.124 1.00 39.23 311 ALA B C 1
ATOM 5578 O O . ALA B 1 262 ? -24.997 -69.203 -15.219 1.00 37.43 311 ALA B O 1
ATOM 5580 N N . GLY B 1 263 ? -25.667 -67.055 -14.972 1.00 40.76 312 GLY B N 1
ATOM 5581 C CA . GLY B 1 263 ? -27.093 -67.420 -14.931 1.00 40.69 312 GLY B CA 1
ATOM 5582 C C . GLY B 1 263 ? -27.653 -67.837 -16.278 1.00 38.76 312 GLY B C 1
ATOM 5583 O O . GLY B 1 263 ? -28.669 -68.541 -16.269 1.00 46.22 312 GLY B O 1
ATOM 5584 N N . GLN B 1 264 ? -26.987 -67.538 -17.393 1.00 41.45 313 GLN B N 1
ATOM 5585 C CA . GLN B 1 264 ? -27.624 -67.767 -18.717 1.00 44.60 313 GLN B CA 1
ATOM 5586 C C . GLN B 1 264 ? -26.843 -68.627 -19.723 1.00 45.30 313 GLN B C 1
ATOM 5587 O O . GLN B 1 264 ? -27.492 -69.282 -20.561 1.00 45.95 313 GLN B O 1
ATOM 5593 N N . ALA B 1 265 ? -25.506 -68.623 -19.694 1.00 37.57 314 ALA B N 1
ATOM 5594 C CA . ALA B 1 265 ? -24.738 -69.284 -20.780 1.00 41.48 314 ALA B CA 1
ATOM 5595 C C . ALA B 1 265 ? -24.724 -70.785 -20.467 1.00 43.60 314 ALA B C 1
ATOM 5596 O O . ALA B 1 265 ? -24.739 -71.594 -21.415 1.00 48.21 314 ALA B O 1
ATOM 5598 N N . THR B 1 266 ? -24.951 -71.137 -19.199 1.00 41.03 315 THR B N 1
ATOM 5599 C CA . THR B 1 266 ? -24.919 -72.536 -18.692 1.00 44.80 315 THR B CA 1
ATOM 5600 C C . THR B 1 266 ? -26.315 -73.165 -18.795 1.00 45.97 315 THR B C 1
ATOM 5601 O O . THR B 1 266 ? -26.409 -74.379 -19.070 1.00 51.09 315 THR B O 1
ATOM 5605 N N . SER B 1 267 ? -27.362 -72.362 -18.583 1.00 40.59 316 SER B N 1
ATOM 5606 C CA . SER B 1 267 ? -28.771 -72.822 -18.476 1.00 40.66 316 SER B CA 1
ATOM 5607 C C . SER B 1 267 ? -29.406 -72.929 -19.867 1.00 39.94 316 SER B C 1
ATOM 5608 O O . SER B 1 267 ? -30.302 -73.774 -20.041 1.00 42.01 316 SER B O 1
ATOM 5611 N N . SER B 1 268 ? -28.961 -72.102 -20.816 1.00 40.37 317 SER B N 1
ATOM 5612 C CA . SER B 1 268 ? -29.596 -71.959 -22.152 1.00 48.13 317 SER B CA 1
ATOM 5613 C C . SER B 1 268 ? -29.330 -73.223 -22.978 1.00 42.33 317 SER B C 1
ATOM 5614 O O . SER B 1 268 ? -30.317 -73.821 -23.450 1.00 43.30 317 SER B O 1
ATOM 5617 N N . THR B 1 269 ? -28.083 -73.705 -22.985 1.00 40.97 318 THR B N 1
ATOM 5618 C CA . THR B 1 269 ? -27.695 -74.938 -23.719 1.00 42.32 318 THR B CA 1
ATOM 5619 C C . THR B 1 269 ? -28.354 -76.141 -23.039 1.00 44.46 318 THR B C 1
ATOM 5620 O O . THR B 1 269 ? -29.025 -76.909 -23.754 1.00 42.55 318 THR B O 1
ATOM 5624 N N . THR B 1 270 ? -28.179 -76.285 -21.723 1.00 40.27 319 THR B N 1
ATOM 5625 C CA . THR B 1 270 ? -28.796 -77.381 -20.929 1.00 41.94 319 THR B CA 1
ATOM 5626 C C . THR B 1 270 ? -30.302 -77.429 -21.214 1.00 40.84 319 THR B C 1
ATOM 5627 O O . THR B 1 270 ? -30.805 -78.524 -21.526 1.00 44.47 319 THR B O 1
ATOM 5631 N N . SER B 1 271 ? -31.004 -76.303 -21.067 1.00 39.46 320 SER B N 1
ATOM 5632 C CA . SER B 1 271 ? -32.476 -76.191 -21.255 1.00 47.66 320 SER B CA 1
ATOM 5633 C C . SER B 1 271 ? -32.887 -76.651 -22.659 1.00 42.91 320 SER B C 1
ATOM 5634 O O . SER B 1 271 ? -33.912 -77.351 -22.752 1.00 41.79 320 SER B O 1
ATOM 5637 N N . ALA B 1 272 ? -32.070 -76.357 -23.676 1.00 43.35 321 ALA B N 1
ATOM 5638 C CA . ALA B 1 272 ? -32.311 -76.712 -25.095 1.00 44.87 321 ALA B CA 1
ATOM 5639 C C . ALA B 1 272 ? -32.171 -78.228 -25.273 1.00 50.10 321 ALA B C 1
ATOM 5640 O O . ALA B 1 272 ? -33.104 -78.872 -25.798 1.00 44.36 321 ALA B O 1
ATOM 5642 N N . TRP B 1 273 ? -31.040 -78.778 -24.824 1.00 43.93 322 TRP B N 1
ATOM 5643 C CA . TRP B 1 273 ? -30.739 -80.231 -24.916 1.00 43.19 322 TRP B CA 1
ATOM 5644 C C . TRP B 1 273 ? -31.881 -81.013 -24.261 1.00 46.21 322 TRP B C 1
ATOM 5645 O O . TRP B 1 273 ? -32.347 -81.999 -24.855 1.00 46.81 322 TRP B O 1
ATOM 5656 N N . MET B 1 274 ? -32.345 -80.558 -23.095 1.00 44.42 323 MET B N 1
ATOM 5657 C CA . MET B 1 274 ? -33.425 -81.271 -22.363 1.00 45.85 323 MET B CA 1
ATOM 5658 C C . MET B 1 274 ? -34.694 -81.244 -23.224 1.00 48.39 323 MET B C 1
ATOM 5659 O O . MET B 1 274 ? -35.335 -82.302 -23.370 1.00 43.81 323 MET B O 1
ATOM 5664 N N . GLY B 1 275 ? -34.957 -80.123 -23.902 1.00 47.98 324 GLY B N 1
ATOM 5665 C CA . GLY B 1 275 ? -35.994 -80.024 -24.947 1.00 51.27 324 GLY B CA 1
ATOM 5666 C C . GLY B 1 275 ? -35.959 -81.211 -25.897 1.00 49.58 324 GLY B C 1
ATOM 5667 O O . GLY B 1 275 ? -36.994 -81.896 -26.023 1.00 54.66 324 GLY B O 1
ATOM 5668 N N . PHE B 1 276 ? -34.818 -81.463 -26.546 1.00 44.64 325 PHE B N 1
ATOM 5669 C CA . PHE B 1 276 ? -34.698 -82.517 -27.589 1.00 49.54 325 PHE B CA 1
ATOM 5670 C C . PHE B 1 276 ? -34.720 -83.916 -26.968 1.00 49.89 325 PHE B C 1
ATOM 5671 O O . PHE B 1 276 ? -35.209 -84.842 -27.646 1.00 47.01 325 PHE B O 1
ATOM 5679 N N . PHE B 1 277 ? -34.160 -84.090 -25.767 1.00 44.70 326 PHE B N 1
ATOM 5680 C CA . PHE B 1 277 ? -34.185 -85.411 -25.086 1.00 51.50 326 PHE B CA 1
ATOM 5681 C C . PHE B 1 277 ? -35.645 -85.823 -24.864 1.00 55.10 326 PHE B C 1
ATOM 5682 O O . PHE B 1 277 ? -35.996 -86.998 -25.105 1.00 51.50 326 PHE B O 1
ATOM 5690 N N . LEU B 1 278 ? -36.482 -84.854 -24.481 1.00 46.98 327 LEU B N 1
ATOM 5691 C CA . LEU B 1 278 ? -37.907 -85.094 -24.126 1.00 49.67 327 LEU B CA 1
ATOM 5692 C C . LEU B 1 278 ? -38.757 -85.208 -25.399 1.00 48.45 327 LEU B C 1
ATOM 5693 O O . LEU B 1 278 ? -39.753 -85.952 -25.376 1.00 51.58 327 LEU B O 1
ATOM 5698 N N . ALA B 1 279 ? -38.388 -84.498 -26.469 1.00 50.28 328 ALA B N 1
ATOM 5699 C CA . ALA B 1 279 ? -39.075 -84.563 -27.780 1.00 52.75 328 ALA B CA 1
ATOM 5700 C C . ALA B 1 279 ? -38.799 -85.923 -28.429 1.00 61.02 328 ALA B C 1
ATOM 5701 O O . ALA B 1 279 ? -39.698 -86.443 -29.116 1.00 68.50 328 ALA B O 1
ATOM 5703 N N . ARG B 1 280 ? -37.615 -86.495 -28.192 1.00 50.18 329 ARG B N 1
ATOM 5704 C CA . ARG B 1 280 ? -37.248 -87.825 -28.747 1.00 52.50 329 ARG B CA 1
ATOM 5705 C C . ARG B 1 280 ? -37.998 -88.920 -27.981 1.00 56.97 329 ARG B C 1
ATOM 5706 O O . ARG B 1 280 ? -38.514 -89.836 -28.645 1.00 59.82 329 ARG B O 1
ATOM 5714 N N . ASP B 1 281 ? -37.995 -88.857 -26.645 1.00 53.67 330 ASP B N 1
ATOM 5715 C CA . ASP B 1 281 ? -38.662 -89.858 -25.770 1.00 58.98 330 ASP B CA 1
ATOM 5716 C C . ASP B 1 281 ? -40.047 -89.323 -25.386 1.00 51.59 330 ASP B C 1
ATOM 5717 O O . ASP B 1 281 ? -40.184 -88.758 -24.287 1.00 52.72 330 ASP B O 1
ATOM 5722 N N . LYS B 1 282 ? -41.060 -89.550 -26.229 1.00 52.38 331 LYS B N 1
ATOM 5723 C CA . LYS B 1 282 ? -42.432 -89.017 -26.012 1.00 53.28 331 LYS B CA 1
ATOM 5724 C C . LYS B 1 282 ? -43.050 -89.645 -24.760 1.00 46.92 331 LYS B C 1
ATOM 5725 O O . LYS B 1 282 ? -43.800 -88.938 -24.063 1.00 57.74 331 LYS B O 1
ATOM 5731 N N . THR B 1 283 ? -42.774 -90.927 -24.506 1.00 49.33 332 THR B N 1
ATOM 5732 C CA . THR B 1 283 ? -43.263 -91.657 -23.305 1.00 55.65 332 THR B CA 1
ATOM 5733 C C . THR B 1 283 ? -42.754 -90.922 -22.062 1.00 60.71 332 THR B C 1
ATOM 5734 O O . THR B 1 283 ? -43.573 -90.607 -21.174 1.00 57.31 332 THR B O 1
ATOM 5738 N N . LEU B 1 284 ? -41.466 -90.566 -22.063 1.00 66.11 333 LEU B N 1
ATOM 5739 C CA . LEU B 1 284 ? -40.832 -89.856 -20.921 1.00 54.93 333 LEU B CA 1
ATOM 5740 C C . LEU B 1 284 ? -41.464 -88.466 -20.790 1.00 46.03 333 LEU B C 1
ATOM 5741 O O . LEU B 1 284 ? -41.861 -88.096 -19.663 1.00 50.12 333 LEU B O 1
ATOM 5746 N N . GLN B 1 285 ? -41.677 -87.773 -21.913 1.00 44.93 334 GLN B N 1
ATOM 5747 C CA . GLN B 1 285 ? -42.293 -86.419 -21.899 1.00 53.25 334 GLN B CA 1
ATOM 5748 C C . GLN B 1 285 ? -43.695 -86.492 -21.280 1.00 57.11 334 GLN B C 1
ATOM 5749 O O . GLN B 1 285 ? -44.045 -85.600 -20.481 1.00 59.55 334 GLN B O 1
ATOM 5755 N N . LYS B 1 286 ? -44.489 -87.512 -21.616 1.00 57.32 335 LYS B N 1
ATOM 5756 C CA . LYS B 1 286 ? -45.874 -87.629 -21.087 1.00 58.08 335 LYS B CA 1
ATOM 5757 C C . LYS B 1 286 ? -45.811 -87.846 -19.571 1.00 61.89 335 LYS B C 1
ATOM 5758 O O . LYS B 1 286 ? -46.547 -87.140 -18.857 1.00 60.75 335 LYS B O 1
ATOM 5764 N N . LYS B 1 287 ? -44.895 -88.696 -19.093 1.00 63.43 336 LYS B N 1
ATOM 5765 C CA . LYS B 1 287 ? -44.729 -88.988 -17.643 1.00 70.18 336 LYS B CA 1
ATOM 5766 C C . LYS B 1 287 ? -44.398 -87.688 -16.899 1.00 70.80 336 LYS B C 1
ATOM 5767 O O . LYS B 1 287 ? -44.894 -87.527 -15.763 1.00 60.28 336 LYS B O 1
ATOM 5773 N N . CYS B 1 288 ? -43.604 -86.801 -17.511 1.00 60.71 337 CYS B N 1
ATOM 5774 C CA . CYS B 1 288 ? -43.183 -85.504 -16.912 1.00 72.00 337 CYS B CA 1
ATOM 5775 C C . CYS B 1 288 ? -44.412 -84.597 -16.774 1.00 67.68 337 CYS B C 1
ATOM 5776 O O . CYS B 1 288 ? -44.628 -84.059 -15.670 1.00 61.21 337 CYS B O 1
ATOM 5779 N N . TYR B 1 289 ? -45.231 -84.498 -17.825 1.00 67.32 338 TYR B N 1
ATOM 5780 C CA . TYR B 1 289 ? -46.492 -83.713 -17.807 1.00 69.09 338 TYR B CA 1
ATOM 5781 C C . TYR B 1 289 ? -47.449 -84.320 -16.774 1.00 65.37 338 TYR B C 1
ATOM 5782 O O . TYR B 1 289 ? -48.023 -83.573 -15.954 1.00 59.86 338 TYR B O 1
ATOM 5791 N N . LEU B 1 290 ? -47.577 -85.651 -16.768 1.00 65.15 339 LEU B N 1
ATOM 5792 C CA . LEU B 1 290 ? -48.448 -86.361 -15.792 1.00 61.19 339 LEU B CA 1
ATOM 5793 C C . LEU B 1 290 ? -47.936 -86.074 -14.376 1.00 68.08 339 LEU B C 1
ATOM 5794 O O . LEU B 1 290 ? -48.779 -85.891 -13.473 1.00 62.63 339 LEU B O 1
ATOM 5799 N N . GLU B 1 291 ? -46.617 -85.940 -14.201 1.00 63.27 340 GLU B N 1
ATOM 5800 C CA . GLU B 1 291 ? -46.038 -85.634 -12.865 1.00 61.42 340 GLU B CA 1
ATOM 5801 C C . GLU B 1 291 ? -46.517 -84.249 -12.415 1.00 53.55 340 GLU B C 1
ATOM 5802 O O . GLU B 1 291 ? -46.825 -84.109 -11.215 1.00 68.07 340 GLU B O 1
ATOM 5808 N N . GLN B 1 292 ? -46.553 -83.263 -13.319 1.00 49.19 341 GLN B N 1
ATOM 5809 C CA . GLN B 1 292 ? -47.010 -81.883 -12.999 1.00 61.00 341 GLN B CA 1
ATOM 5810 C C . GLN B 1 292 ? -48.347 -81.969 -12.252 1.00 66.00 341 GLN B C 1
ATOM 5811 O O . GLN B 1 292 ? -48.470 -81.374 -11.164 1.00 62.35 341 GLN B O 1
ATOM 5817 N N . LYS B 1 293 ? -49.267 -82.801 -12.749 1.00 66.08 342 LYS B N 1
ATOM 5818 C CA . LYS B 1 293 ? -50.645 -82.939 -12.208 1.00 64.80 342 LYS B CA 1
ATOM 5819 C C . LYS B 1 293 ? -50.625 -83.800 -10.940 1.00 60.53 342 LYS B C 1
ATOM 5820 O O . LYS B 1 293 ? -51.300 -83.418 -9.968 1.00 60.13 342 LYS B O 1
ATOM 5826 N N . THR B 1 294 ? -49.814 -84.862 -10.909 1.00 56.35 343 THR B N 1
ATOM 5827 C CA . THR B 1 294 ? -49.690 -85.765 -9.734 1.00 58.68 343 THR B CA 1
ATOM 5828 C C . THR B 1 294 ? -49.240 -84.982 -8.495 1.00 70.31 343 THR B C 1
ATOM 5829 O O . THR B 1 294 ? -49.721 -85.319 -7.395 1.00 59.33 343 THR B O 1
ATOM 5833 N N . VAL B 1 295 ? -48.326 -84.028 -8.647 1.00 69.82 344 VAL B N 1
ATOM 5834 C CA . VAL B 1 295 ? -47.766 -83.344 -7.449 1.00 58.52 344 VAL B CA 1
ATOM 5835 C C . VAL B 1 295 ? -48.400 -81.969 -7.235 1.00 58.18 344 VAL B C 1
ATOM 5836 O O . VAL B 1 295 ? -48.493 -81.550 -6.090 1.00 60.89 344 VAL B O 1
ATOM 5840 N N . CYS B 1 296 ? -48.806 -81.306 -8.308 1.00 59.10 345 CYS B N 1
ATOM 5841 C CA . CYS B 1 296 ? -49.351 -79.923 -8.238 1.00 65.06 345 CYS B CA 1
ATOM 5842 C C . CYS B 1 296 ? -50.883 -79.935 -8.214 1.00 68.84 345 CYS B C 1
ATOM 5843 O O . CYS B 1 296 ? -51.456 -79.015 -7.600 1.00 79.10 345 CYS B O 1
ATOM 5846 N N . GLY B 1 297 ? -51.509 -80.863 -8.945 1.00 72.43 346 GLY B N 1
ATOM 5847 C CA . GLY B 1 297 ? -52.976 -80.985 -9.056 1.00 63.63 346 GLY B CA 1
ATOM 5848 C C . GLY B 1 297 ? -53.433 -80.837 -10.496 1.00 68.35 346 GLY B C 1
ATOM 5849 O O . GLY B 1 297 ? -52.696 -80.208 -11.281 1.00 67.84 346 GLY B O 1
ATOM 5850 N N . GLU B 1 298 ? -54.583 -81.420 -10.851 1.00 78.94 347 GLU B N 1
ATOM 5851 C CA . GLU B 1 298 ? -55.041 -81.521 -12.265 1.00 80.60 347 GLU B CA 1
ATOM 5852 C C . GLU B 1 298 ? -55.339 -80.126 -12.827 1.00 70.71 347 GLU B C 1
ATOM 5853 O O . GLU B 1 298 ? -55.260 -79.952 -14.060 1.00 87.49 347 GLU B O 1
ATOM 5859 N N . ASN B 1 299 ? -55.684 -79.190 -11.941 1.00 69.10 348 ASN B N 1
ATOM 5860 C CA . ASN B 1 299 ? -56.032 -77.783 -12.268 1.00 75.64 348 ASN B CA 1
ATOM 5861 C C . ASN B 1 299 ? -54.773 -77.022 -12.690 1.00 82.06 348 ASN B C 1
ATOM 5862 O O . ASN B 1 299 ? -54.912 -75.912 -13.234 1.00 77.34 348 ASN B O 1
ATOM 5867 N N . LEU B 1 300 ? -53.598 -77.548 -12.334 1.00 73.24 349 LEU B N 1
ATOM 5868 C CA . LEU B 1 300 ? -52.288 -76.920 -12.658 1.00 61.90 349 LEU B CA 1
ATOM 5869 C C . LEU B 1 300 ? -52.255 -75.470 -12.183 1.00 56.36 349 LEU B C 1
ATOM 5870 O O . LEU B 1 300 ? -52.017 -74.566 -12.976 1.00 54.82 349 LEU B O 1
ATOM 5875 N N . PRO B 1 301 ? -52.376 -75.223 -10.860 1.00 59.67 350 PRO B N 1
ATOM 5876 C CA . PRO B 1 301 ? -52.320 -73.879 -10.275 1.00 67.68 350 PRO B CA 1
ATOM 5877 C C . PRO B 1 301 ? -50.871 -73.385 -10.288 1.00 79.27 350 PRO B C 1
ATOM 5878 O O . PRO B 1 301 ? -49.979 -74.204 -10.517 1.00 75.43 350 PRO B O 1
ATOM 5882 N N . PRO B 1 302 ? -50.495 -72.083 -9.959 1.00 71.94 351 PRO B N 1
ATOM 5883 C CA . PRO B 1 302 ? -49.139 -71.517 -9.958 1.00 66.01 351 PRO B CA 1
ATOM 5884 C C . PRO B 1 302 ? -48.054 -72.335 -9.242 1.00 71.13 351 PRO B C 1
ATOM 5885 O O . PRO B 1 302 ? -48.333 -72.873 -8.184 1.00 64.22 351 PRO B O 1
ATOM 5889 N N . LEU B 1 303 ? -46.844 -72.374 -9.811 1.00 59.82 352 LEU B N 1
ATOM 5890 C CA . LEU B 1 303 ? -45.726 -73.182 -9.257 1.00 59.94 352 LEU B CA 1
ATOM 5891 C C . LEU B 1 303 ? -45.236 -72.531 -7.962 1.00 50.75 352 LEU B C 1
ATOM 5892 O O . LEU B 1 303 ? -45.154 -71.290 -7.901 1.00 55.35 352 LEU B O 1
ATOM 5897 N N . THR B 1 304 ? -44.906 -73.382 -6.990 1.00 55.76 353 THR B N 1
ATOM 5898 C CA . THR B 1 304 ? -44.243 -72.990 -5.720 1.00 58.18 353 THR B CA 1
ATOM 5899 C C . THR B 1 304 ? -42.920 -73.753 -5.619 1.00 59.50 353 THR B C 1
ATOM 5900 O O . THR B 1 304 ? -42.813 -74.848 -6.200 1.00 54.94 353 THR B O 1
ATOM 5904 N N . TYR B 1 305 ? -42.015 -73.243 -4.781 1.00 55.63 354 TYR B N 1
ATOM 5905 C CA . TYR B 1 305 ? -40.684 -73.842 -4.512 1.00 54.11 354 TYR B CA 1
ATOM 5906 C C . TYR B 1 305 ? -40.859 -75.263 -3.964 1.00 56.32 354 TYR B C 1
ATOM 5907 O O . TYR B 1 305 ? -40.119 -76.163 -4.402 1.00 50.89 354 TYR B O 1
ATOM 5916 N N . ASP B 1 306 ? -41.875 -75.489 -3.125 1.00 59.72 355 ASP B N 1
ATOM 5917 C CA . ASP B 1 306 ? -42.094 -76.783 -2.422 1.00 62.40 355 ASP B CA 1
ATOM 5918 C C . ASP B 1 306 ? -42.589 -77.839 -3.421 1.00 57.85 355 ASP B C 1
ATOM 5919 O O . ASP B 1 306 ? -42.236 -79.028 -3.256 1.00 58.45 355 ASP B O 1
ATOM 5924 N N . GLN B 1 307 ? -43.367 -77.438 -4.432 1.00 55.43 356 GLN B N 1
ATOM 5925 C CA . GLN B 1 307 ? -43.764 -78.333 -5.554 1.00 59.11 356 GLN B CA 1
ATOM 5926 C C . GLN B 1 307 ? -42.512 -78.748 -6.339 1.00 60.50 356 GLN B C 1
ATOM 5927 O O . GLN B 1 307 ? -42.301 -79.961 -6.548 1.00 57.24 356 GLN B O 1
ATOM 5933 N N . LEU B 1 308 ? -41.649 -77.793 -6.695 1.00 54.79 357 LEU B N 1
ATOM 5934 C CA . LEU B 1 308 ? -40.416 -78.087 -7.478 1.00 56.16 357 LEU B CA 1
ATOM 5935 C C . LEU B 1 308 ? -39.662 -79.259 -6.839 1.00 48.42 357 LEU B C 1
ATOM 5936 O O . LEU B 1 308 ? -39.224 -80.159 -7.583 1.00 48.51 357 LEU B O 1
ATOM 5941 N N . LYS B 1 309 ? -39.506 -79.223 -5.512 1.00 52.98 358 LYS B N 1
ATOM 5942 C CA . LYS B 1 309 ? -38.772 -80.240 -4.710 1.00 60.42 358 LYS B CA 1
ATOM 5943 C C . LYS B 1 309 ? -39.375 -81.634 -4.926 1.00 58.02 358 LYS B C 1
ATOM 5944 O O . LYS B 1 309 ? -38.651 -82.625 -4.702 1.00 55.51 358 LYS B O 1
ATOM 5950 N N . ASP B 1 310 ? -40.664 -81.715 -5.270 1.00 56.26 359 ASP B N 1
ATOM 5951 C CA . ASP B 1 310 ? -41.411 -82.998 -5.380 1.00 56.40 359 ASP B CA 1
ATOM 5952 C C . ASP B 1 310 ? -41.536 -83.384 -6.861 1.00 53.42 359 ASP B C 1
ATOM 5953 O O . ASP B 1 310 ? -42.065 -84.476 -7.151 1.00 58.54 359 ASP B O 1
ATOM 5958 N N . LEU B 1 311 ? -40.935 -82.608 -7.767 1.00 47.58 360 LEU B N 1
ATOM 5959 C CA . LEU B 1 311 ? -40.901 -82.935 -9.219 1.00 50.89 360 LEU B CA 1
ATOM 5960 C C . LEU B 1 311 ? -39.672 -83.808 -9.491 1.00 51.12 360 LEU B C 1
ATOM 5961 O O . LEU B 1 311 ? -38.712 -83.313 -10.108 1.00 54.25 360 LEU B O 1
ATOM 5966 N N . ASN B 1 312 ? -39.722 -85.054 -9.013 1.00 48.70 361 ASN B N 1
ATOM 5967 C CA . ASN B 1 312 ? -38.536 -85.937 -8.852 1.00 49.80 361 ASN B CA 1
ATOM 5968 C C . ASN B 1 312 ? -38.118 -86.473 -10.227 1.00 58.00 361 ASN B C 1
ATOM 5969 O O . ASN B 1 312 ? -36.899 -86.544 -10.488 1.00 53.35 361 ASN B O 1
ATOM 5974 N N . LEU B 1 313 ? -39.084 -86.753 -11.109 1.00 53.93 362 LEU B N 1
ATOM 5975 C CA . LEU B 1 313 ? -38.776 -87.252 -12.475 1.00 54.80 362 LEU B CA 1
ATOM 5976 C C . LEU B 1 313 ? -38.166 -86.104 -13.287 1.00 52.04 362 LEU B C 1
ATOM 5977 O O . LEU B 1 313 ? -37.128 -86.321 -13.943 1.00 48.70 362 LEU B O 1
ATOM 5982 N N . LEU B 1 314 ? -38.753 -84.908 -13.206 1.00 43.76 363 LEU B N 1
ATOM 5983 C CA . LEU B 1 314 ? -38.202 -83.734 -13.934 1.00 44.57 363 LEU B CA 1
ATOM 5984 C C . LEU B 1 314 ? -36.806 -83.427 -13.383 1.00 44.64 363 LEU B C 1
ATOM 5985 O O . LEU B 1 314 ? -35.916 -83.059 -14.178 1.00 43.18 363 LEU B O 1
ATOM 5990 N N . ASP B 1 315 ? -36.612 -83.658 -12.082 1.00 43.06 364 ASP B N 1
ATOM 5991 C CA . ASP B 1 315 ? -35.294 -83.486 -11.415 1.00 47.19 364 ASP B CA 1
ATOM 5992 C C . ASP B 1 315 ? -34.271 -84.423 -12.070 1.00 46.77 364 ASP B C 1
ATOM 5993 O O . ASP B 1 315 ? -33.230 -83.924 -12.528 1.00 46.35 364 ASP B O 1
ATOM 5998 N N . ARG B 1 316 ? -34.600 -85.708 -12.230 1.00 42.76 365 ARG B N 1
ATOM 5999 C CA . ARG B 1 316 ? -33.693 -86.720 -12.836 1.00 47.30 365 ARG B CA 1
ATOM 6000 C C . ARG B 1 316 ? -33.463 -86.435 -14.326 1.00 42.09 365 ARG B C 1
ATOM 6001 O O . ARG B 1 316 ? -32.356 -86.749 -14.813 1.00 43.43 365 ARG B O 1
ATOM 6009 N N . CYS B 1 317 ? -34.433 -85.832 -15.021 1.00 41.15 366 CYS B N 1
ATOM 6010 C CA . CYS B 1 317 ? -34.306 -85.443 -16.453 1.00 45.95 366 CYS B CA 1
ATOM 6011 C C . CYS B 1 317 ? -33.294 -84.300 -16.598 1.00 43.74 366 CYS B C 1
ATOM 6012 O O . CYS B 1 317 ? -32.486 -84.328 -17.547 1.00 43.56 366 CYS B O 1
ATOM 6015 N N . ILE B 1 318 ? -33.256 -83.369 -15.640 1.00 42.74 367 ILE B N 1
ATOM 6016 C CA . ILE B 1 318 ? -32.236 -82.277 -15.633 1.00 42.46 367 ILE B CA 1
ATOM 6017 C C . ILE B 1 318 ? -30.873 -82.892 -15.299 1.00 43.77 367 ILE B C 1
ATOM 6018 O O . ILE B 1 318 ? -29.886 -82.596 -16.003 1.00 44.71 367 ILE B O 1
ATOM 6023 N N . LYS B 1 319 ? -30.837 -83.762 -14.287 1.00 39.96 368 LYS B N 1
ATOM 6024 C CA . LYS B 1 319 ? -29.600 -84.483 -13.883 1.00 42.27 368 LYS B CA 1
ATOM 6025 C C . LYS B 1 319 ? -29.027 -85.230 -15.095 1.00 43.68 368 LYS B C 1
ATOM 6026 O O . LYS B 1 319 ? -27.794 -85.193 -15.293 1.00 38.80 368 LYS B O 1
ATOM 6032 N N . GLU B 1 320 ? -29.887 -85.924 -15.848 1.00 38.70 369 GLU B N 1
ATOM 6033 C CA . GLU B 1 320 ? -29.483 -86.761 -17.010 1.00 35.55 369 GLU B CA 1
ATOM 6034 C C . GLU B 1 320 ? -29.069 -85.864 -18.183 1.00 37.59 369 GLU B C 1
ATOM 6035 O O . GLU B 1 320 ? -28.170 -86.288 -18.939 1.00 37.40 369 GLU B O 1
ATOM 6041 N N . THR B 1 321 ? -29.669 -84.676 -18.329 1.00 39.36 370 THR B N 1
ATOM 6042 C CA . THR B 1 321 ? -29.260 -83.697 -19.373 1.00 38.07 370 THR B CA 1
ATOM 6043 C C . THR B 1 321 ? -27.850 -83.185 -19.053 1.00 38.89 370 THR B C 1
ATOM 6044 O O . THR B 1 321 ? -26.960 -83.276 -19.920 1.00 35.07 370 THR B O 1
ATOM 6048 N N . LEU B 1 322 ? -27.600 -82.826 -17.793 1.00 38.05 371 LEU B N 1
ATOM 6049 C CA . LEU B 1 322 ? -26.248 -82.393 -17.353 1.00 38.15 371 LEU B CA 1
ATOM 6050 C C . LEU B 1 322 ? -25.270 -83.570 -17.425 1.00 36.25 371 LEU B C 1
ATOM 6051 O O . LEU B 1 322 ? -24.083 -83.286 -17.672 1.00 37.47 371 LEU B O 1
ATOM 6056 N N . ARG B 1 323 ? -25.734 -84.824 -17.366 1.00 34.70 372 ARG B N 1
ATOM 6057 C CA . ARG B 1 323 ? -24.805 -85.979 -17.505 1.00 35.59 372 ARG B CA 1
ATOM 6058 C C . ARG B 1 323 ? -24.279 -86.041 -18.944 1.00 37.88 372 ARG B C 1
ATOM 6059 O O . ARG B 1 323 ? -23.046 -86.180 -19.113 1.00 36.31 372 ARG B O 1
ATOM 6067 N N . LEU B 1 324 ? -25.175 -85.950 -19.932 1.00 35.87 373 LEU B N 1
ATOM 6068 C CA . LEU B 1 324 ? -24.841 -86.238 -21.353 1.00 37.75 373 LEU B CA 1
ATOM 6069 C C . LEU B 1 324 ? -24.393 -84.973 -22.095 1.00 38.74 373 LEU B C 1
ATOM 6070 O O . LEU B 1 324 ? -23.613 -85.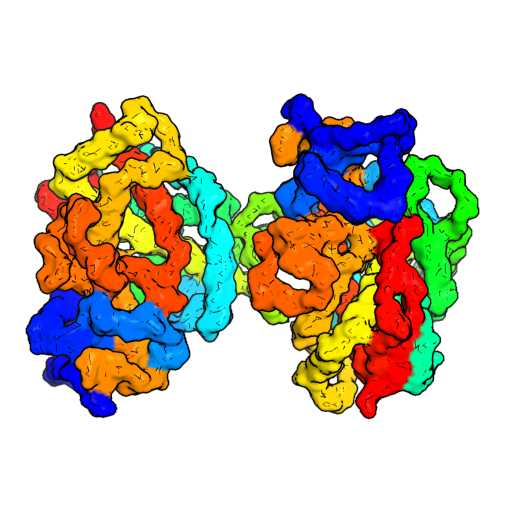124 -23.061 1.00 39.59 373 LEU B O 1
ATOM 6075 N N . ARG B 1 325 ? -24.805 -83.786 -21.633 1.00 40.30 374 ARG B N 1
ATOM 6076 C CA . ARG B 1 325 ? -24.552 -82.495 -22.328 1.00 41.08 374 ARG B CA 1
ATOM 6077 C C . ARG B 1 325 ? -24.219 -81.413 -21.305 1.00 44.96 374 ARG B C 1
ATOM 6078 O O . ARG B 1 325 ? -24.868 -80.370 -21.250 1.00 46.35 374 ARG B O 1
ATOM 6086 N N . PRO B 1 326 ? -23.177 -81.608 -20.469 1.00 39.99 375 PRO B N 1
ATOM 6087 C CA . PRO B 1 326 ? -22.801 -80.571 -19.508 1.00 41.27 375 PRO B CA 1
ATOM 6088 C C . PRO B 1 326 ? -22.291 -79.358 -20.278 1.00 40.31 375 PRO B C 1
ATOM 6089 O O . PRO B 1 326 ? -21.510 -79.503 -21.216 1.00 40.01 375 PRO B O 1
ATOM 6093 N N . PRO B 1 327 ? -22.682 -78.119 -19.900 1.00 40.47 376 PRO B N 1
ATOM 6094 C CA . PRO B 1 327 ? -22.227 -76.931 -20.624 1.00 39.74 376 PRO B CA 1
ATOM 6095 C C . PRO B 1 327 ? -20.719 -76.676 -20.475 1.00 41.67 376 PRO B C 1
ATOM 6096 O O . PRO B 1 327 ? -20.126 -76.118 -21.381 1.00 43.07 376 PRO B O 1
ATOM 6100 N N . ILE B 1 328 ? -20.122 -77.112 -19.361 1.00 37.47 377 ILE B N 1
ATOM 6101 C CA . ILE B 1 328 ? -18.640 -77.112 -19.182 1.00 35.40 377 ILE B CA 1
ATOM 6102 C C . ILE B 1 328 ? -18.116 -78.539 -19.380 1.00 37.85 377 ILE B C 1
ATOM 6103 O O . ILE B 1 328 ? -18.472 -79.441 -18.595 1.00 36.65 377 ILE B O 1
ATOM 6108 N N . MET B 1 329 ? -17.445 -78.726 -20.512 1.00 32.80 378 MET B N 1
ATOM 6109 C CA . MET B 1 329 ? -16.953 -80.051 -20.938 1.00 38.47 378 MET B CA 1
ATOM 6110 C C . MET B 1 329 ? -15.557 -80.319 -20.387 1.00 35.29 378 MET B C 1
ATOM 6111 O O . MET B 1 329 ? -15.226 -81.475 -20.289 1.00 36.66 378 MET B O 1
ATOM 6116 N N . ILE B 1 330 ? -14.780 -79.282 -20.082 1.00 35.53 379 ILE B N 1
ATOM 6117 C CA . ILE B 1 330 ? -13.388 -79.432 -19.564 1.00 38.32 379 ILE B CA 1
ATOM 6118 C C . ILE B 1 330 ? -13.137 -78.338 -18.523 1.00 36.10 379 ILE B C 1
ATOM 6119 O O . ILE B 1 330 ? -13.664 -77.223 -18.687 1.00 34.37 379 ILE B O 1
ATOM 6124 N N . MET B 1 331 ? -12.366 -78.668 -17.485 1.00 35.34 380 MET B N 1
ATOM 6125 C CA . MET B 1 331 ? -11.840 -77.672 -16.514 1.00 37.08 380 MET B CA 1
ATOM 6126 C C . MET B 1 331 ? -10.316 -77.772 -16.475 1.00 32.72 380 MET B C 1
ATOM 6127 O O . MET B 1 331 ? -9.798 -78.903 -16.546 1.00 36.93 380 MET B O 1
ATOM 6132 N N . MET B 1 332 ? -9.651 -76.624 -16.329 1.00 34.83 381 MET B N 1
ATOM 6133 C CA . MET B 1 332 ? -8.186 -76.564 -16.562 1.00 33.63 381 MET B CA 1
ATOM 6134 C C . MET B 1 332 ? -7.497 -75.875 -15.381 1.00 32.69 381 MET B C 1
ATOM 6135 O O . MET B 1 332 ? -8.093 -74.990 -14.733 1.00 33.80 381 MET B O 1
ATOM 6140 N N . ARG B 1 333 ? -6.273 -76.331 -15.113 1.00 33.07 382 ARG B N 1
ATOM 6141 C CA . ARG B 1 333 ? -5.364 -75.755 -14.092 1.00 33.68 382 ARG B CA 1
ATOM 6142 C C . ARG B 1 333 ? -3.941 -75.763 -14.660 1.00 37.13 382 ARG B C 1
ATOM 6143 O O . ARG B 1 333 ? -3.599 -76.681 -15.438 1.00 37.60 382 ARG B O 1
ATOM 6151 N N . MET B 1 334 ? -3.105 -74.847 -14.166 1.00 39.89 383 MET B N 1
ATOM 6152 C CA . MET B 1 334 ? -1.635 -74.901 -14.387 1.00 37.12 383 MET B CA 1
ATOM 6153 C C . MET B 1 334 ? -0.979 -75.520 -13.148 1.00 35.47 383 MET B C 1
ATOM 6154 O O . MET B 1 334 ? -1.209 -75.007 -12.038 1.00 39.96 383 MET B O 1
ATOM 6159 N N . ALA B 1 335 ? -0.214 -76.600 -13.319 1.00 38.46 384 ALA B N 1
ATOM 6160 C CA . ALA B 1 335 ? 0.635 -77.164 -12.244 1.00 45.63 384 ALA B CA 1
ATOM 6161 C C . ALA B 1 335 ? 1.711 -76.132 -11.890 1.00 41.99 384 ALA B C 1
ATOM 6162 O O . ALA B 1 335 ? 2.525 -75.823 -12.778 1.00 43.04 384 ALA B O 1
ATOM 6164 N N . ARG B 1 336 ? 1.696 -75.623 -10.654 1.00 41.21 385 ARG B N 1
ATOM 6165 C CA . ARG B 1 336 ? 2.735 -74.704 -10.120 1.00 47.17 385 ARG B CA 1
ATOM 6166 C C . ARG B 1 336 ? 3.731 -75.520 -9.289 1.00 46.95 385 ARG B C 1
ATOM 6167 O O . ARG B 1 336 ? 4.862 -75.034 -9.107 1.00 45.96 385 ARG B O 1
ATOM 6175 N N . THR B 1 337 ? 3.322 -76.687 -8.782 1.00 45.88 386 THR B N 1
ATOM 6176 C CA . THR B 1 337 ? 4.188 -77.580 -7.967 1.00 48.78 386 THR B CA 1
ATOM 6177 C C . THR B 1 337 ? 4.069 -79.006 -8.499 1.00 55.44 386 THR B C 1
ATOM 6178 O O . THR B 1 337 ? 3.098 -79.328 -9.180 1.00 52.80 386 THR B O 1
ATOM 6182 N N . PRO B 1 338 ? 5.043 -79.907 -8.234 1.00 51.66 387 PRO B N 1
ATOM 6183 C CA . PRO B 1 338 ? 4.910 -81.300 -8.662 1.00 50.31 387 PRO B CA 1
ATOM 6184 C C . PRO B 1 338 ? 3.697 -81.967 -7.993 1.00 52.22 387 PRO B C 1
ATOM 6185 O O . PRO B 1 338 ? 3.368 -81.617 -6.874 1.00 47.02 387 PRO B O 1
ATOM 6189 N N . GLN B 1 339 ? 2.953 -82.764 -8.767 1.00 47.89 388 GLN B N 1
ATOM 6190 C CA . GLN B 1 339 ? 1.702 -83.431 -8.319 1.00 44.95 388 GLN B CA 1
ATOM 6191 C C . GLN B 1 339 ? 1.800 -84.914 -8.687 1.00 48.58 388 GLN B C 1
ATOM 6192 O O . GLN B 1 339 ? 2.422 -85.223 -9.719 1.00 54.01 388 GLN B O 1
ATOM 6198 N N . THR B 1 340 ? 1.294 -85.795 -7.819 1.00 49.70 389 THR B N 1
ATOM 6199 C CA . THR B 1 340 ? 1.342 -87.267 -8.021 1.00 49.36 389 THR B CA 1
ATOM 6200 C C . THR B 1 340 ? -0.091 -87.781 -8.185 1.00 46.47 389 THR B C 1
ATOM 6201 O O . THR B 1 340 ? -0.973 -87.326 -7.428 1.00 49.67 389 THR B O 1
ATOM 6205 N N . VAL B 1 341 ? -0.287 -88.739 -9.094 1.00 46.74 390 VAL B N 1
ATOM 6206 C CA . VAL B 1 341 ? -1.606 -89.398 -9.328 1.00 53.53 390 VAL B CA 1
ATOM 6207 C C . VAL B 1 341 ? -1.363 -90.721 -10.061 1.00 50.11 390 VAL B C 1
ATOM 6208 O O . VAL B 1 341 ? -0.667 -90.707 -11.097 1.00 49.96 390 VAL B O 1
ATOM 6212 N N . ALA B 1 342 ? -2.011 -91.794 -9.598 1.00 51.10 391 ALA B N 1
ATOM 6213 C CA . ALA B 1 342 ? -2.009 -93.104 -10.288 1.00 55.25 391 ALA B CA 1
ATOM 6214 C C . ALA B 1 342 ? -0.565 -93.548 -10.551 1.00 58.23 391 ALA B C 1
ATOM 6215 O O . ALA B 1 342 ? -0.320 -94.134 -11.623 1.00 54.16 391 ALA B O 1
ATOM 6217 N N . GLY B 1 343 ? 0.371 -93.182 -9.669 1.00 56.44 392 GLY B N 1
ATOM 6218 C CA . GLY B 1 343 ? 1.780 -93.618 -9.742 1.00 57.00 392 GLY B CA 1
ATOM 6219 C C . GLY B 1 343 ? 2.621 -92.709 -10.622 1.00 64.02 392 GLY B C 1
ATOM 6220 O O . GLY B 1 343 ? 3.807 -93.027 -10.839 1.00 55.64 392 GLY B O 1
ATOM 6221 N N . TYR B 1 344 ? 2.053 -91.603 -11.114 1.00 55.71 393 TYR B N 1
ATOM 6222 C CA . TYR B 1 344 ? 2.765 -90.676 -12.032 1.00 54.78 393 TYR B CA 1
ATOM 6223 C C . TYR B 1 344 ? 3.071 -89.367 -11.300 1.00 51.02 393 TYR B C 1
ATOM 6224 O O . TYR B 1 344 ? 2.277 -88.954 -10.435 1.00 56.95 393 TYR B O 1
ATOM 6233 N N . THR B 1 345 ? 4.180 -88.725 -11.676 1.00 52.64 394 THR B N 1
ATOM 6234 C CA . THR B 1 345 ? 4.527 -87.358 -11.209 1.00 53.09 394 THR B CA 1
ATOM 6235 C C . THR B 1 345 ? 4.295 -86.376 -12.361 1.00 51.23 394 THR B C 1
ATOM 6236 O O . THR B 1 345 ? 4.780 -86.633 -13.476 1.00 52.15 394 THR B O 1
ATOM 6240 N N . ILE B 1 346 ? 3.424 -85.390 -12.127 1.00 45.80 395 ILE B N 1
ATOM 6241 C CA . ILE B 1 346 ? 3.154 -84.275 -13.081 1.00 43.43 395 ILE B CA 1
ATOM 6242 C C . ILE B 1 346 ? 4.054 -83.109 -12.690 1.00 45.42 395 ILE B C 1
ATOM 6243 O O . ILE B 1 346 ? 3.891 -82.549 -11.608 1.00 53.33 395 ILE B O 1
ATOM 6248 N N . PRO B 1 347 ? 4.951 -82.649 -13.590 1.00 46.58 396 PRO B N 1
ATOM 6249 C CA . PRO B 1 347 ? 5.851 -81.546 -13.256 1.00 53.31 396 PRO B CA 1
ATOM 6250 C C . PRO B 1 347 ? 5.157 -80.199 -13.423 1.00 53.25 396 PRO B C 1
ATOM 6251 O O . PRO B 1 347 ? 4.156 -80.070 -14.126 1.00 47.06 396 PRO B O 1
ATOM 6255 N N . PRO B 1 348 ? 5.650 -79.166 -12.707 1.00 50.60 397 PRO B N 1
ATOM 6256 C CA . PRO B 1 348 ? 5.142 -77.807 -12.886 1.00 51.76 397 PRO B CA 1
ATOM 6257 C C . PRO B 1 348 ? 5.199 -77.440 -14.375 1.00 47.47 397 PRO B C 1
ATOM 6258 O O . PRO B 1 348 ? 6.103 -77.897 -15.047 1.00 48.69 397 PRO B O 1
ATOM 6262 N N . GLY B 1 349 ? 4.223 -76.667 -14.860 1.00 44.97 398 GLY B N 1
ATOM 6263 C CA . GLY B 1 349 ? 4.213 -76.168 -16.249 1.00 44.11 398 GLY B CA 1
ATOM 6264 C C . GLY B 1 349 ? 3.272 -76.980 -17.124 1.00 45.37 398 GLY B C 1
ATOM 6265 O O . GLY B 1 349 ? 2.868 -76.492 -18.197 1.00 46.92 398 GLY B O 1
ATOM 6266 N N . HIS B 1 350 ? 2.941 -78.205 -16.710 1.00 44.80 399 HIS B N 1
ATOM 6267 C CA . HIS B 1 350 ? 1.856 -78.996 -17.350 1.00 41.12 399 HIS B CA 1
ATOM 6268 C C . HIS B 1 350 ? 0.534 -78.255 -17.129 1.00 41.38 399 HIS B C 1
ATOM 6269 O O . HIS B 1 350 ? 0.268 -77.813 -15.994 1.00 40.35 399 HIS B O 1
ATOM 6276 N N . GLN B 1 351 ? -0.320 -78.199 -18.153 1.00 42.45 400 GLN B N 1
ATOM 6277 C CA . GLN B 1 351 ? -1.722 -77.779 -17.908 1.00 40.91 400 GLN B CA 1
ATOM 6278 C C . GLN B 1 351 ? -2.505 -79.059 -17.599 1.00 39.45 400 GLN B C 1
ATOM 6279 O O . GLN B 1 351 ? -2.529 -79.971 -18.446 1.00 46.72 400 GLN B O 1
ATOM 6285 N N . VAL B 1 352 ? -3.068 -79.143 -16.391 1.00 37.93 401 VAL B N 1
ATOM 6286 C CA . VAL B 1 352 ? -3.820 -80.350 -15.946 1.00 35.39 401 VAL B CA 1
ATOM 6287 C C . VAL B 1 352 ? -5.320 -80.110 -16.139 1.00 35.47 401 VAL B C 1
ATOM 6288 O O . VAL B 1 352 ? -5.829 -79.083 -15.663 1.00 35.99 401 VAL B O 1
ATOM 6292 N N . CYS B 1 353 ? -6.001 -81.082 -16.752 1.00 36.15 402 CYS B N 1
ATOM 6293 C CA . CYS B 1 353 ? -7.426 -80.964 -17.156 1.00 37.50 402 CYS B CA 1
ATOM 6294 C C . CYS B 1 353 ? -8.227 -82.167 -16.661 1.00 37.26 402 CYS B C 1
ATOM 6295 O O . CYS B 1 353 ? -7.719 -83.307 -16.718 1.00 36.64 402 CYS B O 1
ATOM 6298 N N . VAL B 1 354 ? -9.509 -81.899 -16.410 1.00 32.91 403 VAL B N 1
ATOM 6299 C CA . VAL B 1 354 ? -10.543 -82.964 -16.255 1.00 33.49 403 VAL B CA 1
ATOM 6300 C C . VAL B 1 354 ? -11.671 -82.616 -17.226 1.00 35.80 403 VAL B C 1
ATOM 6301 O O . VAL B 1 354 ? -11.792 -81.427 -17.589 1.00 38.20 403 VAL B O 1
ATOM 6305 N N . SER B 1 355 ? -12.472 -83.627 -17.571 1.00 35.27 404 SER B N 1
ATOM 6306 C CA . SER B 1 355 ? -13.643 -83.514 -18.479 1.00 37.23 404 SER B CA 1
ATOM 6307 C C . SER B 1 355 ? -14.857 -84.123 -17.784 1.00 34.89 404 SER B C 1
ATOM 6308 O O . SER B 1 355 ? -14.988 -85.343 -17.705 1.00 34.73 404 SER B O 1
ATOM 6311 N N . PRO B 1 356 ? -15.807 -83.289 -17.307 1.00 33.15 405 PRO B N 1
ATOM 6312 C CA . PRO B 1 356 ? -17.071 -83.812 -16.792 1.00 32.97 405 PRO B CA 1
ATOM 6313 C C . PRO B 1 356 ? -17.775 -84.664 -17.858 1.00 35.70 405 PRO B C 1
ATOM 6314 O O . PRO B 1 356 ? -18.236 -85.738 -17.523 1.00 38.20 405 PRO B O 1
ATOM 6318 N N . THR B 1 357 ? -17.740 -84.238 -19.125 1.00 37.56 406 THR B N 1
ATOM 6319 C CA . THR B 1 357 ? -18.415 -84.964 -20.237 1.00 36.74 406 THR B CA 1
ATOM 6320 C C . THR B 1 357 ? -17.858 -86.389 -20.330 1.00 36.94 406 THR B C 1
ATOM 6321 O O . THR B 1 357 ? -18.671 -87.333 -20.404 1.00 39.77 406 THR B O 1
ATOM 6325 N N . VAL B 1 358 ? -16.531 -86.540 -20.325 1.00 35.60 407 VAL B N 1
ATOM 6326 C CA . VAL B 1 358 ? -15.879 -87.875 -20.481 1.00 39.37 407 VAL B CA 1
ATOM 6327 C C . VAL B 1 358 ? -16.202 -88.725 -19.245 1.00 35.01 407 VAL B C 1
ATOM 6328 O O . VAL B 1 358 ? -16.597 -89.890 -19.420 1.00 35.49 407 VAL B O 1
ATOM 6332 N N . ASN B 1 359 ? -16.025 -88.170 -18.041 1.00 35.86 408 ASN B N 1
ATOM 6333 C CA . ASN B 1 359 ? -16.251 -88.899 -16.764 1.00 35.22 408 ASN B CA 1
ATOM 6334 C C . ASN B 1 359 ? -17.712 -89.351 -16.715 1.00 36.51 408 ASN B C 1
ATOM 6335 O O . ASN B 1 359 ? -17.987 -90.450 -16.210 1.00 34.31 408 ASN B O 1
ATOM 6340 N N . GLN B 1 360 ? -18.624 -88.491 -17.174 1.00 37.72 409 GLN B N 1
ATOM 6341 C CA . GLN B 1 360 ? -20.081 -88.738 -17.029 1.00 36.98 409 GLN B CA 1
ATOM 6342 C C . GLN B 1 360 ? -20.581 -89.747 -18.066 1.00 36.39 409 GLN B C 1
ATOM 6343 O O . GLN B 1 360 ? -21.762 -90.105 -17.959 1.00 34.47 409 GLN B O 1
ATOM 6349 N N . ARG B 1 361 ? -19.725 -90.223 -18.976 1.00 36.92 410 ARG B N 1
ATOM 6350 C CA . ARG B 1 361 ? -20.124 -91.294 -19.931 1.00 40.46 410 ARG B CA 1
ATOM 6351 C C . ARG B 1 361 ? -19.052 -92.390 -20.025 1.00 41.47 410 ARG B C 1
ATOM 6352 O O . ARG B 1 361 ? -19.171 -93.237 -20.926 1.00 39.12 410 ARG B O 1
ATOM 6360 N N . LEU B 1 362 ? -18.081 -92.412 -19.107 1.00 36.77 411 LEU B N 1
ATOM 6361 C CA . LEU B 1 362 ? -16.986 -93.420 -19.084 1.00 38.68 411 LEU B CA 1
ATOM 6362 C C . LEU B 1 362 ? -17.595 -94.819 -19.210 1.00 42.49 411 LEU B C 1
ATOM 6363 O O . LEU B 1 362 ? -18.437 -95.171 -18.367 1.00 38.18 411 LEU B O 1
ATOM 6368 N N . LYS B 1 363 ? -17.114 -95.619 -20.163 1.00 38.34 412 LYS B N 1
ATOM 6369 C CA . LYS B 1 363 ? -17.775 -96.900 -20.534 1.00 42.18 412 LYS B CA 1
ATOM 6370 C C . LYS B 1 363 ? -17.677 -97.920 -19.393 1.00 41.17 412 LYS B C 1
ATOM 6371 O O . LYS B 1 363 ? -18.591 -98.757 -19.270 1.00 42.22 412 LYS B O 1
ATOM 6377 N N . ASP B 1 364 ? -16.640 -97.840 -18.558 1.00 38.95 413 ASP B N 1
ATOM 6378 C CA . ASP B 1 364 ? -16.457 -98.829 -17.464 1.00 42.61 413 ASP B CA 1
ATOM 6379 C C . ASP B 1 364 ? -17.221 -98.389 -16.210 1.00 40.77 413 ASP B C 1
ATOM 6380 O O . ASP B 1 364 ? -17.236 -99.164 -15.254 1.00 39.43 413 ASP B O 1
ATOM 6385 N N . SER B 1 365 ? -17.913 -97.248 -16.236 1.00 40.93 414 SER B N 1
ATOM 6386 C CA . SER B 1 365 ? -18.660 -96.766 -15.046 1.00 38.33 414 SER B CA 1
ATOM 6387 C C . SER B 1 365 ? -20.165 -96.693 -15.327 1.00 39.06 414 SER B C 1
ATOM 6388 O O . SER B 1 365 ? -20.960 -97.018 -14.431 1.00 39.71 414 SER B O 1
ATOM 6391 N N . TRP B 1 366 ? -20.552 -96.264 -16.528 1.00 40.02 415 TRP B N 1
ATOM 6392 C CA . T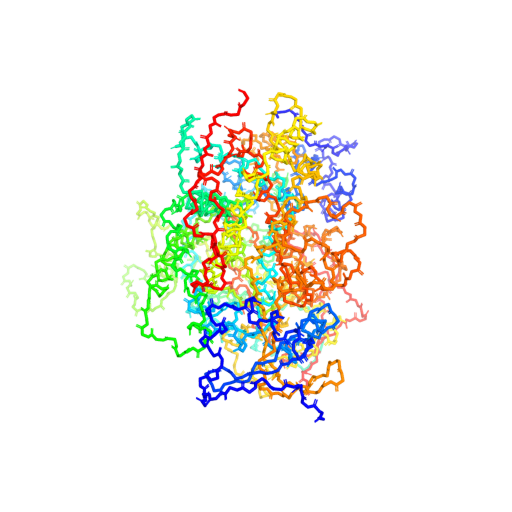RP B 1 366 ? -21.973 -95.957 -16.837 1.00 38.31 415 TRP B CA 1
ATOM 6393 C C . TRP B 1 366 ? -22.592 -96.994 -17.784 1.00 42.77 415 TRP B C 1
ATOM 6394 O O . TRP B 1 366 ? -22.105 -97.149 -18.920 1.00 40.38 415 TRP B O 1
ATOM 6405 N N . VAL B 1 367 ? -23.655 -97.663 -17.331 1.00 38.43 416 VAL B N 1
ATOM 6406 C CA . VAL B 1 367 ? -24.444 -98.596 -18.187 1.00 40.34 416 VAL B CA 1
ATOM 6407 C C . VAL B 1 367 ? -25.135 -97.754 -19.264 1.00 42.94 416 VAL B C 1
ATOM 6408 O O . VAL B 1 367 ? -25.526 -96.615 -18.943 1.00 40.74 416 VAL B O 1
ATOM 6412 N N . GLU B 1 368 ? -25.318 -98.297 -20.472 1.00 38.80 417 GLU B N 1
ATOM 6413 C CA . GLU B 1 368 ? -26.103 -97.603 -21.529 1.00 40.62 417 GLU B CA 1
ATOM 6414 C C . GLU B 1 368 ? -25.630 -96.149 -21.620 1.00 40.42 417 GLU B C 1
ATOM 6415 O O . GLU B 1 368 ? -26.474 -95.239 -21.500 1.00 41.61 417 GLU B O 1
ATOM 6421 N N . ARG B 1 369 ? -24.316 -95.957 -21.767 1.00 35.58 418 ARG B N 1
ATOM 6422 C CA . ARG B 1 369 ? -23.610 -94.712 -21.368 1.00 39.18 418 ARG B CA 1
ATOM 6423 C C . ARG B 1 369 ? -24.100 -93.532 -22.212 1.00 39.16 418 ARG B C 1
ATOM 6424 O O . ARG B 1 369 ? -24.083 -92.410 -21.684 1.00 40.11 418 ARG B O 1
ATOM 6432 N N . LEU B 1 370 ? -24.526 -93.774 -23.455 1.00 39.08 419 LEU B N 1
ATOM 6433 C CA . LEU B 1 370 ? -24.925 -92.701 -24.405 1.00 40.31 419 LEU B CA 1
ATOM 6434 C C . LEU B 1 370 ? -26.435 -92.463 -24.336 1.00 43.16 419 LEU B C 1
ATOM 6435 O O . LEU B 1 370 ? -26.916 -91.494 -24.955 1.00 49.55 419 LEU B O 1
ATOM 6440 N N . ASP B 1 371 ? -27.145 -93.303 -23.580 1.00 39.29 420 ASP B N 1
ATOM 6441 C CA . ASP B 1 371 ? -28.630 -93.298 -23.561 1.00 39.37 420 ASP B CA 1
ATOM 6442 C C . ASP B 1 371 ? -29.133 -92.315 -22.500 1.00 40.60 420 ASP B C 1
ATOM 6443 O O . ASP B 1 371 ? -28.570 -92.247 -21.392 1.00 41.60 420 ASP B O 1
ATOM 6448 N N . PHE B 1 372 ? -30.222 -91.623 -22.834 1.00 43.15 421 PHE B N 1
ATOM 6449 C CA . PHE B 1 372 ? -30.909 -90.686 -21.914 1.00 44.64 421 PHE B CA 1
ATOM 6450 C C . PHE B 1 372 ? -31.907 -91.492 -21.087 1.00 46.64 421 PHE B C 1
ATOM 6451 O O . PHE B 1 372 ? -32.974 -91.853 -21.610 1.00 44.97 421 PHE B O 1
ATOM 6459 N N . ASN B 1 373 ? -31.502 -91.834 -19.865 1.00 41.36 422 ASN B N 1
ATOM 6460 C CA . ASN B 1 373 ? -32.323 -92.689 -18.971 1.00 43.97 422 ASN B CA 1
ATOM 6461 C C . ASN B 1 373 ? -32.342 -92.103 -17.563 1.00 45.82 422 ASN B C 1
ATOM 6462 O O . ASN B 1 373 ? -31.550 -92.500 -16.714 1.00 42.39 422 ASN B O 1
ATOM 6467 N N . PRO B 1 374 ? -33.273 -91.175 -17.272 1.00 40.88 423 PRO B N 1
ATOM 6468 C CA . PRO B 1 374 ? -33.381 -90.583 -15.941 1.00 45.38 423 PRO B CA 1
ATOM 6469 C C . PRO B 1 374 ? -33.614 -91.593 -14.806 1.00 46.03 423 PRO B C 1
ATOM 6470 O O . PRO B 1 374 ? -33.355 -91.252 -13.675 1.00 44.97 423 PRO B O 1
ATOM 6474 N N . ASP B 1 375 ? -34.084 -92.798 -15.130 1.00 45.02 424 ASP B N 1
ATOM 6475 C CA . ASP B 1 375 ? -34.371 -93.840 -14.108 1.00 50.93 424 ASP B CA 1
ATOM 6476 C C . ASP B 1 375 ? -33.069 -94.522 -13.670 1.00 46.24 424 ASP B C 1
ATOM 6477 O O . ASP B 1 375 ? -33.109 -95.254 -12.670 1.00 48.46 424 ASP B O 1
ATOM 6482 N N . ARG B 1 376 ? -31.930 -94.225 -14.301 1.00 47.11 425 ARG B N 1
ATOM 6483 C CA . ARG B 1 376 ? -30.633 -94.828 -13.892 1.00 41.49 425 ARG B CA 1
ATOM 6484 C C . ARG B 1 376 ? -30.309 -94.403 -12.454 1.00 42.91 425 ARG B C 1
ATOM 6485 O O . ARG B 1 376 ? -29.616 -95.168 -11.750 1.00 44.12 425 ARG B O 1
ATOM 6493 N N . TYR B 1 377 ? -30.834 -93.264 -11.991 1.00 42.51 426 TYR B N 1
ATOM 6494 C CA . TYR B 1 377 ? -30.513 -92.756 -10.629 1.00 47.19 426 TYR B CA 1
ATOM 6495 C C . TYR B 1 377 ? -31.427 -93.410 -9.588 1.00 44.21 426 TYR B C 1
ATOM 6496 O O . TYR B 1 377 ? -31.192 -93.162 -8.396 1.00 47.66 426 TYR B O 1
ATOM 6505 N N . LEU B 1 378 ? -32.395 -94.230 -10.005 1.00 49.85 427 LEU B N 1
ATOM 6506 C CA . LEU B 1 378 ? -33.292 -94.935 -9.049 1.00 50.06 427 LEU B CA 1
ATOM 6507 C C . LEU B 1 378 ? -32.640 -96.234 -8.564 1.00 50.16 427 LEU B C 1
ATOM 6508 O O . LEU B 1 378 ? -33.211 -96.900 -7.683 1.00 57.53 427 LEU B O 1
ATOM 6513 N N . GLN B 1 379 ? -31.493 -96.605 -9.135 1.00 50.05 428 GLN B N 1
ATOM 6514 C CA . GLN B 1 379 ? -30.714 -97.769 -8.637 1.00 45.48 428 GLN B CA 1
ATOM 6515 C C . GLN B 1 379 ? -29.241 -97.367 -8.526 1.00 45.88 428 GLN B C 1
ATOM 6516 O O . GLN B 1 379 ? -28.949 -96.168 -8.664 1.00 49.94 428 GLN B O 1
ATOM 6522 N N . ASP B 1 380 ? -28.396 -98.316 -8.115 1.00 43.09 429 ASP B N 1
ATOM 6523 C CA . ASP B 1 380 ? -26.936 -98.096 -7.953 1.00 45.07 429 ASP B CA 1
ATOM 6524 C C . ASP B 1 380 ? -26.400 -97.403 -9.210 1.00 44.85 429 ASP B C 1
ATOM 6525 O O . ASP B 1 380 ? -26.703 -97.840 -10.336 1.00 41.98 429 ASP B O 1
ATOM 6530 N N . ASN B 1 381 ? -25.682 -96.295 -9.017 1.00 39.45 430 ASN B N 1
ATOM 6531 C CA . ASN B 1 381 ? -25.164 -95.499 -10.160 1.00 40.28 430 ASN B CA 1
ATOM 6532 C C . ASN B 1 381 ? -23.923 -94.757 -9.679 1.00 43.15 430 ASN B C 1
ATOM 6533 O O . ASN B 1 381 ? -23.747 -94.572 -8.477 1.00 46.26 430 ASN B O 1
ATOM 6538 N N . PRO B 1 382 ? -23.011 -94.395 -10.606 1.00 42.01 431 PRO B N 1
ATOM 6539 C CA . PRO B 1 382 ? -21.761 -93.747 -10.210 1.00 40.08 431 PRO B CA 1
ATOM 6540 C C . PRO B 1 382 ? -21.922 -92.311 -9.684 1.00 38.05 431 PRO B C 1
ATOM 6541 O O . PRO B 1 382 ? -20.969 -91.834 -9.099 1.00 39.44 431 PRO B O 1
ATOM 6545 N N . ALA B 1 383 ? -23.081 -91.663 -9.855 1.00 37.19 432 ALA B N 1
ATOM 6546 C CA . ALA B 1 383 ? -23.332 -90.310 -9.301 1.00 41.83 432 ALA B CA 1
ATOM 6547 C C . ALA B 1 383 ? -23.339 -90.399 -7.772 1.00 43.52 432 ALA B C 1
ATOM 6548 O O . ALA B 1 383 ? -22.850 -89.456 -7.129 1.00 45.26 432 ALA B O 1
ATOM 6550 N N . SER B 1 384 ? -23.816 -91.514 -7.210 1.00 43.68 433 SER B N 1
ATOM 6551 C CA . SER B 1 384 ? -23.835 -91.747 -5.741 1.00 48.29 433 SER B CA 1
ATOM 6552 C C . SER B 1 384 ? -22.775 -92.787 -5.359 1.00 49.94 433 SER B C 1
ATOM 6553 O O . SER B 1 384 ? -22.254 -92.702 -4.231 1.00 54.78 433 SER B O 1
ATOM 6556 N N . GLY B 1 385 ? -22.391 -93.658 -6.298 1.00 43.07 434 GLY B N 1
ATOM 6557 C CA . GLY B 1 385 ? -21.450 -94.766 -6.043 1.00 42.47 434 GLY B CA 1
ATOM 6558 C C . GLY B 1 385 ? -19.994 -94.346 -6.123 1.00 43.97 434 GLY B C 1
ATOM 6559 O O . GLY B 1 385 ? -19.149 -95.084 -5.578 1.00 41.76 434 GLY B O 1
ATOM 6560 N N . GLU B 1 386 ? -19.679 -93.240 -6.809 1.00 42.21 435 GLU B N 1
ATOM 6561 C CA . GLU B 1 386 ? -18.281 -92.738 -6.917 1.00 38.36 435 GLU B CA 1
ATOM 6562 C C . GLU B 1 386 ? -18.233 -91.266 -6.498 1.00 39.25 435 GLU B C 1
ATOM 6563 O O . GLU B 1 386 ? -19.280 -90.599 -6.570 1.00 42.39 435 GLU B O 1
ATOM 6569 N N . LYS B 1 387 ? -17.027 -90.744 -6.260 1.00 41.88 436 LYS B N 1
ATOM 6570 C CA . LYS B 1 387 ? -16.817 -89.333 -5.842 1.00 42.64 436 LYS B CA 1
ATOM 6571 C C . LYS B 1 387 ? -16.992 -88.372 -7.025 1.00 42.63 436 LYS B C 1
ATOM 6572 O O . LYS B 1 387 ? -17.651 -87.327 -6.842 1.00 38.99 436 LYS B O 1
ATOM 6578 N N . PHE B 1 388 ? -16.294 -88.630 -8.135 1.00 36.09 437 PHE B N 1
ATOM 6579 C CA . PHE B 1 388 ? -16.036 -87.624 -9.198 1.00 39.62 437 PHE B CA 1
ATOM 6580 C C . PHE B 1 388 ? -16.394 -88.163 -10.587 1.00 40.80 437 PHE B C 1
ATOM 6581 O O . PHE B 1 388 ? -15.838 -87.634 -11.568 1.00 44.10 437 PHE B O 1
ATOM 6589 N N . ALA B 1 389 ? -17.320 -89.121 -10.694 1.00 39.00 438 ALA B N 1
ATOM 6590 C CA . ALA B 1 389 ? -17.795 -89.642 -11.998 1.00 38.70 438 ALA B CA 1
ATOM 6591 C C . ALA B 1 389 ? -18.844 -88.676 -12.562 1.00 40.74 438 ALA B C 1
ATOM 6592 O O . ALA B 1 389 ? -19.041 -88.643 -13.788 1.00 36.95 438 ALA B O 1
ATOM 6594 N N . TYR B 1 390 ? -19.592 -88.017 -11.674 1.00 38.16 439 TYR B N 1
ATOM 6595 C CA . TYR B 1 390 ? -20.671 -87.065 -12.037 1.00 40.18 439 TYR B CA 1
ATOM 6596 C C . TYR B 1 390 ? -20.375 -85.718 -11.373 1.00 38.40 439 TYR B C 1
ATOM 6597 O O . TYR B 1 390 ? -20.492 -85.605 -10.143 1.00 38.53 439 TYR B O 1
ATOM 6606 N N . VAL B 1 391 ? -19.851 -84.764 -12.146 1.00 34.75 440 VAL B N 1
ATOM 6607 C CA . VAL B 1 391 ? -19.350 -83.477 -11.580 1.00 33.35 440 VAL B CA 1
ATOM 6608 C C . VAL B 1 391 ? -19.677 -82.336 -12.537 1.00 33.07 440 VAL B C 1
ATOM 6609 O O . VAL B 1 391 ? -18.774 -81.590 -12.900 1.00 33.72 440 VAL B O 1
ATOM 6613 N N . PRO B 1 392 ? -20.958 -82.090 -12.895 1.00 35.28 441 PRO B N 1
ATOM 6614 C CA . PRO B 1 392 ? -21.275 -81.043 -13.865 1.00 31.27 441 PRO B CA 1
ATOM 6615 C C . PRO B 1 392 ? -21.102 -79.626 -13.304 1.00 36.65 441 PRO B C 1
ATOM 6616 O O . PRO B 1 392 ? -21.061 -78.695 -14.089 1.00 34.85 441 PRO B O 1
ATOM 6620 N N . PHE B 1 393 ? -21.072 -79.510 -11.972 1.00 32.87 442 PHE B N 1
ATOM 6621 C CA . PHE B 1 393 ? -20.928 -78.226 -11.242 1.00 33.25 442 PHE B CA 1
ATOM 6622 C C . PHE B 1 393 ? -19.561 -78.202 -10.551 1.00 33.55 442 PHE B C 1
ATOM 6623 O O . PHE B 1 393 ? -19.339 -77.337 -9.685 1.00 37.05 442 PHE B O 1
ATOM 6631 N N . GLY B 1 394 ? -18.651 -79.085 -10.969 1.00 32.31 443 GLY B N 1
ATOM 6632 C CA . GLY B 1 394 ? -17.305 -79.191 -10.374 1.00 36.54 443 GLY B CA 1
ATOM 6633 C C . GLY B 1 394 ? -17.395 -79.656 -8.931 1.00 38.77 443 GLY B C 1
ATOM 6634 O O . GLY B 1 394 ? -18.450 -80.194 -8.529 1.00 39.49 443 GLY B O 1
ATOM 6635 N N . ALA B 1 395 ? -16.313 -79.451 -8.178 1.00 37.09 444 ALA B N 1
ATOM 6636 C CA . ALA B 1 395 ? -16.115 -79.976 -6.807 1.00 38.54 444 ALA B CA 1
ATOM 6637 C C . ALA B 1 395 ? -14.876 -79.300 -6.209 1.00 40.77 444 ALA B C 1
ATOM 6638 O O . ALA B 1 395 ? -14.029 -78.817 -6.981 1.00 37.88 444 ALA B O 1
ATOM 6640 N N . GLY B 1 396 ? -14.828 -79.148 -4.883 1.00 44.21 445 GLY B N 1
ATOM 6641 C CA . GLY B 1 396 ? -13.653 -78.579 -4.196 1.00 38.27 445 GLY B CA 1
ATOM 6642 C C . GLY B 1 396 ? -13.642 -77.062 -4.251 1.00 38.54 445 GLY B C 1
ATOM 6643 O O . GLY B 1 396 ? -14.731 -76.462 -4.232 1.00 45.97 445 GLY B O 1
ATOM 6644 N N . ARG B 1 397 ? -12.462 -76.448 -4.368 1.00 39.37 446 ARG B N 1
ATOM 6645 C CA . ARG B 1 397 ? -12.292 -75.011 -4.022 1.00 41.98 446 ARG B CA 1
ATOM 6646 C C . ARG B 1 397 ? -12.823 -74.106 -5.139 1.00 42.44 446 ARG B C 1
ATOM 6647 O O . ARG B 1 397 ? -13.203 -72.966 -4.828 1.00 40.86 446 ARG B O 1
ATOM 6655 N N . HIS B 1 398 ? -12.951 -74.605 -6.372 1.00 43.22 447 HIS B N 1
ATOM 6656 C CA . HIS B 1 398 ? -13.474 -73.823 -7.524 1.00 37.77 447 HIS B CA 1
ATOM 6657 C C . HIS B 1 398 ? -14.899 -74.258 -7.884 1.00 40.04 447 HIS B C 1
ATOM 6658 O O . HIS B 1 398 ? -15.413 -73.817 -8.936 1.00 37.82 447 HIS B O 1
ATOM 6665 N N . ARG B 1 399 ? -15.560 -74.988 -6.986 1.00 39.21 448 ARG B N 1
ATOM 6666 C CA . ARG B 1 399 ? -16.920 -75.522 -7.255 1.00 38.79 448 ARG B CA 1
ATOM 6667 C C . ARG B 1 399 ? -17.954 -74.400 -7.429 1.00 38.74 448 ARG B C 1
ATOM 6668 O O . ARG B 1 399 ? -17.789 -73.287 -6.914 1.00 38.84 448 ARG B O 1
ATOM 6676 N N . CYS B 1 400 ? -19.031 -74.716 -8.133 1.00 34.43 449 CYS B N 1
ATOM 6677 C CA . CYS B 1 400 ? -20.111 -73.756 -8.449 1.00 37.28 449 CYS B CA 1
ATOM 6678 C C . CYS B 1 400 ? -20.851 -73.310 -7.191 1.00 38.36 449 CYS B C 1
ATOM 6679 O O . CYS B 1 400 ? -20.949 -74.097 -6.274 1.00 34.46 449 CYS B O 1
ATOM 6682 N N . ILE B 1 401 ? -21.329 -72.064 -7.209 1.00 38.95 450 ILE B N 1
ATOM 6683 C CA . ILE B 1 401 ? -22.247 -71.500 -6.175 1.00 43.77 450 ILE B CA 1
ATOM 6684 C C . ILE B 1 401 ? -23.685 -71.495 -6.709 1.00 42.64 450 ILE B C 1
ATOM 6685 O O . ILE B 1 401 ? -24.597 -71.237 -5.908 1.00 42.92 450 ILE B O 1
ATOM 6690 N N . GLY B 1 402 ? -23.900 -71.796 -7.992 1.00 35.44 451 GLY B N 1
ATOM 6691 C CA . GLY B 1 402 ? -25.181 -71.526 -8.670 1.00 39.76 451 GLY B CA 1
ATOM 6692 C C . GLY B 1 402 ? -26.059 -72.752 -8.849 1.00 36.78 451 GLY B C 1
ATOM 6693 O O . GLY B 1 402 ? -27.092 -72.617 -9.533 1.00 40.20 451 GLY B O 1
ATOM 6694 N N . GLU B 1 403 ? -25.695 -73.908 -8.287 1.00 36.28 452 GLU B N 1
ATOM 6695 C CA . GLU B 1 403 ? -26.367 -75.187 -8.638 1.00 39.43 452 GLU B CA 1
ATOM 6696 C C . GLU B 1 403 ? -27.856 -75.105 -8.283 1.00 44.67 452 GLU B C 1
ATOM 6697 O O . GLU B 1 403 ? -28.715 -75.480 -9.115 1.00 38.87 452 GLU B O 1
ATOM 6703 N N . ASN B 1 404 ? -28.166 -74.658 -7.064 1.00 41.98 453 ASN B N 1
ATOM 6704 C CA . ASN B 1 404 ? -29.581 -74.602 -6.611 1.00 40.17 453 ASN B CA 1
ATOM 6705 C C . ASN B 1 404 ? -30.349 -73.611 -7.492 1.00 39.98 453 ASN B C 1
ATOM 6706 O O . ASN B 1 404 ? -31.455 -73.957 -7.952 1.00 46.18 453 ASN B O 1
ATOM 6711 N N . PHE B 1 405 ? -29.765 -72.457 -7.822 1.00 44.27 454 PHE B N 1
ATOM 6712 C CA . PHE B 1 405 ? -30.487 -71.478 -8.677 1.00 43.78 454 PHE B CA 1
ATOM 6713 C C . PHE B 1 405 ? -30.759 -72.106 -10.049 1.00 42.08 454 PHE B C 1
ATOM 6714 O O . PHE B 1 405 ? -31.851 -71.906 -10.609 1.00 46.27 454 PHE B O 1
ATOM 6722 N N . ALA B 1 406 ? -29.743 -72.747 -10.633 1.00 40.95 455 ALA B N 1
ATOM 6723 C CA . ALA B 1 406 ? -29.815 -73.354 -11.983 1.00 41.47 455 ALA B CA 1
ATOM 6724 C C . ALA B 1 406 ? -31.002 -74.323 -12.028 1.00 39.05 455 ALA B C 1
ATOM 6725 O O . ALA B 1 406 ? -31.753 -74.303 -13.024 1.00 40.52 455 ALA B O 1
ATOM 6727 N N . TYR B 1 407 ? -31.138 -75.155 -10.992 1.00 38.67 456 TYR B N 1
ATOM 6728 C CA . TYR B 1 407 ? -32.203 -76.187 -10.881 1.00 44.85 456 TYR B CA 1
ATOM 6729 C C . TYR B 1 407 ? -33.566 -75.498 -10.740 1.00 43.40 456 TYR B C 1
ATOM 6730 O O . TYR B 1 407 ? -34.530 -75.928 -11.389 1.00 45.58 456 TYR B O 1
ATOM 6739 N N . VAL B 1 408 ? -33.658 -74.456 -9.910 1.00 47.05 457 VAL B N 1
ATOM 6740 C CA . VAL B 1 408 ? -34.923 -73.682 -9.732 1.00 47.13 457 VAL B CA 1
ATOM 6741 C C . VAL B 1 408 ? -35.299 -73.080 -11.089 1.00 43.00 457 VAL B C 1
ATOM 6742 O O . VAL B 1 408 ? -36.479 -73.191 -11.486 1.00 42.26 457 VAL B O 1
ATOM 6746 N N . GLN B 1 409 ? -34.315 -72.517 -11.795 1.00 43.44 458 GLN B N 1
ATOM 6747 C CA . GLN B 1 409 ? -34.556 -71.835 -13.094 1.00 42.28 458 GLN B CA 1
ATOM 6748 C C . GLN B 1 409 ? -35.021 -72.847 -14.149 1.00 44.84 458 GLN B C 1
ATOM 6749 O O . GLN B 1 409 ? -36.059 -72.591 -14.794 1.00 52.86 458 GLN B O 1
ATOM 6755 N N . ILE B 1 410 ? -34.283 -73.945 -14.340 1.00 43.93 459 ILE B N 1
ATOM 6756 C CA . ILE B 1 410 ? -34.556 -74.925 -15.434 1.00 48.90 459 ILE B CA 1
ATOM 6757 C C . ILE B 1 410 ? -35.844 -75.698 -15.130 1.00 44.85 459 ILE B C 1
ATOM 6758 O O . ILE B 1 410 ? -36.567 -76.043 -16.086 1.00 46.41 459 ILE B O 1
ATOM 6763 N N . LYS B 1 411 ? -36.097 -76.011 -13.857 1.00 45.31 460 LYS B N 1
ATOM 6764 C CA . LYS B 1 411 ? -37.297 -76.788 -13.449 1.00 45.93 460 LYS B CA 1
ATOM 6765 C C . LYS B 1 411 ? -38.547 -75.944 -13.709 1.00 46.07 460 LYS B C 1
ATOM 6766 O O . LYS B 1 411 ? -39.546 -76.499 -14.204 1.00 49.48 460 LYS B O 1
ATOM 6772 N N . THR B 1 412 ? -38.517 -74.684 -13.267 1.00 48.60 461 THR B N 1
ATOM 6773 C CA . THR B 1 412 ? -39.665 -73.748 -13.396 1.00 51.91 461 THR B CA 1
ATOM 6774 C C . THR B 1 412 ? -39.945 -73.491 -14.878 1.00 51.62 461 THR B C 1
ATOM 6775 O O . THR B 1 412 ? -41.133 -73.532 -15.256 1.00 56.06 461 THR B O 1
ATOM 6779 N N . ILE B 1 413 ? -38.903 -73.238 -15.678 1.00 49.52 462 ILE B N 1
ATOM 6780 C CA . ILE B 1 413 ? -39.067 -72.990 -17.142 1.00 44.00 462 ILE B CA 1
ATOM 6781 C C . ILE B 1 413 ? -39.648 -74.239 -17.814 1.00 48.50 462 ILE B C 1
ATOM 6782 O O . ILE B 1 413 ? -40.533 -74.076 -18.675 1.00 47.73 462 ILE B O 1
ATOM 6787 N N . TRP B 1 414 ? -39.128 -75.429 -17.504 1.00 48.13 463 TRP B N 1
ATOM 6788 C CA . TRP B 1 414 ? -39.556 -76.670 -18.205 1.00 50.65 463 TRP B CA 1
ATOM 6789 C C . TRP B 1 414 ? -40.889 -77.170 -17.639 1.00 56.15 463 TRP B C 1
ATOM 6790 O O . TRP B 1 414 ? -41.719 -77.631 -18.447 1.00 48.26 463 TRP B O 1
ATOM 6801 N N . SER B 1 415 ? -41.128 -76.966 -16.339 1.00 52.34 464 SER B N 1
ATOM 6802 C CA . SER B 1 415 ? -42.455 -77.187 -15.708 1.00 49.38 464 SER B CA 1
ATOM 6803 C C . SER B 1 415 ? -43.497 -76.384 -16.494 1.00 56.47 464 SER B C 1
ATOM 6804 O O . SER B 1 415 ? -44.399 -77.018 -17.076 1.00 57.23 464 SER B O 1
ATOM 6807 N N . THR B 1 416 ? -43.209 -75.098 -16.722 1.00 54.22 465 THR B N 1
ATOM 6808 C CA . THR B 1 416 ? -44.108 -74.163 -17.450 1.00 53.59 465 THR B CA 1
ATOM 6809 C C . THR B 1 416 ? -44.237 -74.589 -18.918 1.00 60.78 465 THR B C 1
ATOM 6810 O O . THR B 1 416 ? -45.371 -74.591 -19.438 1.00 58.93 465 THR B O 1
ATOM 6814 N N . MET B 1 417 ? -43.114 -74.851 -19.592 1.00 54.70 466 MET B N 1
ATOM 6815 C CA . MET B 1 417 ? -43.102 -75.116 -21.056 1.00 57.59 466 MET B CA 1
ATOM 6816 C C . MET B 1 417 ? -43.897 -76.390 -21.370 1.00 60.63 466 MET B C 1
ATOM 6817 O O . MET B 1 417 ? -44.517 -76.417 -22.453 1.00 58.72 466 MET B O 1
ATOM 6822 N N . LEU B 1 418 ? -43.891 -77.385 -20.475 1.00 53.30 467 LEU B N 1
ATOM 6823 C CA . LEU B 1 418 ? -44.569 -78.691 -20.698 1.00 54.52 467 LEU B CA 1
ATOM 6824 C C . LEU B 1 418 ? -46.074 -78.522 -20.454 1.00 69.03 467 LEU B C 1
ATOM 6825 O O . LEU B 1 418 ? -46.860 -79.267 -21.076 1.00 62.02 467 LEU B O 1
ATOM 6830 N N . ARG B 1 419 ? -46.461 -77.596 -19.570 1.00 69.03 468 ARG B N 1
ATOM 6831 C CA . ARG B 1 419 ? -47.888 -77.261 -19.311 1.00 62.87 468 ARG B CA 1
ATOM 6832 C C . ARG B 1 419 ? -48.478 -76.563 -20.541 1.00 65.58 468 ARG B C 1
ATOM 6833 O O . ARG B 1 419 ? -49.697 -76.700 -20.760 1.00 76.78 468 ARG B O 1
ATOM 6841 N N . LEU B 1 420 ? -47.641 -75.857 -21.309 1.00 64.06 469 LEU B N 1
ATOM 6842 C CA . LEU B 1 420 ? -48.054 -75.008 -22.460 1.00 61.95 469 LEU B CA 1
ATOM 6843 C C . LEU B 1 420 ? -48.125 -75.832 -23.750 1.00 64.94 469 LEU B C 1
ATOM 6844 O O . LEU B 1 420 ? -48.847 -75.414 -24.676 1.00 65.52 469 LEU B O 1
ATOM 6849 N N . TYR B 1 421 ? -47.238 -76.821 -23.885 1.00 61.04 470 TYR B N 1
ATOM 6850 C CA . TYR B 1 421 ? -46.880 -77.408 -25.203 1.00 62.60 470 TYR B CA 1
ATOM 6851 C C . TYR B 1 421 ? -46.449 -78.870 -25.065 1.00 62.12 470 TYR B C 1
ATOM 6852 O O . TYR B 1 421 ? -45.898 -79.249 -24.015 1.00 56.02 470 TYR B O 1
ATOM 6861 N N . GLU B 1 422 ? -46.776 -79.641 -26.105 1.00 58.08 471 GLU B N 1
ATOM 6862 C CA . GLU B 1 422 ? -46.172 -80.956 -26.447 1.00 61.03 471 GLU B CA 1
ATOM 6863 C C . GLU B 1 422 ? -45.120 -80.695 -27.531 1.00 54.19 471 GLU B C 1
ATOM 6864 O O . GLU B 1 422 ? -45.367 -79.846 -28.412 1.00 56.24 471 GLU B O 1
ATOM 6870 N N . PHE B 1 423 ? -43.927 -81.266 -27.346 1.00 53.40 472 PHE B N 1
ATOM 6871 C CA . PHE B 1 423 ? -42.736 -81.045 -28.206 1.00 49.30 472 PHE B CA 1
ATOM 6872 C C . PHE B 1 423 ? -42.435 -82.349 -28.949 1.00 47.26 472 PHE B C 1
ATOM 6873 O O . PHE B 1 423 ? -42.649 -83.426 -28.360 1.00 60.28 472 PHE B O 1
ATOM 6881 N N . ASP B 1 424 ? -41.952 -82.237 -30.190 1.00 52.34 473 ASP B N 1
ATOM 6882 C CA . ASP B 1 424 ? -41.629 -83.403 -31.055 1.00 51.76 473 ASP B CA 1
ATOM 6883 C C . ASP B 1 424 ? -40.390 -83.073 -31.894 1.00 51.73 473 ASP B C 1
ATOM 6884 O O . ASP B 1 424 ? -40.186 -81.886 -32.220 1.00 51.31 473 ASP B O 1
ATOM 6889 N N . LEU B 1 425 ? -39.644 -84.105 -32.298 1.00 50.80 474 LEU B N 1
ATOM 6890 C CA . LEU B 1 425 ? -38.550 -83.956 -33.292 1.00 51.20 474 LEU B CA 1
ATOM 6891 C C . LEU B 1 425 ? -39.170 -83.591 -34.644 1.00 58.75 474 LEU B C 1
ATOM 6892 O O . LEU B 1 425 ? -40.379 -83.828 -34.822 1.00 65.81 474 LEU B O 1
ATOM 6897 N N . ILE B 1 426 ? -38.410 -82.884 -35.485 1.00 58.36 475 ILE B N 1
ATOM 6898 C CA . ILE B 1 426 ? -38.789 -82.615 -36.903 1.00 64.67 475 ILE B CA 1
ATOM 6899 C C . ILE B 1 426 ? -38.087 -83.664 -37.772 1.00 67.96 475 ILE B C 1
ATOM 6900 O O . ILE B 1 426 ? -36.840 -83.655 -37.812 1.00 64.82 475 ILE B O 1
ATOM 6905 N N . ASP B 1 427 ? -38.858 -84.603 -38.321 1.00 75.13 476 ASP B N 1
ATOM 6906 C CA . ASP B 1 427 ? -38.330 -85.686 -39.193 1.00 78.62 476 ASP B CA 1
ATOM 6907 C C . ASP B 1 427 ? -37.321 -86.537 -38.423 1.00 61.04 476 ASP B C 1
ATOM 6908 O O . ASP B 1 427 ? -36.298 -86.893 -39.001 1.00 61.13 476 ASP B O 1
ATOM 6913 N N . GLY B 1 428 ? -37.622 -86.813 -37.158 1.00 68.08 477 GLY B N 1
ATOM 6914 C CA . GLY B 1 428 ? -36.777 -87.641 -36.276 1.00 67.54 477 GLY B CA 1
ATOM 6915 C C . GLY B 1 428 ? -35.328 -87.182 -36.241 1.00 59.26 477 GLY B C 1
ATOM 6916 O O . GLY B 1 428 ? -34.477 -88.004 -35.854 1.00 63.81 477 GLY B O 1
ATOM 6917 N N . TYR B 1 429 ? -35.048 -85.910 -36.547 1.00 56.74 478 TYR B N 1
ATOM 6918 C CA . TYR B 1 429 ? -33.689 -85.317 -36.421 1.00 55.14 478 TYR B CA 1
ATOM 6919 C C . TYR B 1 429 ? -33.396 -84.995 -34.950 1.00 52.34 478 TYR B C 1
ATOM 6920 O O . TYR B 1 429 ? -34.152 -84.207 -34.349 1.00 48.75 478 TYR B O 1
ATOM 6929 N N . PHE B 1 430 ? -32.301 -85.545 -34.412 1.00 57.70 479 PHE B N 1
ATOM 6930 C CA . PHE B 1 430 ? -31.751 -85.195 -33.074 1.00 56.35 479 PHE B CA 1
ATOM 6931 C C . PHE B 1 430 ? -30.532 -84.295 -33.250 1.00 50.78 479 PHE B C 1
ATOM 6932 O O . PHE B 1 430 ? -29.571 -84.671 -33.915 1.00 46.95 479 PHE B O 1
ATOM 6940 N N . PRO B 1 431 ? -30.521 -83.074 -32.670 1.00 49.10 480 PRO B N 1
ATOM 6941 C CA . PRO B 1 431 ? -29.394 -82.161 -32.868 1.00 48.49 480 PRO B CA 1
ATOM 6942 C C . PRO B 1 431 ? -28.042 -82.811 -32.533 1.00 48.97 480 PRO B C 1
ATOM 6943 O O . PRO B 1 431 ? -27.941 -83.524 -31.550 1.00 48.20 480 PRO B O 1
ATOM 6947 N N . THR B 1 432 ? -27.097 -82.701 -33.471 1.00 48.52 481 THR B N 1
ATOM 6948 C CA . THR B 1 432 ? -25.668 -83.057 -33.262 1.00 49.86 481 THR B CA 1
ATOM 6949 C C . THR B 1 432 ? -24.998 -81.922 -32.480 1.00 47.47 481 THR B C 1
ATOM 6950 O O . THR B 1 432 ? -25.591 -80.826 -32.369 1.00 45.63 481 THR B O 1
ATOM 6954 N N . VAL B 1 433 ? -23.768 -82.158 -32.018 1.00 44.82 482 VAL B N 1
ATOM 6955 C CA . VAL B 1 433 ? -23.055 -81.205 -31.118 1.00 51.39 482 VAL B CA 1
ATOM 6956 C C . VAL B 1 433 ? -22.223 -80.226 -31.954 1.00 47.99 482 VAL B C 1
ATOM 6957 O O . VAL B 1 433 ? -21.432 -80.682 -32.791 1.00 45.52 482 VAL B O 1
ATOM 6961 N N . ASN B 1 434 ? -22.349 -78.927 -31.667 1.00 46.56 483 ASN B N 1
ATOM 6962 C CA . ASN B 1 434 ? -21.516 -77.841 -32.249 1.00 47.58 483 ASN B CA 1
ATOM 6963 C C . ASN B 1 434 ? -20.300 -77.641 -31.340 1.00 45.98 483 ASN B C 1
ATOM 6964 O O . ASN B 1 434 ? -20.518 -77.221 -30.192 1.00 48.41 483 ASN B O 1
ATOM 6969 N N . TYR B 1 435 ? -19.090 -77.908 -31.843 1.00 41.42 484 TYR B N 1
ATOM 6970 C CA . TYR B 1 435 ? -17.819 -77.837 -31.076 1.00 47.45 484 TYR B CA 1
ATOM 6971 C C . TYR B 1 435 ? -17.144 -76.490 -31.355 1.00 47.31 484 TYR B C 1
ATOM 6972 O O . TYR B 1 435 ? -15.989 -76.313 -30.932 1.00 45.98 484 TYR B O 1
ATOM 6981 N N . THR B 1 436 ? -17.864 -75.554 -31.983 1.00 47.85 485 THR B N 1
ATOM 6982 C CA . THR B 1 436 ? -17.330 -74.203 -32.304 1.00 48.79 485 THR B CA 1
ATOM 6983 C C . THR B 1 436 ? -16.776 -73.601 -31.009 1.00 42.32 485 THR B C 1
ATOM 6984 O O . THR B 1 436 ? -15.663 -73.057 -31.029 1.00 44.44 485 THR B O 1
ATOM 6988 N N . THR B 1 437 ? -17.577 -73.609 -29.944 1.00 41.46 486 THR B N 1
ATOM 6989 C CA . THR B 1 437 ? -17.165 -73.099 -28.611 1.00 47.33 486 THR B CA 1
ATOM 6990 C C . THR B 1 437 ? -17.057 -74.288 -27.656 1.00 51.08 486 THR B C 1
ATOM 6991 O O . THR B 1 437 ? -17.567 -75.364 -28.008 1.00 43.56 486 THR B O 1
ATOM 6995 N N . MET B 1 438 ? -16.496 -74.054 -26.467 1.00 47.80 487 MET B N 1
ATOM 6996 C CA . MET B 1 438 ? -16.261 -75.122 -25.460 1.00 43.94 487 MET B CA 1
ATOM 6997 C C . MET B 1 438 ? -17.479 -75.212 -24.534 1.00 42.79 487 MET B C 1
ATOM 6998 O O . MET B 1 438 ? -17.523 -76.104 -23.667 1.00 39.16 487 MET B O 1
ATOM 7003 N N . ILE B 1 439 ? -18.474 -74.355 -24.775 1.00 40.50 488 ILE B N 1
ATOM 7004 C CA . ILE B 1 439 ? -19.870 -74.603 -24.310 1.00 40.37 488 ILE B CA 1
ATOM 7005 C C . ILE B 1 439 ? -20.649 -75.190 -25.490 1.00 41.85 488 ILE B C 1
ATOM 7006 O O . ILE B 1 439 ? -21.140 -74.407 -26.316 1.00 50.04 488 ILE B O 1
ATOM 7011 N N . HIS B 1 440 ? -20.779 -76.519 -25.532 1.00 42.29 489 HIS B N 1
ATOM 7012 C CA . HIS B 1 440 ? -21.321 -77.267 -26.697 1.00 47.14 489 HIS B CA 1
ATOM 7013 C C . HIS B 1 440 ? -22.813 -76.960 -26.858 1.00 53.35 489 HIS B C 1
ATOM 7014 O O . HIS B 1 440 ? -23.590 -77.198 -25.909 1.00 58.91 489 HIS B O 1
ATOM 7021 N N . THR B 1 441 ? -23.218 -76.632 -28.087 1.00 52.52 490 THR B N 1
ATOM 7022 C CA . THR B 1 441 ? -24.608 -76.201 -28.390 1.00 48.58 490 THR B CA 1
ATOM 7023 C C . THR B 1 441 ? -25.206 -77.133 -29.439 1.00 44.61 490 THR B C 1
ATOM 7024 O O . THR B 1 441 ? -24.491 -77.699 -30.263 1.00 47.52 490 THR B O 1
ATOM 7028 N N . PRO B 1 442 ? -26.536 -77.363 -29.392 1.00 47.10 491 PRO B N 1
ATOM 7029 C CA . PRO B 1 442 ? -27.209 -78.190 -30.395 1.00 48.66 491 PRO B CA 1
ATOM 7030 C C . PRO B 1 442 ? -27.246 -77.520 -31.778 1.00 49.68 491 PRO B C 1
ATOM 7031 O O . PRO B 1 442 ? -27.605 -76.357 -31.850 1.00 48.94 491 PRO B O 1
ATOM 7035 N N . GLU B 1 443 ? -26.805 -78.240 -32.815 1.00 51.42 492 GLU B N 1
ATOM 7036 C CA . GLU B 1 443 ? -26.902 -77.810 -34.236 1.00 51.99 492 GLU B CA 1
ATOM 7037 C C . GLU B 1 443 ? -28.353 -77.947 -34.716 1.00 47.03 492 GLU B C 1
ATOM 7038 O O . GLU B 1 443 ? -29.052 -78.883 -34.284 1.00 50.33 492 GLU B O 1
ATOM 7044 N N . ASN B 1 444 ? -28.831 -76.953 -35.470 1.00 50.02 493 ASN B N 1
ATOM 7045 C CA . ASN B 1 444 ? -30.196 -76.918 -36.059 1.00 47.58 493 ASN B CA 1
ATOM 7046 C C . ASN B 1 444 ? -31.230 -77.189 -34.971 1.00 48.50 493 ASN B C 1
ATOM 7047 O O . ASN B 1 444 ? -31.997 -78.146 -35.069 1.00 48.59 493 ASN B O 1
ATOM 7052 N N . PRO B 1 445 ? -31.261 -76.379 -33.888 1.00 47.81 494 PRO B N 1
ATOM 7053 C CA . PRO B 1 445 ? -32.110 -76.696 -32.740 1.00 44.72 494 PRO B CA 1
ATOM 7054 C C . PRO B 1 445 ? -33.551 -76.217 -32.960 1.00 50.59 494 PRO B C 1
ATOM 7055 O O . PRO B 1 445 ? -34.079 -75.544 -32.097 1.00 46.35 494 PRO B O 1
ATOM 7059 N N . VAL B 1 446 ? -34.184 -76.632 -34.061 1.00 55.18 495 VAL B N 1
ATOM 7060 C CA . VAL B 1 446 ? -35.597 -76.259 -34.370 1.00 50.68 495 VAL B CA 1
ATOM 7061 C C . VAL B 1 446 ? -36.518 -77.361 -33.837 1.00 47.95 495 VAL B C 1
ATOM 7062 O O . VAL B 1 446 ? -36.269 -78.548 -34.135 1.00 54.33 495 VAL B O 1
ATOM 7066 N N . ILE B 1 447 ? -37.478 -76.978 -32.990 1.00 49.00 496 ILE B N 1
ATOM 7067 C CA . ILE B 1 447 ? -38.398 -77.939 -32.314 1.00 56.44 496 ILE B CA 1
ATOM 7068 C C . ILE B 1 447 ? -39.823 -77.705 -32.825 1.00 53.45 496 ILE B C 1
ATOM 7069 O O . ILE B 1 447 ? -40.129 -76.571 -33.241 1.00 55.51 496 ILE B O 1
ATOM 7074 N N . ARG B 1 448 ? -40.602 -78.786 -32.931 1.00 57.77 497 ARG B N 1
ATOM 7075 C CA . ARG B 1 448 ? -42.052 -78.720 -33.251 1.00 57.41 497 ARG B CA 1
ATOM 7076 C C . ARG B 1 448 ? -42.829 -78.735 -31.932 1.00 61.92 497 ARG B C 1
ATOM 7077 O O . ARG B 1 448 ? -42.479 -79.557 -31.062 1.00 69.81 497 ARG B O 1
ATOM 7085 N N . TYR B 1 449 ? -43.847 -77.880 -31.806 1.00 56.62 498 TYR B N 1
ATOM 7086 C CA . TYR B 1 449 ? -44.689 -77.772 -30.584 1.00 64.28 498 TYR B CA 1
ATOM 7087 C C . TYR B 1 449 ? -46.154 -77.597 -30.998 1.00 66.49 498 TYR B C 1
ATOM 7088 O O . TYR B 1 449 ? -46.383 -77.129 -32.125 1.00 60.67 498 TYR B O 1
ATOM 7097 N N . LYS B 1 450 ? -47.055 -77.901 -30.086 1.00 65.20 499 LYS B N 1
ATOM 7098 C CA . LYS B 1 450 ? -48.509 -77.710 -30.257 1.00 73.98 499 LYS B CA 1
ATOM 7099 C C . LYS B 1 450 ? -49.078 -77.595 -28.844 1.00 62.10 499 LYS B C 1
ATOM 7100 O O . LYS B 1 450 ? -48.508 -78.177 -27.936 1.00 59.03 499 LYS B O 1
ATOM 7106 N N . ARG B 1 451 ? -50.245 -76.978 -28.658 1.00 65.72 500 ARG B N 1
ATOM 7107 C CA . ARG B 1 451 ? -50.876 -76.780 -27.323 1.00 76.64 500 ARG B CA 1
ATOM 7108 C C . ARG B 1 451 ? -51.034 -78.138 -26.628 1.00 73.27 500 ARG B C 1
ATOM 7109 O O . ARG B 1 451 ? -51.353 -79.124 -27.323 1.00 73.94 500 ARG B O 1
ATOM 7111 N N . ARG B 1 452 ? -50.856 -78.165 -25.302 1.00 74.61 501 ARG B N 1
ATOM 7112 C CA . ARG B 1 452 ? -50.945 -79.372 -24.433 1.00 72.79 501 ARG B CA 1
ATOM 7113 C C . ARG B 1 452 ? -52.413 -79.744 -24.189 1.00 80.30 501 ARG B C 1
ATOM 7114 O O . ARG B 1 452 ? -53.191 -78.835 -23.840 1.00 84.15 501 ARG B O 1
ATOM 7122 N N . SER B 1 453 ? -52.758 -81.023 -24.371 1.00 86.12 502 SER B N 1
ATOM 7123 C CA . SER B 1 453 ? -53.990 -81.681 -23.859 1.00 87.70 502 SER B CA 1
ATOM 7124 C C . SER B 1 453 ? -55.208 -80.763 -24.013 1.00 86.90 502 SER B C 1
ATOM 7125 O O . SER B 1 453 ? -55.658 -80.464 -25.122 1.00 97.60 502 SER B O 1
#

Organism: Homo sapiens (NCBI:txid9606)

Foldseek 3Di:
DPFAQAEDDAPDPQQKCLPVCLPPVLVVVLVCCVVRNQWYWTHHNNAIAIEGAAQQRCCQVQADDCLFWNFLVQCCLQCCLQLHAPEDSNDPVVSNVQLQVLLLVQVDPVLLQVLLQQLLVLLVVLCVVVPFWDKFQLLLSLLLSLLLSLCCRSVHPLLSVLDGSVLSVLLVQLLLSQGSCSRRHDPDDPGDNNVSRVVQLVSLLVSVVVVVVCVPVHDDDDDHSLVSLQVDADPVRHHDDSSHSSSSSSVSSSVRRVQLSQLLLQLLLLCQLVVVLLVVLLVLQCVQPNPVNDRDGPVSLVSSLSLLLSSLLSCLQQQQQQKRWTFRCDWDDGPRHIDHGRHIYMYGSNNLSQPPVFDDVSNHRDSCCVVDDHCVVVGDRSHASQGHHPNGHSCPVVSSSNSSSSVSSVSQFWRKHDDVSDRFDWDSSRSRTHGDPSIIIIGGDD/DFAAAEDDDPDPQQKCLPVCLVPVLVVVLVCCVVRNQWYWIHHNNAIAIEGAAQQRCCLVQVDDCLFWNFLVQCCLQCCLQLHADEDSNDDVVSNVQLQVLLLVLVDPVLLQVLLQQLLCLLLVLCVVVPFWDKFQQLLSLLLSLLLSLCCRRVHPLLSVLDGSVLSVLLVLLLLSQGSDSRRHDPDDDDPNNVSSVVQLVSLLVSVVVQVVCVPPNHPDDPHSHCSLVVDADPVRHHDDSSHSSSSSSVSSSVRRVQLSQLLLLLLLLCQLVVVLLVVLLVLCCVQVNPVNPRDGPVSLVSSLSVLLSSLLSCLQQQQQQKGWTFRCQWTDGPRHIDHGRHIYMYGSNNLSQPPVFADVSNHRDSCCVVDDHCVVVGDRSHASQRHHPNGHSCPVVSSSNSSSSSSSVSQFWDKHDDVSDRFDWDSSRSRIHGDPSIIIIRGDD

B-factor: mean 56.58, std 20.51, range [30.0, 235.78]

Secondary structure (DSSP, 8-state):
---PPPB---SSTTTBTHHHHHHSHHHHHHHHHHHH-SEEEEEETTEEEEEE-SHHHHHHHHH--TTTEESHHHHHHHHHHHH-TTSGGGS-HHHHHHHHHHHTTT-SHHHHHHHHHHHHHHHHHHHGGG-SEEEEEHHHHHHHHHHHHHIIIII-HHHHHT--TTHHHHHHHHHTTSSHHHHHS-S--SSSHHHHHHHHHHHHHHHHHHHHHHHTT----S--SHHHHHT-B-TTSPBPPHHHHHHHHHHHHHHHHHHHHHHHHHHHHHHHH-HHHHHHHHHHHHHHH-TT-----HHHHTT-HHHHHHHHHHHHHS-S---EEEEESS-EEETTEEE-TTPEEEE-HHHHTT-TTT-TTTTS--GGGGGSS-HHHHSSSSS-TT--GGG--S-HHHHHHHHHHHHHHHHHHEEEE-BTTBPPPEE-SSSS-EESS-EEEEEE--/-PPPPB---SSTTTBTHHHHHH-HHHHHHHHHHHH-SEEEEEETTEEEEEE-SHHHHHHHHT--TTTEESHHHHHHHHHHHH-TTSGGGS-HHHHHHHHHHHTTT-SHHHHHHHHHHHHHHHHHHGGGG-SEEEEEHHHHHHHHHHHHHIIIII-HHHHHT--TTHHHHHHHHHTTSSHHHHHS-S-SS-SHHHHHHHHHHHHHHHHHHHHHHSSSS----S-SSHHHHH-B-TTSPBPPHHHHHHHHHHHHHHHHHHHHHHHHHHHHHHHH-HHHHHHHHHHHHHHH-TT-PPP-HHHHTT-HHHHHHHHHHHHHS-S---EEEEESS-EEETTEEEPTTPEEEE-HHHHTT-TTT-TTTTS--GGGGGSS-HHHHSSSSS-TT--GGG--S-HHHHHHHHHHHHHHHHHHEEEE-STTPPPPEE-SSSS-EESS-EEEEEE--